Protein 7VPU (pdb70)

Sequence (1076 aa):
LNLIDLKLFHHYCTEVWPTITSAGISGERIWSDEIPQLAFDYPFLMHALLAFSATHLARKEPGLEQYVASHRLDALRLLRKAVLEISEDNTDALVASALILIMDSLANASPSAWIFHVKGAATILTAVWPLTEKSRFHNLISVDLSDLGGTVSELVCFDESIADLYPVEIDSPYLITLAYLDKLHREKNQSDFILRVFAFPALLDKTFLALLMTGDLGAMRIMRCYYQLLRGFATEVKDKVWFLEGITQVLPQDVDDYSGGGMHMMLDFLGGGLPTLNLIDLKLFHHYCTEVWPTITSAGISGERIWSDEIPQLAFDYPFLMHALLAFSATHLARKEPGLEQYVASHRLDALRLLRKAVLEISEDNTDALVASALILIMDSLANASAWIFHVKGAATILTAVWPLTEKSRFHNLISVDLSDLVCFDESIADLYPVEIDSPYLITLAYLDKLHREKNQSDFILRVFAFPALLDKTFLALLMTGDLGAMRIMRCYYQLLRGFATEVKDKVWFLEGITQVLPQDVDDYSGGGMHMMLDFLGGGLLNLIDLKLFHHYCTEVWPTITSAGISGERIWSDEIPQLAFDYPFLMHALLAFSATHLARKEPGLEQYVASHRLDALRLLRKAVLEISEDNTDALVASALILIMDSLANASSAWIFHVKGAATILTAVWPLTEKSRFHNLISVDLSDLGSELVCFDESIADLYPVEIDSPYLITLAYLDKLHREKNQSDFILRVFAFPALLDKTFLALLMTGDLGAMRIMRCYYQLLRGFATEVKDKVWFLEGITQVLPQDVDDYSGGGMHMMLDFLGGGTLNLIDLKLFHHYCTEVWPTITSAGISGERIWSDEIPQLAFDYPFLMHALLAFSATHLARKEPGLEQYVASHRLDALRLLRKAVLEISEDNTDALVASALILIMDSLANASAWIFHVKGAATILTAVWPLTEKSRFHNLISVDLSDLGVCFDESIADLYPVEIDSPYLITLAYLDKLHREKNQSDFILRVFAFPALLDKTFLALLMTGDLGAMRIMRCYYQLLRGFATEVKDKVWFLEGITQVLPQDVDDYSGGGMHMMLDFLGGG

Nearest PDB structures (foldseek):
  7vpu-assembly1_A  TM=1.004E+00  e=3.274E-37  Lachancea thermotolerans CBS 6340
  7vpu-assembly2_C  TM=9.984E-01  e=1.525E-33  Lachancea thermotolerans CBS 6340
  7vpu-assembly2_D  TM=9.863E-01  e=7.107E-30  Lachancea thermotolerans CBS 6340
  7vpu-assembly1_B  TM=9.820E-01  e=8.121E-30  Lachancea thermotolerans CBS 6340
  7vpr-assembly2_D  TM=9.651E-01  e=2.849E-23  Nakaseomyces glabratus CBS 138

Radius of gyration: 36.14 Å; Cα contacts (8 Å, |Δi|>4): 1255; chains: 4; bounding box: 65×91×104 Å

Organism: Lachancea thermotolerans (strain ATCC 56472 / CBS 6340 / NRRL Y-8284) (NCBI:txid559295)

Structure (mmCIF, N/CA/C/O backbone):
data_7VPU
#
_entry.id   7VPU
#
_cell.length_a   64.379
_cell.length_b   147.127
_cell.length_c   90.948
_cell.angle_alpha   90.000
_cell.angle_beta   108.325
_cell.angle_gamma   90.000
#
_symmetry.space_group_name_H-M   'P 1 21 1'
#
loop_
_entity.id
_entity.type
_entity.pdbx_description
1 polymer 'Sterol uptake control protein 2 (Upc2)'
2 non-polymer ERGOSTEROL
#
loop_
_atom_site.group_PDB
_atom_site.id
_atom_site.type_symbol
_atom_site.label_atom_id
_atom_site.label_alt_id
_atom_site.label_comp_id
_atom_site.label_asym_id
_atom_site.label_entity_id
_atom_site.label_seq_id
_atom_site.pdbx_PDB_ins_code
_atom_site.Cartn_x
_atom_site.Cartn_y
_atom_site.Cartn_z
_atom_site.occupancy
_atom_site.B_iso_or_equiv
_atom_site.auth_seq_id
_atom_site.auth_comp_id
_atom_site.auth_asym_id
_atom_site.auth_atom_id
_atom_site.pdbx_PDB_model_num
ATOM 1 N N . LEU A 1 32 ? -20.70400 -30.97200 -56.70700 1.000 72.23957 476 LEU A N 1
ATOM 2 C CA . LEU A 1 32 ? -19.34445 -30.55851 -56.36553 1.000 76.65231 476 LEU A CA 1
ATOM 3 C C . LEU A 1 32 ? -19.31700 -29.12300 -55.86700 1.000 83.62377 476 LEU A C 1
ATOM 4 O O . LEU A 1 32 ? -19.48127 -28.17982 -56.64651 1.000 95.98163 476 LEU A O 1
ATOM 9 N N . ASN A 1 33 ? -19.00600 -29.01800 -54.57900 1.000 78.38166 477 ASN A N 1
ATOM 10 C CA . ASN A 1 33 ? -19.10600 -27.75800 -53.84500 1.000 79.72444 477 ASN A CA 1
ATOM 11 C C . ASN A 1 33 ? -17.70300 -27.28600 -53.49100 1.000 71.68585 477 ASN A C 1
ATOM 12 O O . ASN A 1 33 ? -17.11600 -27.73000 -52.50600 1.000 68.95052 477 ASN A O 1
ATOM 17 N N . LEU A 1 34 ? -17.20200 -26.34200 -54.28200 1.000 76.32224 478 LEU A N 1
ATOM 18 C CA . LEU A 1 34 ? -15.82200 -25.92000 -54.12200 1.000 71.54729 478 LEU A CA 1
ATOM 19 C C . LEU A 1 34 ? -15.65800 -24.84500 -53.06300 1.000 76.38196 478 LEU A C 1
ATOM 20 O O . LEU A 1 34 ? -14.51900 -24.52200 -52.71000 1.000 80.71635 478 LEU A O 1
ATOM 25 N N . ILE A 1 35 ? -16.75100 -24.28700 -52.53300 1.000 62.35929 479 ILE A N 1
ATOM 26 C CA . ILE A 1 35 ? -16.60700 -23.35700 -51.42300 1.000 66.82260 479 ILE A CA 1
ATOM 27 C C . ILE A 1 35 ? -16.25000 -24.11100 -50.14900 1.000 69.51423 479 ILE A C 1
ATOM 28 O O . ILE A 1 35 ? -15.28200 -23.77000 -49.46600 1.000 68.04848 479 ILE A O 1
ATOM 33 N N . ASP A 1 36 ? -16.99800 -25.17000 -49.82600 1.000 63.54366 480 ASP A N 1
ATOM 34 C CA . ASP A 1 36 ? -16.59800 -25.97300 -48.67400 1.000 67.25463 480 ASP A CA 1
ATOM 35 C C . ASP A 1 36 ? -15.23400 -26.60800 -48.89900 1.000 64.02243 480 ASP A C 1
ATOM 36 O O . ASP A 1 36 ? -14.46000 -26.76700 -47.95000 1.000 61.79134 480 ASP A O 1
ATOM 41 N N . LEU A 1 37 ? -14.89200 -26.94300 -50.14400 1.000 55.86122 481 LEU A N 1
ATOM 42 C CA . LEU A 1 37 ? -13.55500 -27.46800 -50.39000 1.000 56.77241 481 LEU A CA 1
ATOM 43 C C . LEU A 1 37 ? -12.49900 -26.39600 -50.16400 1.000 59.72522 481 LEU A C 1
ATOM 44 O O . LEU A 1 37 ? -11.43800 -26.67000 -49.58900 1.000 63.86136 481 LEU A O 1
ATOM 49 N N . LYS A 1 38 ? -12.77000 -25.16600 -50.60100 1.000 57.71400 482 LYS A N 1
ATOM 50 C CA . LYS A 1 38 ? -11.83200 -24.08000 -50.34500 1.000 64.80999 482 LYS A CA 1
ATOM 51 C C . LYS A 1 38 ? -11.76400 -23.76700 -48.85900 1.000 63.21486 482 LYS A C 1
ATOM 52 O O . LYS A 1 38 ? -10.68200 -23.51100 -48.31700 1.000 62.79753 482 LYS A O 1
ATOM 58 N N . LEU A 1 39 ? -12.91100 -23.79700 -48.18100 1.000 58.26241 483 LEU A N 1
ATOM 59 C CA . LEU A 1 39 ? -12.92700 -23.49900 -46.75800 1.000 55.75917 483 LEU A CA 1
ATOM 60 C C . LEU A 1 39 ? -12.13700 -24.54300 -45.97800 1.000 56.89326 483 LEU A C 1
ATOM 61 O O . LEU A 1 39 ? -11.33300 -24.20000 -45.10400 1.000 60.75830 483 LEU A O 1
ATOM 66 N N . PHE A 1 40 ? -12.30200 -25.82000 -46.32500 1.000 54.04753 484 PHE A N 1
ATOM 67 C CA . PHE A 1 40 ? -11.63200 -26.88700 -45.58900 1.000 58.73120 484 PHE A CA 1
ATOM 68 C C . PHE A 1 40 ? -10.13800 -26.94800 -45.90000 1.000 60.93558 484 PHE A C 1
ATOM 69 O O . PHE A 1 40 ? -9.32500 -27.21300 -45.00500 1.000 65.66689 484 PHE A O 1
ATOM 77 N N . HIS A 1 41 ? -9.75300 -26.75300 -47.16400 1.000 62.92576 485 HIS A N 1
ATOM 78 C CA . HIS A 1 41 ? -8.33200 -26.60300 -47.46000 1.000 62.71122 485 HIS A CA 1
ATOM 79 C C . HIS A 1 41 ? -7.75800 -25.43500 -46.67400 1.000 58.60143 485 HIS A C 1
ATOM 80 O O . HIS A 1 41 ? -6.64200 -25.51200 -46.14700 1.000 70.46384 485 HIS A O 1
ATOM 87 N N . HIS A 1 42 ? -8.53700 -24.36300 -46.53500 1.000 63.26288 486 HIS A N 1
ATOM 88 C CA . HIS A 1 42 ? -8.07700 -23.22500 -45.75600 1.000 56.83765 486 HIS A CA 1
ATOM 89 C C . HIS A 1 42 ? -7.82800 -23.60100 -44.29600 1.000 63.88653 486 HIS A C 1
ATOM 90 O O . HIS A 1 42 ? -6.91000 -23.05900 -43.66600 1.000 57.08306 486 HIS A O 1
ATOM 97 N N . TYR A 1 43 ? -8.61300 -24.53300 -43.74900 1.000 57.01653 487 TYR A N 1
ATOM 98 C CA . TYR A 1 43 ? -8.36100 -25.01000 -42.39400 1.000 68.22743 487 TYR A CA 1
ATOM 99 C C . TYR A 1 43 ? -7.06200 -25.81000 -42.30600 1.000 67.88587 487 TYR A C 1
ATOM 100 O O . TYR A 1 43 ? -6.23700 -25.57500 -41.41700 1.000 59.13604 487 TYR A O 1
ATOM 109 N N . CYS A 1 44 ? -6.87900 -26.79400 -43.18600 1.000 67.12524 488 CYS A N 1
ATOM 110 C CA . CYS A 1 44 ? -5.69900 -27.63800 -43.04100 1.000 73.28506 488 CYS A CA 1
ATOM 111 C C . CYS A 1 44 ? -4.42000 -26.94600 -43.48900 1.000 58.61224 488 CYS A C 1
ATOM 112 O O . CYS A 1 44 ? -3.33200 -27.45800 -43.21400 1.000 67.65954 488 CYS A O 1
ATOM 115 N N . THR A 1 45 ? -4.49400 -25.75500 -44.06300 1.000 57.56586 489 THR A N 1
ATOM 116 C CA . THR A 1 45 ? -3.24800 -25.07500 -44.39100 1.000 61.28539 489 THR A CA 1
ATOM 117 C C . THR A 1 45 ? -3.01900 -23.78800 -43.61600 1.000 68.07846 489 THR A C 1
ATOM 118 O O . THR A 1 45 ? -1.89500 -23.54100 -43.17300 1.000 67.89267 489 THR A O 1
ATOM 122 N N . GLU A 1 46 ? -4.04300 -22.96400 -43.41300 1.000 67.50393 490 GLU A N 1
ATOM 123 C CA . GLU A 1 46 ? -3.82200 -21.66200 -42.79300 1.000 61.55593 490 GLU A CA 1
ATOM 124 C C . GLU A 1 46 ? -4.33800 -21.54900 -41.36500 1.000 69.26310 490 GLU A C 1
ATOM 125 O O . GLU A 1 46 ? -3.74100 -20.81400 -40.57500 1.000 75.55897 490 GLU A O 1
ATOM 131 N N . VAL A 1 47 ? -5.39900 -22.26000 -40.99000 1.000 51.99963 491 VAL A N 1
ATOM 132 C CA . VAL A 1 47 ? -6.03800 -21.98700 -39.70600 1.000 59.72863 491 VAL A CA 1
ATOM 133 C C . VAL A 1 47 ? -5.45900 -22.83200 -38.57400 1.000 66.07154 491 VAL A C 1
ATOM 134 O O . VAL A 1 47 ? -5.17800 -22.30900 -37.49500 1.000 57.16327 491 VAL A O 1
ATOM 138 N N . TRP A 1 48 ? -5.28300 -24.14400 -38.74900 1.000 65.95012 492 TRP A N 1
ATOM 139 C CA . TRP A 1 48 ? -4.68500 -24.91700 -37.65800 1.000 51.96186 492 TRP A CA 1
ATOM 140 C C . TRP A 1 48 ? -3.37000 -24.34200 -37.10900 1.000 66.52198 492 TRP A C 1
ATOM 141 O O . TRP A 1 48 ? -3.20600 -24.35400 -35.86900 1.000 63.58819 492 TRP A O 1
ATOM 152 N N . PRO A 1 49 ? -2.41500 -23.80400 -37.96200 1.000 74.41502 493 PRO A N 1
ATOM 153 C CA . PRO A 1 49 ? -1.10400 -23.10500 -37.55800 1.000 64.78669 493 PRO A CA 1
ATOM 154 C C . PRO A 1 49 ? -1.34600 -21.98300 -36.58200 1.000 68.98447 493 PRO A C 1
ATOM 155 O O . PRO A 1 49 ? -0.55300 -21.74600 -35.65400 1.000 61.88207 493 PRO A O 1
ATOM 159 N N . THR A 1 50 ? -2.51000 -21.40000 -36.73700 1.000 66.03950 494 THR A N 1
ATOM 160 C CA . THR A 1 50 ? -3.01600 -20.32600 -35.90300 1.000 58.74843 494 THR A CA 1
ATOM 161 C C . THR A 1 50 ? -3.55100 -20.80300 -34.56500 1.000 64.35260 494 THR A C 1
ATOM 162 O O . THR A 1 50 ? -3.69200 -19.99200 -33.65100 1.000 58.44040 494 THR A O 1
ATOM 166 N N . ILE A 1 51 ? -3.88200 -22.07500 -34.45700 1.000 59.73767 495 ILE A N 1
ATOM 167 C CA . ILE A 1 51 ? -4.32400 -22.59200 -33.16400 1.000 54.04326 495 ILE A CA 1
ATOM 168 C C . ILE A 1 51 ? -3.11500 -23.01900 -32.35500 1.000 65.06320 495 ILE A C 1
ATOM 169 O O . ILE A 1 51 ? -2.94000 -22.59700 -31.21400 1.000 57.35968 495 ILE A O 1
ATOM 174 N N . THR A 1 52 ? -2.28300 -23.81700 -33.00300 1.000 67.01834 496 THR A N 1
ATOM 175 C CA . THR A 1 52 ? -0.99800 -24.20300 -32.45500 1.000 60.86308 496 THR A CA 1
ATOM 176 C C . THR A 1 52 ? -0.21900 -23.00200 -31.89900 1.000 70.83021 496 THR A C 1
ATOM 177 O O . THR A 1 52 ? 0.31700 -23.06900 -30.78700 1.000 72.01703 496 THR A O 1
ATOM 181 N N . SER A 1 53 ? -0.17700 -21.88900 -32.65000 1.000 66.58659 497 SER A N 1
ATOM 182 C CA . SER A 1 53 ? 0.67500 -20.73900 -32.33900 1.000 58.67972 497 SER A CA 1
ATOM 183 C C . SER A 1 53 ? 0.17000 -19.88200 -31.18500 1.000 64.18006 497 SER A C 1
ATOM 184 O O . SER A 1 53 ? 0.92600 -19.03900 -30.68100 1.000 62.06242 497 SER A O 1
ATOM 187 N N . ALA A 1 54 ? -1.09300 -20.02800 -30.79600 1.000 56.01923 498 ALA A N 1
ATOM 188 C CA . ALA A 1 54 ? -1.61600 -19.28700 -29.65600 1.000 62.33681 498 ALA A CA 1
ATOM 189 C C . ALA A 1 54 ? -1.22600 -19.89600 -28.31200 1.000 55.13505 498 ALA A C 1
ATOM 190 O O . ALA A 1 54 ? -1.50600 -19.28100 -27.28000 1.000 66.57353 498 ALA A O 1
ATOM 192 N N . GLY A 1 55 ? -0.59300 -21.07300 -28.30100 1.000 48.47923 499 GLY A N 1
ATOM 193 C CA . GLY A 1 55 ? -0.17800 -21.76500 -27.08400 1.000 59.20992 499 GLY A CA 1
ATOM 194 C C . GLY A 1 55 ? -0.75200 -23.16200 -26.94200 1.000 68.57073 499 GLY A C 1
ATOM 195 O O . GLY A 1 55 ? -0.45000 -23.85700 -25.96500 1.000 67.60607 499 GLY A O 1
ATOM 196 N N . ILE A 1 56 ? -1.57800 -23.57800 -27.89700 1.000 63.32750 500 ILE A N 1
ATOM 197 C CA . ILE A 1 56 ? -2.23700 -24.87600 -27.87300 1.000 67.49265 500 ILE A CA 1
ATOM 198 C C . ILE A 1 56 ? -1.28600 -25.94500 -28.38400 1.000 65.57081 500 ILE A C 1
ATOM 199 O O . ILE A 1 56 ? -0.58000 -25.74400 -29.38400 1.000 65.55917 500 ILE A O 1
ATOM 204 N N . SER A 1 57 ? -1.30300 -27.10000 -27.70400 1.000 67.60086 501 SER A N 1
ATOM 205 C CA . SER A 1 57 ? -0.46100 -28.27000 -27.90300 1.000 72.28476 501 SER A CA 1
ATOM 206 C C . SER A 1 57 ? -1.08100 -29.23200 -28.92500 1.000 65.61585 501 SER A C 1
ATOM 207 O O . SER A 1 57 ? -2.11700 -28.95800 -29.53600 1.000 64.15968 501 SER A O 1
ATOM 210 N N . GLY A 1 58 ? -0.40600 -30.35700 -29.15600 1.000 64.11955 502 GLY A N 1
ATOM 211 C CA . GLY A 1 58 ? -1.03900 -31.45300 -29.85600 1.000 63.52780 502 GLY A CA 1
ATOM 212 C C . GLY A 1 58 ? -1.27600 -31.09400 -31.30100 1.000 75.33110 502 GLY A C 1
ATOM 213 O O . GLY A 1 58 ? -2.40200 -31.15400 -31.79700 1.000 83.51838 502 GLY A O 1
ATOM 214 N N . GLU A 1 59 ? -0.20700 -30.70600 -31.98700 1.000 64.45930 503 GLU A N 1
ATOM 215 C CA . GLU A 1 59 ? -0.40400 -30.14500 -33.31400 1.000 78.97208 503 GLU A CA 1
ATOM 216 C C . GLU A 1 59 ? -1.02100 -31.15100 -34.27100 1.000 72.61912 503 GLU A C 1
ATOM 217 O O . GLU A 1 59 ? -1.79200 -30.75900 -35.15700 1.000 77.57973 503 GLU A O 1
ATOM 223 N N . ARG A 1 60 ? -0.76900 -32.45600 -34.09400 1.000 69.45193 504 ARG A N 1
ATOM 224 C CA . ARG A 1 60 ? -1.41500 -33.43500 -34.96300 1.000 73.44993 504 ARG A CA 1
ATOM 225 C C . ARG A 1 60 ? -2.89200 -33.62800 -34.64100 1.000 77.36611 504 ARG A C 1
ATOM 226 O O . ARG A 1 60 ? -3.63100 -34.18200 -35.46600 1.000 73.17354 504 ARG A O 1
ATOM 234 N N . ILE A 1 61 ? -3.33100 -33.21600 -33.45100 1.000 70.53008 505 ILE A N 1
ATOM 235 C CA . ILE A 1 61 ? -4.75700 -33.19000 -33.15700 1.000 66.88739 505 ILE A CA 1
ATOM 236 C C . ILE A 1 61 ? -5.45700 -32.21900 -34.09800 1.000 64.30920 505 ILE A C 1
ATOM 237 O O . ILE A 1 61 ? -6.48400 -32.54400 -34.70600 1.000 60.24793 505 ILE A O 1
ATOM 242 N N . TRP A 1 62 ? -4.88100 -31.02500 -34.26600 1.000 59.49256 506 TRP A N 1
ATOM 243 C CA . TRP A 1 62 ? -5.50400 -29.98200 -35.07700 1.000 59.09995 506 TRP A CA 1
ATOM 244 C C . TRP A 1 62 ? -5.21800 -30.14900 -36.56700 1.000 65.82818 506 TRP A C 1
ATOM 245 O O . TRP A 1 62 ? -6.08700 -29.85800 -37.39800 1.000 73.27989 506 TRP A O 1
ATOM 256 N N . SER A 1 63 ? -4.01100 -30.60800 -36.92700 1.000 69.46127 507 SER A N 1
ATOM 257 C CA . SER A 1 63 ? -3.60900 -30.70000 -38.32900 1.000 73.45972 507 SER A CA 1
ATOM 258 C C . SER A 1 63 ? -4.19700 -31.92700 -39.02600 1.000 70.03461 507 SER A C 1
ATOM 259 O O . SER A 1 63 ? -4.48400 -31.87600 -40.22700 1.000 72.52219 507 SER A O 1
ATOM 262 N N . ASP A 1 64 ? -4.30900 -33.06400 -38.30800 1.000 79.21146 508 ASP A N 1
ATOM 263 C CA . ASP A 1 64 ? -4.87200 -34.26700 -38.92600 1.000 75.34751 508 ASP A CA 1
ATOM 264 C C . ASP A 1 64 ? -5.97700 -34.94900 -38.12000 1.000 73.72787 508 ASP A C 1
ATOM 265 O O . ASP A 1 64 ? -6.98700 -35.33700 -38.70700 1.000 71.33897 508 ASP A O 1
ATOM 270 N N . GLU A 1 65 ? -5.85100 -35.06700 -36.79500 1.000 75.75653 509 GLU A N 1
ATOM 271 C CA . GLU A 1 65 ? -6.81300 -35.89500 -36.06100 1.000 69.00653 509 GLU A CA 1
ATOM 272 C C . GLU A 1 65 ? -8.22100 -35.29500 -36.08100 1.000 63.45822 509 GLU A C 1
ATOM 273 O O . GLU A 1 65 ? -9.20900 -36.02800 -36.20900 1.000 59.80883 509 GLU A O 1
ATOM 279 N N . ILE A 1 66 ? -8.34300 -33.97600 -35.98300 1.000 58.86335 510 ILE A N 1
ATOM 280 C CA . ILE A 1 66 ? -9.65900 -33.33000 -36.01300 1.000 59.74748 510 ILE A CA 1
ATOM 281 C C . ILE A 1 66 ? -10.29600 -33.35600 -37.39900 1.000 56.93593 510 ILE A C 1
ATOM 282 O O . ILE A 1 66 ? -11.50900 -33.59100 -37.50400 1.000 49.36786 510 ILE A O 1
ATOM 287 N N . PRO A 1 67 ? -9.55700 -33.08600 -38.48000 1.000 64.76452 511 PRO A N 1
ATOM 288 C CA . PRO A 1 67 ? -10.15700 -33.28400 -39.80900 1.000 62.43198 511 PRO A CA 1
ATOM 289 C C . PRO A 1 67 ? -10.67100 -34.69600 -40.01900 1.000 52.83716 511 PRO A C 1
ATOM 290 O O . PRO A 1 67 ? -11.77600 -34.86800 -40.54600 1.000 55.19202 511 PRO A O 1
ATOM 294 N N . GLN A 1 68 ? -9.91200 -35.72200 -39.61500 1.000 56.95171 512 GLN A N 1
ATOM 295 C CA . GLN A 1 68 ? -10.38600 -37.08500 -39.85200 1.000 54.03046 512 GLN A CA 1
ATOM 296 C C . GLN A 1 68 ? -11.63700 -37.38400 -39.03300 1.000 61.60538 512 GLN A C 1
ATOM 297 O O . GLN A 1 68 ? -12.50300 -38.14000 -39.48700 1.000 68.47369 512 GLN A O 1
ATOM 303 N N . LEU A 1 69 ? -11.76300 -36.77800 -37.84500 1.000 68.48631 513 LEU A N 1
ATOM 304 C CA . LEU A 1 69 ? -13.00600 -36.84700 -37.07700 1.000 50.82612 513 LEU A CA 1
ATOM 305 C C . LEU A 1 69 ? -14.16300 -36.15500 -37.80000 1.000 64.14003 513 LEU A C 1
ATOM 306 O O . LEU A 1 69 ? -15.31500 -36.60300 -37.70900 1.000 51.84265 513 LEU A O 1
ATOM 311 N N . ALA A 1 70 ? -13.88400 -35.05400 -38.50900 1.000 51.68923 514 ALA A N 1
ATOM 312 C CA . ALA A 1 70 ? -14.95100 -34.31400 -39.18200 1.000 53.00287 514 ALA A CA 1
ATOM 313 C C . ALA A 1 70 ? -15.68100 -35.16700 -40.21600 1.000 63.57708 514 ALA A C 1
ATOM 314 O O . ALA A 1 70 ? -16.88100 -34.96600 -40.43900 1.000 65.69923 514 ALA A O 1
ATOM 316 N N . PHE A 1 71 ? -14.98800 -36.12400 -40.85100 1.000 56.90627 515 PHE A N 1
ATOM 317 C CA . PHE A 1 71 ? -15.61200 -36.95500 -41.88300 1.000 65.72617 515 PHE A CA 1
ATOM 318 C C . PHE A 1 71 ? -16.63900 -37.92400 -41.31000 1.000 63.41312 515 PHE A C 1
ATOM 319 O O . PHE A 1 71 ? -17.55700 -38.33100 -42.03100 1.000 77.51723 515 PHE A O 1
ATOM 327 N N . ASP A 1 72 ? -16.51500 -38.28800 -40.03000 1.000 67.87241 516 ASP A N 1
ATOM 328 C CA . ASP A 1 72 ? -17.44300 -39.19900 -39.36900 1.000 64.83643 516 ASP A CA 1
ATOM 329 C C . ASP A 1 72 ? -18.56200 -38.49000 -38.61300 1.000 69.79624 516 ASP A C 1
ATOM 330 O O . ASP A 1 72 ? -19.55900 -39.13300 -38.26100 1.000 71.95899 516 ASP A O 1
ATOM 335 N N . TYR A 1 73 ? -18.41000 -37.19900 -38.33100 1.000 65.70253 517 TYR A N 1
ATOM 336 C CA . TYR A 1 73 ? -19.37400 -36.45900 -37.51900 1.000 66.03918 517 TYR A CA 1
ATOM 337 C C . TYR A 1 73 ? -19.64200 -35.12300 -38.18100 1.000 57.87250 517 TYR A C 1
ATOM 338 O O . TYR A 1 73 ? -18.86200 -34.16900 -38.02800 1.000 57.52672 517 TYR A O 1
ATOM 347 N N . PRO A 1 74 ? -20.73000 -35.02100 -38.93200 1.000 57.18149 518 PRO A N 1
ATOM 348 C CA . PRO A 1 74 ? -21.03800 -33.76000 -39.61800 1.000 63.57932 518 PRO A CA 1
ATOM 349 C C . PRO A 1 74 ? -20.97000 -32.53400 -38.72100 1.000 65.82723 518 PRO A C 1
ATOM 350 O O . PRO A 1 74 ? -20.52400 -31.48200 -39.19300 1.000 61.09118 518 PRO A O 1
ATOM 354 N N . PHE A 1 75 ? -21.38500 -32.62700 -37.44600 1.000 61.61118 519 PHE A N 1
ATOM 355 C CA . PHE A 1 75 ? -21.41400 -31.42400 -36.61300 1.000 63.22297 519 PHE A CA 1
ATOM 356 C C . PHE A 1 75 ? -20.02500 -30.81900 -36.46200 1.000 59.66384 519 PHE A C 1
ATOM 357 O O . PHE A 1 75 ? -19.88600 -29.59100 -36.41700 1.000 55.18799 519 PHE A O 1
ATOM 365 N N . LEU A 1 76 ? -18.98200 -31.64800 -36.43700 1.000 56.70699 520 LEU A N 1
ATOM 366 C CA . LEU A 1 76 ? -17.63100 -31.10600 -36.38100 1.000 46.27966 520 LEU A CA 1
ATOM 367 C C . LEU A 1 76 ? -17.23400 -30.44700 -37.69800 1.000 56.31366 520 LEU A C 1
ATOM 368 O O . LEU A 1 76 ? -16.60700 -29.38100 -37.69500 1.000 58.70464 520 LEU A O 1
ATOM 373 N N . MET A 1 77 ? -17.56900 -31.06800 -38.83700 1.000 51.33137 521 MET A N 1
ATOM 374 C CA . MET A 1 77 ? -17.20500 -30.47000 -40.12100 1.000 56.87966 521 MET A CA 1
ATOM 375 C C . MET A 1 77 ? -17.77000 -29.06400 -40.21800 1.000 62.57304 521 MET A C 1
ATOM 376 O O . MET A 1 77 ? -17.06000 -28.11100 -40.55600 1.000 53.95121 521 MET A O 1
ATOM 381 N N . HIS A 1 78 ? -19.04800 -28.91600 -39.88600 1.000 53.59724 522 HIS A N 1
ATOM 382 C CA . HIS A 1 78 ? -19.66600 -27.60100 -39.90000 1.000 59.40773 522 HIS A CA 1
ATOM 383 C C . HIS A 1 78 ? -18.91900 -26.62700 -38.99900 1.000 58.83658 522 HIS A C 1
ATOM 384 O O . HIS A 1 78 ? -18.58900 -25.51000 -39.41600 1.000 58.21824 522 HIS A O 1
ATOM 391 N N . ALA A 1 79 ? -18.66900 -27.01600 -37.74600 1.000 53.52642 523 ALA A N 1
ATOM 392 C CA . ALA A 1 79 ? -17.91100 -26.13600 -36.86500 1.000 49.25287 523 ALA A CA 1
ATOM 393 C C . ALA A 1 79 ? -16.56400 -25.79700 -37.47700 1.000 47.51424 523 ALA A C 1
ATOM 394 O O . ALA A 1 79 ? -16.11800 -24.64500 -37.42800 1.000 52.91719 523 ALA A O 1
ATOM 396 N N . LEU A 1 80 ? -15.90800 -26.79200 -38.07700 1.000 53.47078 524 LEU A N 1
ATOM 397 C CA . LEU A 1 80 ? -14.62100 -26.54700 -38.71400 1.000 55.00890 524 LEU A CA 1
ATOM 398 C C . LEU A 1 80 ? -14.73900 -25.53600 -39.84800 1.000 54.10759 524 LEU A C 1
ATOM 399 O O . LEU A 1 80 ? -13.92600 -24.61300 -39.94700 1.000 53.73958 524 LEU A O 1
ATOM 404 N N . LEU A 1 81 ? -15.72500 -25.70200 -40.73500 1.000 55.44028 525 LEU A N 1
ATOM 405 C CA . LEU A 1 81 ? -15.78100 -24.79400 -41.88200 1.000 62.69595 525 LEU A CA 1
ATOM 406 C C . LEU A 1 81 ? -16.27300 -23.42000 -41.47000 1.000 70.09198 525 LEU A C 1
ATOM 407 O O . LEU A 1 81 ? -15.85100 -22.41100 -42.05000 1.000 58.42475 525 LEU A O 1
ATOM 412 N N . ALA A 1 82 ? -17.15300 -23.35300 -40.47200 1.000 59.30272 526 ALA A N 1
ATOM 413 C CA . ALA A 1 82 ? -17.60600 -22.06000 -39.98000 1.000 53.78634 526 ALA A CA 1
ATOM 414 C C . ALA A 1 82 ? -16.44100 -21.26800 -39.39700 1.000 48.68168 526 ALA A C 1
ATOM 415 O O . ALA A 1 82 ? -16.22900 -20.10100 -39.74600 1.000 48.48760 526 ALA A O 1
ATOM 417 N N . PHE A 1 83 ? -15.66400 -21.90000 -38.51400 1.000 51.42116 527 PHE A N 1
ATOM 418 C CA . PHE A 1 83 ? -14.43900 -21.28400 -38.02200 1.000 54.03441 527 PHE A CA 1
ATOM 419 C C . PHE A 1 83 ? -13.48500 -20.93700 -39.15300 1.000 51.70506 527 PHE A C 1
ATOM 420 O O . PHE A 1 83 ? -12.75800 -19.94400 -39.07600 1.000 54.23692 527 PHE A O 1
ATOM 428 N N . SER A 1 84 ? -13.40800 -21.76100 -40.18200 1.000 59.63410 528 SER A N 1
ATOM 429 C CA . SER A 1 84 ? -12.43000 -21.32500 -41.16600 1.000 58.02175 528 SER A CA 1
ATOM 430 C C . SER A 1 84 ? -12.99900 -20.22000 -42.04100 1.000 56.56429 528 SER A C 1
ATOM 431 O O . SER A 1 84 ? -12.27700 -19.25800 -42.34700 1.000 53.42945 528 SER A O 1
ATOM 434 N N . ALA A 1 85 ? -14.29900 -20.20000 -42.34100 1.000 53.92862 529 ALA A N 1
ATOM 435 C CA . ALA A 1 85 ? -14.83600 -19.04100 -43.04100 1.000 57.01656 529 ALA A CA 1
ATOM 436 C C . ALA A 1 85 ? -14.58700 -17.75700 -42.25300 1.000 66.89688 529 ALA A C 1
ATOM 437 O O . ALA A 1 85 ? -14.14200 -16.73700 -42.81400 1.000 54.52976 529 ALA A O 1
ATOM 439 N N . THR A 1 86 ? -14.86000 -17.80400 -40.94600 1.000 60.82383 530 THR A N 1
ATOM 440 C CA . THR A 1 86 ? -14.56900 -16.69400 -40.03400 1.000 55.89993 530 THR A CA 1
ATOM 441 C C . THR A 1 86 ? -13.16900 -16.15100 -40.26000 1.000 56.11090 530 THR A C 1
ATOM 442 O O . THR A 1 86 ? -12.96600 -14.93900 -40.19700 1.000 68.77521 530 THR A O 1
ATOM 446 N N . HIS A 1 87 ? -12.21700 -17.05600 -40.45200 1.000 50.37241 531 HIS A N 1
ATOM 447 C CA . HIS A 1 87 ? -10.82400 -16.64100 -40.57100 1.000 56.48667 531 HIS A CA 1
ATOM 448 C C . HIS A 1 87 ? -10.48200 -16.15500 -41.97100 1.000 63.57820 531 HIS A C 1
ATOM 449 O O . HIS A 1 87 ? -9.62400 -15.28200 -42.11100 1.000 60.59065 531 HIS A O 1
ATOM 456 N N . LEU A 1 88 ? -11.12400 -16.71900 -42.99300 1.000 53.72399 532 LEU A N 1
ATOM 457 C CA . LEU A 1 88 ? -10.85400 -16.27600 -44.35900 1.000 64.32724 532 LEU A CA 1
ATOM 458 C C . LEU A 1 88 ? -11.61400 -15.00300 -44.69400 1.000 71.14119 532 LEU A C 1
ATOM 459 O O . LEU A 1 88 ? -11.28100 -14.35600 -45.68800 1.000 71.49921 532 LEU A O 1
ATOM 464 N N . ALA A 1 89 ? -12.55900 -14.61500 -43.84500 1.000 64.92740 533 ALA A N 1
ATOM 465 C CA . ALA A 1 89 ? -13.34600 -13.39300 -44.00200 1.000 50.83300 533 ALA A CA 1
ATOM 466 C C . ALA A 1 89 ? -12.57800 -12.13200 -43.61700 1.000 73.52721 533 ALA A C 1
ATOM 467 O O . ALA A 1 89 ? -13.14700 -11.03800 -43.71600 1.000 77.64059 533 ALA A O 1
ATOM 469 N N . ARG A 1 90 ? -11.34700 -12.28000 -43.14400 1.000 63.72211 534 ARG A N 1
ATOM 470 C CA . ARG A 1 90 ? -10.44900 -11.16300 -42.86600 1.000 70.70056 534 ARG A CA 1
ATOM 471 C C . ARG A 1 90 ? -9.75000 -10.67500 -44.12600 1.000 73.67944 534 ARG A C 1
ATOM 472 O O . ARG A 1 90 ? -9.12000 -9.61400 -44.09200 1.000 82.01506 534 ARG A O 1
ATOM 480 N N . LYS A 1 91 ? -9.84100 -11.42500 -45.20800 1.000 80.55821 535 LYS A N 1
ATOM 481 C CA . LYS A 1 91 ? -9.18500 -10.97700 -46.43500 1.000 73.19023 535 LYS A CA 1
ATOM 482 C C . LYS A 1 91 ? -10.01500 -11.24000 -47.68900 1.000 88.00634 535 LYS A C 1
ATOM 483 O O . LYS A 1 91 ? -9.48600 -11.06500 -48.78800 1.000 99.29837 535 LYS A O 1
ATOM 489 N N . GLU A 1 92 ? -11.26600 -11.67100 -47.56000 1.000 83.37781 536 GLU A N 1
ATOM 490 C CA . GLU A 1 92 ? -12.12300 -11.82900 -48.72700 1.000 101.94079 536 GLU A CA 1
ATOM 491 C C . GLU A 1 92 ? -13.52800 -11.36800 -48.37800 1.000 102.06166 536 GLU A C 1
ATOM 492 O O . GLU A 1 92 ? -14.00800 -11.61900 -47.26300 1.000 85.85269 536 GLU A O 1
ATOM 498 N N . PRO A 1 93 ? -14.21500 -10.71300 -49.31300 1.000 110.58923 537 PRO A N 1
ATOM 499 C CA . PRO A 1 93 ? -15.60400 -10.33100 -49.06100 1.000 112.57139 537 PRO A CA 1
ATOM 500 C C . PRO A 1 93 ? -16.50500 -11.51800 -49.32700 1.000 109.84385 537 PRO A C 1
ATOM 501 O O . PRO A 1 93 ? -16.03200 -12.62600 -49.56500 1.000 101.22981 537 PRO A O 1
ATOM 505 N N . GLY A 1 94 ? -17.81000 -11.27800 -49.31800 1.000 107.71497 538 GLY A N 1
ATOM 506 C CA . GLY A 1 94 ? -18.49200 -12.52500 -49.23200 1.000 98.19724 538 GLY A CA 1
ATOM 507 C C . GLY A 1 94 ? -18.12300 -13.19800 -47.92600 1.000 114.27318 538 GLY A C 1
ATOM 508 O O . GLY A 1 94 ? -17.98000 -12.57300 -46.87500 1.000 118.26572 538 GLY A O 1
ATOM 509 N N . LEU A 1 95 ? -18.14000 -14.52000 -47.98900 1.000 97.08647 539 LEU A N 1
ATOM 510 C CA . LEU A 1 95 ? -18.00800 -15.46200 -46.88200 1.000 90.97584 539 LEU A CA 1
ATOM 511 C C . LEU A 1 95 ? -18.86900 -15.23700 -45.64400 1.000 89.46687 539 LEU A C 1
ATOM 512 O O . LEU A 1 95 ? -19.27100 -16.22100 -45.02900 1.000 86.36309 539 LEU A O 1
ATOM 517 N N . GLU A 1 96 ? -19.28900 -14.01900 -45.30600 1.000 97.27553 540 GLU A N 1
ATOM 518 C CA . GLU A 1 96 ? -19.96300 -14.07800 -44.00800 1.000 94.64848 540 GLU A CA 1
ATOM 519 C C . GLU A 1 96 ? -21.39400 -14.56600 -44.15500 1.000 97.58492 540 GLU A C 1
ATOM 520 O O . GLU A 1 96 ? -22.03500 -14.88100 -43.13400 1.000 88.69643 540 GLU A O 1
ATOM 526 N N . GLN A 1 97 ? -21.86300 -14.84800 -45.38100 1.000 103.13100 541 GLN A N 1
ATOM 527 C CA . GLN A 1 97 ? -23.03700 -15.69000 -45.56300 1.000 98.85025 541 GLN A CA 1
ATOM 528 C C . GLN A 1 97 ? -22.80000 -17.14800 -45.16800 1.000 98.93141 541 GLN A C 1
ATOM 529 O O . GLN A 1 97 ? -23.76700 -17.86200 -44.87400 1.000 97.04037 541 GLN A O 1
ATOM 535 N N . TYR A 1 98 ? -21.55300 -17.60500 -45.18300 1.000 95.77858 542 TYR A N 1
ATOM 536 C CA . TYR A 1 98 ? -21.25000 -19.00100 -44.90200 1.000 82.38606 542 TYR A CA 1
ATOM 537 C C . TYR A 1 98 ? -20.81300 -19.25200 -43.46400 1.000 91.76259 542 TYR A C 1
ATOM 538 O O . TYR A 1 98 ? -20.95800 -20.38300 -42.98400 1.000 74.35642 542 TYR A O 1
ATOM 547 N N . VAL A 1 99 ? -20.28000 -18.23800 -42.76900 1.000 79.02200 543 VAL A N 1
ATOM 548 C CA . VAL A 1 99 ? -20.12600 -18.34300 -41.32000 1.000 67.36721 543 VAL A CA 1
ATOM 549 C C . VAL A 1 99 ? -21.46800 -18.69000 -40.68200 1.000 74.48626 543 VAL A C 1
ATOM 550 O O . VAL A 1 99 ? -21.57300 -19.61600 -39.87100 1.000 71.81044 543 VAL A O 1
ATOM 554 N N . ALA A 1 100 ? -22.52200 -17.95900 -41.05800 1.000 82.01221 544 ALA A N 1
ATOM 555 C CA . ALA A 1 100 ? -23.82500 -18.16200 -40.43000 1.000 63.84517 544 ALA A CA 1
ATOM 556 C C . ALA A 1 100 ? -24.38800 -19.53900 -40.75300 1.000 69.50512 544 ALA A C 1
ATOM 557 O O . ALA A 1 100 ? -24.81600 -20.27400 -39.85300 1.000 64.52444 544 ALA A O 1
ATOM 559 N N . SER A 1 101 ? -24.40300 -19.89600 -42.04100 1.000 68.73992 545 SER A N 1
ATOM 560 C CA . SER A 1 101 ? -24.98500 -21.15900 -42.49100 1.000 63.53825 545 SER A CA 1
ATOM 561 C C . SER A 1 101 ? -24.41600 -22.34000 -41.72300 1.000 61.62397 545 SER A C 1
ATOM 562 O O . SER A 1 101 ? -25.15200 -23.17800 -41.19600 1.000 58.85094 545 SER A O 1
ATOM 565 N N . HIS A 1 102 ? -23.09300 -22.43700 -41.70100 1.000 62.45850 546 HIS A N 1
ATOM 566 C CA . HIS A 1 102 ? -22.46200 -23.59400 -41.09400 1.000 55.14630 546 HIS A CA 1
ATOM 567 C C . HIS A 1 102 ? -22.60900 -23.57000 -39.58300 1.000 61.49663 546 HIS A C 1
ATOM 568 O O . HIS A 1 102 ? -22.79700 -24.61900 -38.95900 1.000 56.86061 546 HIS A O 1
ATOM 575 N N . ARG A 1 103 ? -22.53300 -22.38500 -38.97600 1.000 65.30688 547 ARG A N 1
ATOM 576 C CA . ARG A 1 103 ? -22.69200 -22.31000 -37.53000 1.000 71.04081 547 ARG A CA 1
ATOM 577 C C . ARG A 1 103 ? -24.01700 -22.91300 -37.10800 1.000 68.93244 547 ARG A C 1
ATOM 578 O O . ARG A 1 103 ? -24.07200 -23.76400 -36.21400 1.000 66.16899 547 ARG A O 1
ATOM 586 N N . LEU A 1 104 ? -25.10800 -22.48400 -37.73700 1.000 59.02885 548 LEU A N 1
ATOM 587 C CA . LEU A 1 104 ? -26.38800 -22.95700 -37.23900 1.000 77.41531 548 LEU A CA 1
ATOM 588 C C . LEU A 1 104 ? -26.56900 -24.42600 -37.54400 1.000 69.82996 548 LEU A C 1
ATOM 589 O O . LEU A 1 104 ? -27.09800 -25.17000 -36.71400 1.000 71.69836 548 LEU A O 1
ATOM 594 N N . ASP A 1 105 ? -26.07600 -24.89700 -38.68600 1.000 63.59950 549 ASP A N 1
ATOM 595 C CA . ASP A 1 105 ? -26.14500 -26.33500 -38.86800 1.000 60.29476 549 ASP A CA 1
ATOM 596 C C . ASP A 1 105 ? -25.23000 -27.06400 -37.89100 1.000 63.95426 549 ASP A C 1
ATOM 597 O O . ASP A 1 105 ? -25.61400 -28.12600 -37.38600 1.000 76.18425 549 ASP A O 1
ATOM 602 N N . ALA A 1 106 ? -24.08700 -26.49900 -37.48700 1.000 59.99497 550 ALA A N 1
ATOM 603 C CA . ALA A 1 106 ? -23.35800 -27.12300 -36.38300 1.000 60.31100 550 ALA A CA 1
ATOM 604 C C . ALA A 1 106 ? -24.20400 -27.16300 -35.10800 1.000 59.72617 550 ALA A C 1
ATOM 605 O O . ALA A 1 106 ? -24.33800 -28.21600 -34.47000 1.000 55.09821 550 ALA A O 1
ATOM 607 N N . LEU A 1 107 ? -24.76900 -26.01900 -34.70800 1.000 67.68407 551 LEU A N 1
ATOM 608 C CA . LEU A 1 107 ? -25.51100 -25.97200 -33.45100 1.000 70.15525 551 LEU A CA 1
ATOM 609 C C . LEU A 1 107 ? -26.67900 -26.94100 -33.46500 1.000 68.45194 551 LEU A C 1
ATOM 610 O O . LEU A 1 107 ? -26.99600 -27.56700 -32.44800 1.000 73.58054 551 LEU A O 1
ATOM 615 N N . ARG A 1 108 ? -27.33600 -27.09100 -34.60600 1.000 69.67656 552 ARG A N 1
ATOM 616 C CA . ARG A 1 108 ? -28.48330 -27.97904 -34.60449 1.000 75.54770 552 ARG A CA 1
ATOM 617 C C . ARG A 1 108 ? -28.05400 -29.43000 -34.47200 1.000 74.41471 552 ARG A C 1
ATOM 618 O O . ARG A 1 108 ? -28.63348 -30.18149 -33.67766 1.000 83.45042 552 ARG A O 1
ATOM 626 N N . LEU A 1 109 ? -27.03500 -29.84600 -35.22600 1.000 68.24972 553 LEU A N 1
ATOM 627 C CA . LEU A 1 109 ? -26.55000 -31.21100 -35.08400 1.000 67.97910 553 LEU A CA 1
ATOM 628 C C . LEU A 1 109 ? -25.94600 -31.46500 -33.70600 1.000 73.37952 553 LEU A C 1
ATOM 629 O O . LEU A 1 109 ? -26.03400 -32.57900 -33.18400 1.000 62.41186 553 LEU A O 1
ATOM 634 N N . LEU A 1 110 ? -25.32300 -30.46300 -33.09600 1.000 68.10284 554 LEU A N 1
ATOM 635 C CA . LEU A 1 110 ? -24.69300 -30.74400 -31.81200 1.000 69.23054 554 LEU A CA 1
ATOM 636 C C . LEU A 1 110 ? -25.74700 -30.96400 -30.73900 1.000 74.08940 554 LEU A C 1
ATOM 637 O O . LEU A 1 110 ? -25.83200 -32.06700 -30.16900 1.000 81.97618 554 LEU A O 1
ATOM 642 N N . ARG A 1 111 ? -26.69200 -30.02600 -30.58400 1.000 78.66965 555 ARG A N 1
ATOM 643 C CA . ARG A 1 111 ? -27.92700 -30.20800 -29.83200 1.000 77.27587 555 ARG A CA 1
ATOM 644 C C . ARG A 1 111 ? -28.41000 -31.64500 -29.72900 1.000 78.22661 555 ARG A C 1
ATOM 645 O O . ARG A 1 111 ? -29.02600 -32.06200 -28.74400 1.000 80.30385 555 ARG A O 1
ATOM 653 N N . LYS A 1 112 ? -28.30500 -32.32400 -30.85600 1.000 83.36514 556 LYS A N 1
ATOM 654 C CA . LYS A 1 112 ? -28.76200 -33.69800 -30.93500 1.000 69.89109 556 LYS A CA 1
ATOM 655 C C . LYS A 1 112 ? -27.65500 -34.62700 -30.48200 1.000 74.41393 556 LYS A C 1
ATOM 656 O O . LYS A 1 112 ? -27.88300 -35.54200 -29.68500 1.000 88.54866 556 LYS A O 1
ATOM 662 N N . ALA A 1 113 ? -26.44300 -34.38100 -30.97000 1.000 67.33923 557 ALA A N 1
ATOM 663 C CA . ALA A 1 113 ? -25.34000 -35.27000 -30.65600 1.000 59.70923 557 ALA A CA 1
ATOM 664 C C . ALA A 1 113 ? -25.00200 -35.21700 -29.18000 1.000 78.75341 557 ALA A C 1
ATOM 665 O O . ALA A 1 113 ? -24.54700 -36.21200 -28.61300 1.000 71.28368 557 ALA A O 1
ATOM 667 N N . VAL A 1 114 ? -25.21800 -34.07100 -28.53300 1.000 70.76428 558 VAL A N 1
ATOM 668 C CA . VAL A 1 114 ? -24.86000 -34.02600 -27.12200 1.000 71.19985 558 VAL A CA 1
ATOM 669 C C . VAL A 1 114 ? -25.86600 -34.76300 -26.26000 1.000 82.73559 558 VAL A C 1
ATOM 670 O O . VAL A 1 114 ? -25.62400 -34.94100 -25.06200 1.000 88.33677 558 VAL A O 1
ATOM 674 N N . LEU A 1 115 ? -26.94400 -35.28200 -26.84200 1.000 90.38883 559 LEU A N 1
ATOM 675 C CA . LEU A 1 115 ? -27.80500 -36.16100 -26.06300 1.000 84.04551 559 LEU A CA 1
ATOM 676 C C . LEU A 1 115 ? -27.34900 -37.60600 -26.15600 1.000 82.57930 559 LEU A C 1
ATOM 677 O O . LEU A 1 115 ? -27.35200 -38.33200 -25.15000 1.000 97.04138 559 LEU A O 1
ATOM 682 N N . GLU A 1 116 ? -26.90600 -38.03000 -27.33700 1.000 82.51193 560 GLU A N 1
ATOM 683 C CA . GLU A 1 116 ? -26.33100 -39.36300 -27.47100 1.000 76.01169 560 GLU A CA 1
ATOM 684 C C . GLU A 1 116 ? -24.84100 -39.36300 -27.10800 1.000 65.76012 560 GLU A C 1
ATOM 685 O O . GLU A 1 116 ? -24.04200 -40.08900 -27.69900 1.000 75.51573 560 GLU A O 1
ATOM 691 N N . ILE A 1 117 ? -24.43300 -38.68300 -26.03200 1.000 68.95906 561 ILE A N 1
ATOM 692 C CA . ILE A 1 117 ? -23.00700 -38.63400 -25.73100 1.000 73.74583 561 ILE A CA 1
ATOM 693 C C . ILE A 1 117 ? -22.48500 -40.04100 -25.44200 1.000 63.92971 561 ILE A C 1
ATOM 694 O O . ILE A 1 117 ? -23.04400 -40.77900 -24.61300 1.000 79.34681 561 ILE A O 1
ATOM 699 N N . SER A 1 118 ? -21.37700 -40.39400 -26.12600 1.000 71.96310 562 SER A N 1
ATOM 700 C CA . SER A 1 118 ? -20.80500 -41.72600 -26.31100 1.000 58.00982 562 SER A CA 1
ATOM 701 C C . SER A 1 118 ? -19.28300 -41.65300 -26.22900 1.000 53.20309 562 SER A C 1
ATOM 702 O O . SER A 1 118 ? -18.70200 -40.56000 -26.19400 1.000 79.02968 562 SER A O 1
ATOM 705 N N . GLU A 1 119 ? -18.61500 -42.81700 -26.09300 1.000 58.23923 563 GLU A N 1
ATOM 706 C CA . GLU A 1 119 ? -17.16800 -42.89400 -26.28400 1.000 64.58291 563 GLU A CA 1
ATOM 707 C C . GLU A 1 119 ? -16.77800 -42.63400 -27.73400 1.000 74.71366 563 GLU A C 1
ATOM 708 O O . GLU A 1 119 ? -15.64700 -42.21300 -28.01300 1.000 76.02225 563 GLU A O 1
ATOM 714 N N . ASP A 1 120 ? -17.67700 -42.91800 -28.67700 1.000 74.48023 564 ASP A N 1
ATOM 715 C CA . ASP A 1 120 ? -17.31400 -42.73400 -30.07700 1.000 84.79157 564 ASP A CA 1
ATOM 716 C C . ASP A 1 120 ? -17.23100 -41.25700 -30.45100 1.000 64.86777 564 ASP A C 1
ATOM 717 O O . ASP A 1 120 ? -16.48600 -40.90400 -31.37100 1.000 66.60828 564 ASP A O 1
ATOM 722 N N . ASN A 1 121 ? -17.95900 -40.37700 -29.74700 1.000 67.35170 565 ASN A N 1
ATOM 723 C CA . ASN A 1 121 ? -18.12800 -39.00100 -30.20300 1.000 65.04260 565 ASN A CA 1
ATOM 724 C C . ASN A 1 121 ? -17.85000 -37.96000 -29.11800 1.000 64.90583 565 ASN A C 1
ATOM 725 O O . ASN A 1 121 ? -18.25100 -36.80000 -29.26500 1.000 59.43584 565 ASN A O 1
ATOM 730 N N . THR A 1 122 ? -17.17100 -38.33600 -28.03200 1.000 66.14529 566 THR A N 1
ATOM 731 C CA . THR A 1 122 ? -16.76200 -37.33100 -27.05600 1.000 61.62812 566 THR A CA 1
ATOM 732 C C . THR A 1 122 ? -15.72200 -36.38400 -27.65300 1.000 63.96874 566 THR A C 1
ATOM 733 O O . THR A 1 122 ? -15.87100 -35.15800 -27.56500 1.000 61.79656 566 THR A O 1
ATOM 737 N N . ASP A 1 123 ? -14.68500 -36.91700 -28.30700 1.000 49.61948 567 ASP A N 1
ATOM 738 C CA . ASP A 1 123 ? -13.62500 -36.03300 -28.79100 1.000 53.71044 567 ASP A CA 1
ATOM 739 C C . ASP A 1 123 ? -14.14100 -35.11800 -29.89400 1.000 54.78631 567 ASP A C 1
ATOM 740 O O . ASP A 1 123 ? -13.74900 -33.94700 -29.97400 1.000 57.83575 567 ASP A O 1
ATOM 745 N N . ALA A 1 124 ? -15.04400 -35.62600 -30.73300 1.000 53.37724 568 ALA A N 1
ATOM 746 C CA . ALA A 1 124 ? -15.65700 -34.78800 -31.75300 1.000 50.22930 568 ALA A CA 1
ATOM 747 C C . ALA A 1 124 ? -16.49800 -33.69300 -31.11500 1.000 61.96029 568 ALA A C 1
ATOM 748 O O . ALA A 1 124 ? -16.44500 -32.53100 -31.53400 1.000 58.56596 568 ALA A O 1
ATOM 750 N N . LEU A 1 125 ? -17.25500 -34.03700 -30.07500 1.000 55.21807 569 LEU A N 1
ATOM 751 C CA . LEU A 1 125 ? -17.95400 -33.01800 -29.30300 1.000 62.39304 569 LEU A CA 1
ATOM 752 C C . LEU A 1 125 ? -16.98700 -31.98000 -28.74300 1.000 55.45448 569 LEU A C 1
ATOM 753 O O . LEU A 1 125 ? -17.22900 -30.77200 -28.85000 1.000 51.94763 569 LEU A O 1
ATOM 758 N N . VAL A 1 126 ? -15.88300 -32.42800 -28.14100 1.000 50.63927 570 VAL A N 1
ATOM 759 C CA . VAL A 1 126 ? -14.97800 -31.49500 -27.47200 1.000 49.75941 570 VAL A CA 1
ATOM 760 C C . VAL A 1 126 ? -14.33000 -30.54600 -28.47600 1.000 59.92375 570 VAL A C 1
ATOM 761 O O . VAL A 1 126 ? -14.23700 -29.33600 -28.23500 1.000 48.82004 570 VAL A O 1
ATOM 765 N N . ALA A 1 127 ? -13.87800 -31.07200 -29.61900 1.000 57.99622 571 ALA A N 1
ATOM 766 C CA . ALA A 1 127 ? -13.21900 -30.22800 -30.61100 1.000 52.62575 571 ALA A CA 1
ATOM 767 C C . ALA A 1 127 ? -14.19300 -29.22900 -31.22200 1.000 50.69203 571 ALA A C 1
ATOM 768 O O . ALA A 1 127 ? -13.82400 -28.07700 -31.48500 1.000 44.74011 571 ALA A O 1
ATOM 770 N N . SER A 1 128 ? -15.44300 -29.64400 -31.44800 1.000 43.44163 572 SER A N 1
ATOM 771 C CA . SER A 1 128 ? -16.40709 -28.69720 -31.99887 1.000 38.12840 572 SER A CA 1
ATOM 772 C C . SER A 1 128 ? -16.69400 -27.56800 -31.01200 1.000 47.45631 572 SER A C 1
ATOM 773 O O . SER A 1 128 ? -16.79241 -26.40805 -31.42031 1.000 50.13038 572 SER A O 1
ATOM 776 N N . ALA A 1 129 ? -16.81500 -27.87400 -29.71000 1.000 52.45934 573 ALA A N 1
ATOM 777 C CA . ALA A 1 129 ? -16.98500 -26.81900 -28.70700 1.000 42.81401 573 ALA A CA 1
ATOM 778 C C . ALA A 1 129 ? -15.83100 -25.84000 -28.74300 1.000 51.48138 573 ALA A C 1
ATOM 779 O O . ALA A 1 129 ? -16.03000 -24.62000 -28.78200 1.000 41.52278 573 ALA A O 1
ATOM 781 N N . LEU A 1 130 ? -14.60800 -26.35500 -28.65800 1.000 41.71545 574 LEU A N 1
ATOM 782 C CA . LEU A 1 130 ? -13.45300 -25.47300 -28.67000 1.000 39.25977 574 LEU A CA 1
ATOM 783 C C . LEU A 1 130 ? -13.40000 -24.66800 -29.96000 1.000 49.63005 574 LEU A C 1
ATOM 784 O O . LEU A 1 130 ? -13.04200 -23.48600 -29.94100 1.000 46.97165 574 LEU A O 1
ATOM 789 N N . ILE A 1 131 ? -13.76600 -25.28400 -31.09200 1.000 36.38550 575 ILE A N 1
ATOM 790 C CA . ILE A 1 131 ? -13.80700 -24.54000 -32.34800 1.000 41.73751 575 ILE A CA 1
ATOM 791 C C . ILE A 1 131 ? -14.86500 -23.45500 -32.27000 1.000 46.17248 575 ILE A C 1
ATOM 792 O O . ILE A 1 131 ? -14.63800 -22.30000 -32.65100 1.000 45.54426 575 ILE A O 1
ATOM 797 N N . LEU A 1 132 ? -16.04500 -23.81800 -31.78000 1.000 43.58179 576 LEU A N 1
ATOM 798 C CA . LEU A 1 132 ? -17.13500 -22.86100 -31.69100 1.000 47.08944 576 LEU A CA 1
ATOM 799 C C . LEU A 1 132 ? -16.81800 -21.73500 -30.70800 1.000 54.91765 576 LEU A C 1
ATOM 800 O O . LEU A 1 132 ? -17.29200 -20.60900 -30.89500 1.000 58.02610 576 LEU A O 1
ATOM 805 N N . ILE A 1 133 ? -16.00800 -22.00500 -29.67800 1.000 47.17687 577 ILE A N 1
ATOM 806 C CA . ILE A 1 133 ? -15.64700 -20.96500 -28.71400 1.000 50.83991 577 ILE A CA 1
ATOM 807 C C . ILE A 1 133 ? -14.67100 -19.96600 -29.33300 1.000 51.19002 577 ILE A C 1
ATOM 808 O O . ILE A 1 133 ? -14.83800 -18.75000 -29.18800 1.000 49.50792 577 ILE A O 1
ATOM 813 N N . MET A 1 134 ? -13.62800 -20.45400 -30.02000 1.000 46.85531 578 MET A N 1
ATOM 814 C CA . MET A 1 134 ? -12.73100 -19.52200 -30.70700 1.000 55.85492 578 MET A CA 1
ATOM 815 C C . MET A 1 134 ? -13.47200 -18.74000 -31.77900 1.000 58.06312 578 MET A C 1
ATOM 816 O O . MET A 1 134 ? -13.16000 -17.56800 -32.02300 1.000 60.33424 578 MET A O 1
ATOM 821 N N . ASP A 1 135 ? -14.44700 -19.37500 -32.43600 1.000 52.14651 579 ASP A N 1
ATOM 822 C CA . ASP A 1 135 ? -15.20400 -18.69800 -33.48300 1.000 53.27411 579 ASP A CA 1
ATOM 823 C C . ASP A 1 135 ? -16.11900 -17.63200 -32.89900 1.000 53.22241 579 ASP A C 1
ATOM 824 O O . ASP A 1 135 ? -16.28300 -16.55800 -33.48700 1.000 55.35384 579 ASP A O 1
ATOM 829 N N . SER A 1 136 ? -16.73400 -17.91200 -31.75000 1.000 49.53197 580 SER A N 1
ATOM 830 C CA . SER A 1 136 ? -17.60800 -16.92400 -31.13200 1.000 57.94544 580 SER A CA 1
ATOM 831 C C . SER A 1 136 ? -16.81800 -15.74000 -30.60300 1.000 60.09415 580 SER A C 1
ATOM 832 O O . SER A 1 136 ? -17.31300 -14.60500 -30.60500 1.000 58.55798 580 SER A O 1
ATOM 835 N N . LEU A 1 137 ? -15.60800 -16.01400 -30.12200 1.000 56.25072 581 LEU A N 1
ATOM 836 C CA . LEU A 1 137 ? -14.71500 -14.99900 -29.57300 1.000 61.11985 581 LEU A CA 1
ATOM 837 C C . LEU A 1 137 ? -14.12800 -14.12500 -30.66400 1.000 61.33197 581 LEU A C 1
ATOM 838 O O . LEU A 1 137 ? -13.70800 -13.00200 -30.37900 1.000 68.77261 581 LEU A O 1
ATOM 843 N N . ALA A 1 138 ? -14.07200 -14.64200 -31.87200 1.000 60.83543 582 ALA A N 1
ATOM 844 C CA . ALA A 1 138 ? -13.55600 -13.89200 -33.00200 1.000 57.88356 582 ALA A CA 1
ATOM 845 C C . ALA A 1 138 ? -14.64500 -13.07200 -33.66200 1.000 58.15588 582 ALA A C 1
ATOM 846 O O . ALA A 1 138 ? -14.34500 -12.23700 -34.51500 1.000 62.62082 582 ALA A O 1
ATOM 848 N N . ASN A 1 139 ? -15.88300 -13.34600 -33.32500 1.000 63.76646 583 ASN A N 1
ATOM 849 C CA . ASN A 1 139 ? -16.96700 -12.55900 -33.88700 1.000 70.42779 583 ASN A CA 1
ATOM 850 C C . ASN A 1 139 ? -17.56900 -11.67500 -32.81000 1.000 62.54164 583 ASN A C 1
ATOM 851 O O . ASN A 1 139 ? -18.58100 -11.01900 -33.05500 1.000 69.56485 583 ASN A O 1
ATOM 856 N N . ALA A 1 140 ? -16.92000 -11.62100 -31.65300 1.000 72.28284 584 ALA A N 1
ATOM 857 C CA . ALA A 1 140 ? -17.36600 -10.71800 -30.59700 1.000 55.06923 584 ALA A CA 1
ATOM 858 C C . ALA A 1 140 ? -17.02000 -9.28400 -30.96300 1.000 81.89707 584 ALA A C 1
ATOM 859 O O . ALA A 1 140 ? -17.78900 -8.37200 -30.64600 1.000 71.90657 584 ALA A O 1
ATOM 861 N N . SER A 1 141 ? -15.90700 -9.10200 -31.66100 1.000 85.65987 585 SER A N 1
ATOM 862 C CA . SER A 1 141 ? -15.45300 -7.78500 -32.07900 1.000 80.31379 585 SER A CA 1
ATOM 863 C C . SER A 1 141 ? -16.55300 -7.05100 -32.81400 1.000 84.16502 585 SER A C 1
ATOM 864 O O . SER A 1 141 ? -16.97300 -6.00000 -32.35000 1.000 102.62425 585 SER A O 1
ATOM 867 N N . PRO A 1 146 ? -28.57200 -9.45600 -24.63700 1.000 109.37261 602 PRO A N 1
ATOM 868 C CA . PRO A 1 146 ? -27.38500 -10.31400 -24.81800 1.000 116.82189 602 PRO A CA 1
ATOM 869 C C . PRO A 1 146 ? -26.86600 -10.22100 -26.18500 1.000 110.90648 602 PRO A C 1
ATOM 870 O O . PRO A 1 146 ? -27.62600 -10.31000 -27.18000 1.000 105.15923 602 PRO A O 1
ATOM 874 N N . SER A 1 147 ? -25.60800 -10.02500 -26.42900 1.000 95.30515 603 SER A N 1
ATOM 875 C CA . SER A 1 147 ? -25.50800 -9.67300 -27.83300 1.000 112.59567 603 SER A CA 1
ATOM 876 C C . SER A 1 147 ? -24.97000 -10.74100 -28.76400 1.000 114.07897 603 SER A C 1
ATOM 877 O O . SER A 1 147 ? -24.71100 -10.45400 -29.92300 1.000 116.77210 603 SER A O 1
ATOM 880 N N . ALA A 1 148 ? -25.30600 -11.96800 -28.41000 1.000 91.59184 604 ALA A N 1
ATOM 881 C CA . ALA A 1 148 ? -25.34500 -13.20300 -29.17900 1.000 81.77375 604 ALA A CA 1
ATOM 882 C C . ALA A 1 148 ? -24.04600 -13.97900 -29.20300 1.000 74.47245 604 ALA A C 1
ATOM 883 O O . ALA A 1 148 ? -24.11400 -15.18700 -29.01900 1.000 72.25779 604 ALA A O 1
ATOM 885 N N . TRP A 1 149 ? -22.87600 -13.33300 -29.14200 1.000 64.89163 605 TRP A N 1
ATOM 886 C CA . TRP A 1 149 ? -21.68500 -14.14700 -28.92500 1.000 71.80075 605 TRP A CA 1
ATOM 887 C C . TRP A 1 149 ? -21.76500 -14.79800 -27.54100 1.000 74.85833 605 TRP A C 1
ATOM 888 O O . TRP A 1 149 ? -21.49800 -15.99600 -27.40000 1.000 78.65606 605 TRP A O 1
ATOM 899 N N . ILE A 1 150 ? -22.21300 -14.04000 -26.52100 1.000 72.64893 606 ILE A N 1
ATOM 900 C CA . ILE A 1 150 ? -22.35500 -14.58100 -25.16100 1.000 67.53029 606 ILE A CA 1
ATOM 901 C C . ILE A 1 150 ? -23.17700 -15.85500 -25.19400 1.000 60.59322 606 ILE A C 1
ATOM 902 O O . ILE A 1 150 ? -22.75900 -16.91700 -24.71400 1.000 65.08133 606 ILE A O 1
ATOM 907 N N . PHE A 1 151 ? -24.38500 -15.74000 -25.73700 1.000 72.37055 607 PHE A N 1
ATOM 908 C CA . PHE A 1 151 ? -25.25500 -16.88800 -25.92500 1.000 74.57948 607 PHE A CA 1
ATOM 909 C C . PHE A 1 151 ? -24.53200 -18.03600 -26.62700 1.000 75.96965 607 PHE A C 1
ATOM 910 O O . PHE A 1 151 ? -24.69600 -19.20200 -26.25200 1.000 62.38490 607 PHE A O 1
ATOM 918 N N . HIS A 1 152 ? -23.71200 -17.73500 -27.63500 1.000 69.87899 608 HIS A N 1
ATOM 919 C CA . HIS A 1 152 ? -23.04600 -18.82000 -28.34700 1.000 71.78588 608 HIS A CA 1
ATOM 920 C C . HIS A 1 152 ? -21.93900 -19.44700 -27.50000 1.000 72.04272 608 HIS A C 1
ATOM 921 O O . HIS A 1 152 ? -21.87100 -20.67800 -27.38300 1.000 65.08533 608 HIS A O 1
ATOM 928 N N . VAL A 1 153 ? -21.07100 -18.62600 -26.89000 1.000 52.64261 609 VAL A N 1
ATOM 929 C CA . VAL A 1 153 ? -20.04900 -19.14600 -25.97800 1.000 58.39604 609 VAL A CA 1
ATOM 930 C C . VAL A 1 153 ? -20.69800 -20.00600 -24.91000 1.000 61.61333 609 VAL A C 1
ATOM 931 O O . VAL A 1 153 ? -20.21500 -21.08700 -24.56200 1.000 54.94616 609 VAL A O 1
ATOM 935 N N . LYS A 1 154 ? -21.76200 -19.46900 -24.32200 1.000 57.25737 610 LYS A N 1
ATOM 936 C CA . LYS A 1 154 ? -22.51100 -20.19300 -23.31000 1.000 56.82649 610 LYS A CA 1
ATOM 937 C C . LYS A 1 154 ? -22.91000 -21.55700 -23.82800 1.000 66.18369 610 LYS A C 1
ATOM 938 O O . LYS A 1 154 ? -22.69400 -22.58000 -23.16700 1.000 58.75628 610 LYS A O 1
ATOM 944 N N . GLY A 1 155 ? -23.48800 -21.58400 -25.02900 1.000 52.04551 611 GLY A N 1
ATOM 945 C CA . GLY A 1 155 ? -24.01000 -22.82800 -25.55700 1.000 45.58640 611 GLY A CA 1
ATOM 946 C C . GLY A 1 155 ? -22.89100 -23.79700 -25.86200 1.000 61.37536 611 GLY A C 1
ATOM 947 O O . GLY A 1 155 ? -22.87600 -24.92700 -25.36900 1.000 56.40714 611 GLY A O 1
ATOM 948 N N . ALA A 1 156 ? -21.91100 -23.33800 -26.63800 1.000 64.47441 612 ALA A N 1
ATOM 949 C CA . ALA A 1 156 ? -20.69600 -24.11000 -26.85300 1.000 51.31056 612 ALA A CA 1
ATOM 950 C C . ALA A 1 156 ? -20.13600 -24.65900 -25.54000 1.000 62.61989 612 ALA A C 1
ATOM 951 O O . ALA A 1 156 ? -19.85400 -25.85700 -25.43300 1.000 56.51497 612 ALA A O 1
ATOM 953 N N . ALA A 1 157 ? -19.97200 -23.80600 -24.52100 1.000 49.20255 613 ALA A N 1
ATOM 954 C CA . ALA A 1 157 ? -19.36500 -24.26700 -23.27000 1.000 53.94934 613 ALA A CA 1
ATOM 955 C C . ALA A 1 157 ? -20.21600 -25.30000 -22.53800 1.000 61.63183 613 ALA A C 1
ATOM 956 O O . ALA A 1 157 ? -19.69300 -26.04300 -21.70200 1.000 46.82261 613 ALA A O 1
ATOM 958 N N . THR A 1 158 ? -21.51400 -25.33100 -22.80300 1.000 61.39422 614 THR A N 1
ATOM 959 C CA . THR A 1 158 ? -22.36100 -26.39800 -22.30100 1.000 44.81953 614 THR A CA 1
ATOM 960 C C . THR A 1 158 ? -21.88700 -27.77700 -22.75500 1.000 56.14063 614 THR A C 1
ATOM 961 O O . THR A 1 158 ? -22.05700 -28.76300 -22.02700 1.000 63.13524 614 THR A O 1
ATOM 965 N N . ILE A 1 159 ? -21.28200 -27.87800 -23.93800 1.000 55.09125 615 ILE A N 1
ATOM 966 C CA . ILE A 1 159 ? -20.85900 -29.19500 -24.40000 1.000 59.24634 615 ILE A CA 1
ATOM 967 C C . ILE A 1 159 ? -19.70400 -29.71700 -23.55900 1.000 46.80457 615 ILE A C 1
ATOM 968 O O . ILE A 1 159 ? -19.65000 -30.90400 -23.22300 1.000 51.22606 615 ILE A O 1
ATOM 973 N N . LEU A 1 160 ? -18.75000 -28.85000 -23.23000 1.000 50.67238 616 LEU A N 1
ATOM 974 C CA . LEU A 1 160 ? -17.68400 -29.24200 -22.32100 1.000 49.21189 616 LEU A CA 1
ATOM 975 C C . LEU A 1 160 ? -18.25200 -29.75600 -21.00400 1.000 55.76956 616 LEU A C 1
ATOM 976 O O . LEU A 1 160 ? -17.85700 -30.81900 -20.51100 1.000 55.31290 616 LEU A O 1
ATOM 981 N N . THR A 1 161 ? -19.19200 -29.02200 -20.42400 1.000 52.03027 617 THR A N 1
ATOM 982 C CA . THR A 1 161 ? -19.77500 -29.46500 -19.16600 1.000 56.27274 617 THR A CA 1
ATOM 983 C C . THR A 1 161 ? -20.41900 -30.83700 -19.31900 1.000 60.53496 617 THR A C 1
ATOM 984 O O . THR A 1 161 ? -20.17200 -31.74900 -18.51900 1.000 54.14977 617 THR A O 1
ATOM 988 N N . ALA A 1 162 ? -21.23200 -31.00500 -20.36700 1.000 53.45544 618 ALA A N 1
ATOM 989 C CA . ALA A 1 162 ? -21.95600 -32.25400 -20.57800 1.000 44.51919 618 ALA A CA 1
ATOM 990 C C . ALA A 1 162 ? -21.02800 -33.42900 -20.79600 1.000 48.10972 618 ALA A C 1
ATOM 991 O O . ALA A 1 162 ? -21.44400 -34.57700 -20.61400 1.000 54.75489 618 ALA A O 1
ATOM 993 N N . VAL A 1 163 ? -19.78300 -33.17700 -21.18300 1.000 50.29245 619 VAL A N 1
ATOM 994 C CA . VAL A 1 163 ? -18.85400 -34.25900 -21.46200 1.000 51.82819 619 VAL A CA 1
ATOM 995 C C . VAL A 1 163 ? -17.88100 -34.51700 -20.31200 1.000 56.50325 619 VAL A C 1
ATOM 996 O O . VAL A 1 163 ? -17.20500 -35.55700 -20.31100 1.000 65.49142 619 VAL A O 1
ATOM 1000 N N . TRP A 1 164 ? -17.82200 -33.63200 -19.31900 1.000 64.11392 620 TRP A N 1
ATOM 1001 C CA . TRP A 1 164 ? -16.80400 -33.66800 -18.27300 1.000 63.66245 620 TRP A CA 1
ATOM 1002 C C . TRP A 1 164 ? -17.21700 -34.61900 -17.13600 1.000 68.96839 620 TRP A C 1
ATOM 1003 O O . TRP A 1 164 ? -18.37100 -34.61100 -16.70100 1.000 67.98451 620 TRP A O 1
ATOM 1014 N N . PRO A 1 165 ? -16.28100 -35.43500 -16.61100 1.000 71.54200 621 PRO A N 1
ATOM 1015 C CA . PRO A 1 165 ? -14.86000 -35.43600 -16.96800 1.000 74.12595 621 PRO A CA 1
ATOM 1016 C C . PRO A 1 165 ? -14.53100 -36.37600 -18.10900 1.000 72.56908 621 PRO A C 1
ATOM 1017 O O . PRO A 1 165 ? -15.34900 -37.23000 -18.43900 1.000 78.24585 621 PRO A O 1
ATOM 1021 N N . LEU A 1 166 ? -13.33800 -36.20800 -18.67800 1.000 73.57820 622 LEU A N 1
ATOM 1022 C CA . LEU A 1 166 ? -12.84700 -37.02800 -19.77600 1.000 79.22868 622 LEU A CA 1
ATOM 1023 C C . LEU A 1 166 ? -12.00200 -38.18400 -19.25300 1.000 72.50147 622 LEU A C 1
ATOM 1024 O O . LEU A 1 166 ? -11.10300 -37.98200 -18.42900 1.000 79.38159 622 LEU A O 1
ATOM 1029 N N . THR A 1 167 ? -12.28200 -39.39200 -19.73900 1.000 83.06715 623 THR A N 1
ATOM 1030 C CA . THR A 1 167 ? -11.30400 -40.45900 -19.60300 1.000 79.69821 623 THR A CA 1
ATOM 1031 C C . THR A 1 167 ? -9.95900 -39.93500 -20.10200 1.000 74.33347 623 THR A C 1
ATOM 1032 O O . THR A 1 167 ? -9.89900 -38.98700 -20.88800 1.000 81.43196 623 THR A O 1
ATOM 1036 N N . GLU A 1 168 ? -8.86700 -40.50700 -19.60400 1.000 79.68076 624 GLU A N 1
ATOM 1037 C CA . GLU A 1 168 ? -7.57400 -40.11100 -20.15400 1.000 89.21547 624 GLU A CA 1
ATOM 1038 C C . GLU A 1 168 ? -7.30700 -40.73400 -21.51800 1.000 81.55120 624 GLU A C 1
ATOM 1039 O O . GLU A 1 168 ? -6.23400 -40.50600 -22.09100 1.000 81.06491 624 GLU A O 1
ATOM 1045 N N . LYS A 1 169 ? -8.27600 -41.48600 -22.05000 1.000 86.32175 625 LYS A N 1
ATOM 1046 C CA . LYS A 1 169 ? -8.30400 -41.89700 -23.44700 1.000 78.03300 625 LYS A CA 1
ATOM 1047 C C . LYS A 1 169 ? -8.53400 -40.72100 -24.39200 1.000 83.66106 625 LYS A C 1
ATOM 1048 O O . LYS A 1 169 ? -8.25500 -40.83900 -25.59100 1.000 85.78968 625 LYS A O 1
ATOM 1054 N N . SER A 1 170 ? -9.05800 -39.61200 -23.88200 1.000 79.47341 626 SER A N 1
ATOM 1055 C CA . SER A 1 170 ? -9.35700 -38.45600 -24.72100 1.000 69.64483 626 SER A CA 1
ATOM 1056 C C . SER A 1 170 ? -8.06700 -37.77700 -25.14700 1.000 74.59795 626 SER A C 1
ATOM 1057 O O . SER A 1 170 ? -7.16200 -37.58000 -24.32600 1.000 63.98923 626 SER A O 1
ATOM 1060 N N . ARG A 1 171 ? -7.99600 -37.45600 -26.44000 1.000 63.12141 627 ARG A N 1
ATOM 1061 C CA . ARG A 1 171 ? -6.94000 -36.63600 -27.02700 1.000 70.58307 627 ARG A CA 1
ATOM 1062 C C . ARG A 1 171 ? -6.83000 -35.30700 -26.31600 1.000 76.92773 627 ARG A C 1
ATOM 1063 O O . ARG A 1 171 ? -5.81900 -34.61200 -26.45800 1.000 80.25136 627 ARG A O 1
ATOM 1071 N N . PHE A 1 172 ? -7.90700 -34.94700 -25.64300 1.000 68.18085 628 PHE A N 1
ATOM 1072 C CA . PHE A 1 172 ? -8.16200 -33.60200 -25.17000 1.000 70.01596 628 PHE A CA 1
ATOM 1073 C C . PHE A 1 172 ? -7.97700 -33.45200 -23.66900 1.000 67.09027 628 PHE A C 1
ATOM 1074 O O . PHE A 1 172 ? -8.47500 -32.47600 -23.10500 1.000 69.96150 628 PHE A O 1
ATOM 1082 N N . HIS A 1 173 ? -7.20900 -34.33100 -23.01600 1.000 79.02032 629 HIS A N 1
ATOM 1083 C CA . HIS A 1 173 ? -7.03400 -34.14900 -21.57700 1.000 76.73896 629 HIS A CA 1
ATOM 1084 C C . HIS A 1 173 ? -6.05000 -33.00800 -21.32500 1.000 85.34185 629 HIS A C 1
ATOM 1085 O O . HIS A 1 173 ? -5.17100 -33.08600 -20.45500 1.000 74.55005 629 HIS A O 1
ATOM 1092 N N . ASN A 1 174 ? -6.28300 -31.89600 -22.03500 1.000 94.54740 630 ASN A N 1
ATOM 1093 C CA . ASN A 1 174 ? -5.44900 -30.70200 -22.00000 1.000 76.43768 630 ASN A CA 1
ATOM 1094 C C . ASN A 1 174 ? -6.27700 -29.42900 -21.85000 1.000 77.68111 630 ASN A C 1
ATOM 1095 O O . ASN A 1 174 ? -5.75700 -28.33500 -22.11200 1.000 74.63812 630 ASN A O 1
ATOM 1100 N N . LEU A 1 175 ? -7.56000 -29.54400 -21.48600 1.000 63.05923 631 LEU A N 1
ATOM 1101 C CA . LEU A 1 175 ? -8.42100 -28.44700 -21.05300 1.000 74.68127 631 LEU A CA 1
ATOM 1102 C C . LEU A 1 175 ? -8.50600 -28.34400 -19.54500 1.000 55.95923 631 LEU A C 1
ATOM 1103 O O . LEU A 1 175 ? -9.32500 -27.57600 -19.02500 1.000 63.26817 631 LEU A O 1
ATOM 1108 N N . ILE A 1 176 ? -7.75200 -29.16300 -18.82800 1.000 61.55923 632 ILE A N 1
ATOM 1109 C CA . ILE A 1 176 ? -7.81600 -29.23100 -17.38300 1.000 74.12803 632 ILE A CA 1
ATOM 1110 C C . ILE A 1 176 ? -6.38100 -29.20800 -16.89100 1.000 66.93183 632 ILE A C 1
ATOM 1111 O O . ILE A 1 176 ? -5.44000 -29.46900 -17.64500 1.000 70.49309 632 ILE A O 1
ATOM 1116 N N . SER A 1 177 ? -6.21700 -28.82500 -15.62800 1.000 75.52834 633 SER A N 1
ATOM 1117 C CA . SER A 1 177 ? -4.99591 -29.00164 -14.86456 1.000 69.06660 633 SER A CA 1
ATOM 1118 C C . SER A 1 177 ? -5.01600 -30.40700 -14.28000 1.000 66.35107 633 SER A C 1
ATOM 1119 O O . SER A 1 177 ? -6.00886 -31.12380 -14.39358 1.000 63.33595 633 SER A O 1
ATOM 1122 N N . VAL A 1 178 ? -3.88400 -30.88000 -13.76900 1.000 83.90376 634 VAL A N 1
ATOM 1123 C CA . VAL A 1 178 ? -3.91700 -32.07900 -12.93600 1.000 89.42756 634 VAL A CA 1
ATOM 1124 C C . VAL A 1 178 ? -3.95600 -31.58200 -11.50100 1.000 82.97406 634 VAL A C 1
ATOM 1125 O O . VAL A 1 178 ? -3.11000 -30.78400 -11.09600 1.000 86.36922 634 VAL A O 1
ATOM 1129 N N . ASP A 1 179 ? -4.99000 -31.99700 -10.78000 1.000 83.10736 635 ASP A N 1
ATOM 1130 C CA . ASP A 1 179 ? -5.14000 -31.75100 -9.34500 1.000 93.94695 635 ASP A CA 1
ATOM 1131 C C . ASP A 1 179 ? -4.71100 -32.98400 -8.59400 1.000 108.14886 635 ASP A C 1
ATOM 1132 O O . ASP A 1 179 ? -5.41400 -33.38600 -7.66300 1.000 101.91350 635 ASP A O 1
ATOM 1137 N N . LEU A 1 180 ? -3.73500 -33.69900 -9.20000 1.000 111.32723 636 LEU A N 1
ATOM 1138 C CA . LEU A 1 180 ? -3.36100 -35.06200 -8.76200 1.000 118.96083 636 LEU A CA 1
ATOM 1139 C C . LEU A 1 180 ? -2.35100 -35.07100 -7.64700 1.000 124.55997 636 LEU A C 1
ATOM 1140 O O . LEU A 1 180 ? -2.52100 -35.89200 -6.72600 1.000 110.06957 636 LEU A O 1
ATOM 1145 N N . SER A 1 181 ? -1.51200 -34.07100 -7.56600 1.000 128.82151 637 SER A N 1
ATOM 1146 C CA . SER A 1 181 ? -0.52400 -33.84400 -6.52600 1.000 123.71974 637 SER A CA 1
ATOM 1147 C C . SER A 1 181 ? -1.16000 -33.50600 -5.17400 1.000 123.98721 637 SER A C 1
ATOM 1148 O O . SER A 1 181 ? -2.08500 -34.17700 -4.73500 1.000 123.43912 637 SER A O 1
ATOM 1151 N N . ASP A 1 182 ? -0.48000 -32.65200 -4.41800 1.000 127.71882 638 ASP A N 1
ATOM 1152 C CA . ASP A 1 182 ? -1.12600 -31.88700 -3.34500 1.000 134.57846 638 ASP A CA 1
ATOM 1153 C C . ASP A 1 182 ? -0.19500 -30.75700 -2.91500 1.000 130.52483 638 ASP A C 1
ATOM 1154 O O . ASP A 1 182 ? 0.40800 -30.09300 -3.77700 1.000 125.31548 638 ASP A O 1
ATOM 1159 N N . LEU A 1 183 ? -0.15700 -30.41800 -1.63000 1.000 126.23123 639 LEU A N 1
ATOM 1160 C CA . LEU A 1 183 ? 0.55444 -29.21385 -1.18654 1.000 127.92437 639 LEU A CA 1
ATOM 1161 C C . LEU A 1 183 ? 1.17500 -29.45000 0.18500 1.000 133.99113 639 LEU A C 1
ATOM 1162 O O . LEU A 1 183 ? 0.44525 -29.43834 1.17200 1.000 130.86412 639 LEU A O 1
ATOM 1167 N N . GLY A 1 184 ? 2.50200 -29.54700 0.21000 1.000 132.56571 640 GLY A N 1
ATOM 1168 C CA . GLY A 1 184 ? 3.28900 -29.83700 1.40300 1.000 131.13520 640 GLY A CA 1
ATOM 1169 C C . GLY A 1 184 ? 4.63200 -30.42300 1.01400 1.000 123.75060 640 GLY A C 1
ATOM 1170 O O . GLY A 1 184 ? 5.14300 -30.10400 -0.05700 1.000 120.25606 640 GLY A O 1
ATOM 1171 N N . GLY A 1 192 ? 4.18800 -27.18800 8.15800 1.000 109.59720 648 GLY A N 1
ATOM 1172 C CA . GLY A 1 192 ? 4.70200 -27.47800 6.83800 1.000 128.05334 648 GLY A CA 1
ATOM 1173 C C . GLY A 1 192 ? 3.63400 -27.37600 5.77100 1.000 141.40459 648 GLY A C 1
ATOM 1174 O O . GLY A 1 192 ? 3.57500 -28.19100 4.85600 1.000 133.22525 648 GLY A O 1
ATOM 1175 N N . THR A 1 193 ? 2.77400 -26.38300 5.89000 1.000 151.56023 649 THR A N 1
ATOM 1176 C CA . THR A 1 193 ? 1.69500 -26.30000 4.90700 1.000 149.60515 649 THR A CA 1
ATOM 1177 C C . THR A 1 193 ? 2.11900 -25.44200 3.72100 1.000 144.69694 649 THR A C 1
ATOM 1178 O O . THR A 1 193 ? 2.80400 -24.44000 3.88700 1.000 145.44188 649 THR A O 1
ATOM 1182 N N . VAL A 1 194 ? 1.60800 -25.80800 2.55700 1.000 131.98570 650 VAL A N 1
ATOM 1183 C CA . VAL A 1 194 ? 2.04000 -25.16600 1.30500 1.000 139.88947 650 VAL A CA 1
ATOM 1184 C C . VAL A 1 194 ? 0.82400 -24.74300 0.46500 1.000 143.57715 650 VAL A C 1
ATOM 1185 O O . VAL A 1 194 ? -0.23400 -25.40400 0.48400 1.000 139.14585 650 VAL A O 1
ATOM 1189 N N . SER A 1 195 ? 1.01100 -23.57500 -0.19900 1.000 138.50838 651 SER A N 1
ATOM 1190 C CA . SER A 1 195 ? 0.10800 -22.82900 -1.12500 1.000 125.08931 651 SER A CA 1
ATOM 1191 C C . SER A 1 195 ? -1.24700 -22.30300 -0.61500 1.000 108.31883 651 SER A C 1
ATOM 1192 O O . SER A 1 195 ? -1.68200 -22.65500 0.50500 1.000 119.15438 651 SER A O 1
ATOM 1195 N N . GLU A 1 196 ? -1.49500 -21.10600 -1.13800 1.000 98.96128 652 GLU A N 1
ATOM 1196 C CA . GLU A 1 196 ? -2.52700 -20.10900 -0.89000 1.000 99.90902 652 GLU A CA 1
ATOM 1197 C C . GLU A 1 196 ? -2.58300 -19.21000 -2.12500 1.000 99.10088 652 GLU A C 1
ATOM 1198 O O . GLU A 1 196 ? -1.60600 -18.50900 -2.39100 1.000 103.02923 652 GLU A O 1
ATOM 1204 N N . LEU A 1 197 ? -3.67500 -19.19100 -2.88000 1.000 95.07002 653 LEU A N 1
ATOM 1205 C CA . LEU A 1 197 ? -3.73300 -18.30300 -4.03900 1.000 86.15955 653 LEU A CA 1
ATOM 1206 C C . LEU A 1 197 ? -3.87800 -16.86500 -3.54300 1.000 81.22556 653 LEU A C 1
ATOM 1207 O O . LEU A 1 197 ? -4.53900 -16.62500 -2.53900 1.000 81.26961 653 LEU A O 1
ATOM 1212 N N . VAL A 1 198 ? -3.25000 -15.91600 -4.23000 1.000 89.33547 654 VAL A N 1
ATOM 1213 C CA . VAL A 1 198 ? -3.33000 -14.49800 -3.84100 1.000 80.81943 654 VAL A CA 1
ATOM 1214 C C . VAL A 1 198 ? -3.82100 -13.70900 -5.04900 1.000 83.18357 654 VAL A C 1
ATOM 1215 O O . VAL A 1 198 ? -3.15500 -13.71100 -6.08900 1.000 71.77247 654 VAL A O 1
ATOM 1219 N N . CYS A 1 199 ? -4.96900 -13.04700 -4.91000 1.000 92.85964 655 CYS A N 1
ATOM 1220 C CA . CYS A 1 199 ? -5.52100 -12.15400 -5.93300 1.000 89.67607 655 CYS A CA 1
ATOM 1221 C C . CYS A 1 199 ? -5.06600 -10.73700 -5.59100 1.000 82.00510 655 CYS A C 1
ATOM 1222 O O . CYS A 1 199 ? -4.98400 -10.39500 -4.40400 1.000 77.84588 655 CYS A O 1
ATOM 1225 N N . PHE A 1 200 ? -4.72200 -9.92700 -6.60100 1.000 92.40579 656 PHE A N 1
ATOM 1226 C CA . PHE A 1 200 ? -4.25600 -8.56900 -6.25500 1.000 83.67966 656 PHE A CA 1
ATOM 1227 C C . PHE A 1 200 ? -5.39900 -7.55600 -6.26000 1.000 81.53931 656 PHE A C 1
ATOM 1228 O O . PHE A 1 200 ? -5.85900 -7.16400 -5.18500 1.000 96.52475 656 PHE A O 1
ATOM 1236 N N . ASP A 1 201 ? -5.98300 -7.22200 -7.40500 1.000 87.17863 657 ASP A N 1
ATOM 1237 C CA . ASP A 1 201 ? -7.10400 -6.24900 -7.24300 1.000 84.72462 657 ASP A CA 1
ATOM 1238 C C . ASP A 1 201 ? -8.32400 -7.00400 -6.70200 1.000 86.17863 657 ASP A C 1
ATOM 1239 O O . ASP A 1 201 ? -8.93100 -7.75800 -7.46100 1.000 99.60879 657 ASP A O 1
ATOM 1244 N N . GLU A 1 202 ? -8.35300 -7.17700 -5.36300 1.000 85.49281 658 GLU A N 1
ATOM 1245 C CA . GLU A 1 202 ? -9.42800 -7.55700 -4.40000 1.000 73.68415 658 GLU A CA 1
ATOM 1246 C C . GLU A 1 202 ? -8.68200 -8.73200 -3.71900 1.000 84.72648 658 GLU A C 1
ATOM 1247 O O . GLU A 1 202 ? -7.82100 -9.33800 -4.37500 1.000 92.62151 658 GLU A O 1
ATOM 1253 N N . SER A 1 203 ? -9.06600 -9.19400 -2.51600 1.000 86.66390 659 SER A N 1
ATOM 1254 C CA . SER A 1 203 ? -8.33200 -10.24900 -1.79900 1.000 78.20869 659 SER A CA 1
ATOM 1255 C C . SER A 1 203 ? -9.27200 -11.37300 -1.35500 1.000 79.47758 659 SER A C 1
ATOM 1256 O O . SER A 1 203 ? -10.44900 -11.12700 -1.08100 1.000 75.13225 659 SER A O 1
ATOM 1259 N N . ILE A 1 204 ? -8.75500 -12.60800 -1.35700 1.000 83.40431 660 ILE A N 1
ATOM 1260 C CA . ILE A 1 204 ? -9.44700 -13.86200 -0.98200 1.000 89.22221 660 ILE A CA 1
ATOM 1261 C C . ILE A 1 204 ? -8.58600 -14.54300 0.07300 1.000 86.46669 660 ILE A C 1
ATOM 1262 O O . ILE A 1 204 ? -8.37100 -15.76200 0.05900 1.000 99.98924 660 ILE A O 1
ATOM 1267 N N . ALA A 1 205 ? -8.01600 -13.66200 0.87700 1.000 79.81781 661 ALA A N 1
ATOM 1268 C CA . ALA A 1 205 ? -7.03800 -13.71500 1.95300 1.000 81.84161 661 ALA A CA 1
ATOM 1269 C C . ALA A 1 205 ? -7.74600 -14.04500 3.24500 1.000 90.03425 661 ALA A C 1
ATOM 1270 O O . ALA A 1 205 ? -7.25500 -14.85200 4.03500 1.000 71.74074 661 ALA A O 1
ATOM 1272 N N . ASP A 1 206 ? -8.92100 -13.45600 3.38100 1.000 86.06799 662 ASP A N 1
ATOM 1273 C CA . ASP A 1 206 ? -9.88700 -13.65900 4.45400 1.000 93.38188 662 ASP A CA 1
ATOM 1274 C C . ASP A 1 206 ? -10.66900 -14.95500 4.31100 1.000 100.17433 662 ASP A C 1
ATOM 1275 O O . ASP A 1 206 ? -11.51000 -15.23800 5.17100 1.000 106.14534 662 ASP A O 1
ATOM 1280 N N . LEU A 1 207 ? -10.48400 -15.67300 3.20500 1.000 92.47417 663 LEU A N 1
ATOM 1281 C CA . LEU A 1 207 ? -11.02900 -17.01700 2.99800 1.000 84.90945 663 LEU A CA 1
ATOM 1282 C C . LEU A 1 207 ? -10.01600 -18.05800 3.40700 1.000 91.12627 663 LEU A C 1
ATOM 1283 O O . LEU A 1 207 ? -10.02500 -19.17100 2.85600 1.000 92.76509 663 LEU A O 1
ATOM 1288 N N . TYR A 1 208 ? -9.10200 -17.68200 4.28900 1.000 96.62903 664 TYR A N 1
ATOM 1289 C CA . TYR A 1 208 ? -8.01900 -18.59600 4.64300 1.000 98.07975 664 TYR A CA 1
ATOM 1290 C C . TYR A 1 208 ? -7.81100 -18.73200 6.14900 1.000 102.75015 664 TYR A C 1
ATOM 1291 O O . TYR A 1 208 ? -8.15800 -17.87600 6.96100 1.000 92.72622 664 TYR A O 1
ATOM 1300 N N . PRO A 1 209 ? -7.26700 -19.94400 6.53600 1.000 101.80563 665 PRO A N 1
ATOM 1301 C CA . PRO A 1 209 ? -6.97100 -21.09400 5.67400 1.000 101.38365 665 PRO A CA 1
ATOM 1302 C C . PRO A 1 209 ? -8.23200 -21.89800 5.40500 1.000 98.78446 665 PRO A C 1
ATOM 1303 O O . PRO A 1 209 ? -9.03300 -22.05600 6.32000 1.000 94.28146 665 PRO A O 1
ATOM 1307 N N . VAL A 1 210 ? -8.40700 -22.32500 4.15700 1.000 105.44834 666 VAL A N 1
ATOM 1308 C CA . VAL A 1 210 ? -9.61200 -23.04900 3.73900 1.000 101.07830 666 VAL A CA 1
ATOM 1309 C C . VAL A 1 210 ? -9.61100 -24.43400 4.37300 1.000 80.99072 666 VAL A C 1
ATOM 1310 O O . VAL A 1 210 ? -8.57900 -25.11200 4.37700 1.000 76.57923 666 VAL A O 1
ATOM 1314 N N . GLU A 1 211 ? -10.77600 -24.86100 4.86400 1.000 80.51441 667 GLU A N 1
ATOM 1315 C CA . GLU A 1 211 ? -11.06267 -26.15456 5.50253 1.000 75.43798 667 GLU A CA 1
ATOM 1316 C C . GLU A 1 211 ? -11.13200 -27.25600 4.44000 1.000 66.85853 667 GLU A C 1
ATOM 1317 O O . GLU A 1 211 ? -11.13094 -26.95997 3.24609 1.000 66.02641 667 GLU A O 1
ATOM 1323 N N . ILE A 1 212 ? -11.16400 -28.52800 4.84700 1.000 67.51624 668 ILE A N 1
ATOM 1324 C CA . ILE A 1 212 ? -11.33170 -29.59968 3.84478 1.000 70.46933 668 ILE A CA 1
ATOM 1325 C C . ILE A 1 212 ? -12.77600 -29.64000 3.33700 1.000 54.98923 668 ILE A C 1
ATOM 1326 O O . ILE A 1 212 ? -13.01002 -30.03678 2.19444 1.000 71.48605 668 ILE A O 1
ATOM 1331 N N . ASP A 1 213 ? -13.72600 -29.34600 4.22000 1.000 63.50353 669 ASP A N 1
ATOM 1332 C CA . ASP A 1 213 ? -15.15400 -29.45300 3.90100 1.000 53.74700 669 ASP A CA 1
ATOM 1333 C C . ASP A 1 213 ? -15.68000 -28.17900 3.25500 1.000 52.48923 669 ASP A C 1
ATOM 1334 O O . ASP A 1 213 ? -16.87000 -28.11600 2.92000 1.000 53.78923 669 ASP A O 1
ATOM 1339 N N . SER A 1 214 ? -14.81000 -27.18200 3.11100 1.000 37.49486 670 SER A N 1
ATOM 1340 C CA . SER A 1 214 ? -15.10900 -25.93600 2.42100 1.000 51.63276 670 SER A CA 1
ATOM 1341 C C . SER A 1 214 ? -15.57900 -26.20000 0.99100 1.000 55.44419 670 SER A C 1
ATOM 1342 O O . SER A 1 214 ? -14.93600 -26.97800 0.27100 1.000 52.31600 670 SER A O 1
ATOM 1345 N N . PRO A 1 215 ? -16.66200 -25.56900 0.53300 1.000 59.19401 671 PRO A N 1
ATOM 1346 C CA . PRO A 1 215 ? -17.04800 -25.66100 -0.88300 1.000 57.36706 671 PRO A CA 1
ATOM 1347 C C . PRO A 1 215 ? -16.22700 -24.79500 -1.82900 1.000 63.79278 671 PRO A C 1
ATOM 1348 O O . PRO A 1 215 ? -16.58200 -24.69600 -3.01000 1.000 63.79707 671 PRO A O 1
ATOM 1352 N N . TYR A 1 216 ? -15.13400 -24.18200 -1.37200 1.000 52.52067 672 TYR A N 1
ATOM 1353 C CA . TYR A 1 216 ? -14.20400 -23.42100 -2.20300 1.000 44.16056 672 TYR A CA 1
ATOM 1354 C C . TYR A 1 216 ? -12.94100 -24.18800 -2.53800 1.000 47.69088 672 TYR A C 1
ATOM 1355 O O . TYR A 1 216 ? -12.17200 -23.75700 -3.40700 1.000 47.43593 672 TYR A O 1
ATOM 1364 N N . LEU A 1 217 ? -12.69400 -25.28000 -1.82500 1.000 53.04085 673 LEU A N 1
ATOM 1365 C CA . LEU A 1 217 ? -11.42900 -25.98600 -1.93400 1.000 51.45969 673 LEU A CA 1
ATOM 1366 C C . LEU A 1 217 ? -11.14500 -26.37500 -3.37900 1.000 51.43596 673 LEU A C 1
ATOM 1367 O O . LEU A 1 217 ? -10.11700 -25.99100 -3.94900 1.000 55.44092 673 LEU A O 1
ATOM 1372 N N . ILE A 1 218 ? -12.06700 -27.10200 -4.00800 1.000 46.50940 674 ILE A N 1
ATOM 1373 C CA . ILE A 1 218 ? -11.80800 -27.58400 -5.35900 1.000 40.59762 674 ILE A CA 1
ATOM 1374 C C . ILE A 1 218 ? -11.54400 -26.41800 -6.30900 1.000 51.91063 674 ILE A C 1
ATOM 1375 O O . ILE A 1 218 ? -10.58600 -26.44300 -7.09100 1.000 49.93393 674 ILE A O 1
ATOM 1380 N N . THR A 1 219 ? -12.38400 -25.37600 -6.25800 1.000 44.69426 675 THR A N 1
ATOM 1381 C CA . THR A 1 219 ? -12.17900 -24.24100 -7.15700 1.000 35.03982 675 THR A CA 1
ATOM 1382 C C . THR A 1 219 ? -10.88900 -23.48700 -6.83900 1.000 52.00993 675 THR A C 1
ATOM 1383 O O . THR A 1 219 ? -10.18700 -23.05200 -7.75800 1.000 55.82864 675 THR A O 1
ATOM 1387 N N . LEU A 1 220 ? -10.56200 -23.29600 -5.55400 1.000 51.70931 676 LEU A N 1
ATOM 1388 C CA . LEU A 1 220 ? -9.35300 -22.53500 -5.21800 1.000 50.68435 676 LEU A CA 1
ATOM 1389 C C . LEU A 1 220 ? -8.09200 -23.28000 -5.65000 1.000 52.23947 676 LEU A C 1
ATOM 1390 O O . LEU A 1 220 ? -7.19900 -22.69300 -6.27300 1.000 52.95716 676 LEU A O 1
ATOM 1395 N N . ALA A 1 221 ? -8.00000 -24.57300 -5.33100 1.000 43.71686 677 ALA A N 1
ATOM 1396 C CA . ALA A 1 221 ? -6.89900 -25.37700 -5.85300 1.000 54.87495 677 ALA A CA 1
ATOM 1397 C C . ALA A 1 221 ? -6.85300 -25.32400 -7.38000 1.000 59.50788 677 ALA A C 1
ATOM 1398 O O . ALA A 1 221 ? -5.78600 -25.11700 -7.97100 1.000 68.13161 677 ALA A O 1
ATOM 1400 N N . TYR A 1 222 ? -8.00600 -25.49400 -8.03900 1.000 52.53263 678 TYR A N 1
ATOM 1401 C CA . TYR A 1 222 ? -8.04800 -25.41800 -9.50100 1.000 61.08020 678 TYR A CA 1
ATOM 1402 C C . TYR A 1 222 ? -7.58900 -24.04500 -9.99100 1.000 59.30719 678 TYR A C 1
ATOM 1403 O O . TYR A 1 222 ? -6.82000 -23.94800 -10.95600 1.000 41.55735 678 TYR A O 1
ATOM 1412 N N . LEU A 1 223 ? -8.02100 -22.97100 -9.31600 1.000 47.13595 679 LEU A N 1
ATOM 1413 C CA . LEU A 1 223 ? -7.60500 -21.63400 -9.72800 1.000 56.86018 679 LEU A CA 1
ATOM 1414 C C . LEU A 1 223 ? -6.13600 -21.36800 -9.40300 1.000 65.95031 679 LEU A C 1
ATOM 1415 O O . LEU A 1 223 ? -5.45600 -20.68100 -10.16800 1.000 63.55950 679 LEU A O 1
ATOM 1420 N N . ASP A 1 224 ? -5.60200 -21.92400 -8.31400 1.000 61.33607 680 ASP A N 1
ATOM 1421 C CA . ASP A 1 224 ? -4.17800 -21.71600 -8.06900 1.000 63.37218 680 ASP A CA 1
ATOM 1422 C C . ASP A 1 224 ? -3.32800 -22.47500 -9.08400 1.000 65.05104 680 ASP A C 1
ATOM 1423 O O . ASP A 1 224 ? -2.42800 -21.89300 -9.70700 1.000 55.33551 680 ASP A O 1
ATOM 1428 N N . LYS A 1 225 ? -3.61900 -23.75600 -9.33500 1.000 55.75588 681 LYS A N 1
ATOM 1429 C CA . LYS A 1 225 ? -2.86100 -24.46700 -10.36500 1.000 58.87554 681 LYS A CA 1
ATOM 1430 C C . LYS A 1 225 ? -2.97900 -23.79400 -11.73600 1.000 59.25474 681 LYS A C 1
ATOM 1431 O O . LYS A 1 225 ? -2.01500 -23.79200 -12.51700 1.000 55.15752 681 LYS A O 1
ATOM 1437 N N . LEU A 1 226 ? -4.14000 -23.21500 -12.04500 1.000 56.42414 682 LEU A N 1
ATOM 1438 C CA . LEU A 1 226 ? -4.32300 -22.55400 -13.33400 1.000 56.22791 682 LEU A CA 1
ATOM 1439 C C . LEU A 1 226 ? -3.36800 -21.37300 -13.50000 1.000 58.84755 682 LEU A C 1
ATOM 1440 O O . LEU A 1 226 ? -2.80900 -21.17100 -14.58600 1.000 47.12565 682 LEU A O 1
ATOM 1445 N N . HIS A 1 227 ? -3.18100 -20.56900 -12.43500 1.000 62.15203 683 HIS A N 1
ATOM 1446 C CA . HIS A 1 227 ? -2.17500 -19.50100 -12.43600 1.000 58.56091 683 HIS A CA 1
ATOM 1447 C C . HIS A 1 227 ? -0.76300 -20.05700 -12.59300 1.000 63.56440 683 HIS A C 1
ATOM 1448 O O . HIS A 1 227 ? 0.10200 -19.40000 -13.18500 1.000 78.85617 683 HIS A O 1
ATOM 1455 N N . ARG A 1 228 ? -0.49700 -21.23500 -12.02400 1.000 69.06191 684 ARG A N 1
ATOM 1456 C CA . ARG A 1 228 ? 0.83100 -21.82400 -12.11700 1.000 74.94007 684 ARG A CA 1
ATOM 1457 C C . ARG A 1 228 ? 1.14200 -22.37100 -13.50100 1.000 70.50750 684 ARG A C 1
ATOM 1458 O O . ARG A 1 228 ? 2.29900 -22.65500 -13.79600 1.000 74.36890 684 ARG A O 1
ATOM 1466 N N . GLU A 1 229 ? 0.16600 -22.53500 -14.35700 1.000 62.25964 685 GLU A N 1
ATOM 1467 C CA . GLU A 1 229 ? 0.61500 -22.93700 -15.68800 1.000 70.25982 685 GLU A CA 1
ATOM 1468 C C . GLU A 1 229 ? 0.20500 -21.89000 -16.71200 1.000 58.46324 685 GLU A C 1
ATOM 1469 O O . GLU A 1 229 ? 0.09900 -22.19100 -17.89700 1.000 66.08324 685 GLU A O 1
ATOM 1475 N N . LYS A 1 230 ? 0.16400 -20.65900 -16.22100 1.000 51.56268 686 LYS A N 1
ATOM 1476 C CA . LYS A 1 230 ? -0.06600 -19.47200 -17.04200 1.000 67.73648 686 LYS A CA 1
ATOM 1477 C C . LYS A 1 230 ? 0.81500 -19.45500 -18.29000 1.000 63.35691 686 LYS A C 1
ATOM 1478 O O . LYS A 1 230 ? 0.44600 -18.82800 -19.28400 1.000 71.63412 686 LYS A O 1
ATOM 1484 N N . ASN A 1 231 ? 1.96700 -20.13900 -18.24400 1.000 70.40827 687 ASN A N 1
ATOM 1485 C CA . ASN A 1 231 ? 2.91800 -20.17200 -19.34800 1.000 68.26184 687 ASN A CA 1
ATOM 1486 C C . ASN A 1 231 ? 3.14900 -21.55700 -19.93900 1.000 75.88311 687 ASN A C 1
ATOM 1487 O O . ASN A 1 231 ? 3.87400 -21.67300 -20.93300 1.000 80.79367 687 ASN A O 1
ATOM 1492 N N . GLN A 1 232 ? 2.60600 -22.60800 -19.34200 1.000 71.51736 688 GLN A N 1
ATOM 1493 C CA . GLN A 1 232 ? 2.68700 -23.87000 -20.04000 1.000 71.34436 688 GLN A CA 1
ATOM 1494 C C . GLN A 1 232 ? 1.68000 -23.87600 -21.18400 1.000 67.89745 688 GLN A C 1
ATOM 1495 O O . GLN A 1 232 ? 0.72800 -23.07800 -21.21900 1.000 73.09271 688 GLN A O 1
ATOM 1501 N N . SER A 1 233 ? 1.91300 -24.78000 -22.13200 1.000 52.61923 689 SER A N 1
ATOM 1502 C CA . SER A 1 233 ? 1.12100 -25.06000 -23.31400 1.000 74.73621 689 SER A CA 1
ATOM 1503 C C . SER A 1 233 ? -0.36600 -25.17300 -23.01200 1.000 63.90842 689 SER A C 1
ATOM 1504 O O . SER A 1 233 ? -0.75300 -25.38200 -21.85100 1.000 69.93885 689 SER A O 1
ATOM 1507 N N . ASP A 1 234 ? -1.22800 -24.97700 -24.00900 1.000 67.12489 690 ASP A N 1
ATOM 1508 C CA . ASP A 1 234 ? -2.67000 -25.15800 -23.87400 1.000 71.77475 690 ASP A CA 1
ATOM 1509 C C . ASP A 1 234 ? -3.27500 -24.33200 -22.74500 1.000 64.38018 690 ASP A C 1
ATOM 1510 O O . ASP A 1 234 ? -4.34800 -24.67500 -22.23300 1.000 59.68306 690 ASP A O 1
ATOM 1515 N N . PHE A 1 235 ? -2.62500 -23.25200 -22.32700 1.000 52.03101 691 PHE A N 1
ATOM 1516 C CA . PHE A 1 235 ? -3.20900 -22.45800 -21.26000 1.000 46.25628 691 PHE A CA 1
ATOM 1517 C C . PHE A 1 235 ? -4.45500 -21.73600 -21.72700 1.000 52.70176 691 PHE A C 1
ATOM 1518 O O . PHE A 1 235 ? -5.37100 -21.50200 -20.93400 1.000 53.96433 691 PHE A O 1
ATOM 1526 N N . ILE A 1 236 ? -4.52500 -21.36900 -22.99900 1.000 47.20408 692 ILE A N 1
ATOM 1527 C CA . ILE A 1 236 ? -5.74200 -20.68900 -23.39200 1.000 59.04025 692 ILE A CA 1
ATOM 1528 C C . ILE A 1 236 ? -6.91500 -21.65800 -23.34600 1.000 54.50146 692 ILE A C 1
ATOM 1529 O O . ILE A 1 236 ? -7.97300 -21.32700 -22.78900 1.000 58.09382 692 ILE A O 1
ATOM 1534 N N . LEU A 1 237 ? -6.74000 -22.92900 -23.73200 1.000 62.31534 693 LEU A N 1
ATOM 1535 C CA . LEU A 1 237 ? -7.88900 -23.82500 -23.62400 1.000 53.02760 693 LEU A CA 1
ATOM 1536 C C . LEU A 1 237 ? -8.27300 -24.07100 -22.16400 1.000 57.23358 693 LEU A C 1
ATOM 1537 O O . LEU A 1 237 ? -9.46400 -24.10400 -21.80900 1.000 51.72895 693 LEU A O 1
ATOM 1542 N N . ARG A 1 238 ? -7.27300 -24.21900 -21.30100 1.000 45.74580 694 ARG A N 1
ATOM 1543 C CA . ARG A 1 238 ? -7.55100 -24.44000 -19.89200 1.000 50.51981 694 ARG A CA 1
ATOM 1544 C C . ARG A 1 238 ? -8.27100 -23.25300 -19.28900 1.000 44.04859 694 ARG A C 1
ATOM 1545 O O . ARG A 1 238 ? -9.25500 -23.41800 -18.56100 1.000 43.74433 694 ARG A O 1
ATOM 1553 N N . VAL A 1 239 ? -7.82400 -22.04500 -19.61000 1.000 41.88767 695 VAL A N 1
ATOM 1554 C CA . VAL A 1 239 ? -8.41500 -20.88000 -18.97200 1.000 63.57996 695 VAL A CA 1
ATOM 1555 C C . VAL A 1 239 ? -9.83600 -20.64500 -19.47800 1.000 60.40923 695 VAL A C 1
ATOM 1556 O O . VAL A 1 239 ? -10.71600 -20.23900 -18.71000 1.000 53.18721 695 VAL A O 1
ATOM 1560 N N . PHE A 1 240 ? -10.09000 -20.92400 -20.76200 1.000 52.07337 696 PHE A N 1
ATOM 1561 C CA . PHE A 1 240 ? -11.44000 -20.81800 -21.31000 1.000 46.95982 696 PHE A CA 1
ATOM 1562 C C . PHE A 1 240 ? -12.36400 -21.89400 -20.74400 1.000 47.04327 696 PHE A C 1
ATOM 1563 O O . PHE A 1 240 ? -13.54500 -21.64300 -20.48700 1.000 52.87429 696 PHE A O 1
ATOM 1571 N N . ALA A 1 241 ? -11.85200 -23.10500 -20.54400 1.000 47.25474 697 ALA A N 1
ATOM 1572 C CA . ALA A 1 241 ? -12.70900 -24.18800 -20.07500 1.000 41.75119 697 ALA A CA 1
ATOM 1573 C C . ALA A 1 241 ? -13.10500 -24.02200 -18.62200 1.000 55.05560 697 ALA A C 1
ATOM 1574 O O . ALA A 1 241 ? -14.13300 -24.56500 -18.20400 1.000 47.38723 697 ALA A O 1
ATOM 1576 N N . PHE A 1 242 ? -12.33000 -23.29100 -17.85800 1.000 44.80920 698 PHE A N 1
ATOM 1577 C CA . PHE A 1 242 ? -12.47200 -23.27300 -16.41200 1.000 52.95415 698 PHE A CA 1
ATOM 1578 C C . PHE A 1 242 ? -13.92500 -23.07800 -15.95700 1.000 49.07729 698 PHE A C 1
ATOM 1579 O O . PHE A 1 242 ? -14.44100 -23.95400 -15.25000 1.000 40.59340 698 PHE A O 1
ATOM 1587 N N . PRO A 1 243 ? -14.65000 -22.01500 -16.33900 1.000 44.39702 699 PRO A N 1
ATOM 1588 C CA . PRO A 1 243 ? -16.02600 -21.86400 -15.81200 1.000 48.73468 699 PRO A CA 1
ATOM 1589 C C . PRO A 1 243 ? -16.97400 -22.98600 -16.22800 1.000 45.95625 699 PRO A C 1
ATOM 1590 O O . PRO A 1 243 ? -17.99200 -23.20500 -15.55600 1.000 60.12539 699 PRO A O 1
ATOM 1594 N N . ALA A 1 244 ? -16.66100 -23.71800 -17.29600 1.000 43.57500 700 ALA A N 1
ATOM 1595 C CA . ALA A 1 244 ? -17.42200 -24.90300 -17.67000 1.000 39.14899 700 ALA A CA 1
ATOM 1596 C C . ALA A 1 244 ? -17.11800 -26.13400 -16.81800 1.000 45.05789 700 ALA A C 1
ATOM 1597 O O . ALA A 1 244 ? -17.91500 -27.07700 -16.83100 1.000 54.55910 700 ALA A O 1
ATOM 1599 N N . LEU A 1 245 ? -15.98500 -26.17900 -16.11300 1.000 44.69840 701 LEU A N 1
ATOM 1600 C CA . LEU A 1 245 ? -15.57200 -27.38300 -15.39600 1.000 45.39344 701 LEU A CA 1
ATOM 1601 C C . LEU A 1 245 ? -15.69900 -27.24000 -13.88100 1.000 52.68571 701 LEU A C 1
ATOM 1602 O O . LEU A 1 245 ? -15.16300 -28.06900 -13.13800 1.000 45.29923 701 LEU A O 1
ATOM 1607 N N . LEU A 1 246 ? -16.39600 -26.20500 -13.41700 1.000 44.05833 702 LEU A N 1
ATOM 1608 C CA . LEU A 1 246 ? -16.58400 -25.98800 -11.99400 1.000 47.87342 702 LEU A CA 1
ATOM 1609 C C . LEU A 1 246 ? -17.43700 -27.09200 -11.39500 1.000 50.79331 702 LEU A C 1
ATOM 1610 O O . LEU A 1 246 ? -18.33100 -27.64000 -12.04600 1.000 48.70105 702 LEU A O 1
ATOM 1615 N N . ASP A 1 247 ? -17.16300 -27.41000 -10.13600 1.000 34.18233 703 ASP A N 1
ATOM 1616 C CA . ASP A 1 247 ? -17.86800 -28.52100 -9.53700 1.000 44.09139 703 ASP A CA 1
ATOM 1617 C C . ASP A 1 247 ? -19.29200 -28.08500 -9.25400 1.000 40.29179 703 ASP A C 1
ATOM 1618 O O . ASP A 1 247 ? -19.58100 -26.89800 -9.09400 1.000 44.20067 703 ASP A O 1
ATOM 1623 N N . LYS A 1 248 ? -20.21300 -29.03400 -9.29900 1.000 46.31718 704 LYS A N 1
ATOM 1624 C CA . LYS A 1 248 ? -21.58700 -28.56900 -9.28900 1.000 50.64392 704 LYS A CA 1
ATOM 1625 C C . LYS A 1 248 ? -21.88900 -27.82500 -7.99500 1.000 51.15975 704 LYS A C 1
ATOM 1626 O O . LYS A 1 248 ? -22.57500 -26.79400 -8.02700 1.000 49.50519 704 LYS A O 1
ATOM 1632 N N . THR A 1 249 ? -21.30200 -28.22500 -6.85800 1.000 56.35743 705 THR A N 1
ATOM 1633 C CA . THR A 1 249 ? -21.58400 -27.51000 -5.61200 1.000 26.27178 705 THR A CA 1
ATOM 1634 C C . THR A 1 249 ? -21.19700 -26.04200 -5.72300 1.000 46.48081 705 THR A C 1
ATOM 1635 O O . THR A 1 249 ? -22.02300 -25.14500 -5.51200 1.000 53.17756 705 THR A O 1
ATOM 1639 N N . PHE A 1 250 ? -19.93900 -25.77600 -6.05600 1.000 49.69462 706 PHE A N 1
ATOM 1640 C CA . PHE A 1 250 ? -19.52100 -24.39600 -6.22300 1.000 42.51892 706 PHE A CA 1
ATOM 1641 C C . PHE A 1 250 ? -20.40200 -23.65000 -7.22600 1.000 53.78059 706 PHE A C 1
ATOM 1642 O O . PHE A 1 250 ? -20.69800 -22.46900 -7.03900 1.000 44.76309 706 PHE A O 1
ATOM 1650 N N . LEU A 1 251 ? -20.84200 -24.31100 -8.29000 1.000 48.23935 707 LEU A N 1
ATOM 1651 C CA . LEU A 1 251 ? -21.63949 -23.51485 -9.21957 1.000 54.38750 707 LEU A CA 1
ATOM 1652 C C . LEU A 1 251 ? -23.05800 -23.27200 -8.70000 1.000 55.34037 707 LEU A C 1
ATOM 1653 O O . LEU A 1 251 ? -23.61228 -22.19172 -8.94331 1.000 58.57979 707 LEU A O 1
ATOM 1658 N N . ALA A 1 252 ? -23.65800 -24.14400 -7.88600 1.000 51.73356 708 ALA A N 1
ATOM 1659 C CA . ALA A 1 252 ? -24.93800 -23.74500 -7.31200 1.000 53.58140 708 ALA A CA 1
ATOM 1660 C C . ALA A 1 252 ? -24.76700 -22.57700 -6.35000 1.000 53.23726 708 ALA A C 1
ATOM 1661 O O . ALA A 1 252 ? -25.62500 -21.68300 -6.26600 1.000 51.79293 708 ALA A O 1
ATOM 1663 N N . LEU A 1 253 ? -23.67800 -22.58700 -5.59400 1.000 55.97596 709 LEU A N 1
ATOM 1664 C CA . LEU A 1 253 ? -23.34000 -21.44000 -4.77300 1.000 48.90322 709 LEU A CA 1
ATOM 1665 C C . LEU A 1 253 ? -23.27900 -20.18200 -5.62600 1.000 57.89649 709 LEU A C 1
ATOM 1666 O O . LEU A 1 253 ? -23.80700 -19.13100 -5.24300 1.000 56.55397 709 LEU A O 1
ATOM 1671 N N . LEU A 1 254 ? -22.68000 -20.28300 -6.81100 1.000 59.05909 710 LEU A N 1
ATOM 1672 C CA . LEU A 1 254 ? -22.62300 -19.13100 -7.70200 1.000 50.16429 710 LEU A CA 1
ATOM 1673 C C . LEU A 1 254 ? -24.01800 -18.65800 -8.08800 1.000 58.93905 710 LEU A C 1
ATOM 1674 O O . LEU A 1 254 ? -24.33700 -17.47000 -7.97000 1.000 52.25564 710 LEU A O 1
ATOM 1679 N N . MET A 1 255 ? -24.86100 -19.56600 -8.57100 1.000 58.95609 711 MET A N 1
ATOM 1680 C CA . MET A 1 255 ? -26.15300 -19.11300 -9.06300 1.000 55.00335 711 MET A CA 1
ATOM 1681 C C . MET A 1 255 ? -27.06500 -18.58900 -7.96300 1.000 63.84507 711 MET A C 1
ATOM 1682 O O . MET A 1 255 ? -28.09900 -17.99600 -8.28400 1.000 66.05341 711 MET A O 1
ATOM 1687 N N . THR A 1 256 ? -26.71000 -18.77300 -6.69000 1.000 52.64104 712 THR A N 1
ATOM 1688 C CA . THR A 1 256 ? -27.45300 -18.19300 -5.57600 1.000 59.42995 712 THR A CA 1
ATOM 1689 C C . THR A 1 256 ? -26.82900 -16.91600 -5.01600 1.000 57.53287 712 THR A C 1
ATOM 1690 O O . THR A 1 256 ? -27.37700 -16.35200 -4.06300 1.000 54.21604 712 THR A O 1
ATOM 1694 N N . GLY A 1 257 ? -25.69000 -16.46800 -5.53900 1.000 56.94952 713 GLY A N 1
ATOM 1695 C CA . GLY A 1 257 ? -25.10900 -15.22100 -5.07300 1.000 50.50989 713 GLY A CA 1
ATOM 1696 C C . GLY A 1 257 ? -24.23600 -15.29400 -3.83900 1.000 55.64094 713 GLY A C 1
ATOM 1697 O O . GLY A 1 257 ? -24.08500 -14.27900 -3.14800 1.000 50.96649 713 GLY A O 1
ATOM 1698 N N . ASP A 1 258 ? -23.65200 -16.45400 -3.53300 1.000 50.30795 714 ASP A N 1
ATOM 1699 C CA . ASP A 1 258 ? -22.67900 -16.53600 -2.44900 1.000 56.47761 714 ASP A CA 1
ATOM 1700 C C . ASP A 1 258 ? -21.54800 -15.55900 -2.72900 1.000 56.31346 714 ASP A C 1
ATOM 1701 O O . ASP A 1 258 ? -20.95300 -15.57700 -3.81000 1.000 51.80776 714 ASP A O 1
ATOM 1706 N N . LEU A 1 259 ? -21.28900 -14.65900 -1.78800 1.000 58.48127 715 LEU A N 1
ATOM 1707 C CA . LEU A 1 259 ? -20.33200 -13.62000 -2.12600 1.000 64.22082 715 LEU A CA 1
ATOM 1708 C C . LEU A 1 259 ? -18.92300 -14.16700 -2.09600 1.000 54.25350 715 LEU A C 1
ATOM 1709 O O . LEU A 1 259 ? -18.06200 -13.69200 -2.84600 1.000 53.94320 715 LEU A O 1
ATOM 1714 N N . GLY A 1 260 ? -18.69600 -15.24000 -1.33800 1.000 50.78055 716 GLY A N 1
ATOM 1715 C CA . GLY A 1 260 ? -17.39700 -15.87800 -1.36600 1.000 50.63091 716 GLY A CA 1
ATOM 1716 C C . GLY A 1 260 ? -17.09200 -16.48500 -2.72000 1.000 57.70328 716 GLY A C 1
ATOM 1717 O O . GLY A 1 260 ? -16.01900 -16.25900 -3.29100 1.000 60.34009 716 GLY A O 1
ATOM 1718 N N . ALA A 1 261 ? -18.02800 -17.26300 -3.25600 1.000 56.54345 717 ALA A N 1
ATOM 1719 C CA . ALA A 1 261 ? -17.83200 -17.81100 -4.58900 1.000 52.83409 717 ALA A CA 1
ATOM 1720 C C . ALA A 1 261 ? -17.60800 -16.70300 -5.61000 1.000 53.43376 717 ALA A C 1
ATOM 1721 O O . ALA A 1 261 ? -16.79000 -16.85500 -6.52400 1.000 52.55274 717 ALA A O 1
ATOM 1723 N N . MET A 1 262 ? -18.31700 -15.57700 -5.47200 1.000 49.06791 718 MET A N 1
ATOM 1724 C CA . MET A 1 262 ? -18.18600 -14.52400 -6.47900 1.000 51.66005 718 MET A CA 1
ATOM 1725 C C . MET A 1 262 ? -16.84300 -13.83500 -6.41400 1.000 54.41348 718 MET A C 1
ATOM 1726 O O . MET A 1 262 ? -16.32700 -13.40000 -7.44700 1.000 55.65843 718 MET A O 1
ATOM 1731 N N . ARG A 1 263 ? -16.25200 -13.71200 -5.22800 1.000 54.40292 719 ARG A N 1
ATOM 1732 C CA . ARG A 1 263 ? -14.96600 -13.03500 -5.18000 1.000 56.65155 719 ARG A CA 1
ATOM 1733 C C . ARG A 1 263 ? -13.88800 -13.89400 -5.80900 1.000 52.91803 719 ARG A C 1
ATOM 1734 O O . ARG A 1 263 ? -13.01400 -13.39000 -6.52400 1.000 51.73699 719 ARG A O 1
ATOM 1742 N N . ILE A 1 264 ? -13.94100 -15.20000 -5.56400 1.000 41.14544 720 ILE A N 1
ATOM 1743 C CA . ILE A 1 264 ? -13.06900 -16.11900 -6.27700 1.000 51.61580 720 ILE A CA 1
ATOM 1744 C C . ILE A 1 264 ? -13.23100 -15.94600 -7.78100 1.000 59.91449 720 ILE A C 1
ATOM 1745 O O . ILE A 1 264 ? -12.24500 -15.83100 -8.51800 1.000 48.61712 720 ILE A O 1
ATOM 1750 N N . MET A 1 265 ? -14.46600 -15.92500 -8.27900 1.000 54.86490 721 MET A N 1
ATOM 1751 C CA . MET A 1 265 ? -14.54500 -15.85500 -9.73600 1.000 56.88314 721 MET A CA 1
ATOM 1752 C C . MET A 1 265 ? -14.09200 -14.49300 -10.23100 1.000 59.86576 721 MET A C 1
ATOM 1753 O O . MET A 1 265 ? -13.47500 -14.40000 -11.30000 1.000 49.14025 721 MET A O 1
ATOM 1758 N N . ARG A 1 266 ? -14.28200 -13.43600 -9.43800 1.000 63.41340 722 ARG A N 1
ATOM 1759 C CA . ARG A 1 266 ? -13.70200 -12.15000 -9.80900 1.000 57.38235 722 ARG A CA 1
ATOM 1760 C C . ARG A 1 266 ? -12.18700 -12.25600 -9.95700 1.000 58.92236 722 ARG A C 1
ATOM 1761 O O . ARG A 1 266 ? -11.59600 -11.63100 -10.84600 1.000 60.40337 722 ARG A O 1
ATOM 1769 N N . CYS A 1 267 ? -11.53700 -13.07000 -9.12800 1.000 52.25628 723 CYS A N 1
ATOM 1770 C CA . CYS A 1 267 ? -10.11000 -13.30100 -9.33300 1.000 61.14943 723 CYS A CA 1
ATOM 1771 C C . CYS A 1 267 ? -9.84200 -14.01200 -10.65200 1.000 59.34392 723 CYS A C 1
ATOM 1772 O O . CYS A 1 267 ? -8.95000 -13.61200 -11.40700 1.000 48.91180 723 CYS A O 1
ATOM 1775 N N . TYR A 1 268 ? -10.59800 -15.07700 -10.95700 1.000 52.54052 724 TYR A N 1
ATOM 1776 C CA . TYR A 1 268 ? -10.42000 -15.73700 -12.24900 1.000 46.50516 724 TYR A CA 1
ATOM 1777 C C . TYR A 1 268 ? -10.57200 -14.74600 -13.40500 1.000 44.87669 724 TYR A C 1
ATOM 1778 O O . TYR A 1 268 ? -9.78800 -14.77100 -14.36300 1.000 46.77463 724 TYR A O 1
ATOM 1787 N N . TYR A 1 269 ? -11.55800 -13.84800 -13.32200 1.000 52.52553 725 TYR A N 1
ATOM 1788 C CA . TYR A 1 269 ? -11.76000 -12.85700 -14.37800 1.000 50.70259 725 TYR A CA 1
ATOM 1789 C C . TYR A 1 269 ? -10.51000 -12.01100 -14.59400 1.000 46.54303 725 TYR A C 1
ATOM 1790 O O . TYR A 1 269 ? -10.13200 -11.72500 -15.73900 1.000 58.99987 725 TYR A O 1
ATOM 1799 N N . GLN A 1 270 ? -9.84800 -11.59800 -13.51100 1.000 49.41773 726 GLN A N 1
ATOM 1800 C CA . GLN A 1 270 ? -8.61800 -10.83400 -13.67000 1.000 50.53150 726 GLN A CA 1
ATOM 1801 C C . GLN A 1 270 ? -7.56900 -11.67600 -14.37600 1.000 50.74034 726 GLN A C 1
ATOM 1802 O O . GLN A 1 270 ? -6.87900 -11.19800 -15.28400 1.000 62.33127 726 GLN A O 1
ATOM 1808 N N . LEU A 1 271 ? -7.48300 -12.95200 -14.01600 1.000 46.72859 727 LEU A N 1
ATOM 1809 C CA . LEU A 1 271 ? -6.61600 -13.86700 -14.74500 1.000 52.19407 727 LEU A CA 1
ATOM 1810 C C . LEU A 1 271 ? -6.95400 -13.88300 -16.24300 1.000 59.82966 727 LEU A C 1
ATOM 1811 O O . LEU A 1 271 ? -6.07100 -13.68500 -17.08300 1.000 52.21174 727 LEU A O 1
ATOM 1816 N N . LEU A 1 272 ? -8.23400 -14.06500 -16.59700 1.000 46.59055 728 LEU A N 1
ATOM 1817 C CA . LEU A 1 272 ? -8.59700 -14.25600 -18.00700 1.000 48.79499 728 LEU A CA 1
ATOM 1818 C C . LEU A 1 272 ? -8.53100 -12.95700 -18.80700 1.000 54.70466 728 LEU A C 1
ATOM 1819 O O . LEU A 1 272 ? -8.07900 -12.95400 -19.95900 1.000 49.28558 728 LEU A O 1
ATOM 1824 N N . ARG A 1 273 ? -9.03200 -11.85700 -18.24300 1.000 50.82411 729 ARG A N 1
ATOM 1825 C CA . ARG A 1 273 ? -8.95800 -10.58500 -18.94800 1.000 42.92406 729 ARG A CA 1
ATOM 1826 C C . ARG A 1 273 ? -7.51900 -10.11700 -19.07500 1.000 46.52416 729 ARG A C 1
ATOM 1827 O O . ARG A 1 273 ? -7.15900 -9.46100 -20.05900 1.000 48.83489 729 ARG A O 1
ATOM 1835 N N . GLY A 1 274 ? -6.68400 -10.45500 -18.09600 1.000 53.02906 730 GLY A N 1
ATOM 1836 C CA . GLY A 1 274 ? -5.28800 -10.06900 -18.17200 1.000 48.82675 730 GLY A CA 1
ATOM 1837 C C . GLY A 1 274 ? -4.53700 -10.83800 -19.23800 1.000 53.01162 730 GLY A C 1
ATOM 1838 O O . GLY A 1 274 ? -3.73700 -10.26900 -19.98300 1.000 51.61360 730 GLY A O 1
ATOM 1839 N N . PHE A 1 275 ? -4.77400 -12.14600 -19.32100 1.000 49.94375 731 PHE A N 1
ATOM 1840 C CA . PHE A 1 275 ? -4.12700 -12.91700 -20.36800 1.000 53.21659 731 PHE A CA 1
ATOM 1841 C C . PHE A 1 275 ? -4.67000 -12.53500 -21.73800 1.000 61.43383 731 PHE A C 1
ATOM 1842 O O . PHE A 1 275 ? -3.92000 -12.48600 -22.72200 1.000 60.75364 731 PHE A O 1
ATOM 1850 N N . ALA A 1 276 ? -5.96700 -12.23900 -21.81500 1.000 56.96866 732 ALA A N 1
ATOM 1851 C CA . ALA A 1 276 ? -6.57900 -11.87900 -23.08900 1.000 46.94596 732 ALA A CA 1
ATOM 1852 C C . ALA A 1 276 ? -6.06000 -10.54000 -23.59600 1.000 61.16588 732 ALA A C 1
ATOM 1853 O O . ALA A 1 276 ? -5.67700 -10.41600 -24.76400 1.000 51.89467 732 ALA A O 1
ATOM 1855 N N . THR A 1 277 ? -6.05800 -9.51700 -22.73800 1.000 54.02558 733 THR A N 1
ATOM 1856 C CA . THR A 1 277 ? -5.56200 -8.23500 -23.22200 1.000 58.72735 733 THR A CA 1
ATOM 1857 C C . THR A 1 277 ? -4.08600 -8.30700 -23.58300 1.000 62.06477 733 THR A C 1
ATOM 1858 O O . THR A 1 277 ? -3.62200 -7.50600 -24.40600 1.000 64.78973 733 THR A O 1
ATOM 1862 N N . GLU A 1 278 ? -3.35100 -9.32200 -23.14300 1.000 60.22664 734 GLU A N 1
ATOM 1863 C CA . GLU A 1 278 ? -1.94400 -9.32500 -23.49300 1.000 59.12657 734 GLU A CA 1
ATOM 1864 C C . GLU A 1 278 ? -1.57600 -10.26700 -24.64700 1.000 55.25497 734 GLU A C 1
ATOM 1865 O O . GLU A 1 278 ? -0.45900 -10.15800 -25.16200 1.000 57.16669 734 GLU A O 1
ATOM 1871 N N . VAL A 1 279 ? -2.47700 -11.13400 -25.12200 1.000 48.17989 735 VAL A N 1
ATOM 1872 C CA . VAL A 1 279 ? -2.22800 -11.88600 -26.35800 1.000 50.75267 735 VAL A CA 1
ATOM 1873 C C . VAL A 1 279 ? -3.13000 -11.45900 -27.50700 1.000 47.34460 735 VAL A C 1
ATOM 1874 O O . VAL A 1 279 ? -2.96700 -11.96900 -28.62800 1.000 46.12296 735 VAL A O 1
ATOM 1878 N N . LYS A 1 280 ? -4.02100 -10.48500 -27.29000 1.000 47.23506 736 LYS A N 1
ATOM 1879 C CA . LYS A 1 280 ? -5.08300 -10.18000 -28.24700 1.000 53.90176 736 LYS A CA 1
ATOM 1880 C C . LYS A 1 280 ? -4.57300 -9.67700 -29.59200 1.000 54.72546 736 LYS A C 1
ATOM 1881 O O . LYS A 1 280 ? -5.30900 -9.74800 -30.58200 1.000 56.45457 736 LYS A O 1
ATOM 1887 N N . ASP A 1 281 ? -3.34800 -9.16100 -29.65100 1.000 58.73603 737 ASP A N 1
ATOM 1888 C CA . ASP A 1 281 ? -2.77500 -8.64400 -30.88500 1.000 32.79923 737 ASP A CA 1
ATOM 1889 C C . ASP A 1 281 ? -1.82200 -9.62200 -31.55900 1.000 41.97326 737 ASP A C 1
ATOM 1890 O O . ASP A 1 281 ? -1.31900 -9.32400 -32.64800 1.000 54.87007 737 ASP A O 1
ATOM 1895 N N . LYS A 1 282 ? -1.55600 -10.77000 -30.93100 1.000 43.57321 738 LYS A N 1
ATOM 1896 C CA . LYS A 1 282 ? -0.86900 -11.89900 -31.54800 1.000 46.45124 738 LYS A CA 1
ATOM 1897 C C . LYS A 1 282 ? -1.83100 -13.01200 -31.94000 1.000 58.34118 738 LYS A C 1
ATOM 1898 O O . LYS A 1 282 ? -1.60300 -13.69500 -32.94300 1.000 52.52433 738 LYS A O 1
ATOM 1904 N N . VAL A 1 283 ? -2.91500 -13.18900 -31.18800 1.000 49.93110 739 VAL A N 1
ATOM 1905 C CA . VAL A 1 283 ? -3.89800 -14.23500 -31.44600 1.000 46.10347 739 VAL A CA 1
ATOM 1906 C C . VAL A 1 283 ? -5.09100 -13.59800 -32.13600 1.000 45.05393 739 VAL A C 1
ATOM 1907 O O . VAL A 1 283 ? -5.76500 -12.74200 -31.55200 1.000 47.83707 739 VAL A O 1
ATOM 1911 N N . TRP A 1 284 ? -5.38100 -14.03800 -33.36200 1.000 40.58765 740 TRP A N 1
ATOM 1912 C CA . TRP A 1 284 ? -6.33000 -13.30500 -34.19600 1.000 47.18507 740 TRP A CA 1
ATOM 1913 C C . TRP A 1 284 ? -7.75700 -13.40900 -33.66200 1.000 52.16799 740 TRP A C 1
ATOM 1914 O O . TRP A 1 284 ? -8.48100 -12.40500 -33.61800 1.000 53.14433 740 TRP A O 1
ATOM 1925 N N . PHE A 1 285 ? -8.19800 -14.62400 -33.27100 1.000 50.97194 741 PHE A N 1
ATOM 1926 C CA . PHE A 1 285 ? -9.56700 -14.81400 -32.77000 1.000 51.18357 741 PHE A CA 1
ATOM 1927 C C . PHE A 1 285 ? -9.76900 -14.20500 -31.40100 1.000 60.38525 741 PHE A C 1
ATOM 1928 O O . PHE A 1 285 ? -10.82000 -14.39900 -30.80200 1.000 53.90543 741 PHE A O 1
ATOM 1936 N N . LEU A 1 286 ? -8.82000 -13.47900 -30.81700 1.000 49.85646 742 LEU A N 1
ATOM 1937 C CA . LEU A 1 286 ? -9.06300 -12.77200 -29.57100 1.000 49.71650 742 LEU A CA 1
ATOM 1938 C C . LEU A 1 286 ? -8.98500 -11.27100 -29.75500 1.000 61.32710 742 LEU A C 1
ATOM 1939 O O . LEU A 1 286 ? -9.13700 -10.52500 -28.78200 1.000 49.39207 742 LEU A O 1
ATOM 1944 N N . GLU A 1 287 ? -8.75800 -10.81500 -30.98100 1.000 42.48804 743 GLU A N 1
ATOM 1945 C CA . GLU A 1 287 ? -8.68800 -9.39100 -31.25200 1.000 43.13882 743 GLU A CA 1
ATOM 1946 C C . GLU A 1 287 ? -9.92500 -8.68900 -30.71100 1.000 59.64580 743 GLU A C 1
ATOM 1947 O O . GLU A 1 287 ? -11.04900 -9.19000 -30.81000 1.000 57.64646 743 GLU A O 1
ATOM 1953 N N . GLY A 1 288 ? -9.69700 -7.54900 -30.06600 1.000 57.86194 744 GLY A N 1
ATOM 1954 C CA . GLY A 1 288 ? -10.77600 -6.72500 -29.57300 1.000 69.94217 744 GLY A CA 1
ATOM 1955 C C . GLY A 1 288 ? -11.58400 -7.29600 -28.42500 1.000 80.96773 744 GLY A C 1
ATOM 1956 O O . GLY A 1 288 ? -12.53400 -6.64100 -27.98600 1.000 84.08872 744 GLY A O 1
ATOM 1957 N N . ILE A 1 289 ? -11.22900 -8.47500 -27.92400 1.000 70.26772 745 ILE A N 1
ATOM 1958 C CA . ILE A 1 289 ? -11.96500 -9.13600 -26.83800 1.000 67.17814 745 ILE A CA 1
ATOM 1959 C C . ILE A 1 289 ? -12.13800 -8.21100 -25.62900 1.000 74.13672 745 ILE A C 1
ATOM 1960 O O . ILE A 1 289 ? -13.07400 -8.39600 -24.85000 1.000 72.08932 745 ILE A O 1
ATOM 1965 N N . THR A 1 290 ? -11.27000 -7.21100 -25.46000 1.000 69.94539 746 THR A N 1
ATOM 1966 C CA . THR A 1 290 ? -11.41100 -6.39100 -24.25000 1.000 70.94326 746 THR A CA 1
ATOM 1967 C C . THR A 1 290 ? -12.51900 -5.35600 -24.34900 1.000 71.42493 746 THR A C 1
ATOM 1968 O O . THR A 1 290 ? -12.82900 -4.72700 -23.32900 1.000 74.18860 746 THR A O 1
ATOM 1972 N N . GLN A 1 291 ? -13.03100 -5.10200 -25.54600 1.000 73.93680 747 GLN A N 1
ATOM 1973 C CA . GLN A 1 291 ? -14.18063 -4.23275 -25.82085 1.000 74.84776 747 GLN A CA 1
ATOM 1974 C C . GLN A 1 291 ? -15.45000 -5.08000 -25.77300 1.000 74.39809 747 GLN A C 1
ATOM 1975 O O . GLN A 1 291 ? -16.07537 -5.21380 -26.80374 1.000 97.38007 747 GLN A O 1
ATOM 1981 N N . VAL A 1 292 ? -15.61300 -5.95500 -24.79000 1.000 71.31456 748 VAL A N 1
ATOM 1982 C CA . VAL A 1 292 ? -16.75100 -6.88700 -24.77400 1.000 75.25396 748 VAL A CA 1
ATOM 1983 C C . VAL A 1 292 ? -16.78900 -7.55100 -23.40000 1.000 84.09690 748 VAL A C 1
ATOM 1984 O O . VAL A 1 292 ? -17.82400 -8.02200 -22.92800 1.000 98.37328 748 VAL A O 1
ATOM 1988 N N . LEU A 1 293 ? -15.61800 -7.63100 -22.79900 1.000 67.28177 749 LEU A N 1
ATOM 1989 C CA . LEU A 1 293 ? -15.37800 -8.05400 -21.42900 1.000 79.38404 749 LEU A CA 1
ATOM 1990 C C . LEU A 1 293 ? -14.83700 -6.81900 -20.74800 1.000 74.24839 749 LEU A C 1
ATOM 1991 O O . LEU A 1 293 ? -13.65100 -6.53600 -20.88200 1.000 66.51890 749 LEU A O 1
ATOM 1996 N N . PRO A 1 294 ? -15.66900 -6.01300 -19.98100 1.000 55.61855 750 PRO A N 1
ATOM 1997 C CA . PRO A 1 294 ? -15.26000 -4.72700 -19.36400 1.000 64.93877 750 PRO A CA 1
ATOM 1998 C C . PRO A 1 294 ? -14.13000 -4.86800 -18.35500 1.000 75.59307 750 PRO A C 1
ATOM 1999 O O . PRO A 1 294 ? -13.88200 -5.94500 -17.83200 1.000 72.78646 750 PRO A O 1
ATOM 2003 N N . GLN A 1 295 ? -13.43400 -3.75800 -18.05400 1.000 74.23509 751 GLN A N 1
ATOM 2004 C CA . GLN A 1 295 ? -12.37500 -3.86300 -17.05200 1.000 62.66548 751 GLN A CA 1
ATOM 2005 C C . GLN A 1 295 ? -12.97000 -3.99300 -15.65700 1.000 66.52444 751 GLN A C 1
ATOM 2006 O O . GLN A 1 295 ? -12.70000 -4.96900 -14.94500 1.000 76.52715 751 GLN A O 1
ATOM 2012 N N . ASP A 1 296 ? -13.81200 -3.04400 -15.24600 1.000 68.26989 752 ASP A N 1
ATOM 2013 C CA . ASP A 1 296 ? -14.56400 -3.17800 -14.00200 1.000 66.60496 752 ASP A CA 1
ATOM 2014 C C . ASP A 1 296 ? -15.82600 -3.96200 -14.31800 1.000 68.81476 752 ASP A C 1
ATOM 2015 O O . ASP A 1 296 ? -16.69600 -3.48500 -15.05200 1.000 63.89146 752 ASP A O 1
ATOM 2020 N N . VAL A 1 297 ? -15.92200 -5.17800 -13.78200 1.000 76.29891 753 VAL A N 1
ATOM 2021 C CA . VAL A 1 297 ? -17.04100 -6.01300 -14.18500 1.000 63.70661 753 VAL A CA 1
ATOM 2022 C C . VAL A 1 297 ? -18.34800 -5.45400 -13.66600 1.000 69.09421 753 VAL A C 1
ATOM 2023 O O . VAL A 1 297 ? -19.41800 -5.82000 -14.16500 1.000 72.32836 753 VAL A O 1
ATOM 2027 N N . ASP A 1 298 ? -18.28500 -4.51000 -12.73400 1.000 78.85351 754 ASP A N 1
ATOM 2028 C CA . ASP A 1 298 ? -19.47200 -3.76500 -12.37000 1.000 67.41650 754 ASP A CA 1
ATOM 2029 C C . ASP A 1 298 ? -19.91000 -2.77900 -13.44700 1.000 79.58112 754 ASP A C 1
ATOM 2030 O O . ASP A 1 298 ? -20.91900 -2.10000 -13.26700 1.000 80.95278 754 ASP A O 1
ATOM 2035 N N . ASP A 1 299 ? -19.22600 -2.67600 -14.57800 1.000 84.39183 755 ASP A N 1
ATOM 2036 C CA . ASP A 1 299 ? -19.82100 -1.81400 -15.58600 1.000 70.19734 755 ASP A CA 1
ATOM 2037 C C . ASP A 1 299 ? -20.55000 -2.57500 -16.67600 1.000 72.22964 755 ASP A C 1
ATOM 2038 O O . ASP A 1 299 ? -21.12700 -1.93800 -17.55800 1.000 71.04282 755 ASP A O 1
ATOM 2043 N N . TYR A 1 300 ? -20.65000 -3.90200 -16.57300 1.000 72.13535 756 TYR A N 1
ATOM 2044 C CA . TYR A 1 300 ? -21.54700 -4.67500 -17.42000 1.000 70.57754 756 TYR A CA 1
ATOM 2045 C C . TYR A 1 300 ? -22.98100 -4.16200 -17.27600 1.000 72.02396 756 TYR A C 1
ATOM 2046 O O . TYR A 1 300 ? -23.28400 -3.30700 -16.44300 1.000 66.00668 756 TYR A O 1
ATOM 2055 N N . SER A 1 301 ? -23.87900 -4.70300 -18.10500 1.000 85.27861 757 SER A N 1
ATOM 2056 C CA . SER A 1 301 ? -25.23795 -4.17282 -18.11302 1.000 82.93133 757 SER A CA 1
ATOM 2057 C C . SER A 1 301 ? -25.89000 -4.24200 -16.73700 1.000 80.93580 757 SER A C 1
ATOM 2058 O O . SER A 1 301 ? -26.00806 -3.19799 -16.07963 1.000 90.59188 757 SER A O 1
ATOM 2061 N N . GLY A 1 302 ? -26.22300 -5.40100 -16.17400 1.000 71.37255 758 GLY A N 1
ATOM 2062 C CA . GLY A 1 302 ? -26.86000 -5.32700 -14.86900 1.000 75.50133 758 GLY A CA 1
ATOM 2063 C C . GLY A 1 302 ? -25.91600 -5.45800 -13.68600 1.000 52.40925 758 GLY A C 1
ATOM 2064 O O . GLY A 1 302 ? -26.27500 -6.02800 -12.64900 1.000 71.78042 758 GLY A O 1
ATOM 2065 N N . GLY A 1 303 ? -24.69900 -4.94100 -13.83300 1.000 52.77492 759 GLY A N 1
ATOM 2066 C CA . GLY A 1 303 ? -23.67300 -5.13000 -12.82700 1.000 61.69252 759 GLY A CA 1
ATOM 2067 C C . GLY A 1 303 ? -23.01600 -6.49800 -12.91600 1.000 74.13421 759 GLY A C 1
ATOM 2068 O O . GLY A 1 303 ? -23.38700 -7.36100 -13.71200 1.000 63.36129 759 GLY A O 1
ATOM 2069 N N . GLY A 1 304 ? -22.00500 -6.69200 -12.06400 1.000 66.02012 760 GLY A N 1
ATOM 2070 C CA . GLY A 1 304 ? -21.24400 -7.93000 -12.10800 1.000 67.95855 760 GLY A CA 1
ATOM 2071 C C . GLY A 1 304 ? -22.09500 -9.15200 -11.84800 1.000 68.08722 760 GLY A C 1
ATOM 2072 O O . GLY A 1 304 ? -21.84500 -10.22500 -12.40400 1.000 59.30307 760 GLY A O 1
ATOM 2073 N N . MET A 1 305 ? -23.11600 -9.01000 -11.00700 1.000 73.68082 761 MET A N 1
ATOM 2074 C CA . MET A 1 305 ? -24.01600 -10.12400 -10.75700 1.000 63.16059 761 MET A CA 1
ATOM 2075 C C . MET A 1 305 ? -24.67100 -10.60100 -12.04100 1.000 47.51649 761 MET A C 1
ATOM 2076 O O . MET A 1 305 ? -24.81600 -11.81000 -12.26400 1.000 54.42108 761 MET A O 1
ATOM 2081 N N . HIS A 1 306 ? -25.10900 -9.66700 -12.88700 1.000 56.94505 762 HIS A N 1
ATOM 2082 C CA . HIS A 1 306 ? -25.74900 -10.08100 -14.12700 1.000 56.65584 762 HIS A CA 1
ATOM 2083 C C . HIS A 1 306 ? -24.72500 -10.63500 -15.10100 1.000 55.70844 762 HIS A C 1
ATOM 2084 O O . HIS A 1 306 ? -25.02100 -11.57500 -15.84700 1.000 65.11219 762 HIS A O 1
ATOM 2091 N N . MET A 1 307 ? -23.51300 -10.07800 -15.10900 1.000 65.08246 763 MET A N 1
ATOM 2092 C CA . MET A 1 307 ? -22.52500 -10.56000 -16.06400 1.000 63.44720 763 MET A CA 1
ATOM 2093 C C . MET A 1 307 ? -22.16200 -12.00100 -15.78000 1.000 71.46776 763 MET A C 1
ATOM 2094 O O . MET A 1 307 ? -21.91900 -12.78700 -16.70400 1.000 52.36563 763 MET A O 1
ATOM 2099 N N . MET A 1 308 ? -22.06600 -12.34500 -14.50100 1.000 47.69715 764 MET A N 1
ATOM 2100 C CA . MET A 1 308 ? -21.86500 -13.73100 -14.13000 1.000 58.14086 764 MET A CA 1
ATOM 2101 C C . MET A 1 308 ? -22.99000 -14.59400 -14.67300 1.000 57.82960 764 MET A C 1
ATOM 2102 O O . MET A 1 308 ? -22.75200 -15.57000 -15.38700 1.000 58.95686 764 MET A O 1
ATOM 2107 N N . LEU A 1 309 ? -24.23100 -14.21600 -14.40100 1.000 54.33481 765 LEU A N 1
ATOM 2108 C CA . LEU A 1 309 ? -25.27600 -15.19200 -14.68900 1.000 62.29713 765 LEU A CA 1
ATOM 2109 C C . LEU A 1 309 ? -25.63200 -15.24800 -16.17600 1.000 59.60876 765 LEU A C 1
ATOM 2110 O O . LEU A 1 309 ? -25.91100 -16.34600 -16.67900 1.000 63.66684 765 LEU A O 1
ATOM 2115 N N . ASP A 1 310 ? -25.53500 -14.15900 -16.95500 1.000 51.96668 766 ASP A N 1
ATOM 2116 C CA . ASP A 1 310 ? -25.71300 -14.33400 -18.39900 1.000 69.09597 766 ASP A CA 1
ATOM 2117 C C . ASP A 1 310 ? -24.65700 -15.26400 -19.03500 1.000 60.59758 766 ASP A C 1
ATOM 2118 O O . ASP A 1 310 ? -24.80000 -15.62000 -20.21500 1.000 66.35609 766 ASP A O 1
ATOM 2123 N N . PHE A 1 311 ? -23.60800 -15.65600 -18.30500 1.000 69.17636 767 PHE A N 1
ATOM 2124 C CA . PHE A 1 311 ? -22.54300 -16.49000 -18.85000 1.000 66.01543 767 PHE A CA 1
ATOM 2125 C C . PHE A 1 311 ? -22.56300 -17.97900 -18.37900 1.000 59.05031 767 PHE A C 1
ATOM 2126 O O . PHE A 1 311 ? -21.69300 -18.72200 -18.81000 1.000 62.79503 767 PHE A O 1
ATOM 2134 N N . LEU A 1 312 ? -23.52400 -18.41200 -17.54800 1.000 67.19704 768 LEU A N 1
ATOM 2135 C CA . LEU A 1 312 ? -23.60000 -19.79900 -17.02600 1.000 69.13506 768 LEU A CA 1
ATOM 2136 C C . LEU A 1 312 ? -24.88300 -20.46900 -17.54900 1.000 73.95446 768 LEU A C 1
ATOM 2137 O O . LEU A 1 312 ? -25.54000 -19.91800 -18.41700 1.000 90.60564 768 LEU A O 1
ATOM 2142 N N . GLY A 1 313 ? -25.22900 -21.66900 -17.07200 1.000 91.59652 769 GLY A N 1
ATOM 2143 C CA . GLY A 1 313 ? -26.37300 -22.38000 -17.65400 1.000 74.56575 769 GLY A CA 1
ATOM 2144 C C . GLY A 1 313 ? -27.30700 -23.37100 -16.94600 1.000 77.61225 769 GLY A C 1
ATOM 2145 O O . GLY A 1 313 ? -27.19900 -24.51500 -17.37800 1.000 79.45651 769 GLY A O 1
ATOM 2146 N N . GLY A 1 314 ? -27.95800 -23.12500 -15.79000 1.000 63.32762 770 GLY A N 1
ATOM 2147 C CA . GLY A 1 314 ? -28.87300 -24.12000 -15.20400 1.000 72.71103 770 GLY A CA 1
ATOM 2148 C C . GLY A 1 314 ? -28.62300 -24.56900 -13.76100 1.000 82.66168 770 GLY A C 1
ATOM 2149 O O . GLY A 1 314 ? -27.64800 -25.28200 -13.51000 1.000 73.98484 770 GLY A O 1
ATOM 2150 N N . GLY A 1 315 ? -29.53100 -24.21800 -12.83100 1.000 63.02923 771 GLY A N 1
ATOM 2151 C CA . GLY A 1 315 ? -29.42500 -24.50700 -11.39700 1.000 64.24152 771 GLY A CA 1
ATOM 2152 C C . GLY A 1 315 ? -29.27800 -25.97600 -11.01500 1.000 76.77415 771 GLY A C 1
ATOM 2153 O O . GLY A 1 315 ? -30.23500 -26.74000 -11.14300 1.000 71.03456 771 GLY A O 1
ATOM 2154 N N . LEU A 1 316 ? -28.10000 -26.34800 -10.49200 1.000 67.38537 772 LEU A N 1
ATOM 2155 C CA . LEU A 1 316 ? -27.71100 -27.74300 -10.22400 1.000 79.12090 772 LEU A CA 1
ATOM 2156 C C . LEU A 1 316 ? -28.54700 -28.39400 -9.12400 1.000 80.24028 772 LEU A C 1
ATOM 2157 O O . LEU A 1 316 ? -28.75200 -27.79900 -8.06500 1.000 80.79406 772 LEU A O 1
ATOM 2162 N N . PRO A 1 317 ? -28.92900 -29.67000 -9.29000 1.000 95.77887 773 PRO A N 1
ATOM 2163 C CA . PRO A 1 317 ? -29.65900 -30.42800 -8.26700 1.000 100.74577 773 PRO A CA 1
ATOM 2164 C C . PRO A 1 317 ? -28.71700 -31.02900 -7.24100 1.000 92.88676 773 PRO A C 1
ATOM 2165 O O . PRO A 1 317 ? -27.88400 -31.83500 -7.66100 1.000 76.17023 773 PRO A O 1
ATOM 2169 N N . THR B 1 31 ? -25.31100 -29.37000 -49.67400 1.000 73.67077 475 THR B N 1
ATOM 2170 C CA . THR B 1 31 ? -25.80143 -30.47776 -48.86722 1.000 96.70844 475 THR B CA 1
ATOM 2171 C C . THR B 1 31 ? -24.82300 -30.89500 -47.79400 1.000 100.43484 475 THR B C 1
ATOM 2172 O O . THR B 1 31 ? -25.07465 -31.88957 -47.10933 1.000 107.66155 475 THR B O 1
ATOM 2176 N N . LEU B 1 32 ? -23.63800 -30.26600 -47.79300 1.000 90.06720 476 LEU B N 1
ATOM 2177 C CA . LEU B 1 32 ? -22.44700 -30.76600 -47.07100 1.000 90.35657 476 LEU B CA 1
ATOM 2178 C C . LEU B 1 32 ? -21.88500 -32.11900 -47.53100 1.000 87.43148 476 LEU B C 1
ATOM 2179 O O . LEU B 1 32 ? -22.64000 -33.08800 -47.61500 1.000 84.72649 476 LEU B O 1
ATOM 2184 N N . ASN B 1 33 ? -20.70700 -32.13400 -48.13300 1.000 84.45707 477 ASN B N 1
ATOM 2185 C CA . ASN B 1 33 ? -20.21200 -33.39700 -48.68300 1.000 79.03051 477 ASN B CA 1
ATOM 2186 C C . ASN B 1 33 ? -18.92500 -33.89800 -48.01600 1.000 80.09882 477 ASN B C 1
ATOM 2187 O O . ASN B 1 33 ? -17.82700 -33.53300 -48.44000 1.000 70.44923 477 ASN B O 1
ATOM 2192 N N . LEU B 1 34 ? -19.05200 -34.80800 -47.03200 1.000 81.72693 478 LEU B N 1
ATOM 2193 C CA . LEU B 1 34 ? -17.85300 -35.27300 -46.32400 1.000 77.87457 478 LEU B CA 1
ATOM 2194 C C . LEU B 1 34 ? -16.98800 -36.18000 -47.19700 1.000 66.09506 478 LEU B C 1
ATOM 2195 O O . LEU B 1 34 ? -15.77600 -36.25200 -46.97200 1.000 75.78895 478 LEU B O 1
ATOM 2200 N N . ILE B 1 35 ? -17.56600 -36.82300 -48.21800 1.000 71.92366 479 ILE B N 1
ATOM 2201 C CA . ILE B 1 35 ? -16.80000 -37.73400 -49.07000 1.000 81.19311 479 ILE B CA 1
ATOM 2202 C C . ILE B 1 35 ? -15.71900 -36.98500 -49.84700 1.000 74.02644 479 ILE B C 1
ATOM 2203 O O . ILE B 1 35 ? -14.53500 -37.33800 -49.78300 1.000 66.24643 479 ILE B O 1
ATOM 2208 N N . ASP B 1 36 ? -16.09600 -35.97200 -50.63800 1.000 73.91134 480 ASP B N 1
ATOM 2209 C CA . ASP B 1 36 ? -15.05000 -35.21800 -51.32900 1.000 66.84225 480 ASP B CA 1
ATOM 2210 C C . ASP B 1 36 ? -14.10600 -34.56500 -50.33200 1.000 64.25911 480 ASP B C 1
ATOM 2211 O O . ASP B 1 36 ? -12.90300 -34.43400 -50.59800 1.000 61.65554 480 ASP B O 1
ATOM 2216 N N . LEU B 1 37 ? -14.63300 -34.14600 -49.18200 1.000 55.62718 481 LEU B N 1
ATOM 2217 C CA . LEU B 1 37 ? -13.79700 -33.52600 -48.16200 1.000 57.00435 481 LEU B CA 1
ATOM 2218 C C . LEU B 1 37 ? -12.74800 -34.51200 -47.67900 1.000 59.02935 481 LEU B C 1
ATOM 2219 O O . LEU B 1 37 ? -11.55100 -34.20700 -47.65300 1.000 56.51996 481 LEU B O 1
ATOM 2224 N N . LYS B 1 38 ? -13.17500 -35.73400 -47.38300 1.000 56.77707 482 LYS B N 1
ATOM 2225 C CA . LYS B 1 38 ? -12.23000 -36.79600 -47.07400 1.000 60.65172 482 LYS B CA 1
ATOM 2226 C C . LYS B 1 38 ? -11.25200 -37.04200 -48.23000 1.000 66.08454 482 LYS B C 1
ATOM 2227 O O . LYS B 1 38 ? -10.03600 -37.09900 -48.02100 1.000 60.55513 482 LYS B O 1
ATOM 2233 N N . LEU B 1 39 ? -11.76200 -37.17600 -49.46100 1.000 53.44915 483 LEU B N 1
ATOM 2234 C CA . LEU B 1 39 ? -10.88700 -37.44800 -50.60300 1.000 59.08863 483 LEU B CA 1
ATOM 2235 C C . LEU B 1 39 ? -9.86500 -36.33400 -50.82300 1.000 60.42836 483 LEU B C 1
ATOM 2236 O O . LEU B 1 39 ? -8.69700 -36.60200 -51.12400 1.000 63.17396 483 LEU B O 1
ATOM 2241 N N . PHE B 1 40 ? -10.28000 -35.07700 -50.67600 1.000 62.32374 484 PHE B N 1
ATOM 2242 C CA . PHE B 1 40 ? -9.33900 -33.98200 -50.87800 1.000 52.96813 484 PHE B CA 1
ATOM 2243 C C . PHE B 1 40 ? -8.31700 -33.89500 -49.74200 1.000 63.07855 484 PHE B C 1
ATOM 2244 O O . PHE B 1 40 ? -7.13000 -33.64200 -49.99000 1.000 53.26566 484 PHE B O 1
ATOM 2252 N N . HIS B 1 41 ? -8.75800 -34.08100 -48.48700 1.000 58.91369 485 HIS B N 1
ATOM 2253 C CA . HIS B 1 41 ? -7.81100 -34.15100 -47.37400 1.000 57.30381 485 HIS B CA 1
ATOM 2254 C C . HIS B 1 41 ? -6.81300 -35.27900 -47.59000 1.000 52.66091 485 HIS B C 1
ATOM 2255 O O . HIS B 1 41 ? -5.60800 -35.11000 -47.36700 1.000 55.43359 485 HIS B O 1
ATOM 2262 N N . HIS B 1 42 ? -7.29400 -36.43100 -48.05600 1.000 57.30216 486 HIS B N 1
ATOM 2263 C CA . HIS B 1 42 ? -6.39000 -37.52600 -48.38200 1.000 59.84949 486 HIS B CA 1
ATOM 2264 C C . HIS B 1 42 ? -5.35200 -37.10600 -49.41900 1.000 53.82900 486 HIS B C 1
ATOM 2265 O O . HIS B 1 42 ? -4.18900 -37.51600 -49.33600 1.000 54.53996 486 HIS B O 1
ATOM 2272 N N . TYR B 1 43 ? -5.74600 -36.28900 -50.40400 1.000 53.15753 487 TYR B N 1
ATOM 2273 C CA . TYR B 1 43 ? -4.77400 -35.86200 -51.40600 1.000 55.39230 487 TYR B CA 1
ATOM 2274 C C . TYR B 1 43 ? -3.67100 -35.01500 -50.78000 1.000 56.30695 487 TYR B C 1
ATOM 2275 O O . TYR B 1 43 ? -2.48100 -35.29900 -50.95500 1.000 54.45186 487 TYR B O 1
ATOM 2284 N N . CYS B 1 44 ? -4.03700 -33.96200 -50.05500 1.000 60.08383 488 CYS B N 1
ATOM 2285 C CA . CYS B 1 44 ? -2.96300 -33.12900 -49.52700 1.000 59.79209 488 CYS B CA 1
ATOM 2286 C C . CYS B 1 44 ? -2.25300 -33.75900 -48.34100 1.000 53.92533 488 CYS B C 1
ATOM 2287 O O . CYS B 1 44 ? -1.24000 -33.21400 -47.89800 1.000 69.85751 488 CYS B O 1
ATOM 2290 N N . THR B 1 45 ? -2.67500 -34.92800 -47.86600 1.000 54.70289 489 THR B N 1
ATOM 2291 C CA . THR B 1 45 ? -1.93800 -35.58400 -46.79700 1.000 64.86618 489 THR B CA 1
ATOM 2292 C C . THR B 1 45 ? -1.17600 -36.81700 -47.26600 1.000 67.24718 489 THR B C 1
ATOM 2293 O O . THR B 1 45 ? 0.04400 -36.89500 -47.07800 1.000 69.87394 489 THR B O 1
ATOM 2297 N N . GLU B 1 46 ? -1.84000 -37.76900 -47.92500 1.000 58.84779 490 GLU B N 1
ATOM 2298 C CA . GLU B 1 46 ? -1.23100 -39.05200 -48.25100 1.000 64.62573 490 GLU B CA 1
ATOM 2299 C C . GLU B 1 46 ? -0.84000 -39.23600 -49.71700 1.000 69.85643 490 GLU B C 1
ATOM 2300 O O . GLU B 1 46 ? 0.09200 -39.99600 -49.99100 1.000 71.32893 490 GLU B O 1
ATOM 2306 N N . VAL B 1 47 ? -1.51400 -38.58200 -50.66300 1.000 66.03638 491 VAL B N 1
ATOM 2307 C CA . VAL B 1 47 ? -1.29100 -38.87100 -52.08500 1.000 69.00593 491 VAL B CA 1
ATOM 2308 C C . VAL B 1 47 ? -0.15800 -38.03100 -52.66000 1.000 56.74903 491 VAL B C 1
ATOM 2309 O O . VAL B 1 47 ? 0.72600 -38.54200 -53.33100 1.000 58.98095 491 VAL B O 1
ATOM 2313 N N . TRP B 1 48 ? -0.12600 -36.72300 -52.45800 1.000 47.44593 492 TRP B N 1
ATOM 2314 C CA . TRP B 1 48 ? 0.95900 -35.96300 -53.07700 1.000 58.14451 492 TRP B CA 1
ATOM 2315 C C . TRP B 1 48 ? 2.34500 -36.49700 -52.71000 1.000 58.87457 492 TRP B C 1
ATOM 2316 O O . TRP B 1 48 ? 3.19700 -36.56500 -53.61000 1.000 66.74878 492 TRP B O 1
ATOM 2327 N N . PRO B 1 49 ? 2.64000 -36.93100 -51.47800 1.000 67.61955 493 PRO B N 1
ATOM 2328 C CA . PRO B 1 49 ? 3.97700 -37.51100 -51.24700 1.000 68.13139 493 PRO B CA 1
ATOM 2329 C C . PRO B 1 49 ? 4.21200 -38.76500 -52.06600 1.000 66.55324 493 PRO B C 1
ATOM 2330 O O . PRO B 1 49 ? 5.36500 -39.10100 -52.38000 1.000 64.33492 493 PRO B O 1
ATOM 2334 N N . THR B 1 50 ? 3.12600 -39.47200 -52.39500 1.000 72.28182 494 THR B N 1
ATOM 2335 C CA . THR B 1 50 ? 3.13400 -40.60600 -53.30900 1.000 64.91251 494 THR B CA 1
ATOM 2336 C C . THR B 1 50 ? 3.70500 -40.22300 -54.66400 1.000 63.52433 494 THR B C 1
ATOM 2337 O O . THR B 1 50 ? 4.32000 -41.04800 -55.35000 1.000 64.02549 494 THR B O 1
ATOM 2341 N N . ILE B 1 51 ? 3.45500 -38.99100 -55.06700 1.000 60.57115 495 ILE B N 1
ATOM 2342 C CA . ILE B 1 51 ? 3.88800 -38.51800 -56.36500 1.000 70.38849 495 ILE B CA 1
ATOM 2343 C C . ILE B 1 51 ? 5.35800 -38.13300 -56.31500 1.000 68.25674 495 ILE B C 1
ATOM 2344 O O . ILE B 1 51 ? 6.14100 -38.48400 -57.20400 1.000 68.68299 495 ILE B O 1
ATOM 2349 N N . THR B 1 52 ? 5.76800 -37.46200 -55.24100 1.000 68.57887 496 THR B N 1
ATOM 2350 C CA . THR B 1 52 ? 7.12200 -36.93800 -55.14800 1.000 68.91991 496 THR B CA 1
ATOM 2351 C C . THR B 1 52 ? 8.17100 -38.02700 -54.94500 1.000 77.29703 496 THR B C 1
ATOM 2352 O O . THR B 1 52 ? 9.32200 -37.85300 -55.35400 1.000 70.47165 496 THR B O 1
ATOM 2356 N N . SER B 1 53 ? 7.81900 -39.13100 -54.29300 1.000 68.69214 497 SER B N 1
ATOM 2357 C CA . SER B 1 53 ? 8.78780 -40.18354 -54.01500 1.000 63.43417 497 SER B CA 1
ATOM 2358 C C . SER B 1 53 ? 8.88100 -41.21100 -55.13000 1.000 81.17393 497 SER B C 1
ATOM 2359 O O . SER B 1 53 ? 9.69339 -42.13904 -55.02984 1.000 78.81578 497 SER B O 1
ATOM 2362 N N . ALA B 1 54 ? 8.03100 -41.11500 -56.14800 1.000 73.14855 498 ALA B N 1
ATOM 2363 C CA . ALA B 1 54 ? 8.25400 -41.86700 -57.37200 1.000 60.35211 498 ALA B CA 1
ATOM 2364 C C . ALA B 1 54 ? 9.36200 -41.26100 -58.22500 1.000 65.69508 498 ALA B C 1
ATOM 2365 O O . ALA B 1 54 ? 9.85100 -41.93000 -59.14000 1.000 80.86538 498 ALA B O 1
ATOM 2367 N N . GLY B 1 55 ? 9.77200 -40.02500 -57.94400 1.000 68.63516 499 GLY B N 1
ATOM 2368 C CA . GLY B 1 55 ? 10.91700 -39.43300 -58.61200 1.000 75.16406 499 GLY B CA 1
ATOM 2369 C C . GLY B 1 55 ? 10.61600 -38.05500 -59.15500 1.000 70.41954 499 GLY B C 1
ATOM 2370 O O . GLY B 1 55 ? 11.48500 -37.36200 -59.69200 1.000 71.43051 499 GLY B O 1
ATOM 2371 N N . ILE B 1 56 ? 9.35900 -37.65800 -59.02100 1.000 63.72983 500 ILE B N 1
ATOM 2372 C CA . ILE B 1 56 ? 8.93800 -36.37200 -59.53000 1.000 68.11450 500 ILE B CA 1
ATOM 2373 C C . ILE B 1 56 ? 9.46500 -35.28000 -58.60700 1.000 69.98161 500 ILE B C 1
ATOM 2374 O O . ILE B 1 56 ? 9.65700 -35.49100 -57.40400 1.000 83.78888 500 ILE B O 1
ATOM 2379 N N . SER B 1 57 ? 9.74300 -34.11400 -59.16500 1.000 75.71233 501 SER B N 1
ATOM 2380 C CA . SER B 1 57 ? 10.20000 -33.03300 -58.31500 1.000 66.51529 501 SER B CA 1
ATOM 2381 C C . SER B 1 57 ? 9.15100 -31.93200 -58.32700 1.000 73.50614 501 SER B C 1
ATOM 2382 O O . SER B 1 57 ? 7.99700 -32.15800 -58.72000 1.000 79.21518 501 SER B O 1
ATOM 2385 N N . GLY B 1 58 ? 9.53500 -30.75000 -57.85400 1.000 74.80172 502 GLY B N 1
ATOM 2386 C CA . GLY B 1 58 ? 8.59300 -29.66700 -57.67600 1.000 80.26556 502 GLY B CA 1
ATOM 2387 C C . GLY B 1 58 ? 7.58500 -30.00200 -56.59800 1.000 78.43110 502 GLY B C 1
ATOM 2388 O O . GLY B 1 58 ? 6.38000 -30.06400 -56.85600 1.000 81.75594 502 GLY B O 1
ATOM 2389 N N . GLU B 1 59 ? 8.07700 -30.22200 -55.37700 1.000 77.25454 503 GLU B N 1
ATOM 2390 C CA . GLU B 1 59 ? 7.21400 -30.67700 -54.29200 1.000 84.89944 503 GLU B CA 1
ATOM 2391 C C . GLU B 1 59 ? 6.05400 -29.71900 -54.04100 1.000 75.68506 503 GLU B C 1
ATOM 2392 O O . GLU B 1 59 ? 4.92600 -30.15500 -53.79200 1.000 74.36585 503 GLU B O 1
ATOM 2398 N N . ARG B 1 60 ? 6.30000 -28.41100 -54.08900 1.000 70.74645 504 ARG B N 1
ATOM 2399 C CA . ARG B 1 60 ? 5.19800 -27.50600 -53.78400 1.000 70.73032 504 ARG B CA 1
ATOM 2400 C C . ARG B 1 60 ? 4.20400 -27.37400 -54.92500 1.000 74.11674 504 ARG B C 1
ATOM 2401 O O . ARG B 1 60 ? 3.10200 -26.84600 -54.70400 1.000 76.12045 504 ARG B O 1
ATOM 2409 N N . ILE B 1 61 ? 4.56700 -27.85200 -56.12100 1.000 78.12257 505 ILE B N 1
ATOM 2410 C CA . ILE B 1 61 ? 3.63762 -28.10313 -57.22476 1.000 64.84653 505 ILE B CA 1
ATOM 2411 C C . ILE B 1 61 ? 2.47700 -28.97000 -56.75100 1.000 69.48089 505 ILE B C 1
ATOM 2412 O O . ILE B 1 61 ? 1.30062 -28.62781 -56.89734 1.000 58.36675 505 ILE B O 1
ATOM 2417 N N . TRP B 1 62 ? 2.83900 -30.15000 -56.25400 1.000 65.75707 506 TRP B N 1
ATOM 2418 C CA . TRP B 1 62 ? 1.89100 -31.19900 -55.88900 1.000 69.31135 506 TRP B CA 1
ATOM 2419 C C . TRP B 1 62 ? 1.25900 -30.92400 -54.53400 1.000 76.13937 506 TRP B C 1
ATOM 2420 O O . TRP B 1 62 ? 0.06500 -31.19900 -54.34100 1.000 67.55084 506 TRP B O 1
ATOM 2431 N N . SER B 1 63 ? 2.05100 -30.34500 -53.62000 1.000 65.06923 507 SER B N 1
ATOM 2432 C CA . SER B 1 63 ? 1.72980 -30.03336 -52.22762 1.000 77.31342 507 SER B CA 1
ATOM 2433 C C . SER B 1 63 ? 0.66900 -28.93300 -52.10300 1.000 65.01202 507 SER B C 1
ATOM 2434 O O . SER B 1 63 ? -0.33919 -29.10022 -51.42109 1.000 65.58065 507 SER B O 1
ATOM 2437 N N . ASP B 1 64 ? 1.01100 -27.76100 -52.63900 1.000 72.57920 508 ASP B N 1
ATOM 2438 C CA . ASP B 1 64 ? -0.01900 -26.71700 -52.55500 1.000 82.09804 508 ASP B CA 1
ATOM 2439 C C . ASP B 1 64 ? -0.33300 -26.09800 -53.88200 1.000 71.79973 508 ASP B C 1
ATOM 2440 O O . ASP B 1 64 ? -1.53100 -25.86300 -54.16000 1.000 75.45685 508 ASP B O 1
ATOM 2445 N N . GLU B 1 65 ? 0.55300 -25.91200 -54.87800 1.000 63.03923 509 GLU B N 1
ATOM 2446 C CA . GLU B 1 65 ? 0.10200 -25.17900 -56.04800 1.000 75.15148 509 GLU B CA 1
ATOM 2447 C C . GLU B 1 65 ? -1.05700 -25.88400 -56.79500 1.000 67.20120 509 GLU B C 1
ATOM 2448 O O . GLU B 1 65 ? -2.05200 -25.22900 -57.15700 1.000 61.49316 509 GLU B O 1
ATOM 2454 N N . ILE B 1 66 ? -0.98800 -27.20600 -56.99300 1.000 54.88094 510 ILE B N 1
ATOM 2455 C CA . ILE B 1 66 ? -2.09600 -27.92100 -57.64700 1.000 64.41105 510 ILE B CA 1
ATOM 2456 C C . ILE B 1 66 ? -3.39900 -27.85900 -56.85400 1.000 61.16750 510 ILE B C 1
ATOM 2457 O O . ILE B 1 66 ? -4.46000 -27.67700 -57.47100 1.000 53.85561 510 ILE B O 1
ATOM 2462 N N . PRO B 1 67 ? -3.42200 -28.05600 -55.52200 1.000 69.33898 511 PRO B N 1
ATOM 2463 C CA . PRO B 1 67 ? -4.68800 -27.87900 -54.78400 1.000 61.14558 511 PRO B CA 1
ATOM 2464 C C . PRO B 1 67 ? -5.34000 -26.51700 -54.95000 1.000 63.35959 511 PRO B C 1
ATOM 2465 O O . PRO B 1 67 ? -6.57100 -26.44000 -55.02600 1.000 58.70349 511 PRO B O 1
ATOM 2469 N N . GLN B 1 68 ? -4.57300 -25.42600 -54.95000 1.000 56.18859 512 GLN B N 1
ATOM 2470 C CA . GLN B 1 68 ? -5.27400 -24.15900 -55.12300 1.000 64.31180 512 GLN B CA 1
ATOM 2471 C C . GLN B 1 68 ? -5.68800 -23.96600 -56.56700 1.000 62.23174 512 GLN B C 1
ATOM 2472 O O . GLN B 1 68 ? -6.78700 -23.45800 -56.82600 1.000 60.56190 512 GLN B O 1
ATOM 2478 N N . LEU B 1 69 ? -4.90000 -24.45800 -57.52800 1.000 66.63987 513 LEU B N 1
ATOM 2479 C CA . LEU B 1 69 ? -5.35900 -24.47000 -58.91500 1.000 65.92199 513 LEU B CA 1
ATOM 2480 C C . LEU B 1 69 ? -6.70100 -25.18500 -59.05400 1.000 64.08202 513 LEU B C 1
ATOM 2481 O O . LEU B 1 69 ? -7.55000 -24.77300 -59.85400 1.000 61.58914 513 LEU B O 1
ATOM 2486 N N . ALA B 1 70 ? -6.92700 -26.24500 -58.27600 1.000 54.38553 514 ALA B N 1
ATOM 2487 C CA . ALA B 1 70 ? -8.18700 -26.97400 -58.38800 1.000 69.27757 514 ALA B CA 1
ATOM 2488 C C . ALA B 1 70 ? -9.40500 -26.16300 -57.93000 1.000 72.08239 514 ALA B C 1
ATOM 2489 O O . ALA B 1 70 ? -10.52500 -26.48200 -58.34600 1.000 68.54668 514 ALA B O 1
ATOM 2491 N N . PHE B 1 71 ? -9.23100 -25.13500 -57.08200 1.000 68.10818 515 PHE B N 1
ATOM 2492 C CA . PHE B 1 71 ? -10.38200 -24.32500 -56.67000 1.000 68.96752 515 PHE B CA 1
ATOM 2493 C C . PHE B 1 71 ? -10.86300 -23.41500 -57.78800 1.000 73.23636 515 PHE B C 1
ATOM 2494 O O . PHE B 1 71 ? -12.03600 -23.02500 -57.80400 1.000 84.47747 515 PHE B O 1
ATOM 2502 N N . ASP B 1 72 ? -9.97300 -23.05100 -58.71000 1.000 64.08018 516 ASP B N 1
ATOM 2503 C CA . ASP B 1 72 ? -10.34900 -22.24700 -59.86300 1.000 72.07524 516 ASP B CA 1
ATOM 2504 C C . ASP B 1 72 ? -10.78500 -23.07000 -61.07000 1.000 83.69875 516 ASP B C 1
ATOM 2505 O O . ASP B 1 72 ? -11.51800 -22.54900 -61.91500 1.000 94.85154 516 ASP B O 1
ATOM 2510 N N . TYR B 1 73 ? -10.38300 -24.33600 -61.17700 1.000 83.05606 517 TYR B N 1
ATOM 2511 C CA . TYR B 1 73 ? -10.72300 -25.14700 -62.34700 1.000 77.93474 517 TYR B CA 1
ATOM 2512 C C . TYR B 1 73 ? -11.35500 -26.47300 -61.94300 1.000 69.20156 517 TYR B C 1
ATOM 2513 O O . TYR B 1 73 ? -10.63900 -27.41200 -61.55400 1.000 63.72127 517 TYR B O 1
ATOM 2522 N N . PRO B 1 74 ? -12.68400 -26.59300 -62.03800 1.000 68.92727 518 PRO B N 1
ATOM 2523 C CA . PRO B 1 74 ? -13.34500 -27.83800 -61.60800 1.000 79.20991 518 PRO B CA 1
ATOM 2524 C C . PRO B 1 74 ? -12.73600 -29.10900 -62.18000 1.000 80.83093 518 PRO B C 1
ATOM 2525 O O . PRO B 1 74 ? -12.58700 -30.09200 -61.44400 1.000 71.08978 518 PRO B O 1
ATOM 2529 N N . PHE B 1 75 ? -12.36300 -29.11200 -63.46500 1.000 71.75621 519 PHE B N 1
ATOM 2530 C CA . PHE B 1 75 ? -11.86900 -30.33900 -64.08400 1.000 68.39497 519 PHE B CA 1
ATOM 2531 C C . PHE B 1 75 ? -10.64300 -30.88300 -63.34800 1.000 66.47885 519 PHE B C 1
ATOM 2532 O O . PHE B 1 75 ? -10.49300 -32.10300 -63.20500 1.000 64.67554 519 PHE B O 1
ATOM 2540 N N . LEU B 1 76 ? -9.78000 -29.99400 -62.83600 1.000 54.97354 520 LEU B N 1
ATOM 2541 C CA . LEU B 1 76 ? -8.64300 -30.43000 -62.02600 1.000 53.17222 520 LEU B CA 1
ATOM 2542 C C . LEU B 1 76 ? -9.09700 -30.98700 -60.68100 1.000 66.22654 520 LEU B C 1
ATOM 2543 O O . LEU B 1 76 ? -8.53300 -31.97000 -60.18700 1.000 63.75831 520 LEU B O 1
ATOM 2548 N N . MET B 1 77 ? -10.10600 -30.36800 -60.06600 1.000 66.35141 521 MET B N 1
ATOM 2549 C CA . MET B 1 77 ? -10.58300 -30.84900 -58.77400 1.000 67.81582 521 MET B CA 1
ATOM 2550 C C . MET B 1 77 ? -11.09500 -32.27500 -58.89600 1.000 65.44820 521 MET B C 1
ATOM 2551 O O . MET B 1 77 ? -10.75300 -33.14900 -58.08800 1.000 65.03329 521 MET B O 1
ATOM 2556 N N . HIS B 1 78 ? -11.91600 -32.52600 -59.91500 1.000 60.71551 522 HIS B N 1
ATOM 2557 C CA . HIS B 1 78 ? -12.40600 -33.87400 -60.16700 1.000 66.61923 522 HIS B CA 1
ATOM 2558 C C . HIS B 1 78 ? -11.26200 -34.84000 -60.44000 1.000 60.34792 522 HIS B C 1
ATOM 2559 O O . HIS B 1 78 ? -11.31900 -36.00400 -60.03100 1.000 55.23782 522 HIS B O 1
ATOM 2566 N N . ALA B 1 79 ? -10.21800 -34.38700 -61.14200 1.000 57.02691 523 ALA B N 1
ATOM 2567 C CA . ALA B 1 79 ? -9.11100 -35.29100 -61.44300 1.000 58.73009 523 ALA B CA 1
ATOM 2568 C C . ALA B 1 79 ? -8.30300 -35.60300 -60.18900 1.000 53.92416 523 ALA B C 1
ATOM 2569 O O . ALA B 1 79 ? -7.92200 -36.75800 -59.96700 1.000 45.88620 523 ALA B O 1
ATOM 2571 N N . LEU B 1 80 ? -8.02800 -34.58500 -59.36500 1.000 51.69911 524 LEU B N 1
ATOM 2572 C CA . LEU B 1 80 ? -7.48000 -34.80800 -58.02800 1.000 53.61987 524 LEU B CA 1
ATOM 2573 C C . LEU B 1 80 ? -8.33700 -35.78400 -57.23100 1.000 54.53067 524 LEU B C 1
ATOM 2574 O O . LEU B 1 80 ? -7.83200 -36.76800 -56.68100 1.000 51.22215 524 LEU B O 1
ATOM 2579 N N . LEU B 1 81 ? -9.64400 -35.52100 -57.16000 1.000 52.26123 525 LEU B N 1
ATOM 2580 C CA . LEU B 1 81 ? -10.52100 -36.33400 -56.32600 1.000 61.76230 525 LEU B CA 1
ATOM 2581 C C . LEU B 1 81 ? -10.51900 -37.79700 -56.76700 1.000 58.41240 525 LEU B C 1
ATOM 2582 O O . LEU B 1 81 ? -10.49300 -38.70600 -55.93000 1.000 62.59371 525 LEU B O 1
ATOM 2587 N N . ALA B 1 82 ? -10.54600 -38.03900 -58.07800 1.000 59.60377 526 ALA B N 1
ATOM 2588 C CA . ALA B 1 82 ? -10.60600 -39.41200 -58.57500 1.000 61.02609 526 ALA B CA 1
ATOM 2589 C C . ALA B 1 82 ? -9.33400 -40.17600 -58.23400 1.000 58.62925 526 ALA B C 1
ATOM 2590 O O . ALA B 1 82 ? -9.38700 -41.28700 -57.69600 1.000 60.98681 526 ALA B O 1
ATOM 2592 N N . PHE B 1 83 ? -8.17800 -39.59900 -58.56200 1.000 53.62784 527 PHE B N 1
ATOM 2593 C CA . PHE B 1 83 ? -6.89900 -40.17900 -58.17000 1.000 45.67541 527 PHE B CA 1
ATOM 2594 C C . PHE B 1 83 ? -6.84500 -40.43400 -56.67000 1.000 60.15574 527 PHE B C 1
ATOM 2595 O O . PHE B 1 83 ? -6.28500 -41.44100 -56.21700 1.000 53.57150 527 PHE B O 1
ATOM 2603 N N . SER B 1 84 ? -7.40300 -39.51500 -55.88100 1.000 55.57501 528 SER B N 1
ATOM 2604 C CA . SER B 1 84 ? -7.40800 -39.69400 -54.43400 1.000 59.40878 528 SER B CA 1
ATOM 2605 C C . SER B 1 84 ? -8.23400 -40.91200 -54.05000 1.000 59.54840 528 SER B C 1
ATOM 2606 O O . SER B 1 84 ? -7.76600 -41.78400 -53.30900 1.000 51.50508 528 SER B O 1
ATOM 2609 N N . ALA B 1 85 ? -9.45900 -41.00500 -54.57200 1.000 55.72464 529 ALA B N 1
ATOM 2610 C CA . ALA B 1 85 ? -10.29100 -42.16700 -54.27300 1.000 66.81464 529 ALA B CA 1
ATOM 2611 C C . ALA B 1 85 ? -9.62200 -43.45100 -54.73800 1.000 65.56775 529 ALA B C 1
ATOM 2612 O O . ALA B 1 85 ? -9.69300 -44.47900 -54.05500 1.000 63.47651 529 ALA B O 1
ATOM 2614 N N . THR B 1 86 ? -8.96600 -43.41100 -55.90300 1.000 66.44556 530 THR B N 1
ATOM 2615 C CA . THR B 1 86 ? -8.28300 -44.59500 -56.41200 1.000 67.17844 530 THR B CA 1
ATOM 2616 C C . THR B 1 86 ? -7.21000 -45.06500 -55.44100 1.000 68.22703 530 THR B C 1
ATOM 2617 O O . THR B 1 86 ? -7.09800 -46.26400 -55.15700 1.000 64.70777 530 THR B O 1
ATOM 2621 N N . HIS B 1 87 ? -6.42600 -44.13000 -54.91400 1.000 56.65235 531 HIS B N 1
ATOM 2622 C CA . HIS B 1 87 ? -5.38100 -44.48900 -53.96400 1.000 61.23939 531 HIS B CA 1
ATOM 2623 C C . HIS B 1 87 ? -5.96300 -44.95200 -52.63200 1.000 70.49085 531 HIS B C 1
ATOM 2624 O O . HIS B 1 87 ? -5.43600 -45.88600 -52.01700 1.000 72.97036 531 HIS B O 1
ATOM 2631 N N . LEU B 1 88 ? -7.03400 -44.31000 -52.15700 1.000 73.53841 532 LEU B N 1
ATOM 2632 C CA . LEU B 1 88 ? -7.59100 -44.71500 -50.86700 1.000 81.16987 532 LEU B CA 1
ATOM 2633 C C . LEU B 1 88 ? -8.31300 -46.04800 -50.96200 1.000 80.75167 532 LEU B C 1
ATOM 2634 O O . LEU B 1 88 ? -8.24700 -46.85700 -50.02800 1.000 72.95147 532 LEU B O 1
ATOM 2639 N N . ALA B 1 89 ? -8.96200 -46.33100 -52.09700 1.000 81.49478 533 ALA B N 1
ATOM 2640 C CA . ALA B 1 89 ? -9.75400 -47.54600 -52.25900 1.000 88.05552 533 ALA B CA 1
ATOM 2641 C C . ALA B 1 89 ? -8.88600 -48.79000 -52.10900 1.000 80.32766 533 ALA B C 1
ATOM 2642 O O . ALA B 1 89 ? -9.37100 -49.91700 -52.24900 1.000 92.05979 533 ALA B O 1
ATOM 2644 N N . ARG B 1 90 ? -7.59900 -48.59700 -51.82500 1.000 63.79296 534 ARG B N 1
ATOM 2645 C CA . ARG B 1 90 ? -6.72400 -49.71300 -51.51200 1.000 72.45222 534 ARG B CA 1
ATOM 2646 C C . ARG B 1 90 ? -6.90800 -50.24900 -50.09300 1.000 89.68108 534 ARG B C 1
ATOM 2647 O O . ARG B 1 90 ? -6.57000 -51.41200 -49.84800 1.000 91.58912 534 ARG B O 1
ATOM 2655 N N . LYS B 1 91 ? -7.43500 -49.44600 -49.15600 1.000 74.67777 535 LYS B N 1
ATOM 2656 C CA . LYS B 1 91 ? -7.61800 -49.89400 -47.77700 1.000 73.25194 535 LYS B CA 1
ATOM 2657 C C . LYS B 1 91 ? -9.02500 -49.67400 -47.23700 1.000 85.04143 535 LYS B C 1
ATOM 2658 O O . LYS B 1 91 ? -9.27500 -49.99200 -46.06600 1.000 104.29544 535 LYS B O 1
ATOM 2664 N N . GLU B 1 92 ? -9.93300 -49.12400 -48.04100 1.000 82.17224 536 GLU B N 1
ATOM 2665 C CA . GLU B 1 92 ? -11.35000 -49.04100 -47.72500 1.000 79.52291 536 GLU B CA 1
ATOM 2666 C C . GLU B 1 92 ? -12.13000 -49.51400 -48.94500 1.000 93.49082 536 GLU B C 1
ATOM 2667 O O . GLU B 1 92 ? -11.75800 -49.18800 -50.08500 1.000 95.45194 536 GLU B O 1
ATOM 2673 N N . PRO B 1 93 ? -13.10900 -50.40200 -48.74800 1.000 102.73900 537 PRO B N 1
ATOM 2674 C CA . PRO B 1 93 ? -14.20900 -50.58800 -49.70900 1.000 102.72080 537 PRO B CA 1
ATOM 2675 C C . PRO B 1 93 ? -15.23200 -49.44300 -49.76200 1.000 96.70451 537 PRO B C 1
ATOM 2676 O O . PRO B 1 93 ? -15.09300 -48.44500 -49.05500 1.000 85.08056 537 PRO B O 1
ATOM 2680 N N . GLY B 1 94 ? -16.28900 -49.61400 -50.57100 1.000 106.54560 538 GLY B N 1
ATOM 2681 C CA . GLY B 1 94 ? -16.98000 -48.44500 -51.08000 1.000 86.01433 538 GLY B CA 1
ATOM 2682 C C . GLY B 1 94 ? -15.91100 -47.70100 -51.86500 1.000 97.47306 538 GLY B C 1
ATOM 2683 O O . GLY B 1 94 ? -14.85200 -48.22100 -52.17200 1.000 104.43650 538 GLY B O 1
ATOM 2684 N N . LEU B 1 95 ? -16.21900 -46.45900 -52.19500 1.000 99.35606 539 LEU B N 1
ATOM 2685 C CA . LEU B 1 95 ? -15.27500 -45.60900 -52.91300 1.000 95.12886 539 LEU B CA 1
ATOM 2686 C C . LEU B 1 95 ? -15.03600 -45.92800 -54.38700 1.000 103.68335 539 LEU B C 1
ATOM 2687 O O . LEU B 1 95 ? -14.84300 -44.98800 -55.16000 1.000 99.32300 539 LEU B O 1
ATOM 2692 N N . GLU B 1 96 ? -15.17700 -47.19000 -54.84200 1.000 106.61445 540 GLU B N 1
ATOM 2693 C CA . GLU B 1 96 ? -14.93590 -47.43282 -56.26806 1.000 105.97201 540 GLU B CA 1
ATOM 2694 C C . GLU B 1 96 ? -16.06000 -46.88100 -57.11100 1.000 98.08130 540 GLU B C 1
ATOM 2695 O O . GLU B 1 96 ? -15.88169 -46.70239 -58.31854 1.000 97.59821 540 GLU B O 1
ATOM 2701 N N . GLN B 1 97 ? -17.23000 -46.60600 -56.52700 1.000 90.97019 541 GLN B N 1
ATOM 2702 C CA . GLN B 1 97 ? -18.15900 -45.83900 -57.34000 1.000 90.78371 541 GLN B CA 1
ATOM 2703 C C . GLN B 1 97 ? -17.83000 -44.35300 -57.32200 1.000 98.88360 541 GLN B C 1
ATOM 2704 O O . GLN B 1 97 ? -18.33300 -43.62000 -58.17900 1.000 89.34345 541 GLN B O 1
ATOM 2710 N N . TYR B 1 98 ? -16.95200 -43.89900 -56.41900 1.000 102.90143 542 TYR B N 1
ATOM 2711 C CA . TYR B 1 98 ? -16.51200 -42.50800 -56.45000 1.000 91.39306 542 TYR B CA 1
ATOM 2712 C C . TYR B 1 98 ? -15.33800 -42.28800 -57.39300 1.000 87.77243 542 TYR B C 1
ATOM 2713 O O . TYR B 1 98 ? -15.10700 -41.15100 -57.81300 1.000 76.87606 542 TYR B O 1
ATOM 2722 N N . VAL B 1 99 ? -14.60100 -43.34000 -57.75000 1.000 96.26258 543 VAL B N 1
ATOM 2723 C CA . VAL B 1 99 ? -13.59100 -43.17800 -58.78800 1.000 83.35005 543 VAL B CA 1
ATOM 2724 C C . VAL B 1 99 ? -14.26300 -42.94000 -60.13100 1.000 82.06773 543 VAL B C 1
ATOM 2725 O O . VAL B 1 99 ? -13.79900 -42.13100 -60.94300 1.000 91.64173 543 VAL B O 1
ATOM 2729 N N . ALA B 1 100 ? -15.38700 -43.61300 -60.37300 1.000 86.87858 544 ALA B N 1
ATOM 2730 C CA . ALA B 1 100 ? -16.02200 -43.53700 -61.68000 1.000 82.85724 544 ALA B CA 1
ATOM 2731 C C . ALA B 1 100 ? -16.68900 -42.18500 -61.90700 1.000 85.83605 544 ALA B C 1
ATOM 2732 O O . ALA B 1 100 ? -16.56700 -41.60200 -62.99200 1.000 84.95773 544 ALA B O 1
ATOM 2734 N N . SER B 1 101 ? -17.41000 -41.68000 -60.90000 1.000 91.65182 545 SER B N 1
ATOM 2735 C CA . SER B 1 101 ? -18.14400 -40.41900 -61.01300 1.000 76.27288 545 SER B CA 1
ATOM 2736 C C . SER B 1 101 ? -17.20700 -39.26400 -61.33900 1.000 84.39101 545 SER B C 1
ATOM 2737 O O . SER B 1 101 ? -17.46500 -38.46600 -62.24600 1.000 72.12117 545 SER B O 1
ATOM 2740 N N . HIS B 1 102 ? -16.13500 -39.15000 -60.55600 1.000 83.99322 546 HIS B N 1
ATOM 2741 C CA . HIS B 1 102 ? -15.26800 -37.98400 -60.62900 1.000 80.13549 546 HIS B CA 1
ATOM 2742 C C . HIS B 1 102 ? -14.45600 -37.97500 -61.90500 1.000 73.18618 546 HIS B C 1
ATOM 2743 O O . HIS B 1 102 ? -14.13800 -36.90400 -62.42200 1.000 73.35143 546 HIS B O 1
ATOM 2750 N N . ARG B 1 103 ? -14.10800 -39.14400 -62.43700 1.000 66.99702 547 ARG B N 1
ATOM 2751 C CA . ARG B 1 103 ? -13.34400 -39.09200 -63.67300 1.000 76.10372 547 ARG B CA 1
ATOM 2752 C C . ARG B 1 103 ? -14.23000 -38.76700 -64.86200 1.000 79.42584 547 ARG B C 1
ATOM 2753 O O . ARG B 1 103 ? -13.85900 -37.94200 -65.70500 1.000 73.89681 547 ARG B O 1
ATOM 2761 N N . LEU B 1 104 ? -15.41000 -39.38600 -64.96200 1.000 78.63491 548 LEU B N 1
ATOM 2762 C CA . LEU B 1 104 ? -16.30900 -38.99900 -66.04000 1.000 86.48836 548 LEU B CA 1
ATOM 2763 C C . LEU B 1 104 ? -16.53800 -37.50200 -66.01200 1.000 82.52805 548 LEU B C 1
ATOM 2764 O O . LEU B 1 104 ? -16.43800 -36.82600 -67.04600 1.000 87.17903 548 LEU B O 1
ATOM 2769 N N . ASP B 1 105 ? -16.79600 -36.95000 -64.82800 1.000 84.26538 549 ASP B N 1
ATOM 2770 C CA . ASP B 1 105 ? -16.94100 -35.50800 -64.73200 1.000 77.48488 549 ASP B CA 1
ATOM 2771 C C . ASP B 1 105 ? -15.64700 -34.80100 -65.11200 1.000 69.00247 549 ASP B C 1
ATOM 2772 O O . ASP B 1 105 ? -15.68800 -33.70900 -65.68600 1.000 78.94472 549 ASP B O 1
ATOM 2777 N N . ALA B 1 106 ? -14.49500 -35.41400 -64.84200 1.000 65.68462 550 ALA B N 1
ATOM 2778 C CA . ALA B 1 106 ? -13.24200 -34.74700 -65.17400 1.000 63.73422 550 ALA B CA 1
ATOM 2779 C C . ALA B 1 106 ? -13.01100 -34.70700 -66.67800 1.000 85.61165 550 ALA B C 1
ATOM 2780 O O . ALA B 1 106 ? -12.57600 -33.68300 -67.21500 1.000 81.63991 550 ALA B O 1
ATOM 2782 N N . LEU B 1 107 ? -13.26900 -35.82200 -67.37200 1.000 85.28239 551 LEU B N 1
ATOM 2783 C CA . LEU B 1 107 ? -13.06400 -35.84100 -68.81600 1.000 80.26973 551 LEU B CA 1
ATOM 2784 C C . LEU B 1 107 ? -14.06500 -34.94500 -69.52800 1.000 78.68735 551 LEU B C 1
ATOM 2785 O O . LEU B 1 107 ? -13.69300 -34.21400 -70.45500 1.000 85.23156 551 LEU B O 1
ATOM 2790 N N . ARG B 1 108 ? -15.33900 -34.96900 -69.10300 1.000 75.54249 552 ARG B N 1
ATOM 2791 C CA . ARG B 1 108 ? -16.37900 -34.11900 -69.68600 1.000 77.05958 552 ARG B CA 1
ATOM 2792 C C . ARG B 1 108 ? -15.94100 -32.66200 -69.68300 1.000 78.39464 552 ARG B C 1
ATOM 2793 O O . ARG B 1 108 ? -15.97100 -31.98100 -70.70900 1.000 86.25524 552 ARG B O 1
ATOM 2801 N N . LEU B 1 109 ? -15.58700 -32.15400 -68.50000 1.000 85.19974 553 LEU B N 1
ATOM 2802 C CA . LEU B 1 109 ? -15.12400 -30.77300 -68.41400 1.000 86.23641 553 LEU B CA 1
ATOM 2803 C C . LEU B 1 109 ? -13.74900 -30.62400 -69.00600 1.000 85.23789 553 LEU B C 1
ATOM 2804 O O . LEU B 1 109 ? -13.38100 -29.51900 -69.40400 1.000 75.95952 553 LEU B O 1
ATOM 2809 N N . LEU B 1 110 ? -12.96800 -31.69900 -69.09100 1.000 78.46835 554 LEU B N 1
ATOM 2810 C CA . LEU B 1 110 ? -11.68100 -31.49400 -69.72200 1.000 79.81513 554 LEU B CA 1
ATOM 2811 C C . LEU B 1 110 ? -11.88800 -31.13700 -71.18000 1.000 95.65701 554 LEU B C 1
ATOM 2812 O O . LEU B 1 110 ? -11.69500 -29.97400 -71.56200 1.000 99.65637 554 LEU B O 1
ATOM 2817 N N . ARG B 1 111 ? -12.42200 -32.04900 -71.99400 1.000 87.18357 555 ARG B N 1
ATOM 2818 C CA . ARG B 1 111 ? -12.38400 -31.78200 -73.42500 1.000 87.34269 555 ARG B CA 1
ATOM 2819 C C . ARG B 1 111 ? -13.18200 -30.56400 -73.85900 1.000 90.14827 555 ARG B C 1
ATOM 2820 O O . ARG B 1 111 ? -13.06700 -30.15200 -75.01900 1.000 93.82069 555 ARG B O 1
ATOM 2828 N N . LYS B 1 112 ? -13.97000 -29.95500 -72.98900 1.000 86.88078 556 LYS B N 1
ATOM 2829 C CA . LYS B 1 112 ? -14.28300 -28.61000 -73.43300 1.000 85.37250 556 LYS B CA 1
ATOM 2830 C C . LYS B 1 112 ? -13.25700 -27.63300 -72.90500 1.000 79.35289 556 LYS B C 1
ATOM 2831 O O . LYS B 1 112 ? -12.71900 -26.83900 -73.69200 1.000 79.65335 556 LYS B O 1
ATOM 2837 N N . ALA B 1 113 ? -12.79400 -27.71200 -71.65200 1.000 87.84497 557 ALA B N 1
ATOM 2838 C CA . ALA B 1 113 ? -11.70300 -26.81700 -71.28900 1.000 79.19082 557 ALA B CA 1
ATOM 2839 C C . ALA B 1 113 ? -10.55200 -26.91100 -72.29000 1.000 81.98266 557 ALA B C 1
ATOM 2840 O O . ALA B 1 113 ? -9.83700 -25.91600 -72.52200 1.000 76.69829 557 ALA B O 1
ATOM 2842 N N . VAL B 1 114 ? -10.39800 -28.09200 -72.90700 1.000 87.76549 558 VAL B N 1
ATOM 2843 C CA . VAL B 1 114 ? -9.40900 -28.44400 -73.91800 1.000 91.00922 558 VAL B CA 1
ATOM 2844 C C . VAL B 1 114 ? -9.61000 -27.68700 -75.21400 1.000 88.70824 558 VAL B C 1
ATOM 2845 O O . VAL B 1 114 ? -8.79300 -27.77800 -76.13300 1.000 81.20417 558 VAL B O 1
ATOM 2849 N N . LEU B 1 115 ? -10.74800 -27.03700 -75.35200 1.000 90.23876 559 LEU B N 1
ATOM 2850 C CA . LEU B 1 115 ? -10.92100 -26.25700 -76.55800 1.000 89.12402 559 LEU B CA 1
ATOM 2851 C C . LEU B 1 115 ? -10.61700 -24.79200 -76.30800 1.000 96.45583 559 LEU B C 1
ATOM 2852 O O . LEU B 1 115 ? -9.95000 -24.16400 -77.12300 1.000 98.23170 559 LEU B O 1
ATOM 2857 N N . GLU B 1 116 ? -11.01300 -24.24400 -75.16300 1.000 86.24544 560 GLU B N 1
ATOM 2858 C CA . GLU B 1 116 ? -10.56200 -22.87000 -74.93100 1.000 90.20280 560 GLU B CA 1
ATOM 2859 C C . GLU B 1 116 ? -9.25400 -22.82100 -74.18800 1.000 90.76545 560 GLU B C 1
ATOM 2860 O O . GLU B 1 116 ? -9.15200 -22.08100 -73.21100 1.000 97.44892 560 GLU B O 1
ATOM 2866 N N . ILE B 1 117 ? -8.23800 -23.53300 -74.67300 1.000 82.23473 561 ILE B N 1
ATOM 2867 C CA . ILE B 1 117 ? -6.99100 -23.52900 -73.93800 1.000 89.75590 561 ILE B CA 1
ATOM 2868 C C . ILE B 1 117 ? -6.36100 -22.14700 -74.05400 1.000 81.78042 561 ILE B C 1
ATOM 2869 O O . ILE B 1 117 ? -6.28000 -21.55100 -75.14500 1.000 93.32347 561 ILE B O 1
ATOM 2874 N N . SER B 1 118 ? -5.92000 -21.66100 -72.89800 1.000 79.24528 562 SER B N 1
ATOM 2875 C CA . SER B 1 118 ? -5.65600 -20.30200 -72.47800 1.000 70.21475 562 SER B CA 1
ATOM 2876 C C . SER B 1 118 ? -4.28800 -20.33000 -71.83200 1.000 83.33556 562 SER B C 1
ATOM 2877 O O . SER B 1 118 ? -3.77500 -21.40800 -71.53000 1.000 93.40969 562 SER B O 1
ATOM 2880 N N . GLU B 1 119 ? -3.64200 -19.18800 -71.62100 1.000 73.38510 563 GLU B N 1
ATOM 2881 C CA . GLU B 1 119 ? -2.55325 -19.38219 -70.67821 1.000 78.98136 563 GLU B CA 1
ATOM 2882 C C . GLU B 1 119 ? -3.02400 -19.32200 -69.22900 1.000 90.62771 563 GLU B C 1
ATOM 2883 O O . GLU B 1 119 ? -2.26449 -19.70392 -68.33808 1.000 89.30601 563 GLU B O 1
ATOM 2889 N N . ASP B 1 120 ? -4.26800 -18.99300 -68.92000 1.000 84.36322 564 ASP B N 1
ATOM 2890 C CA . ASP B 1 120 ? -4.52100 -19.11600 -67.49200 1.000 85.87429 564 ASP B CA 1
ATOM 2891 C C . ASP B 1 120 ? -4.81100 -20.54600 -67.07500 1.000 81.38789 564 ASP B C 1
ATOM 2892 O O . ASP B 1 120 ? -4.58700 -20.89300 -65.90800 1.000 86.34081 564 ASP B O 1
ATOM 2897 N N . ASN B 1 121 ? -5.18800 -21.42100 -68.00500 1.000 78.32923 565 ASN B N 1
ATOM 2898 C CA . ASN B 1 121 ? -5.59400 -22.76000 -67.62200 1.000 81.64981 565 ASN B CA 1
ATOM 2899 C C . ASN B 1 121 ? -4.72500 -23.87800 -68.21200 1.000 72.37667 565 ASN B C 1
ATOM 2900 O O . ASN B 1 121 ? -5.15900 -25.03300 -68.18900 1.000 61.63261 565 ASN B O 1
ATOM 2905 N N . THR B 1 122 ? -3.50100 -23.59800 -68.71200 1.000 69.42832 566 THR B N 1
ATOM 2906 C CA . THR B 1 122 ? -2.71600 -24.71400 -69.26700 1.000 91.48774 566 THR B CA 1
ATOM 2907 C C . THR B 1 122 ? -2.09300 -25.55800 -68.16600 1.000 75.22458 566 THR B C 1
ATOM 2908 O O . THR B 1 122 ? -2.10800 -26.79400 -68.24400 1.000 67.43443 566 THR B O 1
ATOM 2912 N N . ASP B 1 123 ? -1.52500 -24.91000 -67.14900 1.000 67.71093 567 ASP B N 1
ATOM 2913 C CA . ASP B 1 123 ? -0.94900 -25.64300 -66.02900 1.000 71.21983 567 ASP B CA 1
ATOM 2914 C C . ASP B 1 123 ? -2.00200 -26.49900 -65.34800 1.000 56.44033 567 ASP B C 1
ATOM 2915 O O . ASP B 1 123 ? -1.75000 -27.66400 -65.01600 1.000 63.91230 567 ASP B O 1
ATOM 2920 N N . ALA B 1 124 ? -3.20200 -25.95000 -65.15600 1.000 54.70761 568 ALA B N 1
ATOM 2921 C CA . ALA B 1 124 ? -4.29900 -26.77000 -64.66400 1.000 58.04407 568 ALA B CA 1
ATOM 2922 C C . ALA B 1 124 ? -4.61200 -27.91100 -65.62900 1.000 59.96078 568 ALA B C 1
ATOM 2923 O O . ALA B 1 124 ? -4.98700 -29.00300 -65.19100 1.000 68.88297 568 ALA B O 1
ATOM 2925 N N . LEU B 1 125 ? -4.43000 -27.69300 -66.93700 1.000 56.17846 569 LEU B N 1
ATOM 2926 C CA . LEU B 1 125 ? -4.72394 -28.77400 -67.87710 1.000 66.17232 569 LEU B CA 1
ATOM 2927 C C . LEU B 1 125 ? -3.63000 -29.84300 -67.87600 1.000 58.59243 569 LEU B C 1
ATOM 2928 O O . LEU B 1 125 ? -3.92729 -31.04202 -67.93331 1.000 55.22923 569 LEU B O 1
ATOM 2933 N N . VAL B 1 126 ? -2.35800 -29.46000 -67.73500 1.000 45.00688 570 VAL B N 1
ATOM 2934 C CA . VAL B 1 126 ? -1.27700 -30.43700 -67.65700 1.000 39.31923 570 VAL B CA 1
ATOM 2935 C C . VAL B 1 126 ? -1.39400 -31.26500 -66.37500 1.000 74.39426 570 VAL B C 1
ATOM 2936 O O . VAL B 1 126 ? -1.28700 -32.49900 -66.40200 1.000 58.34104 570 VAL B O 1
ATOM 2940 N N . ALA B 1 127 ? -1.63500 -30.60400 -65.23500 1.000 60.71769 571 ALA B N 1
ATOM 2941 C CA . ALA B 1 127 ? -1.70800 -31.32900 -63.96700 1.000 65.68126 571 ALA B CA 1
ATOM 2942 C C . ALA B 1 127 ? -2.83300 -32.36500 -63.98700 1.000 61.66104 571 ALA B C 1
ATOM 2943 O O . ALA B 1 127 ? -2.63900 -33.50500 -63.54500 1.000 49.97923 571 ALA B O 1
ATOM 2945 N N . SER B 1 128 ? -4.00200 -31.99300 -64.53400 1.000 40.53606 572 SER B N 1
ATOM 2946 C CA . SER B 1 128 ? -5.12600 -32.91800 -64.70900 1.000 50.80540 572 SER B CA 1
ATOM 2947 C C . SER B 1 128 ? -4.75300 -34.10000 -65.59300 1.000 62.82119 572 SER B C 1
ATOM 2948 O O . SER B 1 128 ? -5.18100 -35.23400 -65.35000 1.000 68.78037 572 SER B O 1
ATOM 2951 N N . ALA B 1 129 ? -4.02900 -33.83200 -66.67400 1.000 53.02627 573 ALA B N 1
ATOM 2952 C CA . ALA B 1 129 ? -3.61600 -34.92300 -67.54200 1.000 65.19125 573 ALA B CA 1
ATOM 2953 C C . ALA B 1 129 ? -2.63300 -35.83600 -66.82100 1.000 51.68662 573 ALA B C 1
ATOM 2954 O O . ALA B 1 129 ? -2.75900 -37.06200 -66.88300 1.000 53.97704 573 ALA B O 1
ATOM 2956 N N . LEU B 1 130 ? -1.68200 -35.26400 -66.08500 1.000 45.29439 574 LEU B N 1
ATOM 2957 C CA . LEU B 1 130 ? -0.74100 -36.09900 -65.34600 1.000 54.91109 574 LEU B CA 1
ATOM 2958 C C . LEU B 1 130 ? -1.44300 -36.92300 -64.26900 1.000 56.83059 574 LEU B C 1
ATOM 2959 O O . LEU B 1 130 ? -1.13300 -38.10600 -64.08600 1.000 58.80417 574 LEU B O 1
ATOM 2964 N N . ILE B 1 131 ? -2.38100 -36.31000 -63.53900 1.000 47.99850 575 ILE B N 1
ATOM 2965 C CA . ILE B 1 131 ? -3.15000 -37.03800 -62.53000 1.000 61.29143 575 ILE B CA 1
ATOM 2966 C C . ILE B 1 131 ? -3.96100 -38.14600 -63.18900 1.000 57.70698 575 ILE B C 1
ATOM 2967 O O . ILE B 1 131 ? -3.98700 -39.29200 -62.72000 1.000 65.14057 575 ILE B O 1
ATOM 2972 N N . LEU B 1 132 ? -4.61600 -37.82500 -64.30300 1.000 51.90600 576 LEU B N 1
ATOM 2973 C CA . LEU B 1 132 ? -5.44600 -38.80600 -64.99300 1.000 58.18703 576 LEU B CA 1
ATOM 2974 C C . LEU B 1 132 ? -4.60800 -39.95900 -65.52700 1.000 59.82008 576 LEU B C 1
ATOM 2975 O O . LEU B 1 132 ? -5.04600 -41.11500 -65.51500 1.000 54.75810 576 LEU B O 1
ATOM 2980 N N . ILE B 1 133 ? -3.39400 -39.65900 -65.98800 1.000 52.35340 577 ILE B N 1
ATOM 2981 C CA . ILE B 1 133 ? -2.47000 -40.69200 -66.45100 1.000 49.05151 577 ILE B CA 1
ATOM 2982 C C . ILE B 1 133 ? -2.09200 -41.63400 -65.30000 1.000 64.59267 577 ILE B C 1
ATOM 2983 O O . ILE B 1 133 ? -2.22700 -42.85900 -65.41300 1.000 66.78054 577 ILE B O 1
ATOM 2988 N N . MET B 1 134 ? -1.66900 -41.07700 -64.15400 1.000 53.38643 578 MET B N 1
ATOM 2989 C CA . MET B 1 134 ? -1.34300 -41.91400 -62.99500 1.000 61.50165 578 MET B CA 1
ATOM 2990 C C . MET B 1 134 ? -2.56000 -42.70100 -62.51500 1.000 51.62427 578 MET B C 1
ATOM 2991 O O . MET B 1 134 ? -2.45600 -43.88600 -62.17700 1.000 64.35887 578 MET B O 1
ATOM 2996 N N . ASP B 1 135 ? -3.72600 -42.06200 -62.49500 1.000 49.30633 579 ASP B N 1
ATOM 2997 C CA . ASP B 1 135 ? -4.94400 -42.77800 -62.14700 1.000 57.69972 579 ASP B CA 1
ATOM 2998 C C . ASP B 1 135 ? -5.24100 -43.91500 -63.13300 1.000 63.68821 579 ASP B C 1
ATOM 2999 O O . ASP B 1 135 ? -5.63800 -45.00700 -62.71800 1.000 65.50343 579 ASP B O 1
ATOM 3004 N N . SER B 1 136 ? -5.06700 -43.69000 -64.43900 1.000 62.86681 580 SER B N 1
ATOM 3005 C CA . SER B 1 136 ? -5.46300 -44.74600 -65.37200 1.000 65.70414 580 SER B CA 1
ATOM 3006 C C . SER B 1 136 ? -4.49200 -45.90900 -65.29100 1.000 65.41444 580 SER B C 1
ATOM 3007 O O . SER B 1 136 ? -4.89000 -47.07800 -65.35300 1.000 65.15638 580 SER B O 1
ATOM 3010 N N . LEU B 1 137 ? -3.21800 -45.55700 -65.10800 1.000 52.49536 581 LEU B N 1
ATOM 3011 C CA . LEU B 1 137 ? -2.09600 -46.47500 -64.92400 1.000 61.49595 581 LEU B CA 1
ATOM 3012 C C . LEU B 1 137 ? -2.27200 -47.34200 -63.70800 1.000 62.32085 581 LEU B C 1
ATOM 3013 O O . LEU B 1 137 ? -1.64200 -48.39600 -63.61700 1.000 64.32295 581 LEU B O 1
ATOM 3018 N N . ALA B 1 138 ? -3.05900 -46.88100 -62.76900 1.000 61.34916 582 ALA B N 1
ATOM 3019 C CA . ALA B 1 138 ? -3.22700 -47.64100 -61.55000 1.000 58.08676 582 ALA B CA 1
ATOM 3020 C C . ALA B 1 138 ? -4.38600 -48.61200 -61.64900 1.000 69.17508 582 ALA B C 1
ATOM 3021 O O . ALA B 1 138 ? -4.66900 -49.29300 -60.66900 1.000 76.10333 582 ALA B O 1
ATOM 3023 N N . ASN B 1 139 ? -5.06000 -48.67500 -62.77600 1.000 71.96819 583 ASN B N 1
ATOM 3024 C CA . ASN B 1 139 ? -6.07800 -49.70500 -62.92900 1.000 77.42017 583 ASN B CA 1
ATOM 3025 C C . ASN B 1 139 ? -5.72600 -50.56300 -64.15100 1.000 79.98936 583 ASN B C 1
ATOM 3026 O O . ASN B 1 139 ? -5.11400 -50.07900 -65.11200 1.000 69.47502 583 ASN B O 1
ATOM 3031 N N . ALA B 1 140 ? -6.01700 -51.85100 -64.04300 1.000 103.53472 584 ALA B N 1
ATOM 3032 C CA . ALA B 1 140 ? -5.57500 -52.85300 -65.01300 1.000 93.57117 584 ALA B CA 1
ATOM 3033 C C . ALA B 1 140 ? -6.43600 -54.10200 -64.93000 1.000 108.99833 584 ALA B C 1
ATOM 3034 O O . ALA B 1 140 ? -6.16600 -54.97200 -64.10300 1.000 94.12573 584 ALA B O 1
ATOM 3036 N N . SER B 1 147 ? -10.56400 -52.96400 -71.91600 1.000 99.47654 603 SER B N 1
ATOM 3037 C CA . SER B 1 147 ? -9.70300 -52.09800 -72.70300 1.000 93.90760 603 SER B CA 1
ATOM 3038 C C . SER B 1 147 ? -9.73400 -50.68200 -72.18000 1.000 97.22642 603 SER B C 1
ATOM 3039 O O . SER B 1 147 ? -9.49200 -49.78100 -72.92500 1.000 98.54628 603 SER B O 1
ATOM 3042 N N . ALA B 1 148 ? -10.28000 -50.40700 -71.01900 1.000 87.67904 604 ALA B N 1
ATOM 3043 C CA . ALA B 1 148 ? -10.64000 -49.00800 -70.83600 1.000 93.91642 604 ALA B CA 1
ATOM 3044 C C . ALA B 1 148 ? -9.44900 -48.15000 -70.39300 1.000 93.44887 604 ALA B C 1
ATOM 3045 O O . ALA B 1 148 ? -9.42400 -46.94200 -70.68200 1.000 93.34983 604 ALA B O 1
ATOM 3047 N N . TRP B 1 149 ? -8.48100 -48.75000 -69.70400 1.000 81.08408 605 TRP B N 1
ATOM 3048 C CA . TRP B 1 149 ? -7.36100 -47.96000 -69.18300 1.000 83.14633 605 TRP B CA 1
ATOM 3049 C C . TRP B 1 149 ? -6.65000 -47.24200 -70.33600 1.000 83.31760 605 TRP B C 1
ATOM 3050 O O . TRP B 1 149 ? -6.40100 -46.03800 -70.24700 1.000 70.43396 605 TRP B O 1
ATOM 3061 N N . ILE B 1 150 ? -6.44400 -47.95400 -71.45700 1.000 80.14509 606 ILE B N 1
ATOM 3062 C CA . ILE B 1 150 ? -5.81000 -47.42200 -72.66600 1.000 75.15858 606 ILE B CA 1
ATOM 3063 C C . ILE B 1 150 ? -6.57600 -46.21400 -73.18600 1.000 66.51294 606 ILE B C 1
ATOM 3064 O O . ILE B 1 150 ? -5.98100 -45.22000 -73.63100 1.000 65.28588 606 ILE B O 1
ATOM 3069 N N . PHE B 1 151 ? -7.90400 -46.30700 -73.14300 1.000 69.25541 607 PHE B N 1
ATOM 3070 C CA . PHE B 1 151 ? -8.78800 -45.26800 -73.67200 1.000 73.78923 607 PHE B CA 1
ATOM 3071 C C . PHE B 1 151 ? -8.68900 -43.99100 -72.83800 1.000 80.50361 607 PHE B C 1
ATOM 3072 O O . PHE B 1 151 ? -8.72100 -42.89500 -73.39500 1.000 88.13468 607 PHE B O 1
ATOM 3080 N N . HIS B 1 152 ? -8.56000 -44.12100 -71.51800 1.000 82.01043 608 HIS B N 1
ATOM 3081 C CA . HIS B 1 152 ? -8.40100 -42.90200 -70.71700 1.000 69.89248 608 HIS B CA 1
ATOM 3082 C C . HIS B 1 152 ? -6.98700 -42.37400 -70.82200 1.000 70.68005 608 HIS B C 1
ATOM 3083 O O . HIS B 1 152 ? -6.78600 -41.15800 -70.89200 1.000 73.90983 608 HIS B O 1
ATOM 3090 N N . VAL B 1 153 ? -6.02100 -43.28500 -70.85500 1.000 65.45250 609 VAL B N 1
ATOM 3091 C CA . VAL B 1 153 ? -4.62300 -42.88500 -71.04200 1.000 52.23799 609 VAL B CA 1
ATOM 3092 C C . VAL B 1 153 ? -4.50100 -42.03400 -72.29200 1.000 65.29564 609 VAL B C 1
ATOM 3093 O O . VAL B 1 153 ? -3.93800 -40.93500 -72.26500 1.000 70.35986 609 VAL B O 1
ATOM 3097 N N . LYS B 1 154 ? -4.97900 -42.58100 -73.40500 1.000 59.81223 610 LYS B N 1
ATOM 3098 C CA . LYS B 1 154 ? -4.89600 -41.90400 -74.68500 1.000 65.50773 610 LYS B CA 1
ATOM 3099 C C . LYS B 1 154 ? -5.58500 -40.54900 -74.61400 1.000 65.74139 610 LYS B C 1
ATOM 3100 O O . LYS B 1 154 ? -5.00900 -39.52200 -74.99000 1.000 57.11136 610 LYS B O 1
ATOM 3106 N N . GLY B 1 155 ? -6.80600 -40.52800 -74.07100 1.000 54.74923 611 GLY B N 1
ATOM 3107 C CA . GLY B 1 155 ? -7.52600 -39.27300 -73.92400 1.000 61.80117 611 GLY B CA 1
ATOM 3108 C C . GLY B 1 155 ? -6.78400 -38.27600 -73.05600 1.000 70.09292 611 GLY B C 1
ATOM 3109 O O . GLY B 1 155 ? -6.55800 -37.13200 -73.45700 1.000 71.94646 611 GLY B O 1
ATOM 3110 N N . ALA B 1 156 ? -6.39000 -38.70300 -71.85300 1.000 59.45374 612 ALA B N 1
ATOM 3111 C CA . ALA B 1 156 ? -5.54900 -37.87800 -70.99000 1.000 58.74863 612 ALA B CA 1
ATOM 3112 C C . ALA B 1 156 ? -4.30600 -37.37000 -71.71600 1.000 62.65604 612 ALA B C 1
ATOM 3113 O O . ALA B 1 156 ? -3.93800 -36.19700 -71.58700 1.000 64.76842 612 ALA B O 1
ATOM 3115 N N . ALA B 1 157 ? -3.62200 -38.24000 -72.46100 1.000 63.65625 613 ALA B N 1
ATOM 3116 C CA . ALA B 1 157 ? -2.38500 -37.80800 -73.10400 1.000 72.08786 613 ALA B CA 1
ATOM 3117 C C . ALA B 1 157 ? -2.63500 -36.91500 -74.31100 1.000 70.44936 613 ALA B C 1
ATOM 3118 O O . ALA B 1 157 ? -1.71200 -36.23100 -74.76700 1.000 56.38409 613 ALA B O 1
ATOM 3120 N N . THR B 1 158 ? -3.85600 -36.89400 -74.83100 1.000 67.70585 614 THR B N 1
ATOM 3121 C CA . THR B 1 158 ? -4.16400 -35.92200 -75.87000 1.000 67.06093 614 THR B CA 1
ATOM 3122 C C . THR B 1 158 ? -4.11200 -34.49900 -75.32500 1.000 74.72246 614 THR B C 1
ATOM 3123 O O . THR B 1 158 ? -3.79600 -33.56200 -76.06300 1.000 58.41773 614 THR B O 1
ATOM 3127 N N . ILE B 1 159 ? -4.35200 -34.31500 -74.02600 1.000 68.69444 615 ILE B N 1
ATOM 3128 C CA . ILE B 1 159 ? -4.28500 -32.96800 -73.47500 1.000 57.83200 615 ILE B CA 1
ATOM 3129 C C . ILE B 1 159 ? -2.84900 -32.46300 -73.45700 1.000 59.01979 615 ILE B C 1
ATOM 3130 O O . ILE B 1 159 ? -2.58900 -31.28300 -73.73200 1.000 62.82686 615 ILE B O 1
ATOM 3135 N N . LEU B 1 160 ? -1.88600 -33.34000 -73.16900 1.000 53.99708 616 LEU B N 1
ATOM 3136 C CA . LEU B 1 160 ? -0.48500 -32.93500 -73.24000 1.000 57.88357 616 LEU B CA 1
ATOM 3137 C C . LEU B 1 160 ? -0.10200 -32.50500 -74.64700 1.000 65.67932 616 LEU B C 1
ATOM 3138 O O . LEU B 1 160 ? 0.60500 -31.50800 -74.83500 1.000 65.36310 616 LEU B O 1
ATOM 3143 N N . THR B 1 161 ? -0.51800 -33.27400 -75.65100 1.000 60.98275 617 THR B N 1
ATOM 3144 C CA . THR B 1 161 ? -0.16200 -32.91000 -77.01400 1.000 59.25192 617 THR B CA 1
ATOM 3145 C C . THR B 1 161 ? -0.77400 -31.56100 -77.39600 1.000 55.42234 617 THR B C 1
ATOM 3146 O O . THR B 1 161 ? -0.07600 -30.70300 -77.95100 1.000 54.18708 617 THR B O 1
ATOM 3150 N N . ALA B 1 162 ? -2.05000 -31.31800 -77.05300 1.000 55.37151 618 ALA B N 1
ATOM 3151 C CA . ALA B 1 162 ? -2.73300 -30.08800 -77.47300 1.000 62.31016 618 ALA B CA 1
ATOM 3152 C C . ALA B 1 162 ? -2.20900 -28.84000 -76.77700 1.000 68.01327 618 ALA B C 1
ATOM 3153 O O . ALA B 1 162 ? -2.51700 -27.71900 -77.21000 1.000 88.55775 618 ALA B O 1
ATOM 3155 N N . VAL B 1 163 ? -1.43900 -29.01000 -75.71000 1.000 61.35975 619 VAL B N 1
ATOM 3156 C CA . VAL B 1 163 ? -0.86500 -27.91400 -74.95300 1.000 70.47372 619 VAL B CA 1
ATOM 3157 C C . VAL B 1 163 ? 0.61300 -27.73500 -75.29100 1.000 76.09643 619 VAL B C 1
ATOM 3158 O O . VAL B 1 163 ? 1.18200 -26.66700 -75.00700 1.000 78.02469 619 VAL B O 1
ATOM 3162 N N . TRP B 1 164 ? 1.22400 -28.73300 -75.93500 1.000 63.09821 620 TRP B N 1
ATOM 3163 C CA . TRP B 1 164 ? 2.63400 -28.72600 -76.29900 1.000 73.71360 620 TRP B CA 1
ATOM 3164 C C . TRP B 1 164 ? 2.86600 -27.76400 -77.47200 1.000 80.38840 620 TRP B C 1
ATOM 3165 O O . TRP B 1 164 ? 2.10900 -27.82000 -78.44800 1.000 83.21070 620 TRP B O 1
ATOM 3176 N N . PRO B 1 165 ? 3.87700 -26.85600 -77.40400 1.000 86.33699 621 PRO B N 1
ATOM 3177 C CA . PRO B 1 165 ? 4.84500 -26.66600 -76.31900 1.000 81.77152 621 PRO B CA 1
ATOM 3178 C C . PRO B 1 165 ? 4.37800 -25.72700 -75.21800 1.000 85.55522 621 PRO B C 1
ATOM 3179 O O . PRO B 1 165 ? 3.42600 -24.96700 -75.38600 1.000 79.42367 621 PRO B O 1
ATOM 3183 N N . LEU B 1 166 ? 5.07200 -25.77700 -74.09200 1.000 74.96759 622 LEU B N 1
ATOM 3184 C CA . LEU B 1 166 ? 4.75900 -24.93000 -72.95800 1.000 92.67599 622 LEU B CA 1
ATOM 3185 C C . LEU B 1 166 ? 5.73400 -23.76200 -72.91000 1.000 92.53318 622 LEU B C 1
ATOM 3186 O O . LEU B 1 166 ? 6.92700 -23.91900 -73.18200 1.000 80.67395 622 LEU B O 1
ATOM 3191 N N . THR B 1 167 ? 5.21600 -22.58200 -72.59200 1.000 87.86435 623 THR B N 1
ATOM 3192 C CA . THR B 1 167 ? 6.11500 -21.49500 -72.26800 1.000 94.09074 623 THR B CA 1
ATOM 3193 C C . THR B 1 167 ? 6.97800 -21.91900 -71.08500 1.000 93.13171 623 THR B C 1
ATOM 3194 O O . THR B 1 167 ? 6.65200 -22.85300 -70.35500 1.000 97.13264 623 THR B O 1
ATOM 3198 N N . GLU B 1 168 ? 8.10800 -21.26300 -70.89300 1.000 96.71814 624 GLU B N 1
ATOM 3199 C CA . GLU B 1 168 ? 8.83400 -21.75700 -69.73700 1.000 100.17307 624 GLU B CA 1
ATOM 3200 C C . GLU B 1 168 ? 8.41200 -21.08300 -68.44400 1.000 94.07955 624 GLU B C 1
ATOM 3201 O O . GLU B 1 168 ? 8.94800 -21.41900 -67.39200 1.000 89.24635 624 GLU B O 1
ATOM 3207 N N . LYS B 1 169 ? 7.38400 -20.25000 -68.45800 1.000 100.67691 625 LYS B N 1
ATOM 3208 C CA . LYS B 1 169 ? 6.61313 -19.80931 -67.30727 1.000 108.72003 625 LYS B CA 1
ATOM 3209 C C . LYS B 1 169 ? 5.84300 -20.95700 -66.66000 1.000 108.53579 625 LYS B C 1
ATOM 3210 O O . LYS B 1 169 ? 5.17167 -20.74136 -65.64346 1.000 111.71639 625 LYS B O 1
ATOM 3216 N N . SER B 1 170 ? 5.62900 -22.03900 -67.40900 1.000 97.15579 626 SER B N 1
ATOM 3217 C CA . SER B 1 170 ? 4.86600 -23.16400 -66.88500 1.000 92.71667 626 SER B CA 1
ATOM 3218 C C . SER B 1 170 ? 5.64300 -23.83800 -65.76100 1.000 93.13134 626 SER B C 1
ATOM 3219 O O . SER B 1 1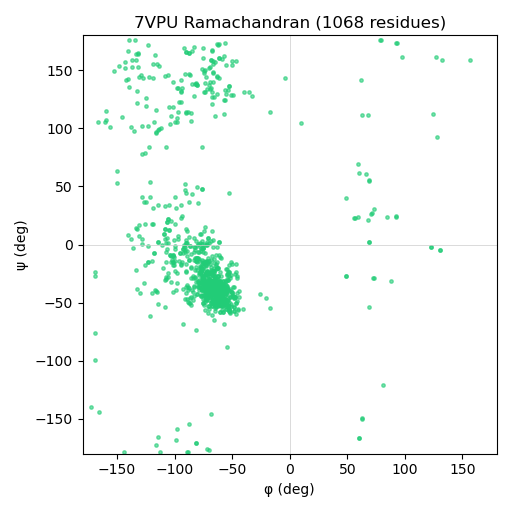70 ? 6.81300 -24.20100 -65.93400 1.000 86.10245 626 SER B O 1
ATOM 3222 N N . ARG B 1 171 ? 4.99600 -24.00300 -64.60100 1.000 85.56942 627 ARG B N 1
ATOM 3223 C CA . ARG B 1 171 ? 5.57300 -24.81400 -63.53100 1.000 92.63041 627 ARG B CA 1
ATOM 3224 C C . ARG B 1 171 ? 5.97700 -26.19500 -64.00600 1.000 90.86186 627 ARG B C 1
ATOM 3225 O O . ARG B 1 171 ? 6.72800 -26.88400 -63.31100 1.000 86.42066 627 ARG B O 1
ATOM 3233 N N . PHE B 1 172 ? 5.45900 -26.63300 -65.14500 1.000 87.60720 628 PHE B N 1
ATOM 3234 C CA . PHE B 1 172 ? 5.51700 -28.02600 -65.54700 1.000 74.70852 628 PHE B CA 1
ATOM 3235 C C . PHE B 1 172 ? 6.51200 -28.29200 -66.65800 1.000 76.57320 628 PHE B C 1
ATOM 3236 O O . PHE B 1 172 ? 6.53000 -29.41000 -67.19000 1.000 68.85388 628 PHE B O 1
ATOM 3244 N N . HIS B 1 173 ? 7.29400 -27.28200 -67.05100 1.000 84.84732 629 HIS B N 1
ATOM 3245 C CA . HIS B 1 173 ? 8.07200 -27.38600 -68.28800 1.000 88.56503 629 HIS B CA 1
ATOM 3246 C C . HIS B 1 173 ? 9.24700 -28.35400 -68.17800 1.000 95.28917 629 HIS B C 1
ATOM 3247 O O . HIS B 1 173 ? 9.51800 -29.08600 -69.12300 1.000 94.40394 629 HIS B O 1
ATOM 3254 N N . ASN B 1 174 ? 10.02600 -28.28900 -67.10300 1.000 89.05460 630 ASN B N 1
ATOM 3255 C CA . ASN B 1 174 ? 11.14829 -29.23817 -67.14079 1.000 88.15042 630 ASN B CA 1
ATOM 3256 C C . ASN B 1 174 ? 10.78900 -30.55100 -66.47000 1.000 84.52699 630 ASN B C 1
ATOM 3257 O O . ASN B 1 174 ? 11.55427 -31.50892 -66.56708 1.000 78.84209 630 ASN B O 1
ATOM 3262 N N . LEU B 1 175 ? 9.57800 -30.67400 -65.96200 1.000 70.54745 631 LEU B N 1
ATOM 3263 C CA . LEU B 1 175 ? 9.23699 -31.99740 -65.45589 1.000 72.61529 631 LEU B CA 1
ATOM 3264 C C . LEU B 1 175 ? 8.74500 -32.93700 -66.55500 1.000 82.68376 631 LEU B C 1
ATOM 3265 O O . LEU B 1 175 ? 9.03561 -34.13557 -66.46660 1.000 72.57023 631 LEU B O 1
ATOM 3270 N N . ILE B 1 176 ? 8.11900 -32.46500 -67.63700 1.000 61.92923 632 ILE B N 1
ATOM 3271 C CA . ILE B 1 176 ? 7.65000 -33.45000 -68.62900 1.000 63.69379 632 ILE B CA 1
ATOM 3272 C C . ILE B 1 176 ? 8.53900 -33.59000 -69.87300 1.000 65.38780 632 ILE B C 1
ATOM 3273 O O . ILE B 1 176 ? 8.31100 -34.51800 -70.65500 1.000 77.33210 632 ILE B O 1
ATOM 3278 N N . SER B 1 177 ? 9.52200 -32.72700 -70.08500 1.000 72.74084 633 SER B N 1
ATOM 3279 C CA . SER B 1 177 ? 10.29000 -32.88400 -71.32500 1.000 64.45900 633 SER B CA 1
ATOM 3280 C C . SER B 1 177 ? 11.78600 -32.78300 -71.02400 1.000 58.98468 633 SER B C 1
ATOM 3281 O O . SER B 1 177 ? 12.17400 -32.49600 -69.89700 1.000 80.59110 633 SER B O 1
ATOM 3284 N N . VAL B 1 178 ? 12.62900 -32.99400 -72.03900 1.000 64.50429 634 VAL B N 1
ATOM 3285 C CA . VAL B 1 178 ? 14.08000 -33.00000 -71.82300 1.000 69.81202 634 VAL B CA 1
ATOM 3286 C C . VAL B 1 178 ? 14.72800 -31.82600 -72.57700 1.000 74.96006 634 VAL B C 1
ATOM 3287 O O . VAL B 1 178 ? 14.17200 -31.31800 -73.55500 1.000 75.74181 634 VAL B O 1
ATOM 3291 N N . ASP B 1 179 ? 15.90100 -31.40000 -72.07900 1.000 82.55007 635 ASP B N 1
ATOM 3292 C CA . ASP B 1 179 ? 16.71400 -30.28400 -72.60100 1.000 89.04549 635 ASP B CA 1
ATOM 3293 C C . ASP B 1 179 ? 17.21700 -30.63900 -73.99200 1.000 94.17628 635 ASP B C 1
ATOM 3294 O O . ASP B 1 179 ? 18.04500 -31.53900 -74.12000 1.000 94.67059 635 ASP B O 1
ATOM 3299 N N . LEU B 1 180 ? 16.72300 -29.97700 -75.01400 1.000 92.23221 636 LEU B N 1
ATOM 3300 C CA . LEU B 1 180 ? 17.20400 -30.26400 -76.33700 1.000 93.98140 636 LEU B CA 1
ATOM 3301 C C . LEU B 1 180 ? 17.73500 -28.97700 -76.89100 1.000 108.08342 636 LEU B C 1
ATOM 3302 O O . LEU B 1 180 ? 17.00700 -28.22800 -77.51300 1.000 114.22923 636 LEU B O 1
ATOM 3307 N N . SER B 1 181 ? 18.97400 -28.66200 -76.55900 1.000 110.85688 637 SER B N 1
ATOM 3308 C CA . SER B 1 181 ? 19.64046 -27.41974 -76.85052 1.000 112.63923 637 SER B CA 1
ATOM 3309 C C . SER B 1 181 ? 21.10300 -27.73700 -76.99500 1.000 123.77807 637 SER B C 1
ATOM 3310 O O . SER B 1 181 ? 21.87200 -27.42693 -76.10728 1.000 136.89325 637 SER B O 1
ATOM 3313 N N . ASP B 1 182 ? 21.62900 -28.52100 -77.92500 1.000 125.78396 638 ASP B N 1
ATOM 3314 C CA . ASP B 1 182 ? 23.02300 -28.95700 -77.92300 1.000 132.91955 638 ASP B CA 1
ATOM 3315 C C . ASP B 1 182 ? 23.24000 -29.67400 -79.23500 1.000 127.05322 638 ASP B C 1
ATOM 3316 O O . ASP B 1 182 ? 22.82200 -29.16900 -80.26000 1.000 120.86008 638 ASP B O 1
ATOM 3321 N N . LEU B 1 183 ? 23.99300 -30.77400 -79.18600 1.000 126.23576 639 LEU B N 1
ATOM 3322 C CA . LEU B 1 183 ? 24.24100 -31.69500 -80.30100 1.000 126.46245 639 LEU B CA 1
ATOM 3323 C C . LEU B 1 183 ? 24.86200 -33.00200 -79.78800 1.000 118.00873 639 LEU B C 1
ATOM 3324 O O . LEU B 1 183 ? 25.03300 -33.96800 -80.53000 1.000 105.82164 639 LEU B O 1
ATOM 3329 N N . VAL B 1 198 ? 21.59900 -46.86200 -77.20700 1.000 115.09694 654 VAL B N 1
ATOM 3330 C CA . VAL B 1 198 ? 21.38835 -47.92726 -78.20067 1.000 123.86284 654 VAL B CA 1
ATOM 3331 C C . VAL B 1 198 ? 20.34500 -48.90500 -77.62500 1.000 120.17993 654 VAL B C 1
ATOM 3332 O O . VAL B 1 198 ? 20.15331 -48.91863 -76.41549 1.000 115.05229 654 VAL B O 1
ATOM 3336 N N . CYS B 1 199 ? 19.57300 -49.64300 -78.45300 1.000 121.09620 655 CYS B N 1
ATOM 3337 C CA . CYS B 1 199 ? 18.66200 -50.67500 -77.92900 1.000 121.37147 655 CYS B CA 1
ATOM 3338 C C . CYS B 1 199 ? 19.22500 -52.08500 -78.15500 1.000 120.21569 655 CYS B C 1
ATOM 3339 O O . CYS B 1 199 ? 19.16500 -52.63600 -79.26800 1.000 115.56250 655 CYS B O 1
ATOM 3342 N N . PHE B 1 200 ? 19.74100 -52.67800 -77.08000 1.000 117.36438 656 PHE B N 1
ATOM 3343 C CA . PHE B 1 200 ? 20.32800 -54.01300 -77.17100 1.000 107.60460 656 PHE B CA 1
ATOM 3344 C C . PHE B 1 200 ? 19.35700 -54.99000 -77.83100 1.000 114.98208 656 PHE B C 1
ATOM 3345 O O . PHE B 1 200 ? 19.65900 -55.46900 -78.94200 1.000 110.73133 656 PHE B O 1
ATOM 3353 N N . ASP B 1 201 ? 18.13200 -55.23900 -77.33800 1.000 119.09680 657 ASP B N 1
ATOM 3354 C CA . ASP B 1 201 ? 17.31985 -56.21685 -78.08873 1.000 118.98566 657 ASP B CA 1
ATOM 3355 C C . ASP B 1 201 ? 17.19700 -55.86800 -79.58700 1.000 122.47142 657 ASP B C 1
ATOM 3356 O O . ASP B 1 201 ? 17.47945 -56.71217 -80.44668 1.000 127.34565 657 ASP B O 1
ATOM 3361 N N . GLU B 1 202 ? 16.77800 -54.65700 -79.94200 1.000 119.40745 658 GLU B N 1
ATOM 3362 C CA . GLU B 1 202 ? 16.58900 -54.36200 -81.37300 1.000 116.02062 658 GLU B CA 1
ATOM 3363 C C . GLU B 1 202 ? 17.38100 -53.11300 -81.73700 1.000 111.90588 658 GLU B C 1
ATOM 3364 O O . GLU B 1 202 ? 16.76100 -52.06500 -81.92500 1.000 104.99345 658 GLU B O 1
ATOM 3370 N N . SER B 1 203 ? 18.69600 -53.24700 -81.93100 1.000 108.81074 659 SER B N 1
ATOM 3371 C CA . SER B 1 203 ? 19.60300 -52.13700 -82.29400 1.000 105.80412 659 SER B CA 1
ATOM 3372 C C . SER B 1 203 ? 18.96700 -51.18600 -83.30700 1.000 115.06051 659 SER B C 1
ATOM 3373 O O . SER B 1 203 ? 18.45300 -51.61900 -84.33400 1.000 118.25039 659 SER B O 1
ATOM 3376 N N . ILE B 1 204 ? 19.04500 -49.87600 -83.03100 1.000 106.30628 660 ILE B N 1
ATOM 3377 C CA . ILE B 1 204 ? 18.63200 -48.87300 -84.03700 1.000 106.39650 660 ILE B CA 1
ATOM 3378 C C . ILE B 1 204 ? 19.90000 -48.20100 -84.55200 1.000 110.43118 660 ILE B C 1
ATOM 3379 O O . ILE B 1 204 ? 19.89900 -47.00200 -84.84700 1.000 94.88007 660 ILE B O 1
ATOM 3384 N N . ALA B 1 205 ? 20.98700 -48.96200 -84.61500 1.000 120.03259 661 ALA B N 1
ATOM 3385 C CA . ALA B 1 205 ? 22.26200 -48.40000 -85.06600 1.000 112.97026 661 ALA B CA 1
ATOM 3386 C C . ALA B 1 205 ? 22.30300 -48.21300 -86.57600 1.000 108.05183 661 ALA B C 1
ATOM 3387 O O . ALA B 1 205 ? 23.01700 -47.32900 -87.05900 1.000 111.21648 661 ALA B O 1
ATOM 3389 N N . ASP B 1 206 ? 21.56200 -49.01300 -87.32200 1.000 102.96335 662 ASP B N 1
ATOM 3390 C CA . ASP B 1 206 ? 21.61700 -48.83600 -88.77100 1.000 97.07373 662 ASP B CA 1
ATOM 3391 C C . ASP B 1 206 ? 20.85600 -47.56000 -89.12500 1.000 114.39416 662 ASP B C 1
ATOM 3392 O O . ASP B 1 206 ? 20.52800 -47.33600 -90.29400 1.000 116.74399 662 ASP B O 1
ATOM 3397 N N . LEU B 1 207 ? 20.57800 -46.72600 -88.12000 1.000 115.66096 663 LEU B N 1
ATOM 3398 C CA . LEU B 1 207 ? 19.89600 -45.44100 -88.30600 1.000 106.80436 663 LEU B CA 1
ATOM 3399 C C . LEU B 1 207 ? 20.84100 -44.24700 -88.17500 1.000 106.15961 663 LEU B C 1
ATOM 3400 O O . LEU B 1 207 ? 20.52400 -43.18900 -88.73500 1.000 98.27449 663 LEU B O 1
ATOM 3405 N N . TYR B 1 208 ? 21.96300 -44.38800 -87.46500 1.000 107.74418 664 TYR B N 1
ATOM 3406 C CA . TYR B 1 208 ? 22.95300 -43.31900 -87.38300 1.000 108.27402 664 TYR B CA 1
ATOM 3407 C C . TYR B 1 208 ? 24.04500 -43.58300 -88.40900 1.000 108.84210 664 TYR B C 1
ATOM 3408 O O . TYR B 1 208 ? 24.53300 -44.71200 -88.48500 1.000 112.16208 664 TYR B O 1
ATOM 3417 N N . PRO B 1 209 ? 24.50300 -42.58800 -89.19300 1.000 120.06427 665 PRO B N 1
ATOM 3418 C CA . PRO B 1 209 ? 24.14300 -41.18700 -89.03800 1.000 115.36594 665 PRO B CA 1
ATOM 3419 C C . PRO B 1 209 ? 22.92400 -40.74700 -89.82800 1.000 114.08806 665 PRO B C 1
ATOM 3420 O O . PRO B 1 209 ? 22.92100 -40.82400 -91.07200 1.000 105.19338 665 PRO B O 1
ATOM 3424 N N . VAL B 1 210 ? 21.95800 -40.43400 -88.95200 1.000 110.60236 666 VAL B N 1
ATOM 3425 C CA . VAL B 1 210 ? 21.14900 -39.23400 -88.82800 1.000 96.75409 666 VAL B CA 1
ATOM 3426 C C . VAL B 1 210 ? 21.76600 -38.07000 -89.59000 1.000 92.31147 666 VAL B C 1
ATOM 3427 O O . VAL B 1 210 ? 22.72700 -37.43200 -89.13800 1.000 103.01585 666 VAL B O 1
ATOM 3431 N N . GLU B 1 211 ? 21.08200 -37.67100 -90.58200 1.000 89.04269 667 GLU B N 1
ATOM 3432 C CA . GLU B 1 211 ? 21.52285 -36.40693 -91.13290 1.000 87.06548 667 GLU B CA 1
ATOM 3433 C C . GLU B 1 211 ? 20.40300 -35.41800 -90.95800 1.000 81.67452 667 GLU B C 1
ATOM 3434 O O . GLU B 1 211 ? 19.23992 -35.78492 -90.96794 1.000 73.36824 667 GLU B O 1
ATOM 3440 N N . ILE B 1 212 ? 20.82300 -34.17300 -91.09000 1.000 76.60450 668 ILE B N 1
ATOM 3441 C CA . ILE B 1 212 ? 20.05300 -33.06500 -90.52100 1.000 68.60958 668 ILE B CA 1
ATOM 3442 C C . ILE B 1 212 ? 18.62100 -33.08100 -91.00900 1.000 61.80917 668 ILE B C 1
ATOM 3443 O O . ILE B 1 212 ? 17.73200 -32.60400 -90.30700 1.000 58.14360 668 ILE B O 1
ATOM 3448 N N . ASP B 1 213 ? 18.37800 -33.58400 -92.20500 1.000 60.24566 669 ASP B N 1
ATOM 3449 C CA . ASP B 1 213 ? 17.00000 -33.51800 -92.67900 1.000 63.33463 669 ASP B CA 1
ATOM 3450 C C . ASP B 1 213 ? 16.28000 -34.84200 -92.48100 1.000 69.41902 669 ASP B C 1
ATOM 3451 O O . ASP B 1 213 ? 15.24800 -35.06800 -93.11600 1.000 77.41870 669 ASP B O 1
ATOM 3456 N N . SER B 1 214 ? 16.81400 -35.69900 -91.62500 1.000 62.22340 670 SER B N 1
ATOM 3457 C CA . SER B 1 214 ? 16.16800 -36.95900 -91.35000 1.000 68.07733 670 SER B CA 1
ATOM 3458 C C . SER B 1 214 ? 14.89400 -36.68700 -90.57300 1.000 75.07398 670 SER B C 1
ATOM 3459 O O . SER B 1 214 ? 14.85500 -35.77900 -89.73900 1.000 61.98427 670 SER B O 1
ATOM 3462 N N . PRO B 1 215 ? 13.81700 -37.40100 -90.87100 1.000 64.70631 671 PRO B N 1
ATOM 3463 C CA . PRO B 1 215 ? 12.63400 -37.27400 -90.04300 1.000 57.56916 671 PRO B CA 1
ATOM 3464 C C . PRO B 1 215 ? 12.78700 -38.02500 -88.71900 1.000 55.20560 671 PRO B C 1
ATOM 3465 O O . PRO B 1 215 ? 11.88600 -37.96700 -87.89600 1.000 55.93059 671 PRO B O 1
ATOM 3469 N N . TYR B 1 216 ? 13.94100 -38.67000 -88.49300 1.000 49.30806 672 TYR B N 1
ATOM 3470 C CA . TYR B 1 216 ? 14.22400 -39.32300 -87.21500 1.000 49.04086 672 TYR B CA 1
ATOM 3471 C C . TYR B 1 216 ? 15.03000 -38.45600 -86.25400 1.000 47.66491 672 TYR B C 1
ATOM 3472 O O . TYR B 1 216 ? 15.22300 -38.85200 -85.09800 1.000 62.49575 672 TYR B O 1
ATOM 3481 N N . LEU B 1 217 ? 15.51200 -37.29500 -86.69800 1.000 58.04382 673 LEU B N 1
ATOM 3482 C CA . LEU B 1 217 ? 16.52100 -36.57300 -85.93400 1.000 63.62547 673 LEU B CA 1
ATOM 3483 C C . LEU B 1 217 ? 15.99000 -36.19700 -84.55700 1.000 52.46321 673 LEU B C 1
ATOM 3484 O O . LEU B 1 217 ? 16.53300 -36.61400 -83.52500 1.000 56.47307 673 LEU B O 1
ATOM 3489 N N . ILE B 1 218 ? 14.89100 -35.44600 -84.52900 1.000 55.70250 674 ILE B N 1
ATOM 3490 C CA . ILE B 1 218 ? 14.33600 -34.98100 -83.26500 1.000 42.27923 674 ILE B CA 1
ATOM 3491 C C . ILE B 1 218 ? 14.04500 -36.15400 -82.33800 1.000 58.56999 674 ILE B C 1
ATOM 3492 O O . ILE B 1 218 ? 14.41000 -36.12900 -81.15600 1.000 57.89764 674 ILE B O 1
ATOM 3497 N N . THR B 1 219 ? 13.37400 -37.19800 -82.84700 1.000 56.17556 675 THR B N 1
ATOM 3498 C CA . THR B 1 219 ? 12.95300 -38.29600 -81.97000 1.000 48.18686 675 THR B CA 1
ATOM 3499 C C . THR B 1 219 ? 14.14800 -39.09400 -81.46200 1.000 56.23863 675 THR B C 1
ATOM 3500 O O . THR B 1 219 ? 14.19800 -39.45300 -80.28200 1.000 53.95242 675 THR B O 1
ATOM 3504 N N . LEU B 1 220 ? 15.12500 -39.37400 -82.32800 1.000 55.04892 676 LEU B N 1
ATOM 3505 C CA . LEU B 1 220 ? 16.34000 -40.04500 -81.86500 1.000 54.66621 676 LEU B CA 1
ATOM 3506 C C . LEU B 1 220 ? 17.09500 -39.20600 -80.82500 1.000 58.41218 676 LEU B C 1
ATOM 3507 O O . LEU B 1 220 ? 17.55000 -39.74300 -79.81000 1.000 55.47895 676 LEU B O 1
ATOM 3512 N N . ALA B 1 221 ? 17.24100 -37.89400 -81.05100 1.000 52.73871 677 ALA B N 1
ATOM 3513 C CA . ALA B 1 221 ? 17.85200 -37.02600 -80.03900 1.000 61.77807 677 ALA B CA 1
ATOM 3514 C C . ALA B 1 221 ? 17.08700 -37.09000 -78.71800 1.000 58.83671 677 ALA B C 1
ATOM 3515 O O . ALA B 1 221 ? 17.65600 -37.39400 -77.66300 1.000 60.77004 677 ALA B O 1
ATOM 3517 N N . TYR B 1 222 ? 15.79500 -36.75800 -78.76500 1.000 62.09071 678 TYR B N 1
ATOM 3518 C CA . TYR B 1 222 ? 14.89700 -36.86300 -77.61900 1.000 61.40651 678 TYR B CA 1
ATOM 3519 C C . TYR B 1 222 ? 15.07600 -38.18900 -76.89500 1.000 78.25012 678 TYR B C 1
ATOM 3520 O O . TYR B 1 222 ? 15.32300 -38.23500 -75.68200 1.000 60.92589 678 TYR B O 1
ATOM 3529 N N . LEU B 1 223 ? 14.92300 -39.28800 -77.63100 1.000 59.27858 679 LEU B N 1
ATOM 3530 C CA . LEU B 1 223 ? 15.06100 -40.59800 -77.01500 1.000 64.17767 679 LEU B CA 1
ATOM 3531 C C . LEU B 1 223 ? 16.46100 -40.78900 -76.44400 1.000 70.36764 679 LEU B C 1
ATOM 3532 O O . LEU B 1 223 ? 16.62000 -41.41100 -75.38800 1.000 62.41237 679 LEU B O 1
ATOM 3537 N N . ASP B 1 224 ? 17.48800 -40.24300 -77.10700 1.000 69.28657 680 ASP B N 1
ATOM 3538 C CA . ASP B 1 224 ? 18.84400 -40.36800 -76.57100 1.000 55.88289 680 ASP B CA 1
ATOM 3539 C C . ASP B 1 224 ? 18.99200 -39.58900 -75.27400 1.000 76.63392 680 ASP B C 1
ATOM 3540 O O . ASP B 1 224 ? 19.55600 -40.09300 -74.29600 1.000 80.28639 680 ASP B O 1
ATOM 3545 N N . LYS B 1 225 ? 18.51500 -38.34500 -75.24800 1.000 77.96200 681 LYS B N 1
ATOM 3546 C CA . LYS B 1 225 ? 18.56900 -37.59000 -74.00500 1.000 72.06015 681 LYS B CA 1
ATOM 3547 C C . LYS B 1 225 ? 17.70000 -38.22800 -72.93500 1.000 71.75672 681 LYS B C 1
ATOM 3548 O O . LYS B 1 225 ? 18.00000 -38.12300 -71.74100 1.000 88.94672 681 LYS B O 1
ATOM 3554 N N . LEU B 1 226 ? 16.62000 -38.88800 -73.33300 1.000 72.22982 682 LEU B N 1
ATOM 3555 C CA . LEU B 1 226 ? 15.75900 -39.47600 -72.32300 1.000 65.01965 682 LEU B CA 1
ATOM 3556 C C . LEU B 1 226 ? 16.44400 -40.64300 -71.62800 1.000 69.73208 682 LEU B C 1
ATOM 3557 O O . LEU B 1 226 ? 16.23900 -40.86000 -70.43300 1.000 75.95503 682 LEU B O 1
ATOM 3562 N N . HIS B 1 227 ? 17.28200 -41.39300 -72.33700 1.000 75.58560 683 HIS B N 1
ATOM 3563 C CA . HIS B 1 227 ? 17.94600 -42.44700 -71.59800 1.000 79.49932 683 HIS B CA 1
ATOM 3564 C C . HIS B 1 227 ? 19.02300 -41.90900 -70.66100 1.000 90.03780 683 HIS B C 1
ATOM 3565 O O . HIS B 1 227 ? 19.29800 -42.54100 -69.64700 1.000 92.38140 683 HIS B O 1
ATOM 3572 N N . ARG B 1 228 ? 19.61400 -40.75500 -70.92200 1.000 89.30198 684 ARG B N 1
ATOM 3573 C CA . ARG B 1 228 ? 20.64200 -40.50000 -69.92300 1.000 88.37794 684 ARG B CA 1
ATOM 3574 C C . ARG B 1 228 ? 20.15600 -39.68100 -68.74000 1.000 71.42292 684 ARG B C 1
ATOM 3575 O O . ARG B 1 228 ? 20.84400 -39.66600 -67.71100 1.000 96.19939 684 ARG B O 1
ATOM 3583 N N . GLU B 1 229 ? 18.93500 -39.14200 -68.73600 1.000 78.46434 685 GLU B N 1
ATOM 3584 C CA . GLU B 1 229 ? 18.34500 -38.75200 -67.46800 1.000 81.02154 685 GLU B CA 1
ATOM 3585 C C . GLU B 1 229 ? 17.44900 -39.84600 -66.89100 1.000 71.38712 685 GLU B C 1
ATOM 3586 O O . GLU B 1 229 ? 16.61000 -39.57400 -66.02200 1.000 86.49707 685 GLU B O 1
ATOM 3592 N N . LYS B 1 230 ? 17.66900 -41.09300 -67.30900 1.000 56.84438 686 LYS B N 1
ATOM 3593 C CA . LYS B 1 230 ? 17.02700 -42.24800 -66.70000 1.000 77.87346 686 LYS B CA 1
ATOM 3594 C C . LYS B 1 230 ? 17.08700 -42.19300 -65.17900 1.000 87.52673 686 LYS B C 1
ATOM 3595 O O . LYS B 1 230 ? 16.34300 -42.91500 -64.50500 1.000 94.70386 686 LYS B O 1
ATOM 3601 N N . ASN B 1 231 ? 17.96600 -41.35700 -64.62300 1.000 76.30118 687 ASN B N 1
ATOM 3602 C CA . ASN B 1 231 ? 18.13200 -41.24700 -63.18700 1.000 83.45295 687 ASN B CA 1
ATOM 3603 C C . ASN B 1 231 ? 17.92800 -39.84700 -62.62400 1.000 84.14804 687 ASN B C 1
ATOM 3604 O O . ASN B 1 231 ? 17.77200 -39.71900 -61.40700 1.000 100.03682 687 ASN B O 1
ATOM 3609 N N . GLN B 1 232 ? 17.92000 -38.80400 -63.44900 1.000 63.65923 688 GLN B N 1
ATOM 3610 C CA . GLN B 1 232 ? 17.56700 -37.50000 -62.91200 1.000 80.76678 688 GLN B CA 1
ATOM 3611 C C . GLN B 1 232 ? 16.10000 -37.48700 -62.49300 1.000 71.35599 688 GLN B C 1
ATOM 3612 O O . GLN B 1 232 ? 15.31900 -38.39600 -62.81500 1.000 77.59140 688 GLN B O 1
ATOM 3618 N N . SER B 1 233 ? 15.72500 -36.45000 -61.74300 1.000 77.77925 689 SER B N 1
ATOM 3619 C CA . SER B 1 233 ? 14.37805 -36.17078 -61.27637 1.000 82.18373 689 SER B CA 1
ATOM 3620 C C . SER B 1 233 ? 13.36800 -36.22400 -62.42400 1.000 79.41110 689 SER B C 1
ATOM 3621 O O . SER B 1 233 ? 13.76453 -36.15138 -63.59901 1.000 81.04326 689 SER B O 1
ATOM 3624 N N . ASP B 1 234 ? 12.08100 -36.42900 -62.13700 1.000 76.72695 690 ASP B N 1
ATOM 3625 C CA . ASP B 1 234 ? 10.98200 -36.27300 -63.09300 1.000 76.46676 690 ASP B CA 1
ATOM 3626 C C . ASP B 1 234 ? 11.11600 -37.18500 -64.31500 1.000 70.20895 690 ASP B C 1
ATOM 3627 O O . ASP B 1 234 ? 10.53400 -36.91200 -65.37500 1.000 66.46766 690 ASP B O 1
ATOM 3632 N N . PHE B 1 235 ? 11.84100 -38.28900 -64.17700 1.000 62.32755 691 PHE B N 1
ATOM 3633 C CA . PHE B 1 235 ? 11.95900 -39.22400 -65.28500 1.000 66.17397 691 PHE B CA 1
ATOM 3634 C C . PHE B 1 235 ? 10.64700 -39.95200 -65.58100 1.000 64.03625 691 PHE B C 1
ATOM 3635 O O . PHE B 1 235 ? 10.39200 -40.29100 -66.74400 1.000 67.19009 691 PHE B O 1
ATOM 3643 N N . ILE B 1 236 ? 9.81900 -40.22500 -64.56000 1.000 66.44469 692 ILE B N 1
ATOM 3644 C CA . ILE B 1 236 ? 8.50800 -40.85600 -64.76800 1.000 71.67125 692 ILE B CA 1
ATOM 3645 C C . ILE B 1 236 ? 7.68300 -40.05900 -65.75800 1.000 59.62339 692 ILE B C 1
ATOM 3646 O O . ILE B 1 236 ? 7.02500 -40.60900 -66.64700 1.000 67.88938 692 ILE B O 1
ATOM 3651 N N . LEU B 1 237 ? 7.59100 -38.75900 -65.50200 1.000 52.19645 693 LEU B N 1
ATOM 3652 C CA . LEU B 1 237 ? 6.73600 -37.91800 -66.31500 1.000 54.29536 693 LEU B CA 1
ATOM 3653 C C . LEU B 1 237 ? 7.32000 -37.77700 -67.70600 1.000 60.68251 693 LEU B C 1
ATOM 3654 O O . LEU B 1 237 ? 6.57800 -37.76200 -68.69100 1.000 55.74842 693 LEU B O 1
ATOM 3659 N N . ARG B 1 238 ? 8.64800 -37.74600 -67.81100 1.000 58.58562 694 ARG B N 1
ATOM 3660 C CA . ARG B 1 238 ? 9.24900 -37.53800 -69.11800 1.000 64.58339 694 ARG B CA 1
ATOM 3661 C C . ARG B 1 238 ? 9.12900 -38.77700 -69.98100 1.000 65.53890 694 ARG B C 1
ATOM 3662 O O . ARG B 1 238 ? 8.89500 -38.67100 -71.18700 1.000 74.37153 694 ARG B O 1
ATOM 3670 N N . VAL B 1 239 ? 9.23400 -39.96100 -69.39200 1.000 53.98015 695 VAL B N 1
ATOM 3671 C CA . VAL B 1 239 ? 9.06332 -41.07467 -70.30099 1.000 64.88102 695 VAL B CA 1
ATOM 3672 C C . VAL B 1 239 ? 7.58300 -41.36000 -70.53000 1.000 67.60794 695 VAL B C 1
ATOM 3673 O O . VAL B 1 239 ? 7.18022 -41.69401 -71.65223 1.000 64.28771 695 VAL B O 1
ATOM 3677 N N . PHE B 1 240 ? 6.69100 -41.07600 -69.58700 1.000 51.96356 696 PHE B N 1
ATOM 3678 C CA . PHE B 1 240 ? 5.28300 -41.15100 -69.94900 1.000 63.05263 696 PHE B CA 1
ATOM 3679 C C . PHE B 1 240 ? 4.88300 -40.12200 -71.01300 1.000 57.36570 696 PHE B C 1
ATOM 3680 O O . PHE B 1 240 ? 4.01300 -40.40700 -71.84400 1.000 63.17719 696 PHE B O 1
ATOM 3688 N N . ALA B 1 241 ? 5.47100 -38.92000 -70.99500 1.000 57.20803 697 ALA B N 1
ATOM 3689 C CA . ALA B 1 241 ? 4.98400 -37.83800 -71.85100 1.000 52.51916 697 ALA B CA 1
ATOM 3690 C C . ALA B 1 241 ? 5.49400 -37.92200 -73.28300 1.000 53.85940 697 ALA B C 1
ATOM 3691 O O . ALA B 1 241 ? 4.95000 -37.23600 -74.15700 1.000 51.53784 697 ALA B O 1
ATOM 3693 N N . PHE B 1 242 ? 6.51100 -38.74400 -73.52400 1.000 56.31438 698 PHE B N 1
ATOM 3694 C CA . PHE B 1 242 ? 7.25700 -38.91400 -74.76400 1.000 52.84395 698 PHE B CA 1
ATOM 3695 C C . PHE B 1 242 ? 6.37300 -39.18200 -75.97600 1.000 53.23094 698 PHE B C 1
ATOM 3696 O O . PHE B 1 242 ? 6.46600 -38.43800 -76.95900 1.000 48.36957 698 PHE B O 1
ATOM 3704 N N . PRO B 1 243 ? 5.53300 -40.22400 -75.98500 1.000 53.25956 699 PRO B N 1
ATOM 3705 C CA . PRO B 1 243 ? 4.72600 -40.44700 -77.19600 1.000 58.73561 699 PRO B CA 1
ATOM 3706 C C . PRO B 1 243 ? 3.74700 -39.31500 -77.44900 1.000 55.43417 699 PRO B C 1
ATOM 3707 O O . PRO B 1 243 ? 3.40900 -39.05000 -78.61100 1.000 65.95387 699 PRO B O 1
ATOM 3711 N N . ALA B 1 244 ? 3.31800 -38.60800 -76.39800 1.000 53.34929 700 ALA B N 1
ATOM 3712 C CA . ALA B 1 244 ? 2.44300 -37.45100 -76.56100 1.000 51.87354 700 ALA B CA 1
ATOM 3713 C C . ALA B 1 244 ? 3.16200 -36.21000 -77.08300 1.000 42.96039 700 ALA B C 1
ATOM 3714 O O . ALA B 1 244 ? 2.49800 -35.32100 -77.62200 1.000 58.40075 700 ALA B O 1
ATOM 3716 N N . LEU B 1 245 ? 4.49000 -36.11200 -76.95700 1.000 41.39474 701 LEU B N 1
ATOM 3717 C CA . LEU B 1 245 ? 5.19600 -34.94000 -77.47200 1.000 63.50300 701 LEU B CA 1
ATOM 3718 C C . LEU B 1 245 ? 5.99600 -35.21000 -78.74400 1.000 54.08837 701 LEU B C 1
ATOM 3719 O O . LEU B 1 245 ? 6.88500 -34.42400 -79.07700 1.000 52.79547 701 LEU B O 1
ATOM 3724 N N . LEU B 1 246 ? 5.70000 -36.28300 -79.47200 1.000 53.08132 702 LEU B N 1
ATOM 3725 C CA . LEU B 1 246 ? 6.39500 -36.50600 -80.73300 1.000 53.97547 702 LEU B CA 1
ATOM 3726 C C . LEU B 1 246 ? 6.08000 -35.36800 -81.70100 1.000 57.36088 702 LEU B C 1
ATOM 3727 O O . LEU B 1 246 ? 4.98300 -34.80400 -81.68400 1.000 53.56260 702 LEU B O 1
ATOM 3732 N N . ASP B 1 247 ? 7.06300 -34.98900 -82.51300 1.000 49.28369 703 ASP B N 1
ATOM 3733 C CA . ASP B 1 247 ? 6.77800 -34.00600 -83.54500 1.000 50.46747 703 ASP B CA 1
ATOM 3734 C C . ASP B 1 247 ? 5.87400 -34.60900 -84.62000 1.000 53.03331 703 ASP B C 1
ATOM 3735 O O . ASP B 1 247 ? 5.86600 -35.82600 -84.86000 1.000 59.01735 703 ASP B O 1
ATOM 3740 N N . LYS B 1 248 ? 5.11800 -33.70600 -85.25800 1.000 56.87456 704 LYS B N 1
ATOM 3741 C CA . LYS B 1 248 ? 4.02927 -33.97511 -86.20127 1.000 62.36047 704 LYS B CA 1
ATOM 3742 C C . LYS B 1 248 ? 4.47000 -34.82500 -87.37900 1.000 59.57722 704 LYS B C 1
ATOM 3743 O O . LYS B 1 248 ? 3.66566 -35.55476 -87.96094 1.000 60.30347 704 LYS B O 1
ATOM 3749 N N . THR B 1 249 ? 5.67800 -34.57700 -87.86100 1.000 44.26923 705 THR B N 1
ATOM 3750 C CA . THR B 1 249 ? 6.07889 -35.34486 -89.01942 1.000 68.94046 705 THR B CA 1
ATOM 3751 C C . THR B 1 249 ? 6.40400 -36.76800 -88.59700 1.000 66.41967 705 THR B C 1
ATOM 3752 O O . THR B 1 249 ? 5.75931 -37.71192 -89.07702 1.000 68.71994 705 THR B O 1
ATOM 3756 N N . PHE B 1 250 ? 7.26300 -36.99200 -87.58700 1.000 56.04283 706 PHE B N 1
ATOM 3757 C CA . PHE B 1 250 ? 7.47200 -38.36500 -87.12200 1.000 59.15489 706 PHE B CA 1
ATOM 3758 C C . PHE B 1 250 ? 6.14700 -39.08700 -86.86000 1.000 55.04627 706 PHE B C 1
ATOM 3759 O O . PHE B 1 250 ? 5.96300 -40.24900 -87.25200 1.000 55.93436 706 PHE B O 1
ATOM 3767 N N . LEU B 1 251 ? 5.20900 -38.40600 -86.20800 1.000 48.81532 707 LEU B N 1
ATOM 3768 C CA . LEU B 1 251 ? 3.92600 -39.01600 -85.88900 1.000 51.15977 707 LEU B CA 1
ATOM 3769 C C . LEU B 1 251 ? 3.17500 -39.43200 -87.15100 1.000 51.61581 707 LEU B C 1
ATOM 3770 O O . LEU B 1 251 ? 2.56500 -40.50700 -87.19300 1.000 65.21279 707 LEU B O 1
ATOM 3775 N N . ALA B 1 252 ? 3.21000 -38.59400 -88.19000 1.000 53.80615 708 ALA B N 1
ATOM 3776 C CA . ALA B 1 252 ? 2.57500 -38.95500 -89.45500 1.000 64.34695 708 ALA B CA 1
ATOM 3777 C C . ALA B 1 252 ? 3.22900 -40.19400 -90.05600 1.000 54.14691 708 ALA B C 1
ATOM 3778 O O . ALA B 1 252 ? 2.54900 -41.15400 -90.43400 1.000 59.10110 708 ALA B O 1
ATOM 3780 N N . LEU B 1 253 ? 4.55800 -40.18000 -90.15100 1.000 53.25985 709 LEU B N 1
ATOM 3781 C CA . LEU B 1 253 ? 5.32800 -41.36700 -90.51700 1.000 51.22675 709 LEU B CA 1
ATOM 3782 C C . LEU B 1 253 ? 4.90100 -42.60900 -89.72400 1.000 60.70189 709 LEU B C 1
ATOM 3783 O O . LEU B 1 253 ? 4.74200 -43.69200 -90.29600 1.000 67.26982 709 LEU B O 1
ATOM 3788 N N . LEU B 1 254 ? 4.72500 -42.47600 -88.40300 1.000 53.62358 710 LEU B N 1
ATOM 3789 C CA . LEU B 1 254 ? 4.39800 -43.63400 -87.56600 1.000 57.79742 710 LEU B CA 1
ATOM 3790 C C . LEU B 1 254 ? 3.07300 -44.27100 -87.96200 1.000 52.34449 710 LEU B C 1
ATOM 3791 O O . LEU B 1 254 ? 2.98500 -45.49200 -88.13500 1.000 64.14434 710 LEU B O 1
ATOM 3796 N N . MET B 1 255 ? 2.01400 -43.46600 -88.04100 1.000 55.86533 711 MET B N 1
ATOM 3797 C CA . MET B 1 255 ? 0.67900 -43.98100 -88.31900 1.000 65.83211 711 MET B CA 1
ATOM 3798 C C . MET B 1 255 ? 0.49800 -44.43900 -89.76700 1.000 71.19264 711 MET B C 1
ATOM 3799 O O . MET B 1 255 ? -0.58800 -44.91200 -90.11400 1.000 81.74026 711 MET B O 1
ATOM 3804 N N . THR B 1 256 ? 1.52500 -44.32100 -90.61200 1.000 60.40675 712 THR B N 1
ATOM 3805 C CA . THR B 1 256 ? 1.55000 -44.97400 -91.91300 1.000 65.61107 712 THR B CA 1
ATOM 3806 C C . THR B 1 256 ? 2.30100 -46.29700 -91.86200 1.000 71.70740 712 THR B C 1
ATOM 3807 O O . THR B 1 256 ? 2.19300 -47.10300 -92.79300 1.000 75.29377 712 THR B O 1
ATOM 3811 N N . GLY B 1 257 ? 3.04900 -46.52800 -90.78900 1.000 52.28574 713 GLY B N 1
ATOM 3812 C CA . GLY B 1 257 ? 3.77800 -47.76000 -90.61500 1.000 50.53399 713 GLY B CA 1
ATOM 3813 C C . GLY B 1 257 ? 5.19300 -47.73600 -91.13000 1.000 49.44749 713 GLY B C 1
ATOM 3814 O O . GLY B 1 257 ? 5.73000 -48.80100 -91.45400 1.000 54.48978 713 GLY B O 1
ATOM 3815 N N . ASP B 1 258 ? 5.81000 -46.55500 -91.22900 1.000 38.28033 714 ASP B N 1
ATOM 3816 C CA . ASP B 1 258 ? 7.20700 -46.46100 -91.62600 1.000 39.26612 714 ASP B CA 1
ATOM 3817 C C . ASP B 1 258 ? 8.04800 -47.38800 -90.77400 1.000 55.84203 714 ASP B C 1
ATOM 3818 O O . ASP B 1 258 ? 7.96300 -47.37900 -89.54100 1.000 64.50776 714 ASP B O 1
ATOM 3823 N N . LEU B 1 259 ? 8.85600 -48.20400 -91.44100 1.000 63.96247 715 LEU B N 1
ATOM 3824 C CA . LEU B 1 259 ? 9.61600 -49.20900 -90.71900 1.000 60.05862 715 LEU B CA 1
ATOM 3825 C C . LEU B 1 259 ? 10.55200 -48.54300 -89.71800 1.000 64.30692 715 LEU B C 1
ATOM 3826 O O . LEU B 1 259 ? 10.56600 -48.89700 -88.53400 1.000 54.42112 715 LEU B O 1
ATOM 3831 N N . GLY B 1 260 ? 11.27400 -47.51200 -90.16700 1.000 50.60013 716 GLY B N 1
ATOM 3832 C CA . GLY B 1 260 ? 12.24700 -46.86100 -89.30700 1.000 47.57177 716 GLY B CA 1
ATOM 3833 C C . GLY B 1 260 ? 11.62000 -46.25700 -88.06800 1.000 64.81389 716 GLY B C 1
ATOM 3834 O O . GLY B 1 260 ? 12.16400 -46.37100 -86.96600 1.000 55.92299 716 GLY B O 1
ATOM 3835 N N . ALA B 1 261 ? 10.45400 -45.62700 -88.22600 1.000 56.27240 717 ALA B N 1
ATOM 3836 C CA . ALA B 1 261 ? 9.77900 -45.02800 -87.08300 1.000 53.53054 717 ALA B CA 1
ATOM 3837 C C . ALA B 1 261 ? 9.30600 -46.08400 -86.09800 1.000 55.06905 717 ALA B C 1
ATOM 3838 O O . ALA B 1 261 ? 9.26500 -45.83200 -84.88900 1.000 63.48517 717 ALA B O 1
ATOM 3840 N N . MET B 1 262 ? 8.96300 -47.27000 -86.57400 1.000 53.23284 718 MET B N 1
ATOM 3841 C CA . MET B 1 262 ? 8.47400 -48.25800 -85.62700 1.000 60.69497 718 MET B CA 1
ATOM 3842 C C . MET B 1 262 ? 9.60300 -48.87300 -84.81100 1.000 52.05785 718 MET B C 1
ATOM 3843 O O . MET B 1 262 ? 9.44200 -49.09900 -83.60600 1.000 53.82247 718 MET B O 1
ATOM 3848 N N . ARG B 1 263 ? 10.74500 -49.13200 -85.45300 1.000 51.71770 719 ARG B N 1
ATOM 3849 C CA . ARG B 1 263 ? 11.97205 -49.57211 -84.79477 1.000 50.95627 719 ARG B CA 1
ATOM 3850 C C . ARG B 1 263 ? 12.40300 -48.62500 -83.68100 1.000 51.22432 719 ARG B C 1
ATOM 3851 O O . ARG B 1 263 ? 13.02030 -49.05020 -82.69712 1.000 60.04777 719 ARG B O 1
ATOM 3859 N N . ILE B 1 264 ? 12.21700 -47.32600 -83.91300 1.000 51.33844 720 ILE B N 1
ATOM 3860 C CA . ILE B 1 264 ? 12.58200 -46.34200 -82.90500 1.000 55.52223 720 ILE B CA 1
ATOM 3861 C C . ILE B 1 264 ? 11.61500 -46.41600 -81.73700 1.000 61.69509 720 ILE B C 1
ATOM 3862 O O . ILE B 1 264 ? 12.02100 -46.39700 -80.57000 1.000 55.48440 720 ILE B O 1
ATOM 3867 N N . MET B 1 265 ? 10.32000 -46.51200 -82.03600 1.000 46.23467 721 MET B N 1
ATOM 3868 C CA . MET B 1 265 ? 9.32900 -46.62400 -80.97900 1.000 52.11601 721 MET B CA 1
ATOM 3869 C C . MET B 1 265 ? 9.47600 -47.92300 -80.19500 1.000 54.33184 721 MET B C 1
ATOM 3870 O O . MET B 1 265 ? 9.26500 -47.93000 -78.97600 1.000 62.01745 721 MET B O 1
ATOM 3875 N N . ARG B 1 266 ? 9.86300 -49.02400 -80.84000 1.000 52.49496 722 ARG B N 1
ATOM 3876 C CA . ARG B 1 266 ? 10.06100 -50.24600 -80.06300 1.000 62.28268 722 ARG B CA 1
ATOM 3877 C C . ARG B 1 266 ? 11.24500 -50.13800 -79.12300 1.000 52.79591 722 ARG B C 1
ATOM 3878 O O . ARG B 1 266 ? 11.25700 -50.78000 -78.06800 1.000 58.81393 722 ARG B O 1
ATOM 3886 N N . CYS B 1 267 ? 12.27100 -49.38500 -79.50300 1.000 50.90492 723 CYS B N 1
ATOM 3887 C CA . CYS B 1 267 ? 13.33834 -49.09875 -78.56241 1.000 60.01994 723 CYS B CA 1
ATOM 3888 C C . CYS B 1 267 ? 12.81500 -48.26100 -77.39800 1.000 68.26241 723 CYS B C 1
ATOM 3889 O O . CYS B 1 267 ? 13.05827 -48.59299 -76.22916 1.000 58.31341 723 CYS B O 1
ATOM 3892 N N . TYR B 1 268 ? 12.04500 -47.20600 -77.68100 1.000 64.75111 724 TYR B N 1
ATOM 3893 C CA . TYR B 1 268 ? 11.37200 -46.49300 -76.59400 1.000 50.48387 724 TYR B CA 1
ATOM 3894 C C . TYR B 1 268 ? 10.64300 -47.45400 -75.65700 1.000 60.54760 724 TYR B C 1
ATOM 3895 O O . TYR B 1 268 ? 10.73000 -47.33100 -74.42900 1.000 59.85171 724 TYR B O 1
ATOM 3904 N N . TYR B 1 269 ? 9.90500 -48.41100 -76.22800 1.000 61.60598 725 TYR B N 1
ATOM 3905 C CA . TYR B 1 269 ? 9.10000 -49.34000 -75.43600 1.000 58.34955 725 TYR B CA 1
ATOM 3906 C C . TYR B 1 269 ? 9.95700 -50.19200 -74.49900 1.000 60.26371 725 TYR B C 1
ATOM 3907 O O . TYR B 1 269 ? 9.55500 -50.46100 -73.36000 1.000 62.73901 725 TYR B O 1
ATOM 3916 N N . GLN B 1 270 ? 11.12200 -50.65300 -74.95700 1.000 57.59956 726 GLN B N 1
ATOM 3917 C CA . GLN B 1 270 ? 12.02300 -51.34700 -74.03900 1.000 62.23367 726 GLN B CA 1
ATOM 3918 C C . GLN B 1 270 ? 12.38800 -50.45800 -72.85300 1.000 63.21766 726 GLN B C 1
ATOM 3919 O O . GLN B 1 270 ? 12.38500 -50.91800 -71.70300 1.000 65.01692 726 GLN B O 1
ATOM 3925 N N . LEU B 1 271 ? 12.67900 -49.17600 -73.10200 1.000 52.38786 727 LEU B N 1
ATOM 3926 C CA . LEU B 1 271 ? 12.99400 -48.26400 -72.00200 1.000 65.71426 727 LEU B CA 1
ATOM 3927 C C . LEU B 1 271 ? 11.81000 -48.12700 -71.05300 1.000 63.69168 727 LEU B C 1
ATOM 3928 O O . LEU B 1 271 ? 11.94200 -48.35000 -69.84400 1.000 67.56766 727 LEU B O 1
ATOM 3933 N N . LEU B 1 272 ? 10.62800 -47.79800 -71.58900 1.000 53.52083 728 LEU B N 1
ATOM 3934 C CA . LEU B 1 272 ? 9.44700 -47.62200 -70.74400 1.000 52.45092 728 LEU B CA 1
ATOM 3935 C C . LEU B 1 272 ? 9.12000 -48.89600 -69.96600 1.000 57.02531 728 LEU B C 1
ATOM 3936 O O . LEU B 1 272 ? 8.89400 -48.84400 -68.75200 1.000 54.65968 728 LEU B O 1
ATOM 3941 N N . ARG B 1 273 ? 9.10000 -50.05800 -70.62800 1.000 52.55220 729 ARG B N 1
ATOM 3942 C CA . ARG B 1 273 ? 8.76200 -51.26900 -69.88200 1.000 49.26061 729 ARG B CA 1
ATOM 3943 C C . ARG B 1 273 ? 9.86900 -51.64500 -68.90600 1.000 62.89095 729 ARG B C 1
ATOM 3944 O O . ARG B 1 273 ? 9.59100 -52.04000 -67.76600 1.000 53.67016 729 ARG B O 1
ATOM 3952 N N . GLY B 1 274 ? 11.12600 -51.54700 -69.34300 1.000 57.51288 730 GLY B N 1
ATOM 3953 C CA . GLY B 1 274 ? 12.24100 -51.69100 -68.42100 1.000 52.67591 730 GLY B CA 1
ATOM 3954 C C . GLY B 1 274 ? 12.07600 -50.85800 -67.16500 1.000 58.45455 730 GLY B C 1
ATOM 3955 O O . GLY B 1 274 ? 12.14400 -51.37600 -66.04800 1.000 65.52305 730 GLY B O 1
ATOM 3956 N N . PHE B 1 275 ? 11.84900 -49.55300 -67.32700 1.000 57.23536 731 PHE B N 1
ATOM 3957 C CA . PHE B 1 275 ? 11.70100 -48.68900 -66.15900 1.000 59.00124 731 PHE B CA 1
ATOM 3958 C C . PHE B 1 275 ? 10.53700 -49.13600 -65.28300 1.000 60.43729 731 PHE B C 1
ATOM 3959 O O . PHE B 1 275 ? 10.66100 -49.21300 -64.05500 1.000 65.26166 731 PHE B O 1
ATOM 3967 N N . ALA B 1 276 ? 9.39000 -49.43200 -65.89500 1.000 52.90174 732 ALA B N 1
ATOM 3968 C CA . ALA B 1 276 ? 8.23200 -49.86400 -65.11800 1.000 57.09979 732 ALA B CA 1
ATOM 3969 C C . ALA B 1 276 ? 8.50200 -51.18100 -64.39200 1.000 67.28197 732 ALA B C 1
ATOM 3970 O O . ALA B 1 276 ? 8.03700 -51.38500 -63.26300 1.000 57.96162 732 ALA B O 1
ATOM 3972 N N . THR B 1 277 ? 9.24000 -52.09300 -65.02900 1.000 68.71855 733 THR B N 1
ATOM 3973 C CA . THR B 1 277 ? 9.55900 -53.39700 -64.45500 1.000 59.03292 733 THR B CA 1
ATOM 3974 C C . THR B 1 277 ? 10.32500 -53.27000 -63.14200 1.000 65.68151 733 THR B C 1
ATOM 3975 O O . THR B 1 277 ? 10.20300 -54.11900 -62.24400 1.000 75.83045 733 THR B O 1
ATOM 3979 N N . GLU B 1 278 ? 11.05200 -52.17100 -62.99800 1.000 60.46061 734 GLU B N 1
ATOM 3980 C CA . GLU B 1 278 ? 12.10600 -51.91900 -62.03700 1.000 72.41112 734 GLU B CA 1
ATOM 3981 C C . GLU B 1 278 ? 11.67800 -51.04900 -60.85800 1.000 75.78855 734 GLU B C 1
ATOM 3982 O O . GLU B 1 278 ? 12.45400 -50.87100 -59.91100 1.000 75.25693 734 GLU B O 1
ATOM 3988 N N . VAL B 1 279 ? 10.51600 -50.40100 -60.96700 1.000 63.05546 735 VAL B N 1
ATOM 3989 C CA . VAL B 1 279 ? 9.96900 -49.55600 -59.91200 1.000 60.95481 735 VAL B CA 1
ATOM 3990 C C . VAL B 1 279 ? 8.53600 -49.94300 -59.59400 1.000 69.95523 735 VAL B C 1
ATOM 3991 O O . VAL B 1 279 ? 7.88700 -49.29000 -58.78000 1.000 70.65632 735 VAL B O 1
ATOM 3995 N N . LYS B 1 280 ? 8.02800 -51.01000 -60.21900 1.000 55.35161 736 LYS B N 1
ATOM 3996 C CA . LYS B 1 280 ? 6.66000 -51.45200 -60.00100 1.000 67.04272 736 LYS B CA 1
ATOM 3997 C C . LYS B 1 280 ? 6.39800 -51.72200 -58.53000 1.000 77.73255 736 LYS B C 1
ATOM 3998 O O . LYS B 1 280 ? 5.25200 -51.54400 -58.05700 1.000 86.95877 736 LYS B O 1
ATOM 4004 N N . ASP B 1 281 ? 7.45400 -52.15800 -57.81200 1.000 71.25031 737 ASP B N 1
ATOM 4005 C CA . ASP B 1 281 ? 7.64400 -52.57700 -56.42100 1.000 92.19340 737 ASP B CA 1
ATOM 4006 C C . ASP B 1 281 ? 7.44200 -51.47000 -55.40200 1.000 88.15830 737 ASP B C 1
ATOM 4007 O O . ASP B 1 281 ? 7.38800 -51.72000 -54.18000 1.000 91.13668 737 ASP B O 1
ATOM 4012 N N . LYS B 1 282 ? 7.62300 -50.25000 -55.87500 1.000 81.86575 738 LYS B N 1
ATOM 4013 C CA . LYS B 1 282 ? 7.90100 -49.02300 -55.16100 1.000 72.51449 738 LYS B CA 1
ATOM 4014 C C . LYS B 1 282 ? 6.82100 -47.98900 -55.38200 1.000 78.48547 738 LYS B C 1
ATOM 4015 O O . LYS B 1 282 ? 6.46500 -47.24900 -54.46800 1.000 89.46442 738 LYS B O 1
ATOM 4021 N N . VAL B 1 283 ? 6.37900 -47.89400 -56.62800 1.000 78.52915 739 VAL B N 1
ATOM 4022 C CA . VAL B 1 283 ? 5.45600 -46.86300 -57.07900 1.000 60.00293 739 VAL B CA 1
ATOM 4023 C C . VAL B 1 283 ? 4.08600 -47.51100 -57.18800 1.000 58.84735 739 VAL B C 1
ATOM 4024 O O . VAL B 1 283 ? 3.84000 -48.34500 -58.06600 1.000 67.50942 739 VAL B O 1
ATOM 4028 N N . TRP B 1 284 ? 3.18600 -47.12100 -56.29700 1.000 53.48734 740 TRP B N 1
ATOM 4029 C CA . TRP B 1 284 ? 1.94900 -47.87000 -56.15700 1.000 60.01869 740 TRP B CA 1
ATOM 4030 C C . TRP B 1 284 ? 1.10600 -47.82200 -57.42600 1.000 53.91393 740 TRP B C 1
ATOM 4031 O O . TRP B 1 284 ? 0.46100 -48.81600 -57.77900 1.000 57.68754 740 TRP B O 1
ATOM 4042 N N . PHE B 1 285 ? 1.07000 -46.67400 -58.11500 1.000 50.98249 741 PHE B N 1
ATOM 4043 C CA . PHE B 1 285 ? 0.22400 -46.56700 -59.30100 1.000 66.23597 741 PHE B CA 1
ATOM 4044 C C . PHE B 1 285 ? 0.84300 -47.20700 -60.53500 1.000 57.56273 741 PHE B C 1
ATOM 4045 O O . PHE B 1 285 ? 0.22000 -47.16900 -61.59900 1.000 69.31413 741 PHE B O 1
ATOM 4053 N N . LEU B 1 286 ? 2.03900 -47.78100 -60.42800 1.000 57.36943 742 LEU B N 1
ATOM 4054 C CA . LEU B 1 286 ? 2.58300 -48.61400 -61.49100 1.000 69.58629 742 LEU B CA 1
ATOM 4055 C C . LEU B 1 286 ? 2.52700 -50.10100 -61.15900 1.000 70.86982 742 LEU B C 1
ATOM 4056 O O . LEU B 1 286 ? 3.16000 -50.89900 -61.84100 1.000 70.53614 742 LEU B O 1
ATOM 4061 N N . GLU B 1 287 ? 1.80300 -50.50100 -60.12800 1.000 60.00858 743 GLU B N 1
ATOM 4062 C CA . GLU B 1 287 ? 1.97700 -51.91400 -59.81400 1.000 69.99904 743 GLU B CA 1
ATOM 4063 C C . GLU B 1 287 ? 1.08300 -52.77000 -60.69200 1.000 65.64485 743 GLU B C 1
ATOM 4064 O O . GLU B 1 287 ? -0.13200 -52.61100 -60.74200 1.000 76.07220 743 GLU B O 1
ATOM 4070 N N . GLY B 1 288 ? 1.75500 -53.72400 -61.29000 1.000 67.97196 744 GLY B N 1
ATOM 4071 C CA . GLY B 1 288 ? 1.14900 -54.58300 -62.27800 1.000 77.16355 744 GLY B CA 1
ATOM 4072 C C . GLY B 1 288 ? 0.89600 -53.89900 -63.59400 1.000 70.54979 744 GLY B C 1
ATOM 4073 O O . GLY B 1 288 ? -0.05400 -54.27200 -64.27100 1.000 76.37278 744 GLY B O 1
ATOM 4074 N N . ILE B 1 289 ? 1.71300 -52.91700 -63.97900 1.000 56.84454 745 ILE B N 1
ATOM 4075 C CA . ILE B 1 289 ? 1.49700 -52.36100 -65.31700 1.000 58.90153 745 ILE B CA 1
ATOM 4076 C C . ILE B 1 289 ? 2.13300 -53.27900 -66.35400 1.000 60.06573 745 ILE B C 1
ATOM 4077 O O . ILE B 1 289 ? 1.66900 -53.31500 -67.49500 1.000 62.52780 745 ILE B O 1
ATOM 4082 N N . THR B 1 290 ? 3.10100 -54.09400 -65.94800 1.000 66.30163 746 THR B N 1
ATOM 4083 C CA . THR B 1 290 ? 3.73300 -54.97600 -66.93100 1.000 68.26376 746 THR B CA 1
ATOM 4084 C C . THR B 1 290 ? 2.93500 -56.25500 -67.17200 1.000 66.06571 746 THR B C 1
ATOM 4085 O O . THR B 1 290 ? 3.31800 -57.03700 -68.05100 1.000 75.41537 746 THR B O 1
ATOM 4089 N N . GLN B 1 291 ? 1.81800 -56.46400 -66.48000 1.000 63.35857 747 GLN B N 1
ATOM 4090 C CA . GLN B 1 291 ? 0.87800 -57.47400 -66.96700 1.000 65.00157 747 GLN B CA 1
ATOM 4091 C C . GLN B 1 291 ? 0.15100 -56.92700 -68.18300 1.000 67.05841 747 GLN B C 1
ATOM 4092 O O . GLN B 1 291 ? -0.03500 -57.64400 -69.17500 1.000 82.21582 747 GLN B O 1
ATOM 4098 N N . VAL B 1 292 ? -0.16500 -55.63800 -68.09400 1.000 63.46900 748 VAL B N 1
ATOM 4099 C CA . VAL B 1 292 ? -0.88800 -54.87400 -69.11800 1.000 68.26058 748 VAL B CA 1
ATOM 4100 C C . VAL B 1 292 ? 0.00100 -54.62700 -70.33000 1.000 62.95250 748 VAL B C 1
ATOM 4101 O O . VAL B 1 292 ? -0.47700 -54.62200 -71.46500 1.000 71.06264 748 VAL B O 1
ATOM 4105 N N . LEU B 1 293 ? 1.27100 -54.36300 -70.08500 1.000 58.36802 749 LEU B N 1
ATOM 4106 C CA . LEU B 1 293 ? 2.24800 -54.13500 -71.14300 1.000 57.97408 749 LEU B CA 1
ATOM 4107 C C . LEU B 1 293 ? 3.00400 -55.42900 -71.39300 1.000 60.14036 749 LEU B C 1
ATOM 4108 O O . LEU B 1 293 ? 3.88000 -55.76900 -70.59900 1.000 55.74871 749 LEU B O 1
ATOM 4113 N N . PRO B 1 294 ? 2.74000 -56.15300 -72.48000 1.000 59.46063 750 PRO B N 1
ATOM 4114 C CA . PRO B 1 294 ? 3.43800 -57.41700 -72.71100 1.000 50.99999 750 PRO B CA 1
ATOM 4115 C C . PRO B 1 294 ? 4.92400 -57.20900 -73.00800 1.000 57.27929 750 PRO B C 1
ATOM 4116 O O . PRO B 1 294 ? 5.35600 -56.14600 -73.44200 1.000 65.72435 750 PRO B O 1
ATOM 4120 N N . GLN B 1 295 ? 5.70200 -58.26900 -72.78800 1.000 58.20936 751 GLN B N 1
ATOM 4121 C CA . GLN B 1 295 ? 7.13400 -58.14600 -73.02400 1.000 53.25001 751 GLN B CA 1
ATOM 4122 C C . GLN B 1 295 ? 7.46200 -58.16700 -74.51300 1.000 59.34568 751 GLN B C 1
ATOM 4123 O O . GLN B 1 295 ? 8.19500 -57.30500 -75.01000 1.000 67.42082 751 GLN B O 1
ATOM 4129 N N . ASP B 1 296 ? 6.94000 -59.14600 -75.24300 1.000 49.91507 752 ASP B N 1
ATOM 4130 C CA . ASP B 1 296 ? 7.01200 -59.11000 -76.69800 1.000 65.01286 752 ASP B CA 1
ATOM 4131 C C . ASP B 1 296 ? 5.81700 -58.28600 -77.15600 1.000 60.73758 752 ASP B C 1
ATOM 4132 O O . ASP B 1 296 ? 4.67600 -58.74100 -77.08500 1.000 71.38367 752 ASP B O 1
ATOM 4137 N N . VAL B 1 297 ? 6.07600 -57.06200 -77.60400 1.000 63.00503 753 VAL B N 1
ATOM 4138 C CA . VAL B 1 297 ? 4.91200 -56.28700 -77.97600 1.000 67.77377 753 VAL B CA 1
ATOM 4139 C C . VAL B 1 297 ? 4.18100 -56.93500 -79.15900 1.000 60.53050 753 VAL B C 1
ATOM 4140 O O . VAL B 1 297 ? 2.96900 -56.74600 -79.28000 1.000 58.94145 753 VAL B O 1
ATOM 4144 N N . ASP B 1 298 ? 4.82400 -57.82900 -79.92200 1.000 66.02428 754 ASP B N 1
ATOM 4145 C CA . ASP B 1 298 ? 4.07100 -58.68000 -80.84900 1.000 62.34687 754 ASP B CA 1
ATOM 4146 C C . ASP B 1 298 ? 3.07400 -59.64000 -80.17400 1.000 68.49269 754 ASP B C 1
ATOM 4147 O O . ASP B 1 298 ? 2.37100 -60.37100 -80.88900 1.000 63.11486 754 ASP B O 1
ATOM 4152 N N . ASP B 1 299 ? 3.00400 -59.66600 -78.84000 1.000 65.14046 755 ASP B N 1
ATOM 4153 C CA . ASP B 1 299 ? 2.05700 -60.47900 -78.08100 1.000 59.80412 755 ASP B CA 1
ATOM 4154 C C . ASP B 1 299 ? 0.77400 -59.74200 -77.73200 1.000 71.40301 755 ASP B C 1
ATOM 4155 O O . ASP B 1 299 ? -0.10800 -60.32700 -77.09200 1.000 56.01710 755 ASP B O 1
ATOM 4160 N N . TYR B 1 300 ? 0.67900 -58.46400 -78.07000 1.000 64.11534 756 TYR B N 1
ATOM 4161 C CA . TYR B 1 300 ? -0.57200 -57.73900 -77.97000 1.000 68.46275 756 TYR B CA 1
ATOM 4162 C C . TYR B 1 300 ? -1.57600 -58.40000 -78.91900 1.000 70.33054 756 TYR B C 1
ATOM 4163 O O . TYR B 1 300 ? -1.23200 -59.28100 -79.68800 1.000 76.98428 756 TYR B O 1
ATOM 4172 N N . SER B 1 301 ? -2.83000 -58.00800 -78.87800 1.000 72.16835 757 SER B N 1
ATOM 4173 C CA . SER B 1 301 ? -3.46054 -58.99530 -79.75897 1.000 76.39899 757 SER B CA 1
ATOM 4174 C C . SER B 1 301 ? -3.48700 -58.58100 -81.20300 1.000 71.97005 757 SER B C 1
ATOM 4175 O O . SER B 1 301 ? -3.05583 -59.40824 -82.04253 1.000 86.92985 757 SER B O 1
ATOM 4178 N N . GLY B 1 302 ? -3.64000 -57.36400 -81.69700 1.000 78.36372 758 GLY B N 1
ATOM 4179 C CA . GLY B 1 302 ? -3.33900 -57.44200 -83.15200 1.000 73.26216 758 GLY B CA 1
ATOM 4180 C C . GLY B 1 302 ? -1.86400 -57.67200 -83.57300 1.000 69.97214 758 GLY B C 1
ATOM 4181 O O . GLY B 1 302 ? -1.56900 -57.74900 -84.77900 1.000 91.40881 758 GLY B O 1
ATOM 4182 N N . GLY B 1 303 ? -0.96100 -57.81700 -82.62000 1.000 68.71969 759 GLY B N 1
ATOM 4183 C CA . GLY B 1 303 ? 0.45100 -57.68100 -82.88200 1.000 70.19988 759 GLY B CA 1
ATOM 4184 C C . GLY B 1 303 ? 0.90200 -56.25800 -82.62600 1.000 72.80764 759 GLY B C 1
ATOM 4185 O O . GLY B 1 303 ? 0.10900 -55.34900 -82.36700 1.000 59.26605 759 GLY B O 1
ATOM 4186 N N . GLY B 1 304 ? 2.21800 -56.07200 -82.70900 1.000 72.56617 760 GLY B N 1
ATOM 4187 C CA . GLY B 1 304 ? 2.79600 -54.79000 -82.36700 1.000 71.52320 760 GLY B CA 1
ATOM 4188 C C . GLY B 1 304 ? 2.19200 -53.63300 -83.12800 1.000 68.58684 760 GLY B C 1
ATOM 4189 O O . GLY B 1 304 ? 2.19100 -52.49900 -82.64700 1.000 67.28197 760 GLY B O 1
ATOM 4190 N N . MET B 1 305 ? 1.64700 -53.88700 -84.31300 1.000 67.07424 761 MET B N 1
ATOM 4191 C CA . MET B 1 305 ? 1.14500 -52.73300 -85.04300 1.000 79.24805 761 MET B CA 1
ATOM 4192 C C . MET B 1 305 ? -0.19000 -52.23800 -84.54400 1.000 67.73849 761 MET B C 1
ATOM 4193 O O . MET B 1 305 ? -0.49400 -51.04400 -84.66800 1.000 73.93441 761 MET B O 1
ATOM 4198 N N . HIS B 1 306 ? -1.06100 -53.14000 -84.10900 1.000 55.54744 762 HIS B N 1
ATOM 4199 C CA . HIS B 1 306 ? -2.31700 -52.69500 -83.53700 1.000 65.61889 762 HIS B CA 1
ATOM 4200 C C . HIS B 1 306 ? -2.12000 -52.14200 -82.14000 1.000 86.14058 762 HIS B C 1
ATOM 4201 O O . HIS B 1 306 ? -2.90700 -51.30400 -81.69100 1.000 75.45755 762 HIS B O 1
ATOM 4208 N N . MET B 1 307 ? -1.11300 -52.63000 -81.41700 1.000 71.99378 763 MET B N 1
ATOM 4209 C CA . MET B 1 307 ? -0.78900 -51.97400 -80.16300 1.000 68.24165 763 MET B CA 1
ATOM 4210 C C . MET B 1 307 ? -0.41500 -50.52300 -80.42100 1.000 74.66882 763 MET B C 1
ATOM 4211 O O . MET B 1 307 ? -0.84600 -49.62400 -79.69200 1.000 64.93720 763 MET B O 1
ATOM 4216 N N . MET B 1 308 ? 0.35000 -50.26800 -81.48500 1.000 58.52203 764 MET B N 1
ATOM 4217 C CA . MET B 1 308 ? 0.74600 -48.89700 -81.77800 1.000 57.84603 764 MET B CA 1
ATOM 4218 C C . MET B 1 308 ? -0.47000 -48.05300 -82.10700 1.000 69.36701 764 MET B C 1
ATOM 4219 O O . MET B 1 308 ? -0.57400 -46.89200 -81.69000 1.000 73.44125 764 MET B O 1
ATOM 4224 N N . LEU B 1 309 ? -1.41800 -48.64400 -82.83300 1.000 72.31344 765 LEU B N 1
ATOM 4225 C CA . LEU B 1 309 ? -2.58000 -47.91900 -83.31800 1.000 63.28551 765 LEU B CA 1
ATOM 4226 C C . LEU B 1 309 ? -3.56700 -47.62000 -82.19900 1.000 66.06719 765 LEU B C 1
ATOM 4227 O O . LEU B 1 309 ? -4.19800 -46.55700 -82.19300 1.000 88.57783 765 LEU B O 1
ATOM 4232 N N . ASP B 1 310 ? -3.72400 -48.54400 -81.25100 1.000 75.29861 766 ASP B N 1
ATOM 4233 C CA . ASP B 1 310 ? -4.68100 -48.32500 -80.17600 1.000 64.25279 766 ASP B CA 1
ATOM 4234 C C . ASP B 1 310 ? -4.22000 -47.28700 -79.17800 1.000 67.83112 766 ASP B C 1
ATOM 4235 O O . ASP B 1 310 ? -5.02900 -46.79700 -78.39200 1.000 74.77395 766 ASP B O 1
ATOM 4240 N N . PHE B 1 311 ? -2.96800 -46.93400 -79.18800 1.000 72.30581 767 PHE B N 1
ATOM 4241 C CA . PHE B 1 311 ? -2.59900 -45.89600 -78.25100 1.000 62.55826 767 PHE B CA 1
ATOM 4242 C C . PHE B 1 311 ? -2.40700 -44.56200 -78.95800 1.000 62.69495 767 PHE B C 1
ATOM 4243 O O . PHE B 1 311 ? -2.32300 -43.53900 -78.28200 1.000 80.67934 767 PHE B O 1
ATOM 4251 N N . LEU B 1 312 ? -2.42000 -44.56400 -80.28200 1.000 66.90734 768 LEU B N 1
ATOM 4252 C CA . LEU B 1 312 ? -2.11600 -43.37400 -81.07500 1.000 62.68041 768 LEU B CA 1
ATOM 4253 C C . LEU B 1 312 ? -3.20800 -43.01300 -82.07400 1.000 67.62626 768 LEU B C 1
ATOM 4254 O O . LEU B 1 312 ? -3.21200 -41.87100 -82.54400 1.000 77.52127 768 LEU B O 1
ATOM 4259 N N . GLY B 1 313 ? -4.11100 -43.93500 -82.38700 1.000 71.77617 769 GLY B N 1
ATOM 4260 C CA . GLY B 1 313 ? -5.09500 -43.75400 -83.43800 1.000 85.07188 769 GLY B CA 1
ATOM 4261 C C . GLY B 1 313 ? -6.37000 -43.07100 -82.95900 1.000 96.70096 769 GLY B C 1
ATOM 4262 O O . GLY B 1 313 ? -6.36500 -42.30500 -81.99200 1.000 94.42868 769 GLY B O 1
ATOM 4263 N N . GLY B 1 314 ? -7.46400 -43.34300 -83.67600 1.000 107.70336 770 GLY B N 1
ATOM 4264 C CA . GLY B 1 314 ? -8.77500 -42.78100 -83.35600 1.000 119.33639 770 GLY B CA 1
ATOM 4265 C C . GLY B 1 314 ? -8.97300 -41.35800 -83.85400 1.000 125.00382 770 GLY B C 1
ATOM 4266 O O . GLY B 1 314 ? -8.87100 -41.11300 -85.05800 1.000 114.15008 770 GLY B O 1
ATOM 4267 N N . GLY B 1 315 ? -9.24900 -40.43000 -82.94600 1.000 127.14489 771 GLY B N 1
ATOM 4268 C CA . GLY B 1 315 ? -9.44600 -39.01700 -83.25600 1.000 130.99487 771 GLY B CA 1
ATOM 4269 C C . GLY B 1 315 ? -10.91900 -38.64800 -83.37300 1.000 135.60503 771 GLY B C 1
ATOM 4270 O O . GLY B 1 315 ? -11.79200 -39.50900 -83.54800 1.000 136.75199 771 GLY B O 1
ATOM 4271 N N . LEU B 1 316 ? -11.18700 -37.34900 -83.26800 1.000 128.56935 772 LEU B N 1
ATOM 4272 C CA . LEU B 1 316 ? -12.52400 -36.73000 -83.34800 1.000 123.70309 772 LEU B CA 1
ATOM 4273 C C . LEU B 1 316 ? -12.73300 -36.15500 -84.74200 1.000 121.90663 772 LEU B C 1
ATOM 4274 O O . LEU B 1 316 ? -11.80500 -35.57100 -85.30100 1.000 112.22687 772 LEU B O 1
ATOM 4279 N N . LEU C 1 32 ? 16.06800 7.17600 -50.57700 1.000 101.08132 476 LEU C N 1
ATOM 4280 C CA . LEU C 1 32 ? 14.92100 6.31000 -50.31200 1.000 100.04101 476 LEU C CA 1
ATOM 4281 C C . LEU C 1 32 ? 15.38600 4.93500 -49.86300 1.000 99.57563 476 LEU C C 1
ATOM 4282 O O . LEU C 1 32 ? 15.86900 4.14600 -50.66700 1.000 72.56471 476 LEU C O 1
ATOM 4287 N N . ASN C 1 33 ? 15.28200 4.61600 -48.58100 1.000 98.55324 477 ASN C N 1
ATOM 4288 C CA . ASN C 1 33 ? 15.80400 3.32200 -48.16100 1.000 81.37953 477 ASN C CA 1
ATOM 4289 C C . ASN C 1 33 ? 14.68300 2.46000 -47.61000 1.000 88.64801 477 ASN C C 1
ATOM 4290 O O . ASN C 1 33 ? 14.30100 2.58400 -46.44300 1.000 79.57234 477 ASN C O 1
ATOM 4295 N N . LEU C 1 34 ? 14.34800 1.49600 -48.48300 1.000 82.77893 478 LEU C N 1
ATOM 4296 C CA . LEU C 1 34 ? 13.26800 0.51500 -48.43600 1.000 79.79876 478 LEU C CA 1
ATOM 4297 C C . LEU C 1 34 ? 13.45700 -0.51600 -47.35200 1.000 64.55947 478 LEU C C 1
ATOM 4298 O O . LEU C 1 34 ? 12.51500 -1.24100 -47.03300 1.000 70.01622 478 LEU C O 1
ATOM 4303 N N . ILE C 1 35 ? 14.70000 -0.74600 -46.94100 1.000 63.81478 479 ILE C N 1
ATOM 4304 C CA . ILE C 1 35 ? 14.87900 -1.81100 -45.97600 1.000 60.81517 479 ILE C CA 1
ATOM 4305 C C . ILE C 1 35 ? 14.59500 -1.29600 -44.57900 1.000 60.43367 479 ILE C C 1
ATOM 4306 O O . ILE C 1 35 ? 13.82900 -1.91000 -43.83800 1.000 61.89628 479 ILE C O 1
ATOM 4311 N N . ASP C 1 36 ? 15.09800 -0.11200 -44.21200 1.000 56.77500 480 ASP C N 1
ATOM 4312 C CA . ASP C 1 36 ? 14.66500 0.42200 -42.9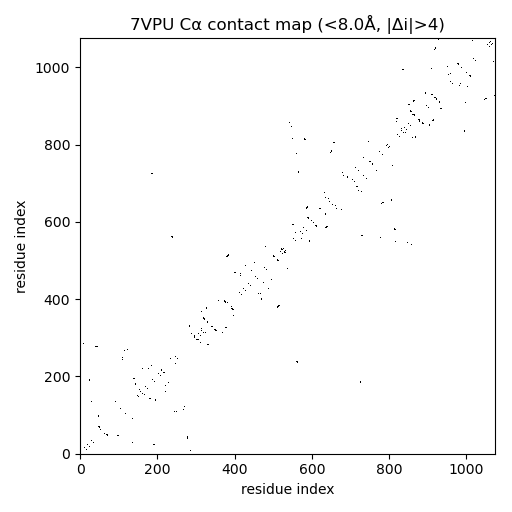2400 1.000 55.89714 480 ASP C CA 1
ATOM 4313 C C . ASP C 1 36 ? 13.15900 0.66000 -42.90200 1.000 59.35951 480 ASP C C 1
ATOM 4314 O O . ASP C 1 36 ? 12.52000 0.49200 -41.86000 1.000 63.59478 480 ASP C O 1
ATOM 4319 N N . LEU C 1 37 ? 12.55100 1.01000 -44.02700 1.000 56.43501 481 LEU C N 1
ATOM 4320 C CA . LEU C 1 37 ? 11.10800 1.14500 -43.90400 1.000 53.24386 481 LEU C CA 1
ATOM 4321 C C . LEU C 1 37 ? 10.43600 -0.21500 -43.84600 1.000 40.60923 481 LEU C C 1
ATOM 4322 O O . LEU C 1 37 ? 9.47100 -0.38500 -43.08700 1.000 61.36871 481 LEU C O 1
ATOM 4327 N N . LYS C 1 38 ? 10.95800 -1.23800 -44.52200 1.000 48.15872 482 LYS C N 1
ATOM 4328 C CA . LYS C 1 38 ? 10.39500 -2.56700 -44.31400 1.000 53.17588 482 LYS C CA 1
ATOM 4329 C C . LYS C 1 38 ? 10.62200 -3.03700 -42.88100 1.000 59.29919 482 LYS C C 1
ATOM 4330 O O . LYS C 1 38 ? 9.73600 -3.64700 -42.26400 1.000 57.26347 482 LYS C O 1
ATOM 4336 N N . LEU C 1 39 ? 11.80100 -2.75400 -42.33100 1.000 55.41409 483 LEU C N 1
ATOM 4337 C CA . LEU C 1 39 ? 12.10000 -3.17900 -40.97200 1.000 56.82604 483 LEU C CA 1
ATOM 4338 C C . LEU C 1 39 ? 11.17700 -2.48800 -39.97400 1.000 58.84079 483 LEU C C 1
ATOM 4339 O O . LEU C 1 39 ? 10.62900 -3.13400 -39.07400 1.000 58.79220 483 LEU C O 1
ATOM 4344 N N . PHE C 1 40 ? 10.93900 -1.18900 -40.15900 1.000 48.31087 484 PHE C N 1
ATOM 4345 C CA . PHE C 1 40 ? 10.11900 -0.43900 -39.21400 1.000 53.63720 484 PHE C CA 1
ATOM 4346 C C . PHE C 1 40 ? 8.63500 -0.77500 -39.35100 1.000 63.00643 484 PHE C C 1
ATOM 4347 O O . PHE C 1 40 ? 7.91800 -0.84700 -38.34500 1.000 57.36517 484 PHE C O 1
ATOM 4355 N N . HIS C 1 41 ? 8.14100 -0.94200 -40.58000 1.000 50.83442 485 HIS C N 1
ATOM 4356 C CA . HIS C 1 41 ? 6.78600 -1.46000 -40.73700 1.000 56.69521 485 HIS C CA 1
ATOM 4357 C C . HIS C 1 41 ? 6.66700 -2.81700 -40.06200 1.000 56.39266 485 HIS C C 1
ATOM 4358 O O . HIS C 1 41 ? 5.65700 -3.11700 -39.41300 1.000 52.47601 485 HIS C O 1
ATOM 4365 N N . HIS C 1 42 ? 7.71800 -3.63000 -40.15700 1.000 48.77431 486 HIS C N 1
ATOM 4366 C CA . HIS C 1 42 ? 7.69800 -4.92700 -39.49800 1.000 39.76590 486 HIS C CA 1
ATOM 4367 C C . HIS C 1 42 ? 7.56800 -4.78900 -37.98200 1.000 59.59233 486 HIS C C 1
ATOM 4368 O O . HIS C 1 42 ? 6.92900 -5.63100 -37.33700 1.000 51.69455 486 HIS C O 1
ATOM 4375 N N . TYR C 1 43 ? 8.14200 -3.73300 -37.40000 1.000 49.08845 487 TYR C N 1
ATOM 4376 C CA . TYR C 1 43 ? 7.96600 -3.48800 -35.97300 1.000 54.19195 487 TYR C CA 1
ATOM 4377 C C . TYR C 1 43 ? 6.52600 -3.10400 -35.63600 1.000 57.44140 487 TYR C C 1
ATOM 4378 O O . TYR C 1 43 ? 5.93000 -3.65400 -34.70300 1.000 54.60601 487 TYR C O 1
ATOM 4387 N N . CYS C 1 44 ? 5.96300 -2.12800 -36.35100 1.000 54.34017 488 CYS C N 1
ATOM 4388 C CA . CYS C 1 44 ? 4.63000 -1.66400 -35.98300 1.000 59.26041 488 CYS C CA 1
ATOM 4389 C C . CYS C 1 44 ? 3.53300 -2.65300 -36.36200 1.000 52.35824 488 CYS C C 1
ATOM 4390 O O . CYS C 1 44 ? 2.39900 -2.49100 -35.90800 1.000 60.42126 488 CYS C O 1
ATOM 4393 N N . THR C 1 45 ? 3.84600 -3.71100 -37.09100 1.000 44.66209 489 THR C N 1
ATOM 4394 C CA . THR C 1 45 ? 2.78800 -4.67800 -37.36300 1.000 46.28256 489 THR C CA 1
ATOM 4395 C C . THR C 1 45 ? 3.03500 -6.05200 -36.76000 1.000 49.49515 489 THR C C 1
ATOM 4396 O O . THR C 1 45 ? 2.09900 -6.65400 -36.23200 1.000 62.73326 489 THR C O 1
ATOM 4400 N N . GLU C 1 46 ? 4.26200 -6.56700 -36.78900 1.000 47.68185 490 GLU C N 1
ATOM 4401 C CA . GLU C 1 46 ? 4.49300 -7.93300 -36.33300 1.000 44.17816 490 GLU C CA 1
ATOM 4402 C C . GLU C 1 46 ? 5.22300 -8.03500 -35.00100 1.000 49.00238 490 GLU C C 1
ATOM 4403 O O . GLU C 1 46 ? 4.96500 -8.99000 -34.25400 1.000 56.99449 490 GLU C O 1
ATOM 4409 N N . VAL C 1 47 ? 6.08500 -7.08500 -34.65600 1.000 47.35763 491 VAL C N 1
ATOM 4410 C CA . VAL C 1 47 ? 6.99173 -7.20869 -33.51623 1.000 44.73858 491 VAL C CA 1
ATOM 4411 C C . VAL C 1 47 ? 6.35600 -6.77100 -32.20600 1.000 35.13555 491 VAL C C 1
ATOM 4412 O O . VAL C 1 47 ? 6.46212 -7.46722 -31.19453 1.000 61.02514 491 VAL C O 1
ATOM 4416 N N . TRP C 1 48 ? 5.78300 -5.56800 -32.16600 1.000 46.51023 492 TRP C N 1
ATOM 4417 C CA . TRP C 1 48 ? 5.16500 -5.11100 -30.92000 1.000 36.83506 492 TRP C CA 1
ATOM 4418 C C . TRP C 1 48 ? 4.14800 -6.08900 -30.31900 1.000 42.50288 492 TRP C C 1
ATOM 4419 O O . TRP C 1 48 ? 4.16600 -6.25100 -29.08000 1.000 46.54673 492 TRP C O 1
ATOM 4430 N N . PRO C 1 49 ? 3.26200 -6.78700 -31.13000 1.000 44.06572 493 PRO C N 1
ATOM 4431 C CA . PRO C 1 49 ? 2.25900 -7.86800 -30.68800 1.000 48.85127 493 PRO C CA 1
ATOM 4432 C C . PRO C 1 49 ? 2.93300 -8.96800 -29.90800 1.000 54.10053 493 PRO C C 1
ATOM 4433 O O . PRO C 1 49 ? 2.37500 -9.51600 -28.94000 1.000 50.36742 493 PRO C O 1
ATOM 4437 N N . THR C 1 50 ? 4.17600 -9.17300 -30.27100 1.000 45.19763 494 THR C N 1
ATOM 4438 C CA . THR C 1 50 ? 5.08500 -10.12700 -29.66500 1.000 53.44393 494 THR C CA 1
ATOM 4439 C C . THR C 1 50 ? 5.64300 -9.66700 -28.33000 1.000 53.04531 494 THR C C 1
ATOM 4440 O O . THR C 1 50 ? 6.13500 -10.49600 -27.56500 1.000 54.67467 494 THR C O 1
ATOM 4444 N N . ILE C 1 51 ? 5.62400 -8.37300 -28.08000 1.000 55.53561 495 ILE C N 1
ATOM 4445 C CA . ILE C 1 51 ? 6.09700 -7.88600 -26.79000 1.000 39.17306 495 ILE C CA 1
ATOM 4446 C C . ILE C 1 51 ? 4.95600 -7.90600 -25.80300 1.000 49.68608 495 ILE C C 1
ATOM 4447 O O . ILE C 1 51 ? 5.06100 -8.47300 -24.72100 1.000 50.65194 495 ILE C O 1
ATOM 4452 N N . THR C 1 52 ? 3.84300 -7.33600 -26.20500 1.000 44.00525 496 THR C N 1
ATOM 4453 C CA . THR C 1 52 ? 2.73100 -7.38100 -25.28100 1.000 37.88536 496 THR C CA 1
ATOM 4454 C C . THR C 1 52 ? 2.30600 -8.83100 -24.99600 1.000 55.64763 496 THR C C 1
ATOM 4455 O O . THR C 1 52 ? 2.02900 -9.15300 -23.83300 1.000 47.42971 496 THR C O 1
ATOM 4459 N N . SER C 1 53 ? 2.40200 -9.77300 -25.96000 1.000 54.51952 497 SER C N 1
ATOM 4460 C CA . SER C 1 53 ? 1.94400 -11.14900 -25.69300 1.000 44.53696 497 SER C CA 1
ATOM 4461 C C . SER C 1 53 ? 2.82500 -11.94400 -24.72000 1.000 50.50529 497 SER C C 1
ATOM 4462 O O . SER C 1 53 ? 2.40400 -13.01700 -24.25200 1.000 56.93677 497 SER C O 1
ATOM 4465 N N . ALA C 1 54 ? 4.04600 -11.49300 -24.45700 1.000 48.81602 498 ALA C N 1
ATOM 4466 C CA . ALA C 1 54 ? 4.90600 -12.16700 -23.49300 1.000 57.92163 498 ALA C CA 1
ATOM 4467 C C . ALA C 1 54 ? 4.56200 -11.83500 -22.04300 1.000 44.25616 498 ALA C C 1
ATOM 4468 O O . ALA C 1 54 ? 5.14100 -12.44700 -21.14200 1.000 59.86933 498 ALA C O 1
ATOM 4470 N N . GLY C 1 55 ? 3.64300 -10.89600 -21.79900 1.000 46.09047 499 GLY C N 1
ATOM 4471 C CA . GLY C 1 55 ? 3.23500 -10.48000 -20.46100 1.000 48.04453 499 GLY C CA 1
ATOM 4472 C C . GLY C 1 55 ? 3.42600 -8.99800 -20.19100 1.000 54.09602 499 GLY C C 1
ATOM 4473 O O . GLY C 1 55 ? 3.08900 -8.52200 -19.10100 1.000 72.49325 499 GLY C O 1
ATOM 4474 N N . ILE C 1 56 ? 3.96300 -8.26900 -21.16300 1.000 59.60609 500 ILE C N 1
ATOM 4475 C CA . ILE C 1 56 ? 4.24300 -6.84600 -21.03100 1.000 49.10853 500 ILE C CA 1
ATOM 4476 C C . ILE C 1 56 ? 2.97700 -6.04700 -21.28400 1.000 51.47517 500 ILE C C 1
ATOM 4477 O O . ILE C 1 56 ? 2.21600 -6.33800 -22.22100 1.000 69.66590 500 ILE C O 1
ATOM 4482 N N . SER C 1 57 ? 2.77800 -5.01100 -20.45800 1.000 59.00741 501 SER C N 1
ATOM 4483 C CA . SER C 1 57 ? 1.63200 -4.11600 -20.40100 1.000 46.45963 501 SER C CA 1
ATOM 4484 C C . SER C 1 57 ? 1.81600 -2.91800 -21.34000 1.000 46.29221 501 SER C C 1
ATOM 4485 O O . SER C 1 57 ? 2.79000 -2.82100 -22.09200 1.000 62.39998 501 SER C O 1
ATOM 4488 N N . GLY C 1 58 ? 0.83900 -2.01400 -21.34000 1.000 45.45683 502 GLY C N 1
ATOM 4489 C CA . GLY C 1 58 ? 1.05200 -0.72100 -21.95700 1.000 45.90043 502 GLY C CA 1
ATOM 4490 C C . GLY C 1 58 ? 1.15700 -0.84700 -23.45500 1.000 47.47239 502 GLY C C 1
ATOM 4491 O O . GLY C 1 58 ? 2.14600 -0.41900 -24.06600 1.000 57.76161 502 GLY C O 1
ATOM 4492 N N . GLU C 1 59 ? 0.12100 -1.45900 -24.03100 1.000 48.79151 503 GLU C N 1
ATOM 4493 C CA . GLU C 1 59 ? -0.00700 -1.74100 -25.45800 1.000 47.78900 503 GLU C CA 1
ATOM 4494 C C . GLU C 1 59 ? 0.40400 -0.58000 -26.34500 1.000 48.12485 503 GLU C C 1
ATOM 4495 O O . GLU C 1 59 ? 1.00500 -0.76700 -27.40600 1.000 57.22641 503 GLU C O 1
ATOM 4501 N N . ARG C 1 60 ? -0.06000 0.60800 -25.96800 1.000 44.45959 504 ARG C N 1
ATOM 4502 C CA . ARG C 1 60 ? 0.14827 1.81596 -26.74503 1.000 57.63767 504 ARG C CA 1
ATOM 4503 C C . ARG C 1 60 ? 1.54300 2.37900 -26.56100 1.000 56.03489 504 ARG C C 1
ATOM 4504 O O . ARG C 1 60 ? 1.97230 3.20536 -27.37111 1.000 63.54302 504 ARG C O 1
ATOM 4512 N N . ILE C 1 61 ? 2.23800 1.98400 -25.49200 1.000 57.45259 505 ILE C N 1
ATOM 4513 C CA . ILE C 1 61 ? 3.64600 2.33600 -25.36000 1.000 51.26375 505 ILE C CA 1
ATOM 4514 C C . ILE C 1 61 ? 4.44000 1.70600 -26.49500 1.000 48.47578 505 ILE C C 1
ATOM 4515 O O . ILE C 1 61 ? 5.24400 2.37100 -27.16100 1.000 49.29923 505 ILE C O 1
ATOM 4520 N N . TRP C 1 62 ? 4.19000 0.42100 -26.76400 1.000 50.53396 506 TRP C N 1
ATOM 4521 C CA . TRP C 1 62 ? 4.94800 -0.31200 -27.77500 1.000 47.63495 506 TRP C CA 1
ATOM 4522 C C . TRP C 1 62 ? 4.41700 -0.08200 -29.18700 1.000 43.37637 506 TRP C C 1
ATOM 4523 O O . TRP C 1 62 ? 5.20500 -0.02700 -30.14000 1.000 51.25586 506 TRP C O 1
ATOM 4534 N N . SER C 1 63 ? 3.09200 0.04600 -29.34300 1.000 49.48145 507 SER C N 1
ATOM 4535 C CA . SER C 1 63 ? 2.46300 0.16900 -30.65700 1.000 53.81947 507 SER C CA 1
ATOM 4536 C C . SER C 1 63 ? 2.61100 1.57100 -31.24900 1.000 52.42337 507 SER C C 1
ATOM 4537 O O . SER C 1 63 ? 2.71200 1.71800 -32.47000 1.000 70.57433 507 SER C O 1
ATOM 4540 N N . ASP C 1 64 ? 2.52300 2.61900 -30.40700 1.000 62.52836 508 ASP C N 1
ATOM 4541 C CA . ASP C 1 64 ? 2.70900 3.96600 -30.94800 1.000 61.42065 508 ASP C CA 1
ATOM 4542 C C . ASP C 1 64 ? 3.65100 4.85600 -30.13800 1.000 57.60955 508 ASP C C 1
ATOM 4543 O O . ASP C 1 64 ? 4.46100 5.55800 -30.74400 1.000 60.74948 508 ASP C O 1
ATOM 4548 N N . GLU C 1 65 ? 3.64900 4.81000 -28.80200 1.000 55.30386 509 GLU C N 1
ATOM 4549 C CA . GLU C 1 65 ? 4.45200 5.79300 -28.06800 1.000 50.63322 509 GLU C CA 1
ATOM 4550 C C . GLU C 1 65 ? 5.95600 5.62700 -28.32500 1.000 54.98482 509 GLU C C 1
ATOM 4551 O O . GLU C 1 65 ? 6.68100 6.62300 -28.45600 1.000 60.90392 509 GLU C O 1
ATOM 4557 N N . ILE C 1 66 ? 6.44500 4.39700 -28.42400 1.000 57.76824 510 ILE C N 1
ATOM 4558 C CA . ILE C 1 66 ? 7.86800 4.16000 -28.68400 1.000 58.12962 510 ILE C CA 1
ATOM 4559 C C . ILE C 1 66 ? 8.27000 4.50800 -30.11400 1.000 55.82589 510 ILE C C 1
ATOM 4560 O O . ILE C 1 66 ? 9.34700 5.08800 -30.31800 1.000 51.44470 510 ILE C O 1
ATOM 4565 N N . PRO C 1 67 ? 7.48500 4.15000 -31.13500 1.000 61.38878 511 PRO C N 1
ATOM 4566 C CA . PRO C 1 67 ? 7.81300 4.64200 -32.48100 1.000 57.83770 511 PRO C CA 1
ATOM 4567 C C . PRO C 1 67 ? 7.89300 6.15400 -32.55000 1.000 54.07477 511 PRO C C 1
ATOM 4568 O O . PRO C 1 67 ? 8.82300 6.68400 -33.16400 1.000 54.46069 511 PRO C O 1
ATOM 4572 N N . GLN C 1 68 ? 6.95900 6.88500 -31.94000 1.000 64.02404 512 GLN C N 1
ATOM 4573 C CA . GLN C 1 68 ? 7.06700 8.33300 -32.10800 1.000 62.31037 512 GLN C CA 1
ATOM 4574 C C . GLN C 1 68 ? 8.25100 8.88700 -31.32700 1.000 65.83747 512 GLN C C 1
ATOM 4575 O O . GLN C 1 68 ? 8.85600 9.87600 -31.75900 1.000 67.74900 512 GLN C O 1
ATOM 4581 N N . LEU C 1 69 ? 8.67200 8.23000 -30.23600 1.000 52.10567 513 LEU C N 1
ATOM 4582 C CA . LEU C 1 69 ? 9.94800 8.57100 -29.60600 1.000 60.96344 513 LEU C CA 1
ATOM 4583 C C . LEU C 1 69 ? 11.13600 8.31900 -30.54100 1.000 59.48421 513 LEU C C 1
ATOM 4584 O O . LEU C 1 69 ? 12.12700 9.06600 -30.51300 1.000 60.55623 513 LEU C O 1
ATOM 4589 N N . ALA C 1 70 ? 11.07000 7.26300 -31.36200 1.000 49.95141 514 ALA C N 1
ATOM 4590 C CA . ALA C 1 70 ? 12.19000 6.93100 -32.24200 1.000 57.67151 514 ALA C CA 1
ATOM 4591 C C . ALA C 1 70 ? 12.50800 8.05800 -33.22200 1.000 61.20604 514 ALA C C 1
ATOM 4592 O O . ALA C 1 70 ? 13.67300 8.23100 -33.60000 1.000 67.97970 514 ALA C O 1
ATOM 4594 N N . PHE C 1 71 ? 11.49900 8.83700 -33.63900 1.000 53.57788 515 PHE C N 1
ATOM 4595 C CA . PHE C 1 71 ? 11.72200 9.91200 -34.60800 1.000 61.80523 515 PHE C CA 1
ATOM 4596 C C . PHE C 1 71 ? 12.52000 11.07000 -34.02200 1.000 54.06677 515 PHE C C 1
ATOM 4597 O O . PHE C 1 71 ? 13.18100 11.79300 -34.77500 1.000 66.69361 515 PHE C O 1
ATOM 4605 N N . ASP C 1 72 ? 12.48500 11.25100 -32.69800 1.000 64.15998 516 ASP C N 1
ATOM 4606 C CA . ASP C 1 72 ? 13.21300 12.31900 -32.02400 1.000 56.99251 516 ASP C CA 1
ATOM 4607 C C . ASP C 1 72 ? 14.57700 11.89200 -31.50500 1.000 55.31825 516 ASP C C 1
ATOM 4608 O O . ASP C 1 72 ? 15.40300 12.74900 -31.17300 1.000 61.65704 516 ASP C O 1
ATOM 4613 N N . TYR C 1 73 ? 14.83000 10.59200 -31.38300 1.000 61.09845 517 TYR C N 1
ATOM 4614 C CA . TYR C 1 73 ? 16.10700 10.13700 -30.83800 1.000 55.35027 517 TYR C CA 1
ATOM 4615 C C . TYR C 1 73 ? 16.60400 8.96000 -31.64400 1.000 58.21644 517 TYR C C 1
ATOM 4616 O O . TYR C 1 73 ? 16.16800 7.81000 -31.43800 1.000 55.53454 517 TYR C O 1
ATOM 4625 N N . PRO C 1 74 ? 17.53800 9.21600 -32.53300 1.000 65.35449 518 PRO C N 1
ATOM 4626 C CA . PRO C 1 74 ? 18.07300 8.17400 -33.41000 1.000 62.07190 518 PRO C CA 1
ATOM 4627 C C . PRO C 1 74 ? 18.46700 6.90100 -32.68600 1.000 62.76259 518 PRO C C 1
ATOM 4628 O O . PRO C 1 74 ? 18.25900 5.82100 -33.24800 1.000 53.73144 518 PRO C O 1
ATOM 4632 N N . PHE C 1 75 ? 19.01900 6.98200 -31.46300 1.000 60.21952 519 PHE C N 1
ATOM 4633 C CA . PHE C 1 75 ? 19.49100 5.75900 -30.81100 1.000 49.03104 519 PHE C CA 1
ATOM 4634 C C . PHE C 1 75 ? 18.35300 4.77000 -30.59500 1.000 53.86084 519 PHE C C 1
ATOM 4635 O O . PHE C 1 75 ? 18.55900 3.55500 -30.70700 1.000 41.92547 519 PHE C O 1
ATOM 4643 N N . LEU C 1 76 ? 17.14000 5.26100 -30.34400 1.000 50.99620 520 LEU C N 1
ATOM 4644 C CA . LEU C 1 76 ? 16.00700 4.35200 -30.21700 1.000 47.31182 520 LEU C CA 1
ATOM 4645 C C . LEU C 1 76 ? 15.61900 3.74700 -31.56200 1.000 60.61932 520 LEU C C 1
ATOM 4646 O O . LEU C 1 76 ? 15.31000 2.55100 -31.63800 1.000 55.61890 520 LEU C O 1
ATOM 4651 N N . MET C 1 77 ? 15.60800 4.55000 -32.63400 1.000 62.56221 521 MET C N 1
ATOM 4652 C CA . MET C 1 77 ? 15.24000 4.00600 -33.94100 1.000 48.50026 521 MET C CA 1
ATOM 4653 C C . MET C 1 77 ? 16.14300 2.83900 -34.29200 1.000 45.51648 521 MET C C 1
ATOM 4654 O O . MET C 1 77 ? 15.67500 1.76200 -34.67900 1.000 48.05295 521 MET C O 1
ATOM 4659 N N . HIS C 1 78 ? 17.44700 3.02700 -34.12300 1.000 51.57004 522 HIS C N 1
ATOM 4660 C CA . HIS C 1 78 ? 18.38900 1.95200 -34.38600 1.000 47.80180 522 HIS C CA 1
ATOM 4661 C C . HIS C 1 78 ? 18.07000 0.71800 -33.55300 1.000 47.99850 522 HIS C C 1
ATOM 4662 O O . HIS C 1 78 ? 17.99600 -0.39700 -34.08100 1.000 47.52958 522 HIS C O 1
ATOM 4669 N N . ALA C 1 79 ? 17.90500 0.89100 -32.23800 1.000 59.65417 523 ALA C N 1
ATOM 4670 C CA . ALA C 1 79 ? 17.54800 -0.25400 -31.40900 1.000 40.38995 523 ALA C CA 1
ATOM 4671 C C . ALA C 1 79 ? 16.27000 -0.90000 -31.91200 1.000 52.03424 523 ALA C C 1
ATOM 4672 O O . ALA C 1 79 ? 16.16500 -2.13000 -31.97300 1.000 48.92294 523 ALA C O 1
ATOM 4674 N N . LEU C 1 80 ? 15.28900 -0.08500 -32.29700 1.000 48.86004 524 LEU C N 1
ATOM 4675 C CA . LEU C 1 80 ? 14.04600 -0.65700 -32.79300 1.000 58.84424 524 LEU C CA 1
ATOM 4676 C C . LEU C 1 80 ? 14.26800 -1.43700 -34.08500 1.000 50.51770 524 LEU C C 1
ATOM 4677 O O . LEU C 1 80 ? 13.76100 -2.55400 -34.22900 1.000 48.74983 524 LEU C O 1
ATOM 4682 N N . LEU C 1 81 ? 15.02700 -0.89000 -35.04200 1.000 51.50322 525 LEU C N 1
ATOM 4683 C CA . LEU C 1 81 ? 15.16500 -1.62400 -36.30200 1.000 57.74156 525 LEU C CA 1
ATOM 4684 C C . LEU C 1 81 ? 16.06200 -2.83800 -36.13900 1.000 60.20746 525 LEU C C 1
ATOM 4685 O O . LEU C 1 81 ? 15.85000 -3.86200 -36.80400 1.000 66.64682 525 LEU C O 1
ATOM 4690 N N . ALA C 1 82 ? 17.06100 -2.75500 -35.26200 1.000 57.38739 526 ALA C N 1
ATOM 4691 C CA . ALA C 1 82 ? 17.91100 -3.90800 -35.00600 1.000 52.95247 526 ALA C CA 1
ATOM 4692 C C . ALA C 1 82 ? 17.09900 -5.05400 -34.41500 1.000 54.39142 526 ALA C C 1
ATOM 4693 O O . ALA C 1 82 ? 17.16300 -6.19200 -34.89600 1.000 52.97730 526 ALA C O 1
ATOM 4695 N N . PHE C 1 83 ? 16.31500 -4.76400 -33.37400 1.000 54.71185 527 PHE C N 1
ATOM 4696 C CA . PHE C 1 83 ? 15.38400 -5.75100 -32.84200 1.000 48.03234 527 PHE C CA 1
ATOM 4697 C C . PHE C 1 83 ? 14.40800 -6.23800 -33.90000 1.000 56.96380 527 PHE C C 1
ATOM 4698 O O . PHE C 1 83 ? 13.99500 -7.40000 -33.88200 1.000 44.17802 527 PHE C O 1
ATOM 4706 N N . SER C 1 84 ? 13.96600 -5.37000 -34.79100 1.000 52.38097 528 SER C N 1
ATOM 4707 C CA . SER C 1 84 ? 13.01041 -5.97596 -35.70558 1.000 53.92981 528 SER C CA 1
ATOM 4708 C C . SER C 1 84 ? 13.72600 -6.76500 -36.78900 1.000 56.93071 528 SER C C 1
ATOM 4709 O O . SER C 1 84 ? 13.26598 -7.86199 -37.14226 1.000 44.38895 528 SER C O 1
ATOM 4712 N N . ALA C 1 85 ? 14.92700 -6.38100 -37.22700 1.000 56.49865 529 ALA C N 1
ATOM 4713 C CA . ALA C 1 85 ? 15.65200 -7.25900 -38.13500 1.000 54.09923 529 ALA C CA 1
ATOM 4714 C C . ALA C 1 85 ? 15.87400 -8.63600 -37.51500 1.000 53.56382 529 ALA C C 1
ATOM 4715 O O . ALA C 1 85 ? 15.64300 -9.67300 -38.16100 1.000 52.33336 529 ALA C O 1
ATOM 4717 N N . THR C 1 86 ? 16.30400 -8.66000 -36.25400 1.000 60.22176 530 THR C N 1
ATOM 4718 C CA . THR C 1 86 ? 16.48700 -9.92800 -35.54700 1.000 61.83104 530 THR C CA 1
ATOM 4719 C C . THR C 1 86 ? 15.23800 -10.78500 -35.63900 1.000 59.22942 530 THR C C 1
ATOM 4720 O O . THR C 1 86 ? 15.34400 -12.00700 -35.76700 1.000 63.90479 530 THR C O 1
ATOM 4724 N N . HIS C 1 87 ? 14.06600 -10.15600 -35.56900 1.000 48.69170 531 HIS C N 1
ATOM 4725 C CA . HIS C 1 87 ? 12.83300 -10.94000 -35.59800 1.000 47.82352 531 HIS C CA 1
ATOM 4726 C C . HIS C 1 87 ? 12.43900 -11.36200 -37.00800 1.000 61.06625 531 HIS C C 1
ATOM 4727 O O . HIS C 1 87 ? 11.83700 -12.42700 -37.17300 1.000 56.86259 531 HIS C O 1
ATOM 4734 N N . LEU C 1 88 ? 12.74900 -10.53900 -38.00700 1.000 57.34714 532 LEU C N 1
ATOM 4735 C CA . LEU C 1 88 ? 12.41700 -10.89900 -39.38300 1.000 58.92344 532 LEU C CA 1
ATOM 4736 C C . LEU C 1 88 ? 13.43700 -11.86000 -39.97100 1.000 65.63319 532 LEU C C 1
ATOM 4737 O O . LEU C 1 88 ? 13.15300 -12.47100 -41.00300 1.000 73.49388 532 LEU C O 1
ATOM 4742 N N . ALA C 1 89 ? 14.56300 -12.04800 -39.29200 1.000 60.78798 533 ALA C N 1
ATOM 4743 C CA . ALA C 1 89 ? 15.62000 -12.97200 -39.70000 1.000 58.42480 533 ALA C CA 1
ATOM 4744 C C . ALA C 1 89 ? 15.28400 -14.43200 -39.41100 1.000 69.26419 533 ALA C C 1
ATOM 4745 O O . ALA C 1 89 ? 16.10600 -15.30200 -39.72200 1.000 67.20725 533 ALA C O 1
ATOM 4747 N N . ARG C 1 90 ? 14.13900 -14.69200 -38.79200 1.000 64.21901 534 ARG C N 1
ATOM 4748 C CA . ARG C 1 90 ? 13.62300 -16.04100 -38.57600 1.000 69.23576 534 ARG C CA 1
ATOM 4749 C C . ARG C 1 90 ? 12.90600 -16.57500 -39.80900 1.000 65.19311 534 ARG C C 1
ATOM 4750 O O . ARG C 1 90 ? 12.60000 -17.77000 -39.85300 1.000 84.75496 534 ARG C O 1
ATOM 4758 N N . LYS C 1 91 ? 12.63900 -15.72300 -40.77900 1.000 77.82686 535 LYS C N 1
ATOM 4759 C CA . LYS C 1 91 ? 11.92600 -16.15600 -41.97500 1.000 69.55492 535 LYS C CA 1
ATOM 4760 C C . LYS C 1 91 ? 12.49300 -15.57900 -43.26200 1.000 85.80342 535 LYS C C 1
ATOM 4761 O O . LYS C 1 91 ? 11.86700 -15.76500 -44.30800 1.000 86.71471 535 LYS C O 1
ATOM 4767 N N . GLU C 1 92 ? 13.59900 -14.84600 -43.21400 1.000 81.84284 536 GLU C N 1
ATOM 4768 C CA . GLU C 1 92 ? 14.20300 -14.32900 -44.43400 1.000 76.81566 536 GLU C CA 1
ATOM 4769 C C . GLU C 1 92 ? 15.71500 -14.40300 -44.30800 1.000 89.30805 536 GLU C C 1
ATOM 4770 O O . GLU C 1 92 ? 16.26400 -14.14100 -43.22700 1.000 90.67832 536 GLU C O 1
ATOM 4776 N N . PRO C 1 93 ? 16.41300 -14.73600 -45.39200 1.000 93.77708 537 PRO C N 1
ATOM 4777 C CA . PRO C 1 93 ? 17.87300 -14.72900 -45.34700 1.000 98.42453 537 PRO C CA 1
ATOM 4778 C C . PRO C 1 93 ? 18.37400 -13.31400 -45.54300 1.000 91.13922 537 PRO C C 1
ATOM 4779 O O . PRO C 1 93 ? 17.59000 -12.36900 -45.57400 1.000 84.96155 537 PRO C O 1
ATOM 4783 N N . GLY C 1 94 ? 19.68200 -13.17100 -45.70900 1.000 83.89731 538 GLY C N 1
ATOM 4784 C CA . GLY C 1 94 ? 20.00700 -11.79600 -45.52700 1.000 76.58194 538 GLY C CA 1
ATOM 4785 C C . GLY C 1 94 ? 19.66100 -11.39200 -44.10800 1.000 100.77740 538 GLY C C 1
ATOM 4786 O O . GLY C 1 94 ? 19.84300 -12.13700 -43.14500 1.000 108.71040 538 GLY C O 1
ATOM 4787 N N . LEU C 1 95 ? 19.31200 -10.12100 -43.98800 1.000 86.99623 539 LEU C N 1
ATOM 4788 C CA . LEU C 1 95 ? 19.09100 -9.37500 -42.75000 1.000 84.48837 539 LEU C CA 1
ATOM 4789 C C . LEU C 1 95 ? 20.15100 -9.47300 -41.65600 1.000 85.74771 539 LEU C C 1
ATOM 4790 O O . LEU C 1 95 ? 20.35900 -8.48000 -40.95500 1.000 79.06066 539 LEU C O 1
ATOM 4795 N N . GLU C 1 96 ? 20.92300 -10.56200 -41.56400 1.000 80.65124 540 GLU C N 1
ATOM 4796 C CA . GLU C 1 96 ? 21.83000 -10.61700 -40.41800 1.000 71.91338 540 GLU C CA 1
ATOM 4797 C C . GLU C 1 96 ? 22.97200 -9.61200 -40.55500 1.000 87.76106 540 GLU C C 1
ATOM 4798 O O . GLU C 1 96 ? 23.64100 -9.31900 -39.56900 1.000 98.88230 540 GLU C O 1
ATOM 4804 N N . GLN C 1 97 ? 23.17700 -8.99500 -41.71600 1.000 89.49853 541 GLN C N 1
ATOM 4805 C CA . GLN C 1 97 ? 24.11600 -7.90000 -41.52800 1.000 87.40219 541 GLN C CA 1
ATOM 4806 C C . GLN C 1 97 ? 23.43100 -6.58700 -41.23500 1.000 82.67613 541 GLN C C 1
ATOM 4807 O O . GLN C 1 97 ? 24.10700 -5.65100 -40.78900 1.000 72.04056 541 GLN C O 1
ATOM 4813 N N . TYR C 1 98 ? 22.10100 -6.50400 -41.20400 1.000 77.97177 542 TYR C N 1
ATOM 4814 C CA . TYR C 1 98 ? 21.50700 -5.28600 -40.68100 1.000 66.32398 542 TYR C CA 1
ATOM 4815 C C . TYR C 1 98 ? 21.23500 -5.32000 -39.17400 1.000 71.42808 542 TYR C C 1
ATOM 4816 O O . TYR C 1 98 ? 21.13600 -4.24600 -38.55200 1.000 71.22754 542 TYR C O 1
ATOM 4825 N N . VAL C 1 99 ? 21.09100 -6.51100 -38.57600 1.000 71.92270 543 VAL C N 1
ATOM 4826 C CA . VAL C 1 99 ? 21.14500 -6.64300 -37.12000 1.000 59.98296 543 VAL C CA 1
ATOM 4827 C C . VAL C 1 99 ? 22.39600 -5.96100 -36.58100 1.000 71.10592 543 VAL C C 1
ATOM 4828 O O . VAL C 1 99 ? 22.34100 -5.15400 -35.64600 1.000 60.47848 543 VAL C O 1
ATOM 4832 N N . ALA C 1 100 ? 23.54700 -6.29800 -37.16600 1.000 78.14872 544 ALA C N 1
ATOM 4833 C CA . ALA C 1 100 ? 24.82200 -5.80200 -36.65900 1.000 61.63023 544 ALA C CA 1
ATOM 4834 C C . ALA C 1 100 ? 24.94100 -4.29900 -36.84300 1.000 59.72582 544 ALA C C 1
ATOM 4835 O O . ALA C 1 100 ? 25.27800 -3.57500 -35.90300 1.000 69.90849 544 ALA C O 1
ATOM 4837 N N . SER C 1 101 ? 24.68300 -3.80300 -38.05200 1.000 64.95769 545 SER C N 1
ATOM 4838 C CA . SER C 1 101 ? 24.94200 -2.38800 -38.28100 1.000 57.42140 545 SER C CA 1
ATOM 4839 C C . SER C 1 101 ? 24.08000 -1.52400 -37.37800 1.000 52.34601 545 SER C C 1
ATOM 4840 O O . SER C 1 101 ? 24.58500 -0.60400 -36.71900 1.000 63.48000 545 SER C O 1
ATOM 4843 N N . HIS C 1 102 ? 22.78700 -1.81700 -37.26600 1.000 48.89885 546 HIS C N 1
ATOM 4844 C CA . HIS C 1 102 ? 21.96100 -0.96100 -36.43200 1.000 61.75614 546 HIS C CA 1
ATOM 4845 C C . HIS C 1 102 ? 22.32700 -1.08500 -34.95700 1.000 63.76230 546 HIS C C 1
ATOM 4846 O O . HIS C 1 102 ? 22.30700 -0.09100 -34.21900 1.000 59.70720 546 HIS C O 1
ATOM 4853 N N . ARG C 1 103 ? 22.66100 -2.29000 -34.50100 1.000 49.58815 547 ARG C N 1
ATOM 4854 C CA . ARG C 1 103 ? 23.01700 -2.43400 -33.09800 1.000 64.36784 547 ARG C CA 1
ATOM 4855 C C . ARG C 1 103 ? 24.20000 -1.54900 -32.75700 1.000 67.22970 547 ARG C C 1
ATOM 4856 O O . ARG C 1 103 ? 24.16000 -0.78900 -31.78100 1.000 66.89302 547 ARG C O 1
ATOM 4864 N N . LEU C 1 104 ? 25.25700 -1.60000 -33.56900 1.000 60.20354 548 LEU C N 1
ATOM 4865 C CA . LEU C 1 104 ? 26.45572 -0.84361 -33.24117 1.000 72.83788 548 LEU C CA 1
ATOM 4866 C C . LEU C 1 104 ? 26.17100 0.64600 -33.26700 1.000 66.16249 548 LEU C C 1
ATOM 4867 O O . LEU C 1 104 ? 26.65398 1.39649 -32.41572 1.000 70.07359 548 LEU C O 1
ATOM 4872 N N . ASP C 1 105 ? 25.39400 1.08600 -34.25100 1.000 66.03132 549 ASP C N 1
ATOM 4873 C CA . ASP C 1 105 ? 25.04700 2.49600 -34.24200 1.000 78.47948 549 ASP C CA 1
ATOM 4874 C C . ASP C 1 105 ? 24.11800 2.82600 -33.08400 1.000 71.93094 549 ASP C C 1
ATOM 4875 O O . ASP C 1 105 ? 24.26900 3.89400 -32.48200 1.000 64.89101 549 ASP C O 1
ATOM 4880 N N . ALA C 1 106 ? 23.24100 1.91800 -32.64200 1.000 69.45701 550 ALA C N 1
ATOM 4881 C CA . ALA C 1 106 ? 22.53600 2.19100 -31.39000 1.000 57.19437 550 ALA C CA 1
ATOM 4882 C C . ALA C 1 106 ? 23.51200 2.34000 -30.22100 1.000 66.27075 550 ALA C C 1
ATOM 4883 O O . ALA C 1 106 ? 23.44600 3.31700 -29.46100 1.000 68.17987 550 ALA C O 1
ATOM 4885 N N . LEU C 1 107 ? 24.41600 1.37000 -30.04700 1.000 66.05661 551 LEU C N 1
ATOM 4886 C CA . LEU C 1 107 ? 25.31500 1.40900 -28.89600 1.000 74.29625 551 LEU C CA 1
ATOM 4887 C C . LEU C 1 107 ? 26.16400 2.66800 -28.90300 1.000 79.05161 551 LEU C C 1
ATOM 4888 O O . LEU C 1 107 ? 26.44000 3.25000 -27.84900 1.000 76.18626 551 LEU C O 1
ATOM 4893 N N . ARG C 1 108 ? 26.59100 3.11500 -30.07200 1.000 72.85485 552 ARG C N 1
ATOM 4894 C CA . ARG C 1 108 ? 27.44758 4.28141 -29.97656 1.000 79.04817 552 ARG C CA 1
ATOM 4895 C C . ARG C 1 108 ? 26.64800 5.53700 -29.68800 1.000 75.19565 552 ARG C C 1
ATOM 4896 O O . ARG C 1 108 ? 27.04507 6.33446 -28.82957 1.000 87.34723 552 ARG C O 1
ATOM 4904 N N . LEU C 1 109 ? 25.46700 5.71600 -30.27900 1.000 63.94866 553 LEU C N 1
ATOM 4905 C CA . LEU C 1 109 ? 24.65700 6.86300 -29.89600 1.000 71.65812 553 LEU C CA 1
ATOM 4906 C C . LEU C 1 109 ? 24.21000 6.79200 -28.43600 1.000 68.84186 553 LEU C C 1
ATOM 4907 O O . LEU C 1 109 ? 24.06900 7.82700 -27.77600 1.000 64.73762 553 LEU C O 1
ATOM 4912 N N . LEU C 1 110 ? 23.97400 5.59600 -27.90600 1.000 63.06368 554 LEU C N 1
ATOM 4913 C CA . LEU C 1 110 ? 23.48500 5.53000 -26.53300 1.000 62.87515 554 LEU C CA 1
ATOM 4914 C C . LEU C 1 110 ? 24.57500 5.94700 -25.56000 1.000 71.06674 554 LEU C C 1
ATOM 4915 O O . LEU C 1 110 ? 24.42700 6.96100 -24.85100 1.000 71.49692 554 LEU C O 1
ATOM 4920 N N . ARG C 1 111 ? 25.75500 5.32800 -25.66300 1.000 69.04064 555 ARG C N 1
ATOM 4921 C CA . ARG C 1 111 ? 27.02500 5.77300 -25.11000 1.000 79.65430 555 ARG C CA 1
ATOM 4922 C C . ARG C 1 111 ? 27.10600 7.24600 -24.78500 1.000 82.31963 555 ARG C C 1
ATOM 4923 O O . ARG C 1 111 ? 27.75500 7.69000 -23.84600 1.000 83.56123 555 ARG C O 1
ATOM 4931 N N . LYS C 1 112 ? 26.64000 8.01600 -25.73500 1.000 75.96689 556 LYS C N 1
ATOM 4932 C CA . LYS C 1 112 ? 26.67527 9.44917 -25.60736 1.000 67.55676 556 LYS C CA 1
ATOM 4933 C C . LYS C 1 112 ? 25.42400 9.94100 -24.95000 1.000 66.34703 556 LYS C C 1
ATOM 4934 O O . LYS C 1 112 ? 25.51104 10.81844 -24.08334 1.000 78.38472 556 LYS C O 1
ATOM 4940 N N . ALA C 1 113 ? 24.28800 9.43400 -25.42600 1.000 61.95673 557 ALA C N 1
ATOM 4941 C CA . ALA C 1 113 ? 23.04600 9.92400 -24.86300 1.000 47.00124 557 ALA C CA 1
ATOM 4942 C C . ALA C 1 113 ? 22.94900 9.63500 -23.36800 1.000 71.24902 557 ALA C C 1
ATOM 4943 O O . ALA C 1 113 ? 22.32600 10.39900 -22.62000 1.000 72.53319 557 ALA C O 1
ATOM 4945 N N . VAL C 1 114 ? 23.55300 8.54000 -22.90600 1.000 66.18811 558 VAL C N 1
ATOM 4946 C CA . VAL C 1 114 ? 23.42500 8.25200 -21.48300 1.000 68.00703 558 VAL C CA 1
ATOM 4947 C C . VAL C 1 114 ? 24.30800 9.15300 -20.64200 1.000 82.23555 558 VAL C C 1
ATOM 4948 O O . VAL C 1 114 ? 24.20400 9.12800 -19.41200 1.000 65.56935 558 VAL C O 1
ATOM 4952 N N . LEU C 1 115 ? 25.11200 10.01400 -21.25800 1.000 82.68676 559 LEU C N 1
ATOM 4953 C CA . LEU C 1 115 ? 25.78900 11.00300 -20.43200 1.000 69.33270 559 LEU C CA 1
ATOM 4954 C C . LEU C 1 115 ? 24.96200 12.27100 -20.29800 1.000 70.10846 559 LEU C C 1
ATOM 4955 O O . LEU C 1 115 ? 24.88900 12.86100 -19.21500 1.000 76.03416 559 LEU C O 1
ATOM 4960 N N . GLU C 1 116 ? 24.26100 12.67400 -21.35100 1.000 76.65142 560 GLU C N 1
ATOM 4961 C CA . GLU C 1 116 ? 23.38300 13.81800 -21.12300 1.000 55.06528 560 GLU C CA 1
ATOM 4962 C C . GLU C 1 116 ? 21.97800 13.36900 -20.69300 1.000 61.50799 560 GLU C C 1
ATOM 4963 O O . GLU C 1 116 ? 20.96700 13.94500 -21.07900 1.000 79.90877 560 GLU C O 1
ATOM 4969 N N . ILE C 1 117 ? 21.91800 12.44100 -19.73000 1.000 66.38013 561 ILE C N 1
ATOM 4970 C CA . ILE C 1 117 ? 20.62800 11.97100 -19.23800 1.000 61.95217 561 ILE C CA 1
ATOM 4971 C C . ILE C 1 117 ? 19.78100 13.15000 -18.75600 1.000 54.04823 561 ILE C C 1
ATOM 4972 O O . ILE C 1 117 ? 20.22500 13.96700 -17.92300 1.000 69.05702 561 ILE C O 1
ATOM 4977 N N . SER C 1 118 ? 18.51700 13.19700 -19.25800 1.000 51.55797 562 SER C N 1
ATOM 4978 C CA . SER C 1 118 ? 17.57147 14.30013 -19.41289 1.000 62.82299 562 SER C CA 1
ATOM 4979 C C . SER C 1 118 ? 16.21600 13.84200 -18.89900 1.000 59.85824 562 SER C C 1
ATOM 4980 O O . SER C 1 118 ? 16.01420 12.65353 -18.64340 1.000 61.99051 562 SER C O 1
ATOM 4983 N N . GLU C 1 119 ? 15.24200 14.71900 -18.62000 1.000 77.92125 563 GLU C N 1
ATOM 4984 C CA . GLU C 1 119 ? 13.95600 14.04900 -18.68000 1.000 61.44378 563 GLU C CA 1
ATOM 4985 C C . GLU C 1 119 ? 13.36400 14.13300 -20.06300 1.000 76.39446 563 GLU C C 1
ATOM 4986 O O . GLU C 1 119 ? 12.46200 13.36000 -20.39200 1.000 69.50383 563 GLU C O 1
ATOM 4992 N N . ASP C 1 120 ? 13.94000 14.87100 -21.00500 1.000 89.48413 564 ASP C N 1
ATOM 4993 C CA . ASP C 1 120 ? 13.25800 14.57800 -22.25200 1.000 75.84075 564 ASP C CA 1
ATOM 4994 C C . ASP C 1 120 ? 13.70400 13.25900 -22.88600 1.000 62.70460 564 ASP C C 1
ATOM 4995 O O . ASP C 1 120 ? 12.94300 12.70400 -23.69900 1.000 72.37188 564 ASP C O 1
ATOM 5000 N N . ASN C 1 121 ? 14.79100 12.62000 -22.44100 1.000 48.39983 565 ASN C N 1
ATOM 5001 C CA . ASN C 1 121 ? 15.24000 11.39800 -23.09500 1.000 59.41141 565 ASN C CA 1
ATOM 5002 C C . ASN C 1 121 ? 15.40100 10.20800 -22.14400 1.000 64.69551 565 ASN C C 1
ATOM 5003 O O . ASN C 1 121 ? 16.07600 9.23000 -22.49400 1.000 62.17593 565 ASN C O 1
ATOM 5008 N N . THR C 1 122 ? 14.81000 10.25800 -20.95100 1.000 52.14626 566 THR C N 1
ATOM 5009 C CA . THR C 1 122 ? 14.83100 9.08500 -20.08400 1.000 56.38038 566 THR C CA 1
ATOM 5010 C C . THR C 1 122 ? 14.01200 7.94600 -20.68900 1.000 60.08280 566 THR C C 1
ATOM 5011 O O . THR C 1 122 ? 14.49600 6.81100 -20.78700 1.000 47.83363 566 THR C O 1
ATOM 5015 N N . ASP C 1 123 ? 12.78600 8.22500 -21.14700 1.000 50.11260 567 ASP C N 1
ATOM 5016 C CA . ASP C 1 123 ? 11.94700 7.13000 -21.63100 1.000 48.98056 567 ASP C CA 1
ATOM 5017 C C . ASP C 1 123 ? 12.52700 6.51700 -22.89800 1.000 52.47075 567 ASP C C 1
ATOM 5018 O O . ASP C 1 123 ? 12.45800 5.29800 -23.09600 1.000 66.65034 567 ASP C O 1
ATOM 5023 N N . ALA C 1 124 ? 13.13000 7.34500 -23.75200 1.000 47.60690 568 ALA C N 1
ATOM 5024 C CA . ALA C 1 124 ? 13.79500 6.82600 -24.93900 1.000 49.69310 568 ALA C CA 1
ATOM 5025 C C . ALA C 1 124 ? 14.98200 5.95600 -24.55200 1.000 50.89677 568 ALA C C 1
ATOM 5026 O O . ALA C 1 124 ? 15.18500 4.87600 -25.12000 1.000 54.21000 568 ALA C O 1
ATOM 5028 N N . LEU C 1 125 ? 15.75900 6.39600 -23.56500 1.000 50.44323 569 LEU C N 1
ATOM 5029 C CA . LEU C 1 125 ? 16.81000 5.54800 -23.02200 1.000 48.19158 569 LEU C CA 1
ATOM 5030 C C . LEU C 1 125 ? 16.25100 4.22400 -22.51100 1.000 52.76839 569 LEU C C 1
ATOM 5031 O O . LEU C 1 125 ? 16.79300 3.15600 -22.81000 1.000 42.11923 569 LEU C O 1
ATOM 5036 N N . VAL C 1 126 ? 15.17100 4.25900 -21.73700 1.000 51.87030 570 VAL C N 1
ATOM 5037 C CA . VAL C 1 126 ? 14.73900 3.00800 -21.12400 1.000 45.31574 570 VAL C CA 1
ATOM 5038 C C . VAL C 1 126 ? 14.16200 2.06000 -22.17300 1.000 60.68719 570 VAL C C 1
ATOM 5039 O O . VAL C 1 126 ? 14.45000 0.85500 -22.15700 1.000 58.75868 570 VAL C O 1
ATOM 5043 N N . ALA C 1 127 ? 13.40300 2.57300 -23.15000 1.000 46.90296 571 ALA C N 1
ATOM 5044 C CA . ALA C 1 127 ? 12.86200 1.68200 -24.17400 1.000 41.97091 571 ALA C CA 1
ATOM 5045 C C . ALA C 1 127 ? 13.96900 1.06000 -25.01900 1.000 40.63666 571 ALA C C 1
ATOM 5046 O O . ALA C 1 127 ? 13.88600 -0.11700 -25.39400 1.000 37.39300 571 ALA C O 1
ATOM 5048 N N . SER C 1 128 ? 15.01800 1.81000 -25.33900 1.000 36.01826 572 SER C N 1
ATOM 5049 C CA . SER C 1 128 ? 15.99675 1.10157 -26.14706 1.000 36.43267 572 SER C CA 1
ATOM 5050 C C . SER C 1 128 ? 16.81200 0.13000 -25.30300 1.000 40.98084 572 SER C C 1
ATOM 5051 O O . SER C 1 128 ? 17.10253 -0.97006 -25.78110 1.000 42.80761 572 SER C O 1
ATOM 5054 N N . ALA C 1 129 ? 17.05700 0.37400 -24.00400 1.000 43.33166 573 ALA C N 1
ATOM 5055 C CA . ALA C 1 129 ? 17.64300 -0.68800 -23.18100 1.000 41.33857 573 ALA C CA 1
ATOM 5056 C C . ALA C 1 129 ? 16.80300 -1.95400 -23.23000 1.000 41.52204 573 ALA C C 1
ATOM 5057 O O . ALA C 1 129 ? 17.31800 -3.05800 -23.45900 1.000 39.32381 573 ALA C O 1
ATOM 5059 N N . LEU C 1 130 ? 15.51300 -1.82600 -22.94200 1.000 34.16226 574 LEU C N 1
ATOM 5060 C CA . LEU C 1 130 ? 14.65000 -2.99500 -22.95000 1.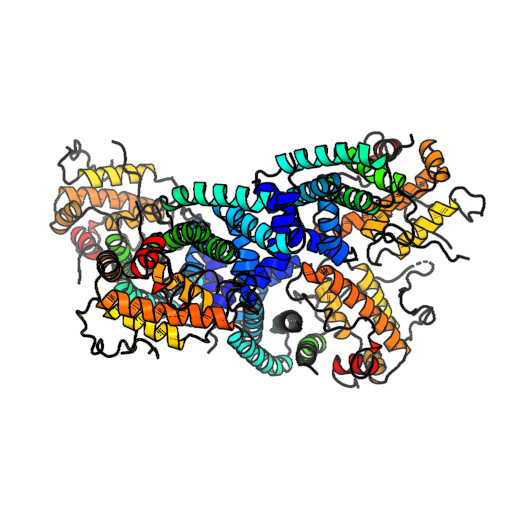000 40.66227 574 LEU C CA 1
ATOM 5061 C C . LEU C 1 130 ? 14.63200 -3.64500 -24.32600 1.000 52.58154 574 LEU C C 1
ATOM 5062 O O . LEU C 1 130 ? 14.61300 -4.87600 -24.43200 1.000 46.50512 574 LEU C O 1
ATOM 5067 N N . ILE C 1 131 ? 14.65200 -2.83800 -25.39500 1.000 43.62335 575 ILE C N 1
ATOM 5068 C CA . ILE C 1 131 ? 14.71300 -3.40800 -26.73800 1.000 32.02942 575 ILE C CA 1
ATOM 5069 C C . ILE C 1 131 ? 16.02500 -4.14800 -26.92500 1.000 44.65354 575 ILE C C 1
ATOM 5070 O O . ILE C 1 131 ? 16.06600 -5.27400 -27.43600 1.000 42.92234 575 ILE C O 1
ATOM 5075 N N . LEU C 1 132 ? 17.12000 -3.51500 -26.52100 1.000 45.77442 576 LEU C N 1
ATOM 5076 C CA . LEU C 1 132 ? 18.42900 -4.12500 -26.68300 1.000 48.17624 576 LEU C CA 1
ATOM 5077 C C . LEU C 1 132 ? 18.57200 -5.38900 -25.83700 1.000 55.51948 576 LEU C C 1
ATOM 5078 O O . LEU C 1 132 ? 19.30000 -6.30700 -26.22800 1.000 52.28785 576 LEU C O 1
ATOM 5083 N N . ILE C 1 133 ? 17.87500 -5.46800 -24.69800 1.000 42.03290 577 ILE C N 1
ATOM 5084 C CA . ILE C 1 133 ? 17.98563 -6.67234 -23.87478 1.000 45.61543 577 ILE C CA 1
ATOM 5085 C C . ILE C 1 133 ? 17.20100 -7.82700 -24.49500 1.000 46.03658 577 ILE C C 1
ATOM 5086 O O . ILE C 1 133 ? 17.69995 -8.95526 -24.57934 1.000 52.47686 577 ILE C O 1
ATOM 5091 N N . MET C 1 134 ? 15.97800 -7.59000 -24.99100 1.000 42.45222 578 MET C N 1
ATOM 5092 C CA . MET C 1 134 ? 15.27600 -8.66500 -25.69800 1.000 56.43854 578 MET C CA 1
ATOM 5093 C C . MET C 1 134 ? 16.04000 -9.08900 -26.94200 1.000 45.04825 578 MET C C 1
ATOM 5094 O O . MET C 1 134 ? 16.02500 -10.27000 -27.31000 1.000 46.18901 578 MET C O 1
ATOM 5099 N N . ASP C 1 135 ? 16.70300 -8.13700 -27.60500 1.000 44.72267 579 ASP C N 1
ATOM 5100 C CA . ASP C 1 135 ? 17.45400 -8.45600 -28.81200 1.000 48.59186 579 ASP C CA 1
ATOM 5101 C C . ASP C 1 135 ? 18.69600 -9.27300 -28.49100 1.000 47.28046 579 ASP C C 1
ATOM 5102 O O . ASP C 1 135 ? 19.05200 -10.18700 -29.23500 1.000 60.49480 579 ASP C O 1
ATOM 5107 N N . SER C 1 136 ? 19.38200 -8.96600 -27.40000 1.000 58.89684 580 SER C N 1
ATOM 5108 C CA . SER C 1 136 ? 20.55600 -9.79700 -27.18800 1.000 60.17367 580 SER C CA 1
ATOM 5109 C C . SER C 1 136 ? 20.18200 -11.14300 -26.59700 1.000 57.74117 580 SER C C 1
ATOM 5110 O O . SER C 1 136 ? 20.88400 -12.13200 -26.85000 1.000 58.14410 580 SER C O 1
ATOM 5113 N N . LEU C 1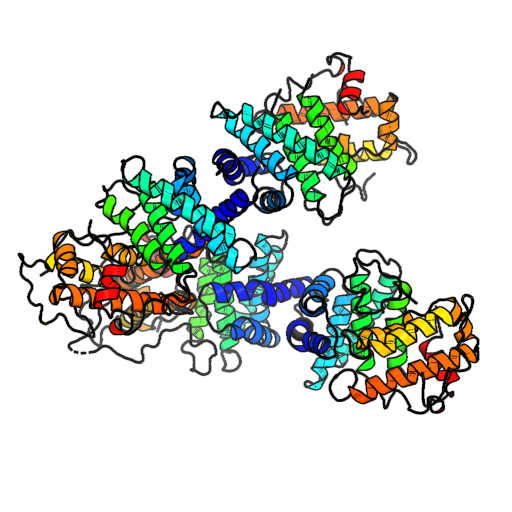 137 ? 19.04500 -11.22900 -25.90600 1.000 56.20020 581 LEU C N 1
ATOM 5114 C CA . LEU C 1 137 ? 18.54700 -12.51200 -25.41700 1.000 54.62269 581 LEU C CA 1
ATOM 5115 C C . LEU C 1 137 ? 18.07200 -13.40700 -26.55100 1.000 49.57880 581 LEU C C 1
ATOM 5116 O O . LEU C 1 137 ? 18.01500 -14.63000 -26.38000 1.000 67.84569 581 LEU C O 1
ATOM 5121 N N . ALA C 1 138 ? 17.70300 -12.81300 -27.66300 1.000 46.37504 582 ALA C N 1
ATOM 5122 C CA . ALA C 1 138 ? 17.25400 -13.56000 -28.82500 1.000 55.44435 582 ALA C CA 1
ATOM 5123 C C . ALA C 1 138 ? 18.41700 -13.96300 -29.70500 1.000 54.64063 582 ALA C C 1
ATOM 5124 O O . ALA C 1 138 ? 18.23500 -14.75700 -30.62700 1.000 69.08241 582 ALA C O 1
ATOM 5126 N N . ASN C 1 139 ? 19.57200 -13.38300 -29.47100 1.000 53.53789 583 ASN C N 1
ATOM 5127 C CA . ASN C 1 139 ? 20.73600 -13.76700 -30.25000 1.000 55.29062 583 ASN C CA 1
ATOM 5128 C C . ASN C 1 139 ? 21.70000 -14.54600 -29.37700 1.000 65.36853 583 ASN C C 1
ATOM 5129 O O . ASN C 1 139 ? 22.80800 -14.85900 -29.81600 1.000 75.15755 583 ASN C O 1
ATOM 5134 N N . ALA C 1 140 ? 21.25400 -14.89400 -28.17700 1.000 73.72751 584 ALA C N 1
ATOM 5135 C CA . ALA C 1 140 ? 22.07500 -15.71400 -27.30500 1.000 77.08048 584 ALA C CA 1
ATOM 5136 C C . ALA C 1 140 ? 22.10900 -17.13900 -27.81400 1.000 93.28443 584 ALA C C 1
ATOM 5137 O O . ALA C 1 140 ? 23.12400 -17.80100 -27.70300 1.000 94.21640 584 ALA C O 1
ATOM 5139 N N . SER C 1 141 ? 21.06200 -17.64500 -28.37000 1.000 91.73666 585 SER C N 1
ATOM 5140 C CA . SER C 1 141 ? 21.63384 -18.93361 -28.51292 1.000 94.33001 585 SER C CA 1
ATOM 5141 C C . SER C 1 141 ? 21.98500 -19.24000 -29.93300 1.000 101.40981 585 SER C C 1
ATOM 5142 O O . SER C 1 141 ? 23.18434 -19.36334 -30.21088 1.000 107.69877 585 SER C O 1
ATOM 5145 N N . SER C 1 147 ? 30.06300 -12.98500 -23.73800 1.000 88.76831 603 SER C N 1
ATOM 5146 C CA . SER C 1 147 ? 30.43200 -13.57300 -25.01700 1.000 89.09156 603 SER C CA 1
ATOM 5147 C C . SER C 1 147 ? 29.52900 -13.02400 -26.11100 1.000 86.30031 603 SER C C 1
ATOM 5148 O O . SER C 1 147 ? 28.68300 -13.72700 -26.62500 1.000 90.52226 603 SER C O 1
ATOM 5151 N N . ALA C 1 148 ? 29.73800 -11.74600 -26.38700 1.000 70.14923 604 ALA C N 1
ATOM 5152 C CA . ALA C 1 148 ? 29.05800 -10.81000 -27.29100 1.000 70.10503 604 ALA C CA 1
ATOM 5153 C C . ALA C 1 148 ? 27.64800 -10.45600 -26.83100 1.000 75.59028 604 ALA C C 1
ATOM 5154 O O . ALA C 1 148 ? 27.48100 -9.34800 -26.33200 1.000 62.86683 604 ALA C O 1
ATOM 5156 N N . TRP C 1 149 ? 26.79100 -11.46200 -26.58800 1.000 71.09027 605 TRP C N 1
ATOM 5157 C CA . TRP C 1 149 ? 25.44800 -11.10300 -26.11600 1.000 57.60911 605 TRP C CA 1
ATOM 5158 C C . TRP C 1 149 ? 25.52700 -10.68300 -24.64700 1.000 75.51286 605 TRP C C 1
ATOM 5159 O O . TRP C 1 149 ? 24.83700 -9.74400 -24.25200 1.000 62.85353 605 TRP C O 1
ATOM 5170 N N . ILE C 1 150 ? 26.44000 -11.28800 -23.87200 1.000 68.89867 606 ILE C N 1
ATOM 5171 C CA . ILE C 1 150 ? 26.58400 -10.92500 -22.44800 1.000 71.78656 606 ILE C CA 1
ATOM 5172 C C . ILE C 1 150 ? 26.98500 -9.45800 -22.30500 1.000 66.10349 606 ILE C C 1
ATOM 5173 O O . ILE C 1 150 ? 26.47500 -8.74700 -21.43000 1.000 64.31506 606 ILE C O 1
ATOM 5178 N N . PHE C 1 151 ? 27.90900 -9.00600 -23.15000 1.000 54.51972 607 PHE C N 1
ATOM 5179 C CA . PHE C 1 151 ? 28.38700 -7.62600 -23.08200 1.000 63.83825 607 PHE C CA 1
ATOM 5180 C C . PHE C 1 151 ? 27.30800 -6.66000 -23.57000 1.000 64.29165 607 PHE C C 1
ATOM 5181 O O . PHE C 1 151 ? 27.21700 -5.52700 -23.08100 1.000 58.61573 607 PHE C O 1
ATOM 5189 N N . HIS C 1 152 ? 26.47900 -7.12400 -24.50700 1.000 60.80202 608 HIS C N 1
ATOM 5190 C CA . HIS C 1 152 ? 25.35500 -6.31100 -24.98100 1.000 64.70004 608 HIS C CA 1
ATOM 5191 C C . HIS C 1 152 ? 24.25700 -6.25500 -23.92900 1.000 56.87623 608 HIS C C 1
ATOM 5192 O O . HIS C 1 152 ? 23.60700 -5.21800 -23.79900 1.000 51.02041 608 HIS C O 1
ATOM 5199 N N . VAL C 1 153 ? 24.06600 -7.33600 -23.17800 1.000 49.38458 609 VAL C N 1
ATOM 5200 C CA . VAL C 1 153 ? 23.13700 -7.29200 -22.05500 1.000 55.78746 609 VAL C CA 1
ATOM 5201 C C . VAL C 1 153 ? 23.66400 -6.36100 -20.98300 1.000 55.93577 609 VAL C C 1
ATOM 5202 O O . VAL C 1 153 ? 22.93700 -5.54000 -20.42600 1.000 56.51050 609 VAL C O 1
ATOM 5206 N N . LYS C 1 154 ? 24.91900 -6.56600 -20.62000 1.000 56.44536 610 LYS C N 1
ATOM 5207 C CA . LYS C 1 154 ? 25.46700 -5.73600 -19.57100 1.000 64.60882 610 LYS C CA 1
ATOM 5208 C C . LYS C 1 154 ? 25.45700 -4.28800 -20.00000 1.000 60.79981 610 LYS C C 1
ATOM 5209 O O . LYS C 1 154 ? 25.01400 -3.41600 -19.24000 1.000 51.77524 610 LYS C O 1
ATOM 5215 N N . GLY C 1 155 ? 25.83800 -3.99300 -21.24500 1.000 52.84769 611 GLY C N 1
ATOM 5216 C CA . GLY C 1 155 ? 25.87000 -2.60600 -21.66400 1.000 51.19484 611 GLY C CA 1
ATOM 5217 C C . GLY C 1 155 ? 24.48200 -1.99600 -21.66200 1.000 58.13554 611 GLY C C 1
ATOM 5218 O O . GLY C 1 155 ? 24.22800 -0.97500 -21.01100 1.000 54.64700 611 GLY C O 1
ATOM 5219 N N . ALA C 1 156 ? 23.55500 -2.64800 -22.35800 1.000 49.16223 612 ALA C N 1
ATOM 5220 C CA . ALA C 1 156 ? 22.15100 -2.26900 -22.29300 1.000 48.74314 612 ALA C CA 1
ATOM 5221 C C . ALA C 1 156 ? 21.69100 -2.05200 -20.85200 1.000 54.64437 612 ALA C C 1
ATOM 5222 O O . ALA C 1 156 ? 21.09800 -1.01600 -20.53400 1.000 56.24082 612 ALA C O 1
ATOM 5224 N N . ALA C 1 157 ? 21.95600 -3.01100 -19.95600 1.000 51.95567 613 ALA C N 1
ATOM 5225 C CA . ALA C 1 157 ? 21.46600 -2.88400 -18.58100 1.000 55.22328 613 ALA C CA 1
ATOM 5226 C C . ALA C 1 157 ? 22.09500 -1.71900 -17.82600 1.000 47.03548 613 ALA C C 1
ATOM 5227 O O . ALA C 1 157 ? 21.53200 -1.26000 -16.82700 1.000 59.07646 613 ALA C O 1
ATOM 5229 N N . THR C 1 158 ? 23.26300 -1.26400 -18.25400 1.000 54.80714 614 THR C N 1
ATOM 5230 C CA . THR C 1 158 ? 23.84100 -0.04300 -17.71900 1.000 45.95219 614 THR C CA 1
ATOM 5231 C C . THR C 1 158 ? 22.91900 1.16100 -17.90000 1.000 53.54979 614 THR C C 1
ATOM 5232 O O . THR C 1 158 ? 22.91900 2.07400 -17.06500 1.000 56.25241 614 THR C O 1
ATOM 5236 N N . ILE C 1 159 ? 22.11600 1.18700 -18.96400 1.000 53.05782 615 ILE C N 1
ATOM 5237 C CA . ILE C 1 159 ? 21.26000 2.35000 -19.16800 1.000 56.99550 615 ILE C CA 1
ATOM 5238 C C . ILE C 1 159 ? 20.16400 2.40500 -18.11400 1.000 47.49012 615 ILE C C 1
ATOM 5239 O O . ILE C 1 159 ? 19.82900 3.47900 -17.60300 1.000 45.97228 615 ILE C O 1
ATOM 5244 N N . LEU C 1 160 ? 19.57200 1.25900 -17.79100 1.000 49.32948 616 LEU C N 1
ATOM 5245 C CA . LEU C 1 160 ? 18.61100 1.2120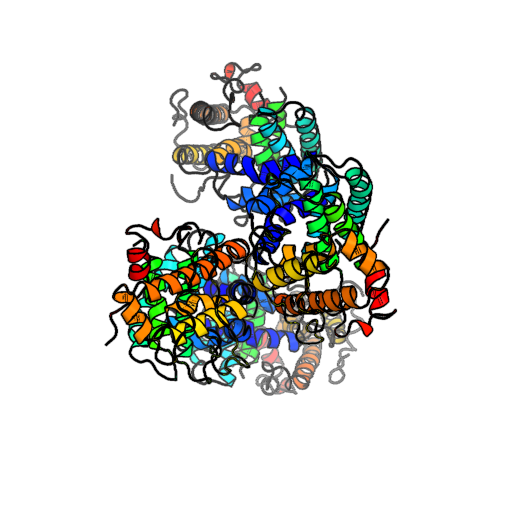0 -16.70000 1.000 52.78739 616 LEU C CA 1
ATOM 5246 C C . LEU C 1 160 ? 19.22200 1.74200 -15.41000 1.000 56.99315 616 LEU C C 1
ATOM 5247 O O . LEU C 1 160 ? 18.62800 2.57600 -14.71700 1.000 58.12873 616 LEU C O 1
ATOM 5252 N N . THR C 1 161 ? 20.42000 1.28000 -15.07300 1.000 60.52144 617 THR C N 1
ATOM 5253 C CA . THR C 1 161 ? 21.05600 1.75400 -13.85300 1.000 50.57127 617 THR C CA 1
ATOM 5254 C C . THR C 1 161 ? 21.24200 3.26500 -13.89000 1.000 55.11856 617 THR C C 1
ATOM 5255 O O . THR C 1 161 ? 20.88300 3.97500 -12.94000 1.000 47.75739 617 THR C O 1
ATOM 5259 N N . ALA C 1 162 ? 21.78000 3.77500 -15.00200 1.000 55.71888 618 ALA C N 1
ATOM 5260 C CA . ALA C 1 162 ? 22.07000 5.19900 -15.12400 1.000 57.77827 618 ALA C CA 1
ATOM 5261 C C . ALA C 1 162 ? 20.82200 6.05200 -15.03800 1.000 59.47198 618 ALA C C 1
ATOM 5262 O O . ALA C 1 162 ? 20.92000 7.24300 -14.75000 1.000 62.93472 618 ALA C O 1
ATOM 5264 N N . VAL C 1 163 ? 19.64800 5.49000 -15.27900 1.000 53.92745 619 VAL C N 1
ATOM 5265 C CA . VAL C 1 163 ? 18.47700 6.34600 -15.20600 1.000 55.97910 619 VAL C CA 1
ATOM 5266 C C . VAL C 1 163 ? 17.64100 6.09000 -13.96500 1.000 47.55424 619 VAL C C 1
ATOM 5267 O O . VAL C 1 163 ? 16.73500 6.88500 -13.67600 1.000 58.97992 619 VAL C O 1
ATOM 5271 N N . TRP C 1 164 ? 17.98800 5.10100 -13.14400 1.000 56.66255 620 TRP C N 1
ATOM 5272 C CA . TRP C 1 164 ? 17.20000 4.72700 -11.97300 1.000 68.92489 620 TRP C CA 1
ATOM 5273 C C . TRP C 1 164 ? 17.50900 5.64400 -10.77400 1.000 79.85645 620 TRP C C 1
ATOM 5274 O O . TRP C 1 164 ? 18.67200 5.94800 -10.50000 1.000 69.81262 620 TRP C O 1
ATOM 5285 N N . PRO C 1 165 ? 16.48000 6.07600 -10.01200 1.000 80.60060 621 PRO C N 1
ATOM 5286 C CA . PRO C 1 165 ? 15.08000 5.67700 -10.17100 1.000 83.57697 621 PRO C CA 1
ATOM 5287 C C . PRO C 1 165 ? 14.30400 6.57800 -11.10800 1.000 74.29763 621 PRO C C 1
ATOM 5288 O O . PRO C 1 165 ? 14.77300 7.67000 -11.41700 1.000 66.49623 621 PRO C O 1
ATOM 5292 N N . LEU C 1 166 ? 13.13200 6.10900 -11.53300 1.000 73.85138 622 LEU C N 1
ATOM 5293 C CA . LEU C 1 166 ? 12.24600 6.84200 -12.42500 1.000 71.89523 622 LEU C CA 1
ATOM 5294 C C . LEU C 1 166 ? 11.20600 7.62200 -11.63000 1.000 71.41661 622 LEU C C 1
ATOM 5295 O O . LEU C 1 166 ? 10.56000 7.07200 -10.73300 1.000 77.22186 622 LEU C O 1
ATOM 5300 N N . THR C 1 167 ? 11.03700 8.89600 -11.96200 1.000 72.61121 623 THR C N 1
ATOM 5301 C CA . THR C 1 167 ? 9.83600 9.55800 -11.49300 1.000 74.24585 623 THR C CA 1
ATOM 5302 C C . THR C 1 167 ? 8.61700 8.75000 -11.94400 1.000 70.96983 623 THR C C 1
ATOM 5303 O O . THR C 1 167 ? 8.67900 7.96600 -12.90200 1.000 73.29088 623 THR C O 1
ATOM 5307 N N . GLU C 1 168 ? 7.53200 8.92000 -11.17000 1.000 79.46357 624 GLU C N 1
ATOM 5308 C CA . GLU C 1 168 ? 6.14700 8.51100 -11.43700 1.000 80.37093 624 GLU C CA 1
ATOM 5309 C C . GLU C 1 168 ? 5.61700 8.92100 -12.78200 1.000 78.64347 624 GLU C C 1
ATOM 5310 O O . GLU C 1 168 ? 4.50000 8.52800 -13.15600 1.000 75.38760 624 GLU C O 1
ATOM 5316 N N . LYS C 1 169 ? 6.26300 9.85200 -13.43400 1.000 76.68203 625 LYS C N 1
ATOM 5317 C CA . LYS C 1 169 ? 5.70300 10.24500 -14.69700 1.000 73.81098 625 LYS C CA 1
ATOM 5318 C C . LYS C 1 169 ? 6.27700 9.41400 -15.83200 1.000 76.18636 625 LYS C C 1
ATOM 5319 O O . LYS C 1 169 ? 5.73800 9.45400 -16.94000 1.000 81.47022 625 LYS C O 1
ATOM 5325 N N . SER C 1 170 ? 7.24600 8.54500 -15.56600 1.000 66.80279 626 SER C N 1
ATOM 5326 C CA . SER C 1 170 ? 7.69700 7.63300 -16.61000 1.000 65.45299 626 SER C CA 1
ATOM 5327 C C . SER C 1 170 ? 6.61400 6.61300 -16.93600 1.000 58.15923 626 SER C C 1
ATOM 5328 O O . SER C 1 170 ? 5.98400 6.04500 -16.03800 1.000 66.97923 626 SER C O 1
ATOM 5331 N N . ARG C 1 171 ? 6.40700 6.41700 -18.24300 1.000 53.94407 627 ARG C N 1
ATOM 5332 C CA . ARG C 1 171 ? 5.55000 5.37100 -18.80000 1.000 68.61726 627 ARG C CA 1
ATOM 5333 C C . ARG C 1 171 ? 5.95300 4.00800 -18.28300 1.000 64.91506 627 ARG C C 1
ATOM 5334 O O . ARG C 1 171 ? 5.17700 3.05500 -18.38900 1.000 67.06268 627 ARG C O 1
ATOM 5342 N N . PHE C 1 172 ? 7.18700 3.93300 -17.81900 1.000 54.63572 628 PHE C N 1
ATOM 5343 C CA . PHE C 1 172 ? 7.89500 2.69200 -17.58500 1.000 62.90783 628 PHE C CA 1
ATOM 5344 C C . PHE C 1 172 ? 8.02100 2.34400 -16.11200 1.000 76.14897 628 PHE C C 1
ATOM 5345 O O . PHE C 1 172 ? 8.86800 1.51800 -15.76700 1.000 78.81649 628 PHE C O 1
ATOM 5353 N N . HIS C 1 173 ? 7.15600 2.87600 -15.24000 1.000 78.16608 629 HIS C N 1
ATOM 5354 C CA . HIS C 1 173 ? 7.29000 2.50800 -13.83300 1.000 76.92462 629 HIS C CA 1
ATOM 5355 C C . HIS C 1 173 ? 6.73400 1.10000 -13.62100 1.000 82.08906 629 HIS C C 1
ATOM 5356 O O . HIS C 1 173 ? 6.03300 0.81900 -12.64000 1.000 72.64845 629 HIS C O 1
ATOM 5363 N N . ASN C 1 174 ? 7.15300 0.18700 -14.51000 1.000 95.50380 630 ASN C N 1
ATOM 5364 C CA . ASN C 1 174 ? 6.71800 -1.20300 -14.53900 1.000 69.00713 630 ASN C CA 1
ATOM 5365 C C . ASN C 1 174 ? 7.89400 -2.16500 -14.68600 1.000 67.70305 630 ASN C C 1
ATOM 5366 O O . ASN C 1 174 ? 7.67700 -3.33900 -15.03500 1.000 58.80595 630 ASN C O 1
ATOM 5371 N N . LEU C 1 175 ? 9.13000 -1.67900 -14.48800 1.000 62.44401 631 LEU C N 1
ATOM 5372 C CA . LEU C 1 175 ? 10.39800 -2.38200 -14.32200 1.000 58.42528 631 LEU C CA 1
ATOM 5373 C C . LEU C 1 175 ? 10.71400 -2.69500 -12.87600 1.000 56.81741 631 LEU C C 1
ATOM 5374 O O . LEU C 1 175 ? 11.81300 -3.17900 -12.57200 1.000 65.10066 631 LEU C O 1
ATOM 5379 N N . ILE C 1 176 ? 9.86500 -2.27000 -11.95800 1.000 60.00673 632 ILE C N 1
ATOM 5380 C CA . ILE C 1 176 ? 10.16800 -2.33700 -10.54600 1.000 61.39772 632 ILE C CA 1
ATOM 5381 C C . ILE C 1 176 ? 8.90200 -2.83200 -9.87700 1.000 60.57298 632 ILE C C 1
ATOM 5382 O O . ILE C 1 176 ? 7.81200 -2.77900 -10.44800 1.000 55.05923 632 ILE C O 1
ATOM 5387 N N . SER C 1 177 ? 9.05900 -3.37100 -8.67900 1.000 66.68946 633 SER C N 1
ATOM 5388 C CA . SER C 1 177 ? 7.90900 -3.61200 -7.83100 1.000 73.98040 633 SER C CA 1
ATOM 5389 C C . SER C 1 177 ? 7.72400 -2.38600 -6.94300 1.000 64.04304 633 SER C C 1
ATOM 5390 O O . SER C 1 177 ? 8.53800 -1.46700 -6.94800 1.000 65.73414 633 SER C O 1
ATOM 5393 N N . VAL C 1 178 ? 6.60000 -2.30900 -6.24800 1.000 62.68891 634 VAL C N 1
ATOM 5394 C CA . VAL C 1 178 ? 6.44300 -1.25400 -5.25000 1.000 56.74440 634 VAL C CA 1
ATOM 5395 C C . VAL C 1 178 ? 6.85300 -1.86300 -3.92100 1.000 74.11655 634 VAL C C 1
ATOM 5396 O O . VAL C 1 178 ? 6.33900 -2.91000 -3.52600 1.000 74.90236 634 VAL C O 1
ATOM 5400 N N . ASP C 1 179 ? 7.83500 -1.23300 -3.29800 1.000 74.92923 635 ASP C N 1
ATOM 5401 C CA . ASP C 1 179 ? 8.29000 -1.54800 -1.94700 1.000 93.41634 635 ASP C CA 1
ATOM 5402 C C . ASP C 1 179 ? 7.68300 -0.56500 -0.99400 1.000 104.52042 635 ASP C C 1
ATOM 5403 O O . ASP C 1 179 ? 8.36100 -0.04600 -0.12500 1.000 96.75918 635 ASP C O 1
ATOM 5408 N N . LEU C 1 180 ? 6.43000 -0.20100 -1.15400 1.000 109.50781 636 LEU C N 1
ATOM 5409 C CA . LEU C 1 180 ? 6.16409 0.83414 -0.16787 1.000 105.48122 636 LEU C CA 1
ATOM 5410 C C . LEU C 1 180 ? 5.41200 0.48800 1.08100 1.000 111.52386 636 LEU C C 1
ATOM 5411 O O . LEU C 1 180 ? 5.80695 0.90466 2.14156 1.000 113.22413 636 LEU C O 1
ATOM 5416 N N . SER C 1 181 ? 4.68400 -0.60100 1.21700 1.000 112.77867 637 SER C N 1
ATOM 5417 C CA . SER C 1 181 ? 4.24944 -0.82707 2.58035 1.000 117.67171 637 SER C CA 1
ATOM 5418 C C . SER C 1 181 ? 5.11600 -1.80100 3.33100 1.000 117.90792 637 SER C C 1
ATOM 5419 O O . SER C 1 181 ? 6.20549 -2.10542 2.90753 1.000 114.88162 637 SER C O 1
ATOM 5422 N N . ASP C 1 182 ? 4.61800 -2.41800 4.39100 1.000 113.01409 638 ASP C N 1
ATOM 5423 C CA . ASP C 1 182 ? 5.58028 -3.29859 5.01702 1.000 117.70272 638 ASP C CA 1
ATOM 5424 C C . ASP C 1 182 ? 5.14700 -4.67900 5.54100 1.000 119.44454 638 ASP C C 1
ATOM 5425 O O . ASP C 1 182 ? 3.96891 -4.97410 5.66240 1.000 113.02923 638 ASP C O 1
ATOM 5430 N N . LEU C 1 183 ? 6.16300 -5.40500 6.01100 1.000 124.16717 639 LEU C N 1
ATOM 5431 C CA . LEU C 1 183 ? 6.11700 -6.83900 6.31500 1.000 129.74923 639 LEU C CA 1
ATOM 5432 C C . LEU C 1 183 ? 6.51600 -7.28600 7.70500 1.000 148.25923 639 LEU C C 1
ATOM 5433 O O . LEU C 1 183 ? 7.62300 -7.05200 8.12800 1.000 144.92923 639 LEU C O 1
ATOM 5438 N N . GLY C 1 184 ? 5.65400 -8.03500 8.37100 1.000 157.68945 640 GLY C N 1
ATOM 5439 C CA . GLY C 1 184 ? 5.96500 -8.51200 9.70000 1.000 119.18549 640 GLY C CA 1
ATOM 5440 C C . GLY C 1 184 ? 5.78000 -10.00500 9.84300 1.000 121.56181 640 GLY C C 1
ATOM 5441 O O . GLY C 1 184 ? 5.41200 -10.48100 10.91000 1.000 143.42946 640 GLY C O 1
ATOM 5442 N N . SER C 1 195 ? 7.04500 -12.29300 6.68900 1.000 151.99923 651 SER C N 1
ATOM 5443 C CA . SER C 1 195 ? 8.31038 -11.93397 5.99772 1.000 139.83438 651 SER C CA 1
ATOM 5444 C C . SER C 1 195 ? 9.36600 -13.02000 5.81800 1.000 135.22122 651 SER C C 1
ATOM 5445 O O . SER C 1 195 ? 9.81976 -13.51748 6.86439 1.000 134.66773 651 SER C O 1
ATOM 5448 N N . GLU C 1 196 ? 9.55500 -13.86700 4.77600 1.000 122.32876 652 GLU C N 1
ATOM 5449 C CA . GLU C 1 196 ? 10.52100 -14.99100 4.80400 1.000 123.48636 652 GLU C CA 1
ATOM 5450 C C . GLU C 1 196 ? 10.88500 -15.30200 3.35900 1.000 124.78629 652 GLU C C 1
ATOM 5451 O O . GLU C 1 196 ? 9.95900 -15.94100 2.77200 1.000 111.01845 652 GLU C O 1
ATOM 5457 N N . LEU C 1 197 ? 12.00500 -14.89000 2.81700 1.000 124.64979 653 LEU C N 1
ATOM 5458 C CA . LEU C 1 197 ? 11.99100 -15.54900 1.46800 1.000 108.52836 653 LEU C CA 1
ATOM 5459 C C . LEU C 1 197 ? 12.63100 -16.94900 1.60200 1.000 106.87734 653 LEU C C 1
ATOM 5460 O O . LEU C 1 197 ? 13.53400 -17.09000 2.41700 1.000 107.41734 653 LEU C O 1
ATOM 5465 N N . VAL C 1 198 ? 12.17000 -17.96200 0.82800 1.000 109.95006 654 VAL C N 1
ATOM 5466 C CA . VAL C 1 198 ? 12.56600 -19.39300 0.90100 1.000 120.30914 654 VAL C CA 1
ATOM 5467 C C . VAL C 1 198 ? 13.22900 -19.71500 -0.42900 1.000 119.70111 654 VAL C C 1
ATOM 5468 O O . VAL C 1 198 ? 12.56500 -19.61700 -1.47000 1.000 102.05763 654 VAL C O 1
ATOM 5472 N N . CYS C 1 199 ? 14.51400 -20.06000 -0.48900 1.000 123.15533 655 CYS C N 1
ATOM 5473 C CA . CYS C 1 199 ? 14.96500 -20.59300 -1.77600 1.000 120.09257 655 CYS C CA 1
ATOM 5474 C C . CYS C 1 199 ? 15.20900 -22.08500 -1.60500 1.000 128.30181 655 CYS C C 1
ATOM 5475 O O . CYS C 1 199 ? 15.67300 -22.51300 -0.54500 1.000 128.47383 655 CYS C O 1
ATOM 5478 N N . PHE C 1 200 ? 14.91700 -22.83200 -2.67700 1.000 122.86945 656 PHE C N 1
ATOM 5479 C CA . PHE C 1 200 ? 14.79800 -24.29100 -2.72600 1.000 115.45125 656 PHE C CA 1
ATOM 5480 C C . PHE C 1 200 ? 16.15300 -24.95300 -2.83800 1.000 120.56115 656 PHE C C 1
ATOM 5481 O O . PHE C 1 200 ? 16.66400 -25.36300 -1.82600 1.000 132.92136 656 PHE C O 1
ATOM 5489 N N . ASP C 1 201 ? 16.76600 -24.85400 -4.03100 1.000 116.61988 657 ASP C N 1
ATOM 5490 C CA . ASP C 1 201 ? 17.89800 -25.09100 -3.14000 1.000 121.89018 657 ASP C CA 1
ATOM 5491 C C . ASP C 1 201 ? 19.15700 -24.55100 -3.59700 1.000 117.12269 657 ASP C C 1
ATOM 5492 O O . ASP C 1 201 ? 19.75600 -24.97700 -4.58700 1.000 116.19862 657 ASP C O 1
ATOM 5497 N N . GLU C 1 202 ? 19.53800 -24.36500 -2.35400 1.000 114.48662 658 GLU C N 1
ATOM 5498 C CA . GLU C 1 202 ? 20.47500 -23.53800 -1.69500 1.000 106.73092 658 GLU C CA 1
ATOM 5499 C C . GLU C 1 202 ? 19.51600 -23.05200 -0.57600 1.000 112.71309 658 GLU C C 1
ATOM 5500 O O . GLU C 1 202 ? 18.29000 -22.97200 -0.79500 1.000 120.96332 658 GLU C O 1
ATOM 5506 N N . SER C 1 203 ? 19.98500 -22.57200 0.57700 1.000 107.18623 659 SER C N 1
ATOM 5507 C CA . SER C 1 203 ? 19.02593 -21.82596 1.40183 1.000 103.08875 659 SER C CA 1
ATOM 5508 C C . SER C 1 203 ? 19.70700 -20.64400 2.08900 1.000 100.30525 659 SER C C 1
ATOM 5509 O O . SER C 1 203 ? 20.89757 -20.69948 2.40017 1.000 105.97737 659 SER C O 1
ATOM 5512 N N . ILE C 1 204 ? 18.88300 -19.62400 2.33800 1.000 100.24736 660 ILE C N 1
ATOM 5513 C CA . ILE C 1 204 ? 19.21900 -18.26900 2.82800 1.000 99.15745 660 ILE C CA 1
ATOM 5514 C C . ILE C 1 204 ? 18.39500 -18.03200 4.08700 1.000 91.29705 660 ILE C C 1
ATOM 5515 O O . ILE C 1 204 ? 17.82800 -16.95500 4.30600 1.000 99.32168 660 ILE C O 1
ATOM 5520 N N . ALA C 1 205 ? 18.26800 -19.13500 4.81100 1.000 93.42857 661 ALA C N 1
ATOM 5521 C CA . ALA C 1 205 ? 17.54300 -19.51700 6.01600 1.000 91.65846 661 ALA C CA 1
ATOM 5522 C C . ALA C 1 205 ? 18.36500 -19.11500 7.20800 1.000 97.09175 661 ALA C C 1
ATOM 5523 O O . ALA C 1 205 ? 17.81600 -18.60900 8.21500 1.000 97.67077 661 ALA C O 1
ATOM 5525 N N . ASP C 1 206 ? 19.66500 -19.36400 7.01000 1.000 92.79167 662 ASP C N 1
ATOM 5526 C CA . ASP C 1 206 ? 20.92729 -18.93198 7.61908 1.000 91.44514 662 ASP C CA 1
ATOM 5527 C C . ASP C 1 206 ? 21.06500 -17.44300 7.87700 1.000 98.48302 662 ASP C C 1
ATOM 5528 O O . ASP C 1 206 ? 22.03847 -17.01726 8.53265 1.000 98.61252 662 ASP C O 1
ATOM 5533 N N . LEU C 1 207 ? 20.35000 -16.71200 7.04500 1.000 92.12725 663 LEU C N 1
ATOM 5534 C CA . LEU C 1 207 ? 20.25500 -15.29100 6.80700 1.000 98.69061 663 LEU C CA 1
ATOM 5535 C C . LEU C 1 207 ? 19.21700 -14.67700 7.69100 1.000 101.33379 663 LEU C C 1
ATOM 5536 O O . LEU C 1 207 ? 18.69300 -13.60500 7.34200 1.000 89.33987 663 LEU C O 1
ATOM 5541 N N . TYR C 1 208 ? 18.74100 -15.41800 8.67500 1.000 108.45038 664 TYR C N 1
ATOM 5542 C CA . TYR C 1 208 ? 17.51300 -14.93500 9.30000 1.000 105.05766 664 TYR C CA 1
ATOM 5543 C C . TYR C 1 208 ? 17.54300 -15.03800 10.82000 1.000 108.43086 664 TYR C C 1
ATOM 5544 O O . TYR C 1 208 ? 18.26900 -15.82200 11.42500 1.000 104.30053 664 TYR C O 1
ATOM 5553 N N . PRO C 1 209 ? 16.74000 -14.11600 11.47400 1.000 117.37443 665 PRO C N 1
ATOM 5554 C CA . PRO C 1 209 ? 15.95900 -13.03300 10.86500 1.000 102.95413 665 PRO C CA 1
ATOM 5555 C C . PRO C 1 209 ? 16.85200 -11.84400 10.56300 1.000 105.56548 665 PRO C C 1
ATOM 5556 O O . PRO C 1 209 ? 17.72200 -11.54100 11.37000 1.000 103.39489 665 PRO C O 1
ATOM 5560 N N . VAL C 1 210 ? 16.66500 -11.24100 9.39300 1.000 97.72646 666 VAL C N 1
ATOM 5561 C CA . VAL C 1 210 ? 17.53800 -10.14600 8.95400 1.000 93.81715 666 VAL C CA 1
ATOM 5562 C C . VAL C 1 210 ? 17.19300 -8.90600 9.76600 1.000 85.99073 666 VAL C C 1
ATOM 5563 O O . VAL C 1 210 ? 16.02400 -8.60400 9.96800 1.000 69.42923 666 VAL C O 1
ATOM 5567 N N . GLU C 1 211 ? 18.17500 -8.16000 10.17400 1.000 83.49690 667 GLU C N 1
ATOM 5568 C CA . GLU C 1 211 ? 17.62784 -7.01746 10.90748 1.000 88.74936 667 GLU C CA 1
ATOM 5569 C C . GLU C 1 211 ? 17.87300 -5.73600 10.13800 1.000 88.49477 667 GLU C C 1
ATOM 5570 O O . GLU C 1 211 ? 18.55774 -5.74821 9.11497 1.000 77.41585 667 GLU C O 1
ATOM 5576 N N . ILE C 1 212 ? 17.45600 -4.60500 10.70600 1.000 73.52014 668 ILE C N 1
ATOM 5577 C CA . ILE C 1 212 ? 17.15141 -3.53195 9.74369 1.000 67.40128 668 ILE C CA 1
ATOM 5578 C C . ILE C 1 212 ? 18.42000 -2.86400 9.20000 1.000 59.56923 668 ILE C C 1
ATOM 5579 O O . ILE C 1 212 ? 18.41276 -2.38848 8.06329 1.000 81.19231 668 ILE C O 1
ATOM 5584 N N . ASP C 1 213 ? 19.56000 -2.93900 9.87600 1.000 50.12672 669 ASP C N 1
ATOM 5585 C CA . ASP C 1 213 ? 20.80500 -2.34300 9.38300 1.000 70.19544 669 ASP C CA 1
ATOM 5586 C C . ASP C 1 213 ? 21.55900 -3.29700 8.46500 1.000 57.33923 669 ASP C C 1
ATOM 5587 O O . ASP C 1 213 ? 22.63000 -2.93400 7.96500 1.000 78.17020 669 ASP C O 1
ATOM 5592 N N . SER C 1 214 ? 21.01400 -4.49900 8.28100 1.000 48.96526 670 SER C N 1
ATOM 5593 C CA . SER C 1 214 ? 21.50400 -5.50200 7.35200 1.000 68.08840 670 SER C CA 1
ATOM 5594 C C . SER C 1 214 ? 21.63500 -4.91800 5.94100 1.000 55.12803 670 SER C C 1
ATOM 5595 O O . SER C 1 214 ? 20.69300 -4.27000 5.46200 1.000 48.09936 670 SER C O 1
ATOM 5598 N N . PRO C 1 215 ? 22.75400 -5.13000 5.24400 1.000 55.72773 671 PRO C N 1
ATOM 5599 C CA . PRO C 1 215 ? 22.83000 -4.75400 3.82300 1.000 51.98677 671 PRO C CA 1
ATOM 5600 C C . PRO C 1 215 ? 22.14500 -5.72100 2.86900 1.000 47.35815 671 PRO C C 1
ATOM 5601 O O . PRO C 1 215 ? 22.28800 -5.56400 1.65000 1.000 63.52745 671 PRO C O 1
ATOM 5605 N N . TYR C 1 216 ? 21.38800 -6.70100 3.36400 1.000 52.25807 672 TYR C N 1
ATOM 5606 C CA . TYR C 1 216 ? 20.59100 -7.62100 2.55600 1.000 51.00000 672 TYR C CA 1
ATOM 5607 C C . TYR C 1 216 ? 19.11800 -7.26800 2.53200 1.000 48.41607 672 TYR C C 1
ATOM 5608 O O . TYR C 1 216 ? 18.36500 -7.82100 1.71900 1.000 57.89844 672 TYR C O 1
ATOM 5617 N N . LEU C 1 217 ? 18.69100 -6.40300 3.44400 1.000 61.57164 673 LEU C N 1
ATOM 5618 C CA . LEU C 1 217 ? 17.27700 -6.13300 3.63100 1.000 58.35633 673 LEU C CA 1
ATOM 5619 C C . LEU C 1 217 ? 16.62800 -5.69400 2.32400 1.000 52.68213 673 LEU C C 1
ATOM 5620 O O . LEU C 1 217 ? 15.67500 -6.32000 1.84700 1.000 54.25035 673 LEU C O 1
ATOM 5625 N N . ILE C 1 218 ? 17.15900 -4.64300 1.70300 1.000 48.58023 674 ILE C N 1
ATOM 5626 C CA . ILE C 1 218 ? 16.52400 -4.11900 0.49900 1.000 42.04094 674 ILE C CA 1
ATOM 5627 C C . ILE C 1 218 ? 16.44800 -5.19200 -0.58500 1.000 56.11973 674 ILE C C 1
ATOM 5628 O O . ILE C 1 218 ? 15.40000 -5.38700 -1.21100 1.000 51.04581 674 ILE C O 1
ATOM 5633 N N . THR C 1 219 ? 17.55600 -5.90700 -0.82500 1.000 40.81289 675 THR C N 1
ATOM 5634 C CA . THR C 1 219 ? 17.53700 -6.93700 -1.86300 1.000 40.30437 675 THR C CA 1
ATOM 5635 C C . THR C 1 219 ? 16.61200 -8.09800 -1.49800 1.000 45.42651 675 THR C C 1
ATOM 5636 O O . THR C 1 219 ? 15.91500 -8.62800 -2.37000 1.000 48.15947 675 THR C O 1
ATOM 5640 N N . LEU C 1 220 ? 16.59900 -8.52900 -0.23000 1.000 57.21343 676 LEU C N 1
ATOM 5641 C CA . LEU C 1 220 ? 15.75700 -9.67000 0.14000 1.000 50.04861 676 LEU C CA 1
ATOM 5642 C C . LEU C 1 220 ? 14.27400 -9.32700 0.01700 1.000 50.84890 676 LEU C C 1
ATOM 5643 O O . LEU C 1 220 ? 13.49700 -10.09600 -0.56300 1.000 47.94677 676 LEU C O 1
ATOM 5648 N N . ALA C 1 221 ? 13.85900 -8.17700 0.55600 1.000 45.79844 677 ALA C N 1
ATOM 5649 C CA . ALA C 1 221 ? 12.49300 -7.71600 0.33300 1.000 55.57523 677 ALA C CA 1
ATOM 5650 C C . ALA C 1 221 ? 12.18500 -7.60700 -1.16100 1.000 57.80684 677 ALA C C 1
ATOM 5651 O O . ALA C 1 221 ? 11.13900 -8.07800 -1.62300 1.000 65.58505 677 ALA C O 1
ATOM 5653 N N . TYR C 1 222 ? 13.09300 -7.00200 -1.93600 1.000 54.48452 678 TYR C N 1
ATOM 5654 C CA . TYR C 1 222 ? 12.88500 -6.89300 -3.38100 1.000 51.55180 678 TYR C CA 1
ATOM 5655 C C . TYR C 1 222 ? 12.77500 -8.27600 -4.02400 1.000 65.13531 678 TYR C C 1
ATOM 5656 O O . TYR C 1 222 ? 11.90600 -8.50400 -4.87500 1.000 60.35336 678 TYR C O 1
ATOM 5665 N N . LEU C 1 223 ? 13.62300 -9.22300 -3.60400 1.000 55.24193 679 LEU C N 1
ATOM 5666 C CA . LEU C 1 223 ? 13.55400 -10.56800 -4.17000 1.000 56.67670 679 LEU C CA 1
ATOM 5667 C C . LEU C 1 223 ? 12.31700 -11.32600 -3.68800 1.000 60.15545 679 LEU C C 1
ATOM 5668 O O . LEU C 1 223 ? 11.74100 -12.10500 -4.45400 1.000 59.21508 679 LEU C O 1
ATOM 5673 N N . ASP C 1 224 ? 11.86300 -11.09000 -2.45200 1.000 63.70755 680 ASP C N 1
ATOM 5674 C CA . ASP C 1 224 ? 10.62800 -11.72200 -1.99000 1.000 67.36894 680 ASP C CA 1
ATOM 5675 C C . ASP C 1 224 ? 9.42000 -11.22300 -2.78100 1.000 61.66598 680 ASP C C 1
ATOM 5676 O O . ASP C 1 224 ? 8.63700 -12.02300 -3.30600 1.000 58.40487 680 ASP C O 1
ATOM 5681 N N . LYS C 1 225 ? 9.25400 -9.90500 -2.89100 1.000 61.39884 681 LYS C N 1
ATOM 5682 C CA . LYS C 1 225 ? 8.13100 -9.38100 -3.66400 1.000 61.80092 681 LYS C CA 1
ATOM 5683 C C . LYS C 1 225 ? 8.20600 -9.80200 -5.13100 1.000 65.06631 681 LYS C C 1
ATOM 5684 O O . LYS C 1 225 ? 7.16800 -10.03900 -5.76200 1.000 68.07934 681 LYS C O 1
ATOM 5690 N N . LEU C 1 226 ? 9.41500 -9.92900 -5.68500 1.000 61.16231 682 LEU C N 1
ATOM 5691 C CA . LEU C 1 226 ? 9.54700 -10.34400 -7.08000 1.000 58.20611 682 LEU C CA 1
ATOM 5692 C C . LEU C 1 226 ? 8.97400 -11.74300 -7.30700 1.000 64.51429 682 LEU C C 1
ATOM 5693 O O . LEU C 1 226 ? 8.31000 -11.98700 -8.32200 1.000 57.37525 682 LEU C O 1
ATOM 5698 N N . HIS C 1 227 ? 9.23300 -12.68000 -6.37800 1.000 63.24861 683 HIS C N 1
ATOM 5699 C CA . HIS C 1 227 ? 8.60700 -14.00300 -6.45600 1.000 65.71266 683 HIS C CA 1
ATOM 5700 C C . HIS C 1 227 ? 7.09400 -13.92300 -6.29100 1.000 65.26399 683 HIS C C 1
ATOM 5701 O O . HIS C 1 227 ? 6.37300 -14.73000 -6.87000 1.000 72.18710 683 HIS C O 1
ATOM 5708 N N . ARG C 1 228 ? 6.57400 -12.99700 -5.50700 1.000 71.17597 684 ARG C N 1
ATOM 5709 C CA . ARG C 1 228 ? 5.12601 -13.14212 -5.50089 1.000 65.20047 684 ARG C CA 1
ATOM 5710 C C . ARG C 1 228 ? 4.45200 -12.32600 -6.58700 1.000 67.49234 684 ARG C C 1
ATOM 5711 O O . ARG C 1 228 ? 3.24604 -12.47416 -6.79084 1.000 90.84942 684 ARG C O 1
ATOM 5719 N N . GLU C 1 229 ? 5.20200 -11.64800 -7.44600 1.000 76.23989 685 GLU C N 1
ATOM 5720 C CA . GLU C 1 229 ? 4.56800 -11.14700 -8.66000 1.000 66.89283 685 GLU C CA 1
ATOM 5721 C C . GLU C 1 229 ? 4.93200 -12.01500 -9.85900 1.000 55.50738 685 GLU C C 1
ATOM 5722 O O . GLU C 1 229 ? 4.81800 -11.56200 -11.00100 1.000 65.66245 685 GLU C O 1
ATOM 5728 N N . LYS C 1 230 ? 5.35900 -13.24500 -9.58000 1.000 55.21596 686 LYS C N 1
ATOM 5729 C CA . LYS C 1 230 ? 5.77871 -14.20275 -10.60563 1.000 62.94135 686 LYS C CA 1
ATOM 5730 C C . LYS C 1 230 ? 4.74100 -14.34800 -11.71700 1.000 74.73319 686 LYS C C 1
ATOM 5731 O O . LYS C 1 230 ? 5.09824 -14.71616 -12.83869 1.000 80.45245 686 LYS C O 1
ATOM 5737 N N . ASN C 1 231 ? 3.46800 -14.08100 -11.40100 1.000 72.98944 687 ASN C N 1
ATOM 5738 C CA . ASN C 1 231 ? 2.36500 -14.22900 -12.34100 1.000 74.97945 687 ASN C CA 1
ATOM 5739 C C . ASN C 1 231 ? 1.63100 -12.93000 -12.65500 1.000 73.38932 687 ASN C C 1
ATOM 5740 O O . ASN C 1 231 ? 0.72900 -12.93900 -13.50500 1.000 79.16820 687 ASN C O 1
ATOM 5745 N N . GLN C 1 232 ? 1.94200 -11.83600 -11.96200 1.000 71.14934 688 GLN C N 1
ATOM 5746 C CA . GLN C 1 232 ? 1.46900 -10.52600 -12.35900 1.000 54.26923 688 GLN C CA 1
ATOM 5747 C C . GLN C 1 232 ? 2.09000 -10.15900 -13.70600 1.000 64.13191 688 GLN C C 1
ATOM 5748 O O . GLN C 1 232 ? 3.10500 -10.73000 -14.12300 1.000 56.95367 688 GLN C O 1
ATOM 5754 N N . SER C 1 233 ? 1.42200 -9.25500 -14.42600 1.000 49.12821 689 SER C N 1
ATOM 5755 C CA . SER C 1 233 ? 1.89500 -8.70800 -15.69000 1.000 70.00173 689 SER C CA 1
ATOM 5756 C C . SER C 1 233 ? 3.26600 -8.05000 -15.53500 1.000 67.48103 689 SER C C 1
ATOM 5757 O O . SER C 1 233 ? 3.70900 -7.72400 -14.43000 1.000 49.92902 689 SER C O 1
ATOM 5760 N N . ASP C 1 234 ? 3.95800 -7.85500 -16.66300 1.000 56.66923 690 ASP C N 1
ATOM 5761 C CA . ASP C 1 234 ? 5.28100 -7.23000 -16.70600 1.000 57.81412 690 ASP C CA 1
ATOM 5762 C C . ASP C 1 234 ? 6.30200 -7.93800 -15.82700 1.000 46.42208 690 ASP C C 1
ATOM 5763 O O . ASP C 1 234 ? 7.29800 -7.33000 -15.42200 1.000 40.79894 690 ASP C O 1
ATOM 5768 N N . PHE C 1 235 ? 6.09100 -9.21100 -15.50800 1.000 51.50031 691 PHE C N 1
ATOM 5769 C CA . PHE C 1 235 ? 7.07200 -9.89100 -14.67900 1.000 45.21810 691 PHE C CA 1
ATOM 5770 C C . PHE C 1 235 ? 8.36700 -10.11600 -15.42900 1.000 58.20852 691 PHE C C 1
ATOM 5771 O O . PHE C 1 235 ? 9.44100 -10.13200 -14.82100 1.000 50.66237 691 PHE C O 1
ATOM 5779 N N . ILE C 1 236 ? 8.30800 -10.29400 -16.74100 1.000 53.34226 692 ILE C N 1
ATOM 5780 C CA . ILE C 1 236 ? 9.57900 -10.49600 -17.40700 1.000 51.10805 692 ILE C CA 1
ATOM 5781 C C . ILE C 1 236 ? 10.39700 -9.21300 -17.36400 1.000 59.70346 692 ILE C C 1
ATOM 5782 O O . ILE C 1 236 ? 11.58900 -9.24800 -17.02300 1.000 47.61597 692 ILE C O 1
ATOM 5787 N N . LEU C 1 237 ? 9.78500 -8.02900 -17.50500 1.000 52.42338 693 LEU C N 1
ATOM 5788 C CA . LEU C 1 237 ? 10.61600 -6.83000 -17.40700 1.000 46.63598 693 LEU C CA 1
ATOM 5789 C C . LEU C 1 237 ? 11.16500 -6.64800 -15.99100 1.000 52.18371 693 LEU C C 1
ATOM 5790 O O . LEU C 1 237 ? 12.33800 -6.27200 -15.79500 1.000 43.67592 693 LEU C O 1
ATOM 5795 N N . ARG C 1 238 ? 10.31700 -6.93000 -15.00200 1.000 46.84999 694 ARG C N 1
ATOM 5796 C CA . ARG C 1 238 ? 10.65700 -6.92800 -13.58500 1.000 40.64082 694 ARG C CA 1
ATOM 5797 C C . ARG C 1 238 ? 11.89400 -7.75100 -13.30700 1.000 55.57806 694 ARG C C 1
ATOM 5798 O O . ARG C 1 238 ? 12.81000 -7.32200 -12.60600 1.000 44.92038 694 ARG C O 1
ATOM 5806 N N . VAL C 1 239 ? 11.85100 -8.98500 -13.77500 1.000 43.23747 695 VAL C N 1
ATOM 5807 C CA . VAL C 1 239 ? 12.87500 -9.92800 -13.38400 1.000 48.59918 695 VAL C CA 1
ATOM 5808 C C . VAL C 1 239 ? 14.15500 -9.65600 -14.15600 1.000 47.77414 695 VAL C C 1
ATOM 5809 O O . VAL C 1 239 ? 15.24700 -9.81300 -13.60500 1.000 52.22406 695 VAL C O 1
ATOM 5813 N N . PHE C 1 240 ? 14.05700 -9.18200 -15.40000 1.000 47.43095 696 PHE C N 1
ATOM 5814 C CA . PHE C 1 240 ? 15.24200 -8.77100 -16.14100 1.000 41.15041 696 PHE C CA 1
ATOM 5815 C C . PHE C 1 240 ? 15.88700 -7.52400 -15.52300 1.000 47.76143 696 PHE C C 1
ATOM 5816 O O . PHE C 1 240 ? 17.11200 -7.40700 -15.43000 1.000 58.14112 696 PHE C O 1
ATOM 5824 N N . ALA C 1 241 ? 15.09100 -6.57900 -15.07300 1.000 46.13206 697 ALA C N 1
ATOM 5825 C CA . ALA C 1 241 ? 15.66900 -5.34400 -14.55700 1.000 43.86205 697 ALA C CA 1
ATOM 5826 C C . ALA C 1 241 ? 16.35800 -5.53800 -13.22200 1.000 45.65715 697 ALA C C 1
ATOM 5827 O O . ALA C 1 241 ? 17.23500 -4.74400 -12.86500 1.000 44.21887 697 ALA C O 1
ATOM 5829 N N . PHE C 1 242 ? 15.99100 -6.56200 -12.48900 1.000 46.36791 698 PHE C N 1
ATOM 5830 C CA . PHE C 1 242 ? 16.39600 -6.69700 -11.10000 1.000 46.18305 698 PHE C CA 1
ATOM 5831 C C . PHE C 1 242 ? 17.89800 -6.46600 -10.89000 1.000 53.48869 698 PHE C C 1
ATOM 5832 O O . PHE C 1 242 ? 18.25100 -5.55700 -10.12700 1.000 45.09014 698 PHE C O 1
ATOM 5840 N N . PRO C 1 243 ? 18.82400 -7.18700 -11.54000 1.000 44.69287 699 PRO C N 1
ATOM 5841 C CA . PRO C 1 243 ? 20.25500 -6.94600 -11.24000 1.000 44.25456 699 PRO C CA 1
ATOM 5842 C C . PRO C 1 243 ? 20.73100 -5.54000 -11.59400 1.000 55.31287 699 PRO C C 1
ATOM 5843 O O . PRO C 1 243 ? 21.74400 -5.08400 -11.04300 1.000 57.88440 699 PRO C O 1
ATOM 5847 N N . ALA C 1 244 ? 20.02300 -4.83100 -12.47300 1.000 51.65991 700 ALA C N 1
ATOM 5848 C CA . ALA C 1 244 ? 20.31500 -3.43000 -12.74600 1.000 47.39688 700 ALA C CA 1
ATOM 5849 C C . ALA C 1 244 ? 19.82000 -2.46800 -11.66800 1.000 48.55452 700 ALA C C 1
ATOM 5850 O O . ALA C 1 244 ? 20.28200 -1.32300 -11.63600 1.000 48.80275 700 ALA C O 1
ATOM 5852 N N . LEU C 1 245 ? 18.87300 -2.87000 -10.81600 1.000 47.11663 701 LEU C N 1
ATOM 5853 C CA . LEU C 1 245 ? 18.26000 -1.95300 -9.85700 1.000 44.88323 701 LEU C CA 1
ATOM 5854 C C . LEU C 1 245 ? 18.70100 -2.21900 -8.42100 1.000 53.61332 701 LEU C C 1
ATOM 5855 O O . LEU C 1 245 ? 18.08800 -1.69700 -7.48300 1.000 58.22268 701 LEU C O 1
ATOM 5860 N N . LEU C 1 246 ? 19.74800 -3.02100 -8.23500 1.000 46.89230 702 LEU C N 1
ATOM 5861 C CA . LEU C 1 246 ? 20.24900 -3.32800 -6.90900 1.000 53.56757 702 LEU C CA 1
ATOM 5862 C C . LEU C 1 246 ? 20.83000 -2.08400 -6.26200 1.000 52.27200 702 LEU C C 1
ATOM 5863 O O . LEU C 1 246 ? 21.38300 -1.20900 -6.93000 1.000 55.67059 702 LEU C O 1
ATOM 5868 N N . ASP C 1 247 ? 20.71300 -2.01400 -4.94500 1.000 50.12390 703 ASP C N 1
ATOM 5869 C CA . ASP C 1 247 ? 21.15400 -0.79600 -4.30600 1.000 60.07991 703 ASP C CA 1
ATOM 5870 C C . ASP C 1 247 ? 22.67100 -0.79000 -4.25700 1.000 57.42913 703 ASP C C 1
ATOM 5871 O O . ASP C 1 247 ? 23.32200 -1.84000 -4.28400 1.000 52.87083 703 ASP C O 1
ATOM 5876 N N . LYS C 1 248 ? 23.22300 0.42200 -4.27300 1.000 49.13852 704 LYS C N 1
ATOM 5877 C CA . LYS C 1 248 ? 24.66200 0.59300 -4.41700 1.000 67.54383 704 LYS C CA 1
ATOM 5878 C C . LYS C 1 248 ? 25.41900 -0.28700 -3.43000 1.000 62.65078 704 LYS C C 1
ATOM 5879 O O . LYS C 1 248 ? 26.41200 -0.92800 -3.79200 1.000 59.64979 704 LYS C O 1
ATOM 5885 N N . THR C 1 249 ? 24.95600 -0.31700 -2.17900 1.000 44.42052 705 THR C N 1
ATOM 5886 C CA . THR C 1 249 ? 25.68100 -1.02500 -1.12700 1.000 44.07288 705 THR C CA 1
ATOM 5887 C C . THR C 1 249 ? 25.71700 -2.51300 -1.41800 1.000 49.58180 705 THR C C 1
ATOM 5888 O O . THR C 1 249 ? 26.79000 -3.11700 -1.48900 1.000 68.04461 705 THR C O 1
ATOM 5892 N N . PHE C 1 250 ? 24.55000 -3.12100 -1.61200 1.000 57.62337 706 PHE C N 1
ATOM 5893 C CA . PHE C 1 250 ? 24.53700 -4.53400 -1.94700 1.000 46.56874 706 PHE C CA 1
ATOM 5894 C C . PHE C 1 250 ? 25.40100 -4.83800 -3.17200 1.000 52.91541 706 PHE C C 1
ATOM 5895 O O . PHE C 1 250 ? 26.06500 -5.87500 -3.22700 1.000 61.57532 706 PHE C O 1
ATOM 5903 N N . LEU C 1 251 ? 25.42000 -3.95500 -4.16200 1.000 43.15754 707 LEU C N 1
ATOM 5904 C CA . LEU C 1 251 ? 26.23400 -4.32600 -5.31800 1.000 66.75945 707 LEU C CA 1
ATOM 5905 C C . LEU C 1 251 ? 27.73100 -4.17200 -5.04300 1.000 60.34157 707 LEU C C 1
ATOM 5906 O O . LEU C 1 251 ? 28.52300 -4.97800 -5.54900 1.000 63.94417 707 LEU C O 1
ATOM 5911 N N . ALA C 1 252 ? 28.18200 -3.25200 -4.18800 1.000 54.99737 708 ALA C N 1
ATOM 5912 C CA . ALA C 1 252 ? 29.60600 -3.28000 -3.87100 1.000 57.44405 708 ALA C CA 1
ATOM 5913 C C . ALA C 1 252 ? 29.97200 -4.54400 -3.10300 1.000 57.78367 708 ALA C C 1
ATOM 5914 O O . ALA C 1 252 ? 31.05700 -5.11600 -3.28700 1.000 74.45049 708 ALA C O 1
ATOM 5916 N N . LEU C 1 253 ? 29.09100 -4.97000 -2.21100 1.000 60.56440 709 LEU C N 1
ATOM 5917 C CA . LEU C 1 253 ? 29.27100 -6.24700 -1.54100 1.000 65.83392 709 LEU C CA 1
ATOM 5918 C C . LEU C 1 253 ? 29.40200 -7.36400 -2.55800 1.000 64.32933 709 LEU C C 1
ATOM 5919 O O . LEU C 1 253 ? 30.30500 -8.20900 -2.47600 1.000 76.97385 709 LEU C O 1
ATOM 5924 N N . LEU C 1 254 ? 28.45700 -7.39600 -3.48600 1.000 60.97236 710 LEU C N 1
ATOM 5925 C CA . LEU C 1 254 ? 28.48300 -8.37500 -4.56200 1.000 63.30063 710 LEU C CA 1
ATOM 5926 C C . LEU C 1 254 ? 29.86600 -8.40800 -5.18600 1.000 63.60017 710 LEU C C 1
ATOM 5927 O O . LEU C 1 254 ? 30.46400 -9.47900 -5.32300 1.000 59.72632 710 LEU C O 1
ATOM 5932 N N . MET C 1 255 ? 30.41100 -7.22700 -5.44000 1.000 51.60348 711 MET C N 1
ATOM 5933 C CA . MET C 1 255 ? 31.70100 -7.12900 -6.11500 1.000 68.51951 711 MET C CA 1
ATOM 5934 C C . MET C 1 255 ? 32.85400 -7.59500 -5.23000 1.000 70.03394 711 MET C C 1
ATOM 5935 O O . MET C 1 255 ? 33.85800 -8.07500 -5.75900 1.000 82.41632 711 MET C O 1
ATOM 5940 N N . THR C 1 256 ? 32.72700 -7.44500 -3.91400 1.000 61.22611 712 THR C N 1
ATOM 5941 C CA . THR C 1 256 ? 33.76100 -7.89800 -2.98400 1.000 63.06522 712 THR C CA 1
ATOM 5942 C C . THR C 1 256 ? 33.71800 -9.39900 -2.77000 1.000 66.54481 712 THR C C 1
ATOM 5943 O O . THR C 1 256 ? 34.46200 -9.89900 -1.92600 1.000 71.26678 712 THR C O 1
ATOM 5947 N N . GLY C 1 257 ? 32.82000 -10.09800 -3.43100 1.000 59.64136 713 GLY C N 1
ATOM 5948 C CA . GLY C 1 257 ? 32.70900 -11.50700 -3.13400 1.000 58.29448 713 GLY C CA 1
ATOM 5949 C C . GLY C 1 257 ? 32.10900 -11.85100 -1.78600 1.000 59.11985 713 GLY C C 1
ATOM 5950 O O . GLY C 1 257 ? 32.39600 -12.92800 -1.25500 1.000 67.46520 713 GLY C O 1
ATOM 5951 N N . ASP C 1 258 ? 31.27200 -10.97900 -1.21800 1.000 61.92004 714 ASP C N 1
ATOM 5952 C CA . ASP C 1 258 ? 30.52700 -11.34400 -0.01600 1.000 57.08174 714 ASP C CA 1
ATOM 5953 C C . ASP C 1 258 ? 29.71100 -12.60400 -0.27900 1.000 70.72217 714 ASP C C 1
ATOM 5954 O O . ASP C 1 258 ? 28.94400 -12.66600 -1.25400 1.000 75.27011 714 ASP C O 1
ATOM 5959 N N . LEU C 1 259 ? 29.94700 -13.61300 0.57600 1.000 54.60869 715 LEU C N 1
ATOM 5960 C CA . LEU C 1 259 ? 29.33700 -14.94100 0.51400 1.000 56.59443 715 LEU C CA 1
ATOM 5961 C C . LEU C 1 259 ? 27.82700 -14.84500 0.54000 1.000 55.02315 715 LEU C C 1
ATOM 5962 O O . LEU C 1 259 ? 27.11300 -15.64300 -0.08300 1.000 64.51631 715 LEU C O 1
ATOM 5967 N N . GLY C 1 260 ? 27.37100 -13.94400 1.40300 1.000 62.23706 716 GLY C N 1
ATOM 5968 C CA . GLY C 1 260 ? 25.95900 -13.79400 1.66100 1.000 58.75470 716 GLY C CA 1
ATOM 5969 C C . GLY C 1 260 ? 25.25600 -13.15200 0.49400 1.000 68.21914 716 GLY C C 1
ATOM 5970 O O . GLY C 1 260 ? 24.22100 -13.64100 0.04700 1.000 64.92053 716 GLY C O 1
ATOM 5971 N N . ALA C 1 261 ? 25.81500 -12.05900 -0.02400 1.000 64.21083 717 ALA C N 1
ATOM 5972 C CA . ALA C 1 261 ? 25.22400 -11.45300 -1.20500 1.000 55.58178 717 ALA C CA 1
ATOM 5973 C C . ALA C 1 261 ? 25.15200 -12.44800 -2.35600 1.000 65.87582 717 ALA C C 1
ATOM 5974 O O . ALA C 1 261 ? 24.17300 -12.46300 -3.10500 1.000 62.50320 717 ALA C O 1
ATOM 5976 N N . MET C 1 262 ? 26.17100 -13.29000 -2.52400 1.000 59.37893 718 MET C N 1
ATOM 5977 C CA . MET C 1 262 ? 26.08000 -14.14600 -3.70100 1.000 55.82971 718 MET C CA 1
ATOM 5978 C C . MET C 1 262 ? 25.11700 -15.28900 -3.51400 1.000 62.74317 718 MET C C 1
ATOM 5979 O O . MET C 1 262 ? 24.51200 -15.72800 -4.49400 1.000 58.64697 718 MET C O 1
ATOM 5984 N N . ARG C 1 263 ? 24.85000 -15.75400 -2.30000 1.000 52.59962 719 ARG C N 1
ATOM 5985 C CA . ARG C 1 263 ? 23.85500 -16.81100 -2.23700 1.000 55.78951 719 ARG C CA 1
ATOM 5986 C C . ARG C 1 263 ? 22.47000 -16.26100 -2.51700 1.000 52.63923 719 ARG C C 1
ATOM 5987 O O . ARG C 1 263 ? 21.66200 -16.90400 -3.20000 1.000 50.95976 719 ARG C O 1
ATOM 5995 N N . ILE C 1 264 ? 22.18000 -15.04900 -2.05000 1.000 68.49531 720 ILE C N 1
ATOM 5996 C CA . ILE C 1 264 ? 20.95700 -14.38400 -2.47400 1.000 47.62792 720 ILE C CA 1
ATOM 5997 C C . ILE C 1 264 ? 20.88600 -14.32100 -3.99700 1.000 59.21799 720 ILE C C 1
ATOM 5998 O O . ILE C 1 264 ? 19.86000 -14.66400 -4.60200 1.000 54.83904 720 ILE C O 1
ATOM 6003 N N . MET C 1 265 ? 21.96500 -13.88900 -4.65100 1.000 53.34924 721 MET C N 1
ATOM 6004 C CA . MET C 1 265 ? 21.87400 -13.76100 -6.10500 1.000 53.32570 721 MET C CA 1
ATOM 6005 C C . MET C 1 265 ? 21.69300 -15.12300 -6.75400 1.000 61.38058 721 MET C C 1
ATOM 6006 O O . MET C 1 265 ? 20.96700 -15.24600 -7.74700 1.000 53.52521 721 MET C O 1
ATOM 6011 N N . ARG C 1 266 ? 22.30500 -16.16200 -6.18400 1.000 65.59998 722 ARG C N 1
ATOM 6012 C CA . ARG C 1 266 ? 22.06600 -17.50400 -6.70000 1.000 50.52995 722 ARG C CA 1
ATOM 6013 C C . ARG C 1 266 ? 20.59600 -17.87700 -6.58900 1.000 60.63016 722 ARG C C 1
ATOM 6014 O O . ARG C 1 266 ? 20.06000 -18.54300 -7.48200 1.000 59.38843 722 ARG C O 1
ATOM 6022 N N . CYS C 1 267 ? 19.90700 -17.41900 -5.54600 1.000 50.43719 723 CYS C N 1
ATOM 6023 C CA . CYS C 1 267 ? 18.46400 -17.62700 -5.49600 1.000 65.01254 723 CYS C CA 1
ATOM 6024 C C . CYS C 1 267 ? 17.75600 -16.90300 -6.64000 1.000 61.92488 723 CYS C C 1
ATOM 6025 O O . CYS C 1 267 ? 16.89600 -17.48400 -7.31500 1.000 49.09733 723 CYS C O 1
ATOM 6028 N N . TYR C 1 268 ? 18.09000 -15.62700 -6.87500 1.000 48.85047 724 TYR C N 1
ATOM 6029 C CA . TYR C 1 268 ? 17.48800 -14.91600 -8.00100 1.000 49.59438 724 TYR C CA 1
ATOM 6030 C C . TYR C 1 268 ? 17.71200 -15.66700 -9.31500 1.000 54.29955 724 TYR C C 1
ATOM 6031 O O . TYR C 1 268 ? 16.79500 -15.78600 -10.13700 1.000 46.96482 724 TYR C O 1
ATOM 6040 N N . TYR C 1 269 ? 18.92000 -16.20300 -9.52000 1.000 56.87437 725 TYR C N 1
ATOM 6041 C CA . TYR C 1 269 ? 19.21100 -16.94900 -10.74400 1.000 47.06717 725 TYR C CA 1
ATOM 6042 C C . TYR C 1 269 ? 18.25200 -18.12200 -10.92200 1.000 49.99528 725 TYR C C 1
ATOM 6043 O O . TYR C 1 269 ? 17.77300 -18.38200 -12.03400 1.000 48.07441 725 TYR C O 1
ATOM 6052 N N . GLN C 1 270 ? 17.95600 -18.84700 -9.84000 1.000 56.45031 726 GLN C N 1
ATOM 6053 C CA . GLN C 1 270 ? 17.00200 -19.94200 -9.95100 1.000 60.44871 726 GLN C CA 1
ATOM 6054 C C . GLN C 1 270 ? 15.63800 -19.40700 -10.35500 1.000 55.48341 726 GLN C C 1
ATOM 6055 O O . GLN C 1 270 ? 14.96700 -19.97500 -11.22500 1.000 48.76433 726 GLN C O 1
ATOM 6061 N N . LEU C 1 271 ? 15.24300 -18.27700 -9.77900 1.000 46.95836 727 LEU C N 1
ATOM 6062 C CA . LEU C 1 271 ? 14.02400 -17.61200 -10.21900 1.000 49.91579 727 LEU C CA 1
ATOM 6063 C C . LEU C 1 271 ? 14.06000 -17.31800 -11.72400 1.000 53.99423 727 LEU C C 1
ATOM 6064 O O . LEU C 1 271 ? 13.13800 -17.69300 -12.45400 1.000 62.48222 727 LEU C O 1
ATOM 6069 N N . LEU C 1 272 ? 15.13800 -16.69500 -12.21800 1.000 52.99709 728 LEU C N 1
ATOM 6070 C CA . LEU C 1 272 ? 15.16300 -16.23900 -13.61400 1.000 48.14621 728 LEU C CA 1
ATOM 6071 C C . LEU C 1 272 ? 15.34100 -17.39000 -14.60000 1.000 47.27049 728 LEU C C 1
ATOM 6072 O O . LEU C 1 272 ? 14.70500 -17.40700 -15.66300 1.000 53.47021 728 LEU C O 1
ATOM 6077 N N . ARG C 1 273 ? 16.24300 -18.32700 -14.30300 1.000 47.18938 729 ARG C N 1
ATOM 6078 C CA . ARG C 1 273 ? 16.42200 -19.46600 -15.19200 1.000 47.93632 729 ARG C CA 1
ATOM 6079 C C . ARG C 1 273 ? 15.19300 -20.35400 -15.19500 1.000 51.97164 729 ARG C C 1
ATOM 6080 O O . ARG C 1 273 ? 14.87300 -20.97200 -16.21500 1.000 48.01380 729 ARG C O 1
ATOM 6088 N N . GLY C 1 274 ? 14.48700 -20.41700 -14.06700 1.000 54.94274 730 GLY C N 1
ATOM 6089 C CA . GLY C 1 274 ? 13.28100 -21.21900 -14.01000 1.000 46.65961 730 GLY C CA 1
ATOM 6090 C C . GLY C 1 274 ? 12.15100 -20.61600 -14.81800 1.000 49.88985 730 GLY C C 1
ATOM 6091 O O . GLY C 1 274 ? 11.43200 -21.32300 -15.52600 1.000 41.94998 730 GLY C O 1
ATOM 6092 N N . PHE C 1 275 ? 11.96900 -19.30100 -14.71600 1.000 41.29772 731 PHE C N 1
ATOM 6093 C CA . PHE C 1 275 ? 10.94100 -18.66600 -15.52000 1.000 50.08969 731 PHE C CA 1
ATOM 6094 C C . PHE C 1 275 ? 11.31100 -18.69500 -16.99700 1.000 52.82444 731 PHE C C 1
ATOM 6095 O O . PHE C 1 275 ? 10.44200 -18.87100 -17.86000 1.000 55.86828 731 PHE C O 1
ATOM 6103 N N . ALA C 1 276 ? 12.59900 -18.54700 -17.30400 1.000 50.56024 732 ALA C N 1
ATOM 6104 C CA . ALA C 1 276 ? 13.04400 -18.54500 -18.69400 1.000 62.25094 732 ALA C CA 1
ATOM 6105 C C . ALA C 1 276 ? 12.86300 -19.91800 -19.33200 1.000 61.32874 732 ALA C C 1
ATOM 6106 O O . ALA C 1 276 ? 12.32900 -20.03100 -20.44400 1.000 52.29689 732 ALA C O 1
ATOM 6108 N N . THR C 1 277 ? 13.33000 -20.96800 -18.64200 1.000 68.80254 733 THR C N 1
ATOM 6109 C CA . THR C 1 277 ? 13.16000 -22.35100 -19.08400 1.000 60.13931 733 THR C CA 1
ATOM 6110 C C . THR C 1 277 ? 11.70300 -22.67700 -19.37900 1.000 68.01338 733 THR C C 1
ATOM 6111 O O . THR C 1 277 ? 11.41400 -23.54500 -20.21000 1.000 74.60094 733 THR C O 1
ATOM 6115 N N . GLU C 1 278 ? 10.76800 -21.98800 -18.74400 1.000 63.40641 734 GLU C N 1
ATOM 6116 C CA . GLU C 1 278 ? 9.39700 -22.41500 -18.92000 1.000 67.12808 734 GLU C CA 1
ATOM 6117 C C . GLU C 1 278 ? 8.55300 -21.49200 -19.80000 1.000 64.67456 734 GLU C C 1
ATOM 6118 O O . GLU C 1 278 ? 7.45000 -21.89900 -20.18300 1.000 63.39824 734 GLU C O 1
ATOM 6124 N N . VAL C 1 279 ? 9.05500 -20.32300 -20.22700 1.000 54.65156 735 VAL C N 1
ATOM 6125 C CA . VAL C 1 279 ? 8.40674 -19.49260 -21.25478 1.000 42.92060 735 VAL C CA 1
ATOM 6126 C C . VAL C 1 279 ? 9.15300 -19.51900 -22.57700 1.000 56.89620 735 VAL C C 1
ATOM 6127 O O . VAL C 1 279 ? 8.65852 -18.95518 -23.58283 1.000 59.43704 735 VAL C O 1
ATOM 6131 N N . LYS C 1 280 ? 10.23400 -20.28900 -22.64000 1.000 54.68334 736 LYS C N 1
ATOM 6132 C CA . LYS C 1 280 ? 11.11300 -20.77900 -23.69200 1.000 67.25312 736 LYS C CA 1
ATOM 6133 C C . LYS C 1 280 ? 10.66600 -20.73000 -25.09800 1.000 81.52388 736 LYS C C 1
ATOM 6134 O O . LYS C 1 280 ? 11.41100 -20.57800 -26.08700 1.000 92.16219 736 LYS C O 1
ATOM 6140 N N . ASP C 1 281 ? 9.51300 -21.36800 -25.10300 1.000 66.32651 737 ASP C N 1
ATOM 6141 C CA . ASP C 1 281 ? 8.84900 -22.04800 -26.14900 1.000 73.29649 737 ASP C CA 1
ATOM 6142 C C . ASP C 1 281 ? 7.65400 -21.26700 -26.62900 1.000 78.51553 737 ASP C C 1
ATOM 6143 O O . ASP C 1 281 ? 7.03100 -21.66100 -27.62000 1.000 73.59200 737 ASP C O 1
ATOM 6148 N N . LYS C 1 282 ? 7.24400 -20.28700 -25.82100 1.000 66.66342 738 LYS C N 1
ATOM 6149 C CA . LYS C 1 282 ? 6.14100 -19.35100 -25.96700 1.000 71.81793 738 LYS C CA 1
ATOM 6150 C C . LYS C 1 282 ? 6.61000 -17.98800 -26.43700 1.000 69.23787 738 LYS C C 1
ATOM 6151 O O . LYS C 1 282 ? 5.92600 -17.31700 -27.21100 1.000 75.18619 738 LYS C O 1
ATOM 6157 N N . VAL C 1 283 ? 7.74000 -17.56100 -25.88500 1.000 64.52924 739 VAL C N 1
ATOM 6158 C CA . VAL C 1 283 ? 8.29300 -16.23000 -26.09300 1.000 50.78460 739 VAL C CA 1
ATOM 6159 C C . VAL C 1 283 ? 9.47500 -16.37300 -27.03200 1.000 46.88105 739 VAL C C 1
ATOM 6160 O O . VAL C 1 283 ? 10.46800 -17.02800 -26.69400 1.000 59.25817 739 VAL C O 1
ATOM 6164 N N . TRP C 1 284 ? 9.39000 -15.72900 -28.19500 1.000 37.95975 740 TRP C N 1
ATOM 6165 C CA . TRP C 1 284 ? 10.34300 -16.01800 -29.26200 1.000 47.73288 740 TRP C CA 1
ATOM 6166 C C . TRP C 1 284 ? 11.74700 -15.52300 -28.92300 1.000 55.37197 740 TRP C C 1
ATOM 6167 O O . TRP C 1 284 ? 12.73100 -16.23800 -29.14600 1.000 46.36827 740 TRP C O 1
ATOM 6178 N N . PHE C 1 285 ? 11.86800 -14.28200 -28.40000 1.000 49.33152 741 PHE C N 1
ATOM 6179 C CA . PHE C 1 285 ? 13.18500 -13.72100 -28.06900 1.000 52.46268 741 PHE C CA 1
ATOM 6180 C C . PHE C 1 285 ? 13.80800 -14.38400 -26.86200 1.000 59.02818 741 PHE C C 1
ATOM 6181 O O . PHE C 1 285 ? 14.84600 -13.93100 -26.39200 1.000 50.29624 741 PHE C O 1
ATOM 6189 N N . LEU C 1 286 ? 13.24400 -15.43800 -26.28000 1.000 48.59446 742 LEU C N 1
ATOM 6190 C CA . LEU C 1 286 ? 13.91200 -16.16600 -25.21400 1.000 57.19951 742 LEU C CA 1
ATOM 6191 C C . LEU C 1 286 ? 14.25400 -17.58100 -25.63300 1.000 62.74482 742 LEU C C 1
ATOM 6192 O O . LEU C 1 286 ? 14.79700 -18.34500 -24.82800 1.000 59.06791 742 LEU C O 1
ATOM 6197 N N . GLU C 1 287 ? 13.95100 -17.94300 -26.87300 1.000 65.79819 743 GLU C N 1
ATOM 6198 C CA . GLU C 1 287 ? 14.26000 -19.27300 -27.36400 1.000 59.86660 743 GLU C CA 1
ATOM 6199 C C . GLU C 1 287 ? 15.72800 -19.59700 -27.12500 1.000 64.46438 743 GLU C C 1
ATOM 6200 O O . GLU C 1 287 ? 16.61200 -18.75300 -27.29500 1.000 64.64680 743 GLU C O 1
ATOM 6206 N N . GLY C 1 288 ? 15.97200 -20.81500 -26.65300 1.000 59.29877 744 GLY C N 1
ATOM 6207 C CA . GLY C 1 288 ? 17.31900 -21.29900 -26.45800 1.000 69.05800 744 GLY C CA 1
ATOM 6208 C C . GLY C 1 288 ? 18.11800 -20.63300 -25.35500 1.000 63.73105 744 GLY C C 1
ATOM 6209 O O . GLY C 1 288 ? 19.28300 -20.99200 -25.16900 1.000 77.88602 744 GLY C O 1
ATOM 6210 N N . ILE C 1 289 ? 17.52500 -19.69700 -24.62000 1.000 54.67947 745 ILE C N 1
ATOM 6211 C CA . ILE C 1 289 ? 18.21700 -18.96200 -23.55400 1.000 68.04891 745 ILE C CA 1
ATOM 6212 C C . ILE C 1 289 ? 18.87800 -19.91300 -22.55100 1.000 72.41927 745 ILE C C 1
ATOM 6213 O O . ILE C 1 289 ? 19.84300 -19.52500 -21.89000 1.000 83.04929 745 ILE C O 1
ATOM 6218 N N . THR C 1 290 ? 18.39600 -21.15200 -22.43000 1.000 67.45893 746 THR C N 1
ATOM 6219 C CA . THR C 1 290 ? 18.99600 -22.01800 -21.40500 1.000 83.33196 746 THR C CA 1
ATOM 6220 C C . THR C 1 290 ? 20.31800 -22.63100 -21.82900 1.000 81.71962 746 THR C C 1
ATOM 6221 O O . THR C 1 290 ? 20.99300 -23.23200 -20.98000 1.000 90.58546 746 THR C O 1
ATOM 6225 N N . GLN C 1 291 ? 20.66200 -22.52800 -23.10700 1.000 69.26508 747 GLN C N 1
ATOM 6226 C CA . GLN C 1 291 ? 21.91410 -22.91646 -23.75913 1.000 80.39894 747 GLN C CA 1
ATOM 6227 C C . GLN C 1 291 ? 22.89000 -21.78000 -23.67200 1.000 88.67296 747 GLN C C 1
ATOM 6228 O O . GLN C 1 291 ? 23.23454 -21.27435 -24.72237 1.000 113.84097 747 GLN C O 1
ATOM 6234 N N . VAL C 1 292 ? 22.94800 -20.99900 -22.58500 1.000 70.18254 748 VAL C N 1
ATOM 6235 C CA . VAL C 1 292 ? 23.80120 -19.81576 -22.55844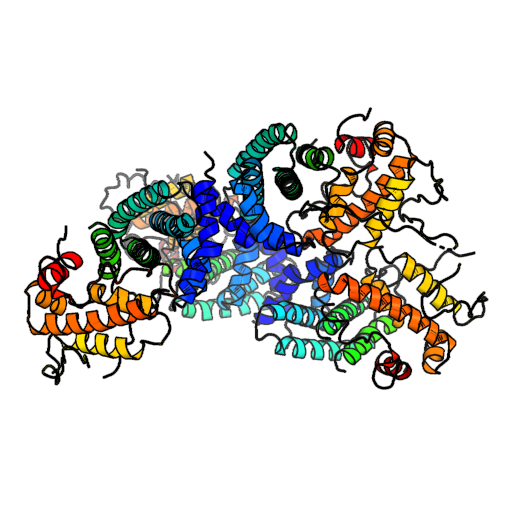 1.000 81.52261 748 VAL C CA 1
ATOM 6236 C C . VAL C 1 292 ? 23.85300 -19.30900 -21.12000 1.000 84.17572 748 VAL C C 1
ATOM 6237 O O . VAL C 1 292 ? 24.77351 -18.60101 -20.70646 1.000 86.57349 748 VAL C O 1
ATOM 6241 N N . LEU C 1 293 ? 22.82800 -19.65800 -20.37200 1.000 68.29916 749 LEU C N 1
ATOM 6242 C CA . LEU C 1 293 ? 22.74400 -19.49400 -18.93000 1.000 77.60333 749 LEU C CA 1
ATOM 6243 C C . LEU C 1 293 ? 22.72100 -20.90500 -18.39200 1.000 72.33216 749 LEU C C 1
ATOM 6244 O O . LEU C 1 293 ? 21.66500 -21.52800 -18.39500 1.000 71.34264 749 LEU C O 1
ATOM 6249 N N . PRO C 1 294 ? 23.88000 -21.48700 -17.89400 1.000 75.52081 750 PRO C N 1
ATOM 6250 C CA . PRO C 1 294 ? 23.99200 -22.89700 -17.44500 1.000 61.94348 750 PRO C CA 1
ATOM 6251 C C . PRO C 1 294 ? 23.07900 -23.24600 -16.27900 1.000 71.17339 750 PRO C C 1
ATOM 6252 O O . PRO C 1 294 ? 22.62000 -22.37200 -15.55400 1.000 72.28692 750 PRO C O 1
ATOM 6256 N N . GLN C 1 295 ? 22.82100 -24.55200 -16.08100 1.000 72.95996 751 GLN C N 1
ATOM 6257 C CA . GLN C 1 295 ? 21.99400 -24.96200 -14.94600 1.000 70.89408 751 GLN C CA 1
ATOM 6258 C C . GLN C 1 295 ? 22.74200 -24.76100 -13.63700 1.000 71.42472 751 GLN C C 1
ATOM 6259 O O . GLN C 1 295 ? 22.28400 -24.03600 -12.74700 1.000 61.00548 751 GLN C O 1
ATOM 6265 N N . ASP C 1 296 ? 23.89600 -25.40500 -13.49500 1.000 71.24775 752 ASP C N 1
ATOM 6266 C CA . ASP C 1 296 ? 24.76500 -25.16200 -12.34700 1.000 59.88923 752 ASP C CA 1
ATOM 6267 C C . ASP C 1 296 ? 25.68200 -24.00900 -12.71800 1.000 70.62506 752 ASP C C 1
ATOM 6268 O O . ASP C 1 296 ? 26.52700 -24.13100 -13.60900 1.000 60.82923 752 ASP C O 1
ATOM 6273 N N . VAL C 1 297 ? 25.50900 -22.89200 -12.01400 1.000 60.36789 753 VAL C N 1
ATOM 6274 C CA . VAL C 1 297 ? 26.22800 -21.68300 -12.37800 1.000 62.38999 753 VAL C CA 1
ATOM 6275 C C . VAL C 1 297 ? 27.71700 -21.85900 -12.18100 1.000 72.00540 753 VAL C C 1
ATOM 6276 O O . VAL C 1 297 ? 28.50800 -21.09800 -12.74900 1.000 60.30822 753 VAL C O 1
ATOM 6280 N N . ASP C 1 298 ? 28.12000 -22.88300 -11.43600 1.000 75.09120 754 ASP C N 1
ATOM 6281 C CA . ASP C 1 298 ? 29.52400 -23.24700 -11.37200 1.000 64.98498 754 ASP C CA 1
ATOM 6282 C C . ASP C 1 298 ? 30.02200 -23.91000 -12.65500 1.000 76.60567 754 ASP C C 1
ATOM 6283 O O . ASP C 1 298 ? 31.20800 -24.24600 -12.73200 1.000 73.19405 754 ASP C O 1
ATOM 6288 N N . ASP C 1 299 ? 29.16300 -24.08900 -13.65900 1.000 68.94029 755 ASP C N 1
ATOM 6289 C CA . ASP C 1 299 ? 29.57800 -24.61200 -14.95800 1.000 58.74865 755 ASP C CA 1
ATOM 6290 C C . ASP C 1 299 ? 30.02100 -23.53500 -15.93700 1.000 55.72182 755 ASP C C 1
ATOM 6291 O O . ASP C 1 299 ? 30.49500 -23.88000 -17.02400 1.000 62.63145 755 ASP C O 1
ATOM 6296 N N . TYR C 1 300 ? 29.81200 -22.25700 -15.60900 1.000 56.20168 756 TYR C N 1
ATOM 6297 C CA . TYR C 1 300 ? 30.23200 -21.13600 -16.43500 1.000 64.88363 756 TYR C CA 1
ATOM 6298 C C . TYR C 1 300 ? 31.75000 -21.18800 -16.56100 1.000 66.54945 756 TYR C C 1
ATOM 6299 O O . TYR C 1 300 ? 32.41200 -21.98600 -15.93200 1.000 71.00783 756 TYR C O 1
ATOM 6308 N N . SER C 1 301 ? 32.32800 -20.34700 -17.38900 1.000 68.71306 757 SER C N 1
ATOM 6309 C CA . SER C 1 301 ? 33.64400 -20.92100 -17.21300 1.000 74.26462 757 SER C CA 1
ATOM 6310 C C . SER C 1 301 ? 34.51400 -20.19700 -16.24700 1.000 68.26151 757 SER C C 1
ATOM 6311 O O . SER C 1 301 ? 34.91400 -20.90100 -15.28600 1.000 95.45436 757 SER C O 1
ATOM 6314 N N . GLY C 1 302 ? 34.66100 -18.92100 -15.89800 1.000 66.81224 758 GLY C N 1
ATOM 6315 C CA . GLY C 1 302 ? 35.43800 -19.04200 -14.66300 1.000 61.88482 758 GLY C CA 1
ATOM 6316 C C . GLY C 1 302 ? 34.80200 -19.41200 -13.28400 1.000 63.67114 758 GLY C C 1
ATOM 6317 O O . GLY C 1 302 ? 35.16400 -18.89100 -12.20500 1.000 70.27753 758 GLY C O 1
ATOM 6318 N N . GLY C 1 303 ? 33.79300 -20.28600 -13.32200 1.000 64.67959 759 GLY C N 1
ATOM 6319 C CA . GLY C 1 303 ? 32.95800 -20.55700 -12.16800 1.000 67.42619 759 GLY C CA 1
ATOM 6320 C C . GLY C 1 303 ? 31.91800 -19.47300 -11.93600 1.000 65.85366 759 GLY C C 1
ATOM 6321 O O . GLY C 1 303 ? 31.86100 -18.45100 -12.62300 1.000 55.74156 759 GLY C O 1
ATOM 6322 N N . GLY C 1 304 ? 31.07000 -19.71100 -10.93300 1.000 61.29129 760 GLY C N 1
ATOM 6323 C CA . GLY C 1 304 ? 29.98000 -18.78800 -10.66500 1.000 61.03923 760 GLY C CA 1
ATOM 6324 C C . GLY C 1 304 ? 30.46400 -17.39300 -10.32700 1.000 64.46561 760 GLY C C 1
ATOM 6325 O O . GLY C 1 304 ? 29.80800 -16.40200 -10.65900 1.000 54.16218 760 GLY C O 1
ATOM 6326 N N . MET C 1 305 ? 31.61500 -17.29500 -9.67100 1.000 74.84585 761 MET C N 1
ATOM 6327 C CA . MET C 1 305 ? 32.17000 -15.98700 -9.36700 1.000 72.43849 761 MET C CA 1
ATOM 6328 C C . MET C 1 305 ? 32.40500 -15.18300 -10.63300 1.000 67.24904 761 MET C C 1
ATOM 6329 O O . MET C 1 305 ? 32.13900 -13.97400 -10.67300 1.000 59.77327 761 MET C O 1
ATOM 6334 N N . HIS C 1 306 ? 32.93600 -15.83200 -11.67200 1.000 73.97763 762 HIS C N 1
ATOM 6335 C CA . HIS C 1 306 ? 33.17800 -15.12100 -12.92100 1.000 65.14613 762 HIS C CA 1
ATOM 6336 C C . HIS C 1 306 ? 31.87700 -14.78300 -13.63300 1.000 73.06078 762 HIS C C 1
ATOM 6337 O O . HIS C 1 306 ? 31.77700 -13.71500 -14.25000 1.000 54.21316 762 HIS C O 1
ATOM 6344 N N . MET C 1 307 ? 30.86800 -15.65600 -13.58300 1.000 70.48670 763 MET C N 1
ATOM 6345 C CA . MET C 1 307 ? 29.69400 -15.28700 -14.37200 1.000 61.48961 763 MET C CA 1
ATOM 6346 C C . MET C 1 307 ? 29.10400 -13.95300 -13.91000 1.000 68.65569 763 MET C C 1
ATOM 6347 O O . MET C 1 307 ? 28.34500 -13.34200 -14.66300 1.000 55.30221 763 MET C O 1
ATOM 6352 N N . MET C 1 308 ? 29.56200 -13.46300 -12.74600 1.000 60.06198 764 MET C N 1
ATOM 6353 C CA . MET C 1 308 ? 29.21900 -12.18700 -12.11300 1.000 50.02252 764 MET C CA 1
ATOM 6354 C C . MET C 1 308 ? 30.06000 -11.02500 -12.61300 1.000 63.47717 764 MET C C 1
ATOM 6355 O O . MET C 1 308 ? 29.53100 -9.95100 -12.87500 1.000 62.79258 764 MET C O 1
ATOM 6360 N N . LEU C 1 309 ? 31.36800 -11.17800 -12.74200 1.000 49.03923 765 LEU C N 1
ATOM 6361 C CA . LEU C 1 309 ? 31.95000 -9.94800 -13.25000 1.000 52.10923 765 LEU C CA 1
ATOM 6362 C C . LEU C 1 309 ? 31.70600 -9.83500 -14.75200 1.000 60.22030 765 LEU C C 1
ATOM 6363 O O . LEU C 1 309 ? 31.45600 -8.71700 -15.21200 1.000 50.84796 765 LEU C O 1
ATOM 6368 N N . ASP C 1 310 ? 31.50100 -10.92200 -15.48500 1.000 52.24583 766 ASP C N 1
ATOM 6369 C CA . ASP C 1 310 ? 31.10400 -10.80900 -16.89500 1.000 66.23249 766 ASP C CA 1
ATOM 6370 C C . ASP C 1 310 ? 29.65300 -10.32000 -17.12300 1.000 69.00855 766 ASP C C 1
ATOM 6371 O O . ASP C 1 310 ? 29.19200 -10.36300 -18.26700 1.000 77.60932 766 ASP C O 1
ATOM 6376 N N . PHE C 1 311 ? 28.87700 -10.00000 -16.08800 1.000 69.57005 767 PHE C N 1
ATOM 6377 C CA . PHE C 1 311 ? 27.46900 -9.58700 -16.25300 1.000 64.72261 767 PHE C CA 1
ATOM 6378 C C . PHE C 1 311 ? 27.11700 -8.35300 -15.45100 1.000 65.02973 767 PHE C C 1
ATOM 6379 O O . PHE C 1 311 ? 26.10800 -7.71500 -15.74300 1.000 61.94632 767 PHE C O 1
ATOM 6387 N N . LEU C 1 312 ? 27.87300 -8.06800 -14.41500 1.000 66.38238 768 LEU C N 1
ATOM 6388 C CA . LEU C 1 312 ? 27.62100 -6.93800 -13.53800 1.000 71.01693 768 LEU C CA 1
ATOM 6389 C C . LEU C 1 312 ? 28.91600 -6.15300 -13.45800 1.000 83.43199 768 LEU C C 1
ATOM 6390 O O . LEU C 1 312 ? 29.98800 -6.75000 -13.44400 1.000 73.71737 768 LEU C O 1
ATOM 6395 N N . GLY C 1 313 ? 28.83000 -4.83400 -13.39500 1.000 106.12521 769 GLY C N 1
ATOM 6396 C CA . GLY C 1 313 ? 30.03500 -4.02500 -13.29200 1.000 112.86482 769 GLY C CA 1
ATOM 6397 C C . GLY C 1 313 ? 29.79200 -2.83200 -12.39400 1.000 125.04471 769 GLY C C 1
ATOM 6398 O O . GLY C 1 313 ? 28.64300 -2.43100 -12.17500 1.000 120.48840 769 GLY C O 1
ATOM 6399 N N . GLY C 1 314 ? 30.87500 -2.30700 -11.84000 1.000 133.78111 770 GLY C N 1
ATOM 6400 C CA . GLY C 1 314 ? 30.85600 -1.07900 -11.05900 1.000 128.01042 770 GLY C CA 1
ATOM 6401 C C . GLY C 1 314 ? 31.98200 -0.17500 -11.52400 1.000 139.31248 770 GLY C C 1
ATOM 6402 O O . GLY C 1 314 ? 33.13800 -0.59800 -11.50900 1.000 137.92250 770 GLY C O 1
ATOM 6403 N N . GLY C 1 315 ? 31.66700 1.03500 -11.97000 1.000 144.19333 771 GLY C N 1
ATOM 6404 C CA . GLY C 1 315 ? 32.69500 1.95900 -12.41400 1.000 137.72311 771 GLY C CA 1
ATOM 6405 C C . GLY C 1 315 ? 33.64200 2.31100 -11.29000 1.000 132.81916 771 GLY C C 1
ATOM 6406 O O . GLY C 1 315 ? 34.85400 2.29800 -11.48000 1.000 135.87777 771 GLY C O 1
ATOM 6407 N N . THR D 1 31 ? 22.59200 6.01100 -43.56000 1.000 98.84575 475 THR D N 1
ATOM 6408 C CA . THR D 1 31 ? 22.98000 6.98900 -42.54900 1.000 113.08176 475 THR D CA 1
ATOM 6409 C C . THR D 1 31 ? 21.85600 7.22900 -41.55800 1.000 105.62291 475 THR D C 1
ATOM 6410 O O . THR D 1 31 ? 21.95100 8.19500 -40.78600 1.000 105.96469 475 THR D O 1
ATOM 6414 N N . LEU D 1 32 ? 20.81700 6.37000 -41.60500 1.000 83.01786 476 LEU D N 1
ATOM 6415 C CA . LEU D 1 32 ? 19.56000 6.50500 -40.82800 1.000 86.11356 476 LEU D CA 1
ATOM 6416 C C . LEU D 1 32 ? 18.64800 7.67400 -41.21000 1.000 77.35073 476 LEU D C 1
ATOM 6417 O O . LEU D 1 32 ? 19.12300 8.80700 -41.27800 1.000 76.99680 476 LEU D O 1
ATOM 6422 N N . ASN D 1 33 ? 17.48700 7.40100 -41.78200 1.000 86.23922 477 ASN D N 1
ATOM 6423 C CA . ASN D 1 33 ? 16.66000 8.51200 -42.25400 1.000 63.77146 477 ASN D CA 1
ATOM 6424 C C . ASN D 1 33 ? 15.31300 8.63000 -41.53300 1.000 73.39838 477 ASN D C 1
ATOM 6425 O O . ASN D 1 33 ? 14.33300 8.01000 -41.95000 1.000 70.62661 477 ASN D O 1
ATOM 6430 N N . LEU D 1 34 ? 15.23600 9.49600 -40.50700 1.000 65.92468 478 LEU D N 1
ATOM 6431 C CA . LEU D 1 34 ? 14.00079 9.63510 -39.73142 1.000 67.48223 478 LEU D CA 1
ATOM 6432 C C . LEU D 1 34 ? 12.88200 10.28000 -40.54500 1.000 64.37612 478 LEU D C 1
ATOM 6433 O O . LEU D 1 34 ? 11.71229 10.03543 -40.25715 1.000 61.97034 478 LEU D O 1
ATOM 6438 N N . ILE D 1 35 ? 13.20900 11.10600 -41.53600 1.000 67.31495 479 ILE D N 1
ATOM 6439 C CA . ILE D 1 35 ? 12.08100 11.76100 -42.18400 1.000 70.12768 479 ILE D CA 1
ATOM 6440 C C . ILE D 1 35 ? 11.33400 10.80500 -43.10800 1.000 69.98182 479 ILE D C 1
ATOM 6441 O O . ILE D 1 35 ? 10.10300 10.68000 -42.99300 1.000 71.94663 479 ILE D O 1
ATOM 6446 N N . ASP D 1 36 ? 11.97000 10.01600 -43.98500 1.000 51.78923 480 ASP D N 1
ATOM 6447 C CA . ASP D 1 36 ? 11.13000 9.04400 -44.68400 1.000 58.04348 480 ASP D CA 1
ATOM 6448 C C . ASP D 1 36 ? 10.41300 8.11700 -43.70200 1.000 64.47171 480 ASP D C 1
ATOM 6449 O O . ASP D 1 36 ? 9.27200 7.68800 -43.94800 1.000 61.36100 480 ASP D O 1
ATOM 6454 N N . LEU D 1 37 ? 11.06600 7.79700 -42.58600 1.000 57.21707 481 LEU D N 1
ATOM 6455 C CA . LEU D 1 37 ? 10.45600 6.93500 -41.58300 1.000 54.03604 481 LEU D CA 1
ATOM 6456 C C . LEU D 1 37 ? 9.20400 7.59000 -41.02300 1.000 58.79833 481 LEU D C 1
ATOM 6457 O O . LEU D 1 37 ? 8.13000 6.98200 -40.98600 1.000 57.53500 481 LEU D O 1
ATOM 6462 N N . LYS D 1 38 ? 9.30900 8.86600 -40.67400 1.000 59.01692 482 LYS D N 1
ATOM 6463 C CA . LYS D 1 38 ? 8.13100 9.62900 -40.28800 1.000 63.73447 482 LYS D CA 1
ATOM 6464 C C . LYS D 1 38 ? 7.08300 9.66200 -41.40700 1.000 68.66550 482 LYS D C 1
ATOM 6465 O O . LYS D 1 38 ? 5.90200 9.38900 -41.16800 1.000 63.75304 482 LYS D O 1
ATOM 6471 N N . LEU D 1 39 ? 7.49600 9.98000 -42.64100 1.000 63.52151 483 LEU D N 1
ATOM 6472 C CA . LEU D 1 39 ? 6.54000 10.06500 -43.74700 1.000 62.56889 483 LEU D CA 1
ATOM 6473 C C . LEU D 1 39 ? 5.83600 8.73300 -44.00100 1.000 56.81620 483 LEU D C 1
ATOM 6474 O O . LEU D 1 39 ? 4.62700 8.70000 -44.26100 1.000 48.08803 483 LEU D O 1
ATOM 6479 N N . PHE D 1 40 ? 6.56900 7.62400 -43.93000 1.000 47.60000 484 PHE D N 1
ATOM 6480 C CA . PHE D 1 40 ? 5.93900 6.33100 -44.16800 1.000 49.42555 484 PHE D CA 1
ATOM 6481 C C . PHE D 1 40 ? 5.01600 5.92800 -43.01500 1.000 57.10911 484 PHE D C 1
ATOM 6482 O O . PHE D 1 40 ? 3.92800 5.38500 -43.24900 1.000 54.09510 484 PHE D O 1
ATOM 6490 N N . HIS D 1 41 ? 5.43600 6.16600 -41.76200 1.000 53.70040 485 HIS D N 1
ATOM 6491 C CA . HIS D 1 41 ? 4.54000 5.93400 -40.62800 1.000 63.89340 485 HIS D CA 1
ATOM 6492 C C . HIS D 1 41 ? 3.27900 6.77200 -40.76100 1.000 49.70896 485 HIS D C 1
ATOM 6493 O O . HIS D 1 41 ? 2.17000 6.28400 -40.51900 1.000 54.50352 485 HIS D O 1
ATOM 6500 N N . HIS D 1 42 ? 3.43000 8.03000 -41.17500 1.000 49.93259 486 HIS D N 1
ATOM 6501 C CA . HIS D 1 42 ? 2.26000 8.86400 -41.42300 1.000 51.98865 486 HIS D CA 1
ATOM 6502 C C . HIS D 1 42 ? 1.33100 8.23300 -42.45700 1.000 52.71565 486 HIS D C 1
ATOM 6503 O O . HIS D 1 42 ? 0.10600 8.32200 -42.32600 1.000 56.43072 486 HIS D O 1
ATOM 6510 N N . TYR D 1 43 ? 1.88600 7.59300 -43.49300 1.000 51.85475 487 TYR D N 1
ATOM 6511 C CA . TYR D 1 43 ? 1.02000 6.97100 -44.49200 1.000 50.14979 487 TYR D CA 1
ATOM 6512 C C . TYR D 1 43 ? 0.20500 5.83500 -43.88200 1.000 58.03565 487 TYR D C 1
ATOM 6513 O O . TYR D 1 43 ? -1.02800 5.79500 -44.01300 1.000 59.17506 487 TYR D O 1
ATOM 6522 N N . CYS D 1 44 ? 0.88700 4.89200 -43.21900 1.000 57.38915 488 CYS D N 1
ATOM 6523 C CA . CYS D 1 44 ? 0.25200 3.74300 -42.57500 1.000 54.71782 488 CYS D CA 1
ATOM 6524 C C . CYS D 1 44 ? -0.69600 4.12600 -41.45300 1.000 57.21381 488 CYS D C 1
ATOM 6525 O O . CYS D 1 44 ? -1.44300 3.27000 -40.97500 1.000 63.63255 488 CYS D O 1
ATOM 6528 N N . THR D 1 45 ? -0.64500 5.35900 -40.96700 1.000 53.96140 489 THR D N 1
ATOM 6529 C CA . THR D 1 45 ? -1.51800 5.70800 -39.86100 1.000 65.74114 489 THR D CA 1
ATOM 6530 C C . THR D 1 45 ? -2.55600 6.75300 -40.24200 1.000 55.13219 489 THR D C 1
ATOM 6531 O O . THR D 1 45 ? -3.74800 6.51300 -40.06500 1.000 59.13181 489 THR D O 1
ATOM 6535 N N . GLU D 1 46 ? -2.19800 7.88300 -40.83700 1.000 55.02429 490 GLU D N 1
ATOM 6536 C CA . GLU D 1 46 ? -3.39009 8.66147 -41.10491 1.000 60.07651 490 GLU D CA 1
ATOM 6537 C C . GLU D 1 46 ? -3.62500 9.05100 -42.56300 1.000 66.23684 490 GLU D C 1
ATOM 6538 O O . GLU D 1 46 ? -4.78633 9.32605 -42.90632 1.000 80.02485 490 GLU D O 1
ATOM 6544 N N . VAL D 1 47 ? -2.77500 8.71800 -43.53500 1.000 58.08961 491 VAL D N 1
ATOM 6545 C CA . VAL D 1 47 ? -3.15000 9.00400 -44.92100 1.000 46.29532 491 VAL D CA 1
ATOM 6546 C C . VAL D 1 47 ? -4.03900 7.91000 -45.51500 1.000 56.72087 491 VAL D C 1
ATOM 6547 O O . VAL D 1 47 ? -5.06100 8.18900 -46.13100 1.000 59.64918 491 VAL D O 1
ATOM 6551 N N . TRP D 1 48 ? -3.71700 6.63200 -45.39300 1.000 42.08892 492 TRP D N 1
ATOM 6552 C CA . TRP D 1 48 ? -4.59000 5.64400 -46.02600 1.000 45.15923 492 TRP D CA 1
ATOM 6553 C C . TRP D 1 48 ? -6.05400 5.77900 -45.60000 1.000 54.61433 492 TRP D C 1
ATOM 6554 O O . TRP D 1 48 ? -6.92600 5.66100 -46.47600 1.000 56.13422 492 TRP D O 1
ATOM 6565 N N . PRO D 1 49 ? -6.40800 6.06500 -44.34000 1.000 71.93354 493 PRO D N 1
ATOM 6566 C CA . PRO D 1 49 ? -7.84200 6.26500 -44.04900 1.000 56.29251 493 PRO D CA 1
ATOM 6567 C C . PRO D 1 49 ? -8.42400 7.45000 -44.79700 1.000 58.19666 493 PRO D C 1
ATOM 6568 O O . PRO D 1 49 ? -9.63500 7.48600 -45.06600 1.000 55.75223 493 PRO D O 1
ATOM 6572 N N . THR D 1 50 ? -7.56700 8.42800 -45.10900 1.000 63.65574 494 THR D N 1
ATOM 6573 C CA . THR D 1 50 ? -7.89200 9.56400 -45.96500 1.000 63.94056 494 THR D CA 1
ATOM 6574 C C . THR D 1 50 ? -8.40500 9.10500 -47.32200 1.000 69.76174 494 THR D C 1
ATOM 6575 O O . THR D 1 50 ? -9.23200 9.77300 -47.95400 1.000 65.71602 494 THR D O 1
ATOM 6579 N N . ILE D 1 51 ? -7.86100 7.99900 -47.79600 1.000 64.00401 495 ILE D N 1
ATOM 6580 C CA . ILE D 1 51 ? -8.19900 7.48900 -49.10600 1.000 59.88999 495 ILE D CA 1
ATOM 6581 C C . ILE D 1 51 ? -9.51500 6.73200 -49.04600 1.000 63.88239 495 ILE D C 1
ATOM 6582 O O . ILE D 1 51 ? -10.39100 6.90700 -49.89500 1.000 68.42476 495 ILE D O 1
ATOM 6587 N N . THR D 1 52 ? -9.71000 5.92200 -48.00800 1.000 62.79433 496 THR D N 1
ATOM 6588 C CA . THR D 1 52 ? -10.89500 5.07000 -47.97000 1.000 65.79841 496 THR D CA 1
ATOM 6589 C C . THR D 1 52 ? -12.15500 5.85200 -47.62900 1.000 66.74124 496 THR D C 1
ATOM 6590 O O . THR D 1 52 ? -13.26600 5.43900 -48.03000 1.000 69.79458 496 THR D O 1
ATOM 6594 N N . SER D 1 53 ? -12.02300 6.97400 -46.89900 1.000 66.01907 497 SER D N 1
ATOM 6595 C CA . SER D 1 53 ? -13.00800 7.96100 -46.47000 1.000 65.90144 497 SER D CA 1
ATOM 6596 C C . SER D 1 53 ? -13.59100 8.79600 -47.59000 1.000 73.80155 497 SER D C 1
ATOM 6597 O O . SER D 1 53 ? -14.54600 9.55700 -47.36400 1.000 71.83674 497 SER D O 1
ATOM 6600 N N . ALA D 1 54 ? -12.87200 8.87700 -48.69000 1.000 76.15403 498 ALA D N 1
ATOM 6601 C CA . ALA D 1 54 ? -13.32700 9.61400 -49.84500 1.000 71.38522 498 ALA D CA 1
ATOM 6602 C C . ALA D 1 54 ? -14.26400 8.78300 -50.70000 1.000 68.84531 498 ALA D C 1
ATOM 6603 O O . ALA D 1 54 ? -14.94100 9.34200 -51.56400 1.000 86.95273 498 ALA D O 1
ATOM 6605 N N . GLY D 1 55 ? -14.32600 7.47200 -50.47200 1.000 69.26258 499 GLY D N 1
ATOM 6606 C CA . GLY D 1 55 ? -15.30000 6.63200 -51.14300 1.000 55.55907 499 GLY D CA 1
ATOM 6607 C C . GLY D 1 55 ? -14.67000 5.40700 -51.76400 1.000 75.25773 499 GLY D C 1
ATOM 6608 O O . GLY D 1 55 ? -15.34800 4.53500 -52.31700 1.000 87.02539 499 GLY D O 1
ATOM 6609 N N . ILE D 1 56 ? -13.35000 5.34600 -51.67900 1.000 66.60974 500 ILE D N 1
ATOM 6610 C CA . ILE D 1 56 ? -12.62500 4.23900 -52.26000 1.000 66.26757 500 ILE D CA 1
ATOM 6611 C C . ILE D 1 56 ? -12.81100 3.00200 -51.39400 1.000 62.44833 500 ILE D C 1
ATOM 6612 O O . ILE D 1 56 ? -13.01500 3.09100 -50.17100 1.000 71.14411 500 ILE D O 1
ATOM 6617 N N . SER D 1 57 ? -12.81700 1.84100 -52.04300 1.000 60.11274 501 SER D N 1
ATOM 6618 C CA . SER D 1 57 ? -13.00400 0.53700 -51.43600 1.000 69.56790 501 SER D CA 1
ATOM 6619 C C . SER D 1 57 ? -11.64300 -0.12800 -51.23700 1.000 73.70751 501 SER D C 1
ATOM 6620 O O . SER D 1 57 ? -10.59300 0.51100 -51.32700 1.000 65.25596 501 SER D O 1
ATOM 6623 N N . GLY D 1 58 ? -11.67600 -1.41800 -50.91200 1.000 75.87923 502 GLY D N 1
ATOM 6624 C CA . GLY D 1 58 ? -10.47900 -2.22100 -50.77200 1.000 64.20923 502 GLY D CA 1
ATOM 6625 C C . GLY D 1 58 ? -9.55700 -1.67600 -49.70200 1.000 70.06551 502 GLY D C 1
ATOM 6626 O O . GLY D 1 58 ? -8.42100 -1.30000 -49.99400 1.000 75.29692 502 GLY D O 1
ATOM 6627 N N . GLU D 1 59 ? -10.03900 -1.63800 -48.45700 1.000 70.88371 503 GLU D N 1
ATOM 6628 C CA . GLU D 1 59 ? -9.26000 -0.98600 -47.40000 1.000 71.58381 503 GLU D CA 1
ATOM 6629 C C . GLU D 1 59 ? -7.91800 -1.66900 -47.18700 1.000 73.99079 503 GLU D C 1
ATOM 6630 O O . GLU D 1 59 ? -6.88600 -0.98500 -47.12000 1.000 72.83810 503 GLU D O 1
ATOM 6636 N N . ARG D 1 60 ? -7.86800 -3.00100 -47.16000 1.000 71.42614 504 ARG D N 1
ATOM 6637 C CA . ARG D 1 60 ? -6.55900 -3.62700 -46.93600 1.000 67.82727 504 ARG D CA 1
ATOM 6638 C C . ARG D 1 60 ? -5.54100 -3.29600 -48.04900 1.000 64.95302 504 ARG D C 1
ATOM 6639 O O . ARG D 1 60 ? -4.32700 -3.26100 -47.78200 1.000 60.06022 504 ARG D O 1
ATOM 6647 N N . ILE D 1 61 ? -6.00200 -3.02100 -49.27400 1.000 70.21536 505 ILE D N 1
ATOM 6648 C CA . ILE D 1 61 ? -5.08700 -2.57500 -50.34300 1.000 56.09129 505 ILE D CA 1
ATOM 6649 C C . ILE D 1 61 ? -4.31600 -1.33700 -49.89700 1.000 56.61736 505 ILE D C 1
ATOM 6650 O O . ILE D 1 61 ? -3.08800 -1.27600 -50.02300 1.000 58.22500 505 ILE D O 1
ATOM 6655 N N . TRP D 1 62 ? -5.03800 -0.33400 -49.40800 1.000 56.66868 506 TRP D N 1
ATOM 6656 C CA . TRP D 1 62 ? -4.41300 0.94400 -49.07200 1.000 65.07942 506 TRP D CA 1
ATOM 6657 C C . TRP D 1 62 ? -3.62700 0.88000 -47.76700 1.000 71.45572 506 TRP D C 1
ATOM 6658 O O . TRP D 1 62 ? -2.61500 1.58300 -47.63500 1.000 65.00272 506 TRP D O 1
ATOM 6669 N N . SER D 1 63 ? -4.05200 0.04500 -46.82900 1.000 63.92411 507 SER D N 1
ATOM 6670 C CA . SER D 1 63 ? -3.49700 -0.07900 -45.48100 1.000 65.32927 507 SER D CA 1
ATOM 6671 C C . SER D 1 63 ? -2.32800 -1.06300 -45.39200 1.000 60.18566 507 SER D C 1
ATOM 6672 O O . SER D 1 63 ? -1.45500 -0.88700 -44.54700 1.000 70.38619 507 SER D O 1
ATOM 6675 N N . ASP D 1 64 ? -2.41900 -2.15500 -46.15300 1.000 67.96209 508 ASP D N 1
ATOM 6676 C CA . ASP D 1 64 ? -1.49600 -3.30200 -46.04800 1.000 73.16070 508 ASP D CA 1
ATOM 6677 C C . ASP D 1 64 ? -0.76000 -3.59400 -47.34500 1.000 65.03833 508 ASP D C 1
ATOM 6678 O O . ASP D 1 64 ? 0.47400 -3.57000 -47.38100 1.000 58.46432 508 ASP D O 1
ATOM 6683 N N . GLU D 1 65 ? -1.52700 -3.92600 -48.39100 1.000 65.34776 509 GLU D N 1
ATOM 6684 C CA . GLU D 1 65 ? -0.96800 -4.41000 -49.66100 1.000 63.29258 509 GLU D CA 1
ATOM 6685 C C . GLU D 1 65 ? -0.07500 -3.35800 -50.32100 1.000 57.60846 509 GLU D C 1
ATOM 6686 O O . GLU D 1 65 ? 1.04200 -3.66800 -50.72500 1.000 65.15074 509 GLU D O 1
ATOM 6692 N N . ILE D 1 66 ? -0.54800 -2.11700 -50.44900 1.000 56.56200 510 ILE D N 1
ATOM 6693 C CA . ILE D 1 66 ? 0.28900 -1.09400 -51.08400 1.000 61.47808 510 ILE D CA 1
ATOM 6694 C C . ILE D 1 66 ? 1.58900 -0.85000 -50.32500 1.000 65.11371 510 ILE D C 1
ATOM 6695 O O . ILE D 1 66 ? 2.64100 -0.72700 -50.97000 1.000 59.10934 510 ILE D O 1
ATOM 6700 N N . PRO D 1 67 ? 1.61000 -0.72400 -48.98300 1.000 68.50215 511 PRO D N 1
ATOM 6701 C CA . PRO D 1 67 ? 2.90600 -0.59900 -48.28400 1.000 49.22923 511 PRO D CA 1
ATOM 6702 C C . PRO D 1 67 ? 3.87700 -1.74000 -48.54200 1.000 56.51281 511 PRO D C 1
ATOM 6703 O O . PRO D 1 67 ? 5.09200 -1.49700 -48.64800 1.000 55.29795 511 PRO D O 1
ATOM 6707 N N . GLN D 1 68 ? 3.38100 -2.98300 -48.57800 1.000 55.90236 512 GLN D N 1
ATOM 6708 C CA . GLN D 1 68 ? 4.29189 -4.10056 -48.83541 1.000 68.32664 512 GLN D CA 1
ATOM 6709 C C . GLN D 1 68 ? 4.78200 -4.07400 -50.27600 1.000 61.15571 512 GLN D C 1
ATOM 6710 O O . GLN D 1 68 ? 5.95864 -4.31736 -50.56185 1.000 59.83095 512 GLN D O 1
ATOM 6716 N N . LEU D 1 69 ? 3.91500 -3.70800 -51.22000 1.000 62.69707 513 LEU D N 1
ATOM 6717 C CA . LEU D 1 69 ? 4.30800 -3.51900 -52.61500 1.000 65.73092 513 LEU D CA 1
ATOM 6718 C C . LEU D 1 69 ? 5.39900 -2.47100 -52.74100 1.000 57.10573 513 LEU D C 1
ATOM 6719 O O . LEU D 1 69 ? 6.29500 -2.61100 -53.57400 1.000 66.09532 513 LEU D O 1
ATOM 6724 N N . ALA D 1 70 ? 5.36200 -1.42800 -51.90800 1.000 54.41379 514 ALA D N 1
ATOM 6725 C CA . ALA D 1 70 ? 6.38400 -0.39000 -52.00800 1.000 61.24403 514 ALA D CA 1
ATOM 6726 C C . ALA D 1 70 ? 7.78600 -0.87400 -51.62100 1.000 68.52300 514 ALA D C 1
ATOM 6727 O O . ALA D 1 70 ? 8.76900 -0.25500 -52.04500 1.000 67.13761 514 ALA D O 1
ATOM 6729 N N . PHE D 1 71 ? 7.91100 -1.94800 -50.82500 1.000 62.84526 515 PHE D N 1
ATOM 6730 C CA . PHE D 1 71 ? 9.24600 -2.44500 -50.47800 1.000 58.04133 515 PHE D CA 1
ATOM 6731 C C . PHE D 1 71 ? 9.91600 -3.14600 -51.64900 1.000 61.91451 515 PHE D C 1
ATOM 6732 O O . PHE D 1 71 ? 11.14100 -3.20800 -51.70500 1.000 70.85164 515 PHE D O 1
ATOM 6740 N N . ASP D 1 72 ? 9.14700 -3.68800 -52.58300 1.000 75.29146 516 ASP D N 1
ATOM 6741 C CA . ASP D 1 72 ? 9.89000 -4.21400 -53.71300 1.000 75.37083 516 ASP D CA 1
ATOM 6742 C C . ASP D 1 72 ? 9.86200 -3.30400 -54.93200 1.000 77.16987 516 ASP D C 1
ATOM 6743 O O . ASP D 1 72 ? 10.72600 -3.46800 -55.80100 1.000 74.90215 516 ASP D O 1
ATOM 6748 N N . TYR D 1 73 ? 9.06100 -2.24000 -54.97900 1.000 74.47011 517 TYR D N 1
ATOM 6749 C CA . TYR D 1 73 ? 9.15400 -1.31100 -56.10400 1.000 64.96540 517 TYR D CA 1
ATOM 6750 C C . TYR D 1 73 ? 9.44100 0.11400 -55.65300 1.000 69.81477 517 TYR D C 1
ATOM 6751 O O . TYR D 1 73 ? 8.52300 0.81800 -55.20100 1.000 61.88030 517 TYR D O 1
ATOM 6760 N N . PRO D 1 74 ? 10.69100 0.58100 -55.77500 1.000 59.07395 518 PRO D N 1
ATOM 6761 C CA . PRO D 1 74 ? 11.02100 1.93700 -55.29600 1.000 54.51407 518 PRO D CA 1
ATOM 6762 C C . PRO D 1 74 ? 10.08200 3.02800 -55.78500 1.000 71.56927 518 PRO D C 1
ATOM 6763 O O . PRO D 1 74 ? 9.70800 3.90500 -54.99600 1.000 78.29379 518 PRO D O 1
ATOM 6767 N N . PHE D 1 75 ? 9.67600 2.99100 -57.06000 1.000 65.98726 519 PHE D N 1
ATOM 6768 C CA . PHE D 1 75 ? 8.85800 4.07300 -57.60200 1.000 61.47653 519 PHE D CA 1
ATOM 6769 C C . PHE D 1 75 ? 7.56000 4.24300 -56.81100 1.000 52.63667 519 PHE D C 1
ATOM 6770 O O . PHE D 1 75 ? 7.10300 5.37400 -56.60100 1.000 54.18102 519 PHE D O 1
ATOM 6778 N N . LEU D 1 76 ? 6.97900 3.13600 -56.32800 1.000 48.66618 520 LEU D N 1
ATOM 6779 C CA . LEU D 1 76 ? 5.79600 3.22200 -55.47300 1.000 60.98433 520 LEU D CA 1
ATOM 6780 C C . LEU D 1 76 ? 6.13100 3.81900 -54.11100 1.000 58.56671 520 LEU D C 1
ATOM 6781 O O . LEU D 1 76 ? 5.34800 4.59600 -53.55900 1.000 60.91947 520 LEU D O 1
ATOM 6786 N N . MET D 1 77 ? 7.27800 3.46800 -53.53800 1.000 65.44180 521 MET D N 1
ATOM 6787 C CA . MET D 1 77 ? 7.54700 4.02400 -52.22000 1.000 63.21657 521 MET D CA 1
ATOM 6788 C C . MET D 1 77 ? 7.76700 5.52300 -52.31300 1.000 65.18897 521 MET D C 1
ATOM 6789 O O . MET D 1 77 ? 7.20500 6.28800 -51.51300 1.000 45.36823 521 MET D O 1
ATOM 6794 N N . HIS D 1 78 ? 8.49100 5.99500 -53.32900 1.000 62.89724 522 HIS D N 1
ATOM 6795 C CA . HIS D 1 78 ? 8.60100 7.43400 -53.52300 1.000 62.22254 522 HIS D CA 1
ATOM 6796 C C . HIS D 1 78 ? 7.23300 8.08500 -53.71300 1.000 57.44174 522 HIS D C 1
ATOM 6797 O O . HIS D 1 78 ? 7.00000 9.20700 -53.24400 1.000 59.03046 522 HIS D O 1
ATOM 6804 N N . ALA D 1 79 ? 6.31700 7.41000 -54.41600 1.000 51.80332 523 ALA D N 1
ATOM 6805 C CA . ALA D 1 79 ? 5.00200 8.00600 -54.64300 1.000 63.14562 523 ALA D CA 1
ATOM 6806 C C . ALA D 1 79 ? 4.18500 8.04100 -53.35800 1.000 56.74773 523 ALA D C 1
ATOM 6807 O O . ALA D 1 79 ? 3.52600 9.04500 -53.06700 1.000 50.73026 523 ALA D O 1
ATOM 6809 N N . LEU D 1 80 ? 4.21600 6.95600 -52.57600 1.000 60.13933 524 LEU D N 1
ATOM 6810 C CA . LEU D 1 80 ? 3.64800 6.98800 -51.23200 1.000 59.95670 524 LEU D CA 1
ATOM 6811 C C . LEU D 1 80 ? 4.27500 8.09900 -50.39700 1.000 55.62264 524 LEU D C 1
ATOM 6812 O O . LEU D 1 80 ? 3.56400 8.91500 -49.79500 1.000 49.44875 524 LEU D O 1
ATOM 6817 N N . LEU D 1 81 ? 5.60800 8.17100 -50.36400 1.000 52.18700 525 LEU D N 1
ATOM 6818 C CA . LEU D 1 81 ? 6.26300 9.14900 -49.50400 1.000 48.96923 525 LEU D CA 1
ATOM 6819 C C . LEU D 1 81 ? 5.87200 10.58100 -49.87300 1.000 58.32194 525 LEU D C 1
ATOM 6820 O O . LEU D 1 81 ? 5.63300 11.41600 -48.99200 1.000 70.65861 525 LEU D O 1
ATOM 6825 N N . ALA D 1 82 ? 5.79200 10.88000 -51.17000 1.000 60.01875 526 ALA D N 1
ATOM 6826 C CA . ALA D 1 82 ? 5.47500 12.24200 -51.59500 1.000 51.16923 526 ALA D CA 1
ATOM 6827 C C . ALA D 1 82 ? 4.06000 12.63100 -51.18400 1.000 56.12955 526 ALA D C 1
ATOM 6828 O O . ALA D 1 82 ? 3.84200 13.69100 -50.59000 1.000 52.97523 526 ALA D O 1
ATOM 6830 N N . PHE D 1 83 ? 3.08300 11.78700 -51.51800 1.000 47.20188 527 PHE D N 1
ATOM 6831 C CA . PHE D 1 83 ? 1.71300 11.99300 -51.06700 1.000 56.00000 527 PHE D CA 1
ATOM 6832 C C . PHE D 1 83 ? 1.64600 12.15800 -49.55500 1.000 61.09516 527 PHE D C 1
ATOM 6833 O O . PHE D 1 83 ? 0.86000 12.96300 -49.04000 1.000 65.77538 527 PHE D O 1
ATOM 6841 N N . SER D 1 84 ? 2.44800 11.38600 -48.82400 1.000 56.14629 528 SER D N 1
ATOM 6842 C CA . SER D 1 84 ? 2.42800 11.50900 -47.37400 1.000 56.47207 528 SER D CA 1
ATOM 6843 C C . SER D 1 84 ? 2.95100 12.87300 -46.94800 1.000 62.72949 528 SER D C 1
ATOM 6844 O O . SER D 1 84 ? 2.30000 13.57900 -46.16800 1.000 50.52028 528 SER D O 1
ATOM 6847 N N . ALA D 1 85 ? 4.09800 13.29300 -47.48900 1.000 53.23895 529 ALA D N 1
ATOM 6848 C CA . ALA D 1 85 ? 4.60700 14.61800 -47.15000 1.000 57.40835 529 ALA D CA 1
ATOM 6849 C C . ALA D 1 85 ? 3.60900 15.70300 -47.53100 1.000 64.11069 529 ALA D C 1
ATOM 6850 O O . ALA D 1 85 ? 3.43600 16.68400 -46.79600 1.000 67.25419 529 ALA D O 1
ATOM 6852 N N . THR D 1 86 ? 2.94500 15.54800 -48.68000 1.000 66.20863 530 THR D N 1
ATOM 6853 C CA . THR D 1 86 ? 1.96000 16.53500 -49.11000 1.000 63.00302 530 THR D CA 1
ATOM 6854 C C . THR D 1 86 ? 0.83800 16.66300 -48.09100 1.000 57.40851 530 THR D C 1
ATOM 6855 O O . THR D 1 86 ? 0.42700 17.77700 -47.74200 1.000 62.77920 530 THR D O 1
ATOM 6859 N N . HIS D 1 87 ? 0.34300 15.53100 -47.59700 1.000 59.01873 531 HIS D N 1
ATOM 6860 C CA . HIS D 1 87 ? -0.72300 15.56100 -46.60700 1.000 59.75071 531 HIS D CA 1
ATOM 6861 C C . HIS D 1 87 ? -0.23700 16.10200 -45.26600 1.000 74.39122 531 HIS D C 1
ATOM 6862 O O . HIS D 1 87 ? -0.96700 16.83600 -44.59200 1.000 67.75070 531 HIS D O 1
ATOM 6869 N N . LEU D 1 88 ? 0.98100 15.74200 -44.84800 1.000 63.98251 532 LEU D N 1
ATOM 6870 C CA . LEU D 1 88 ? 1.44600 16.22500 -43.54900 1.000 64.17404 532 LEU D CA 1
ATOM 6871 C C . LEU D 1 88 ? 1.80300 17.70100 -43.59400 1.000 73.67643 532 LEU D C 1
ATOM 6872 O O . LEU D 1 88 ? 1.55800 18.42600 -42.62100 1.000 71.09895 532 LEU D O 1
ATOM 6877 N N . ALA D 1 89 ? 2.31800 18.19100 -44.72600 1.000 71.41849 533 ALA D N 1
ATOM 6878 C CA . ALA D 1 89 ? 2.76000 19.57600 -44.84200 1.000 71.51574 533 ALA D CA 1
ATOM 6879 C C . ALA D 1 89 ? 1.60400 20.54300 -44.60700 1.000 73.10561 533 ALA D C 1
ATOM 6880 O O . ALA D 1 89 ? 1.77300 21.76300 -44.69800 1.000 80.08672 533 ALA D O 1
ATOM 6882 N N . ARG D 1 90 ? 0.42300 20.00800 -44.30400 1.000 66.87709 534 ARG D N 1
ATOM 6883 C CA . ARG D 1 90 ? -0.70100 20.84300 -43.91100 1.000 66.88866 534 ARG D CA 1
ATOM 6884 C C . ARG D 1 90 ? -0.61300 21.34100 -42.47100 1.000 80.75135 534 ARG D C 1
ATOM 6885 O O . ARG D 1 90 ? -1.23200 22.36400 -42.15500 1.000 88.17873 534 ARG D O 1
ATOM 6893 N N . LYS D 1 91 ? 0.14400 20.65300 -41.59600 1.000 81.76757 535 LYS D N 1
ATOM 6894 C CA . LYS D 1 91 ? 0.26587 20.86048 -40.15379 1.000 78.97269 535 LYS D CA 1
ATOM 6895 C C . LYS D 1 91 ? 1.67900 21.18800 -39.69300 1.000 82.70159 535 LYS D C 1
ATOM 6896 O O . LYS D 1 91 ? 1.89065 21.38126 -38.48989 1.000 101.14984 535 LYS D O 1
ATOM 6902 N N . GLU D 1 92 ? 2.67100 20.97100 -40.54800 1.000 74.13748 536 GLU D N 1
ATOM 6903 C CA . GLU D 1 92 ? 4.02632 21.34564 -40.22682 1.000 98.17726 536 GLU D CA 1
ATOM 6904 C C . GLU D 1 92 ? 4.66900 21.93900 -41.47200 1.000 95.87289 536 GLU D C 1
ATOM 6905 O O . GLU D 1 92 ? 4.44702 21.44639 -42.58662 1.000 97.18569 536 GLU D O 1
ATOM 6911 N N . PRO D 1 93 ? 5.37000 23.05600 -41.27700 1.000 102.23237 537 PRO D N 1
ATOM 6912 C CA . PRO D 1 93 ? 6.35900 23.56200 -42.24500 1.000 97.95215 537 PRO D CA 1
ATOM 6913 C C . PRO D 1 93 ? 7.64200 22.72800 -42.37300 1.000 92.08104 537 PRO D C 1
ATOM 6914 O O . PRO D 1 93 ? 7.79300 21.69800 -41.71600 1.000 82.89687 537 PRO D O 1
ATOM 6918 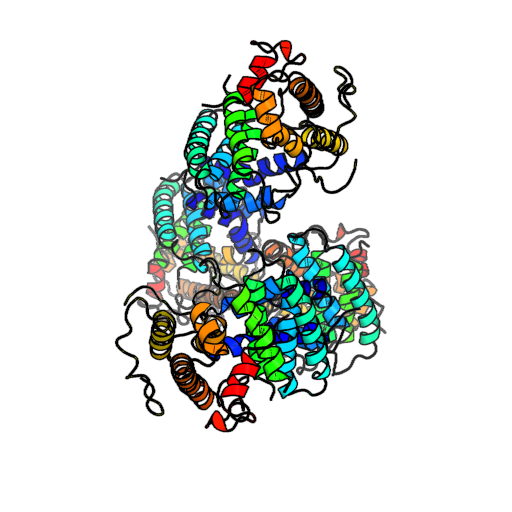N N . GLY D 1 94 ? 8.58700 23.20600 -43.19600 1.000 110.01967 538 GLY D N 1
ATOM 6919 C CA . GLY D 1 94 ? 9.54100 22.28300 -43.78100 1.000 98.53709 538 GLY D CA 1
ATOM 6920 C C . GLY D 1 94 ? 8.67500 21.32300 -44.58200 1.000 100.70414 538 GLY D C 1
ATOM 6921 O O . GLY D 1 94 ? 7.50700 21.56300 -44.83600 1.000 105.98431 538 GLY D O 1
ATOM 6922 N N . LEU D 1 95 ? 9.27900 20.21700 -44.98200 1.000 93.70251 539 LEU D N 1
ATOM 6923 C CA . LEU D 1 95 ? 8.54600 19.19400 -45.71800 1.000 101.11239 539 LEU D CA 1
ATOM 6924 C C . LEU D 1 95 ? 8.19300 19.50100 -47.17000 1.000 99.75208 539 LEU D C 1
ATOM 6925 O O . LEU D 1 95 ? 8.21200 18.57100 -47.98400 1.000 98.58985 539 LEU D O 1
ATOM 6930 N N . GLU D 1 96 ? 8.00300 20.78400 -47.54900 1.000 101.93131 540 GLU D N 1
ATOM 6931 C CA . GLU D 1 96 ? 7.67300 21.10700 -48.94000 1.000 93.10969 540 GLU D CA 1
ATOM 6932 C C . GLU D 1 96 ? 8.84600 20.83600 -49.85800 1.000 94.69285 540 GLU D C 1
ATOM 6933 O O . GLU D 1 96 ? 8.65900 20.71100 -51.07100 1.000 100.41041 540 GLU D O 1
ATOM 6939 N N . GLN D 1 97 ? 10.06700 20.81100 -49.32700 1.000 94.02675 541 GLN D N 1
ATOM 6940 C CA . GLN D 1 97 ? 11.28980 20.32606 -49.94063 1.000 90.22170 541 GLN D CA 1
ATOM 6941 C C . GLN D 1 97 ? 11.20800 18.83900 -50.24700 1.000 99.54494 541 GLN D C 1
ATOM 6942 O O . GLN D 1 97 ? 12.02722 18.34581 -51.02636 1.000 101.64179 541 GLN D O 1
ATOM 6948 N N . TYR D 1 98 ? 10.50700 18.13100 -49.35200 1.000 101.64807 542 TYR D N 1
ATOM 6949 C CA . TYR D 1 98 ? 10.44100 16.67800 -49.44600 1.000 84.96264 542 TYR D CA 1
ATOM 6950 C C . TYR D 1 98 ? 9.33200 16.20200 -50.37300 1.000 85.63453 542 TYR D C 1
ATOM 6951 O O . TYR D 1 98 ? 9.39000 15.06300 -50.84700 1.000 81.15153 542 TYR D O 1
ATOM 6960 N N . VAL D 1 99 ? 8.33500 17.04200 -50.65300 1.000 76.22740 543 VAL D N 1
ATOM 6961 C CA . VAL D 1 99 ? 7.35900 16.69100 -51.67800 1.000 76.58971 543 VAL D CA 1
ATOM 6962 C C . VAL D 1 99 ? 8.02400 16.67600 -53.04500 1.000 82.81501 543 VAL D C 1
ATOM 6963 O O . VAL D 1 99 ? 7.74200 15.81500 -53.88600 1.000 84.56947 543 VAL D O 1
ATOM 6967 N N . ALA D 1 100 ? 8.93200 17.62200 -53.28100 1.000 87.94872 544 ALA D N 1
ATOM 6968 C CA . ALA D 1 100 ? 9.51700 17.77200 -54.60600 1.000 82.95794 544 ALA D CA 1
ATOM 6969 C C . ALA D 1 100 ? 10.50300 16.64900 -54.91500 1.000 78.43300 544 ALA D C 1
ATOM 6970 O O . ALA D 1 100 ? 10.50300 16.10900 -56.03000 1.000 90.71737 544 ALA D O 1
ATOM 6972 N N . SER D 1 101 ? 11.36000 16.32800 -53.93000 1.000 84.11521 545 SER D N 1
ATOM 6973 C CA . SER D 1 101 ? 12.36715 15.25753 -53.95491 1.000 79.97616 545 SER D CA 1
ATOM 6974 C C . SER D 1 101 ? 11.80300 13.95600 -54.47200 1.000 84.40523 545 SER D C 1
ATOM 6975 O O . SER D 1 101 ? 12.36070 13.29540 -55.35592 1.000 72.82234 545 SER D O 1
ATOM 6978 N N . HIS D 1 102 ? 10.79300 13.50700 -53.73400 1.000 84.21513 546 HIS D N 1
ATOM 6979 C CA . HIS D 1 102 ? 10.26800 12.16600 -53.83600 1.000 82.02870 546 HIS D CA 1
ATOM 6980 C C . HIS D 1 102 ? 9.44200 12.01200 -55.08600 1.000 74.29323 546 HIS D C 1
ATOM 6981 O O . HIS D 1 102 ? 9.39600 10.92100 -55.65100 1.000 60.70923 546 HIS D O 1
ATOM 6988 N N . ARG D 1 103 ? 8.79000 13.08000 -55.54400 1.000 68.06200 547 ARG D N 1
ATOM 6989 C CA . ARG D 1 103 ? 8.00500 12.94900 -56.76300 1.000 77.16944 547 ARG D CA 1
ATOM 6990 C C . ARG D 1 103 ? 8.89800 12.86200 -57.98600 1.000 83.21730 547 ARG D C 1
ATOM 6991 O O . ARG D 1 103 ? 8.68600 12.01900 -58.86200 1.000 66.82550 547 ARG D O 1
ATOM 6999 N N . LEU D 1 104 ? 9.88600 13.74800 -58.09500 1.000 65.25259 548 LEU D N 1
ATOM 7000 C CA . LEU D 1 104 ? 10.73371 13.61537 -59.26762 1.000 68.54765 548 LEU D CA 1
ATOM 7001 C C . LEU D 1 104 ? 11.41200 12.26700 -59.26200 1.000 74.84570 548 LEU D C 1
ATOM 7002 O O . LEU D 1 104 ? 11.42585 11.57090 -60.28864 1.000 85.94021 548 LEU D O 1
ATOM 7007 N N . ASP D 1 105 ? 11.87200 11.77800 -58.11400 1.000 78.74936 549 ASP D N 1
ATOM 7008 C CA . ASP D 1 105 ? 12.39700 10.43000 -58.20700 1.000 76.79500 549 ASP D CA 1
ATOM 7009 C C . ASP D 1 105 ? 11.29400 9.42000 -58.50600 1.000 77.68973 549 ASP D C 1
ATOM 7010 O O . ASP D 1 105 ? 11.55700 8.41600 -59.18000 1.000 76.67473 549 ASP D O 1
ATOM 7015 N N . ALA D 1 106 ? 10.04200 9.69000 -58.13900 1.000 70.21803 550 ALA D N 1
ATOM 7016 C CA . ALA D 1 106 ? 8.99600 8.73600 -58.48300 1.000 79.74712 550 ALA D CA 1
ATOM 7017 C C . ALA D 1 106 ? 8.73200 8.70200 -59.98500 1.000 79.78182 550 ALA D C 1
ATOM 7018 O O . ALA D 1 106 ? 8.55900 7.62300 -60.56500 1.000 76.34892 550 ALA D O 1
ATOM 7020 N N . LEU D 1 107 ? 8.66500 9.87300 -60.62700 1.000 78.15159 551 LEU D N 1
ATOM 7021 C CA . LEU D 1 107 ? 8.40900 9.90300 -62.06300 1.000 87.33635 551 LEU D CA 1
ATOM 7022 C C . LEU D 1 107 ? 9.58400 9.33400 -62.84400 1.000 85.11501 551 LEU D C 1
ATOM 7023 O O . LEU D 1 107 ? 9.38200 8.57400 -63.79900 1.000 81.95400 551 LEU D O 1
ATOM 7028 N N . ARG D 1 108 ? 10.82000 9.67200 -62.44500 1.000 72.14454 552 ARG D N 1
ATOM 7029 C CA . ARG D 1 108 ? 12.02500 9.15400 -63.09300 1.000 74.26069 552 ARG D CA 1
ATOM 7030 C C . ARG D 1 108 ? 11.98500 7.63500 -63.16300 1.000 83.02052 552 ARG D C 1
ATOM 7031 O O . ARG D 1 108 ? 12.15200 7.04000 -64.22500 1.000 92.03267 552 ARG D O 1
ATOM 7039 N N . LEU D 1 109 ? 11.82000 6.98300 -62.01900 1.000 73.09400 553 LEU D N 1
ATOM 7040 C CA . LEU D 1 109 ? 11.78800 5.53700 -62.20900 1.000 71.20481 553 LEU D CA 1
ATOM 7041 C C . LEU D 1 109 ? 10.41300 5.07600 -62.64300 1.000 74.48946 553 LEU D C 1
ATOM 7042 O O . LEU D 1 109 ? 10.29900 3.95100 -63.12600 1.000 65.29923 553 LEU D O 1
ATOM 7047 N N . LEU D 1 110 ? 9.43300 5.97300 -62.69400 1.000 86.84649 554 LEU D N 1
ATOM 7048 C CA . LEU D 1 110 ? 8.13400 5.60300 -63.25200 1.000 79.06015 554 LEU D CA 1
ATOM 7049 C C . LEU D 1 110 ? 8.14700 5.60100 -64.77800 1.000 85.73747 554 LEU D C 1
ATOM 7050 O O . LEU D 1 110 ? 7.52200 4.74000 -65.40000 1.000 74.16219 554 LEU D O 1
ATOM 7055 N N . ARG D 1 111 ? 8.82000 6.54600 -65.40400 1.000 81.36306 555 ARG D N 1
ATOM 7056 C CA . ARG D 1 111 ? 8.73100 6.34300 -66.84100 1.000 85.79430 555 ARG D CA 1
ATOM 7057 C C . ARG D 1 111 ? 9.63500 5.18600 -67.24000 1.000 89.24591 555 ARG D C 1
ATOM 7058 O O . ARG D 1 111 ? 9.21600 4.37900 -68.07200 1.000 97.94441 555 ARG D O 1
ATOM 7066 N N . LYS D 1 112 ? 10.73600 4.89500 -66.55400 1.000 77.24621 556 LYS D N 1
ATOM 7067 C CA . LYS D 1 112 ? 11.38300 3.65465 -66.99800 1.000 76.87613 556 LYS D CA 1
ATOM 7068 C C . LYS D 1 112 ? 10.54500 2.40900 -66.60900 1.000 81.00089 556 LYS D C 1
ATOM 7069 O O . LYS D 1 112 ? 10.08996 1.69009 -67.51267 1.000 87.26638 556 LYS D O 1
ATOM 7075 N N . ALA D 1 113 ? 10.18400 2.16900 -65.33000 1.000 87.03318 557 ALA D N 1
ATOM 7076 C CA . ALA D 1 113 ? 9.38000 0.97900 -64.99100 1.000 85.18599 557 ALA D CA 1
ATOM 7077 C C . ALA D 1 113 ? 8.19900 0.78200 -65.94100 1.000 82.65511 557 ALA D C 1
ATOM 7078 O O . ALA D 1 113 ? 7.76600 -0.35200 -66.19500 1.000 92.25195 557 ALA D O 1
ATOM 7080 N N . VAL D 1 114 ? 7.68600 1.88200 -66.49300 1.000 88.51714 558 VAL D N 1
ATOM 7081 C CA . VAL D 1 114 ? 6.52700 1.77400 -67.37700 1.000 84.12678 558 VAL D CA 1
ATOM 7082 C C . VAL D 1 114 ? 6.93300 1.36600 -68.77500 1.000 90.89280 558 VAL D C 1
ATOM 7083 O O . VAL D 1 114 ? 6.08400 1.19000 -69.64000 1.000 94.34390 558 VAL D O 1
ATOM 7087 N N . LEU D 1 115 ? 8.19400 1.10500 -69.02700 1.000 99.61493 559 LEU D N 1
ATOM 7088 C CA . LEU D 1 115 ? 8.18700 0.32200 -70.23700 1.000 86.30812 559 LEU D CA 1
ATOM 7089 C C . LEU D 1 115 ? 8.58500 -1.11100 -70.00400 1.000 87.90885 559 LEU D C 1
ATOM 7090 O O . LEU D 1 115 ? 8.01300 -1.98300 -70.67800 1.000 92.67237 559 LEU D O 1
ATOM 7095 N N . GLU D 1 116 ? 9.27300 -1.48800 -68.92000 1.000 94.38889 560 GLU D N 1
ATOM 7096 C CA . GLU D 1 116 ? 9.21600 -2.90400 -68.67800 1.000 88.91997 560 GLU D CA 1
ATOM 7097 C C . GLU D 1 116 ? 7.93100 -3.37200 -67.98300 1.000 85.24177 560 GLU D C 1
ATOM 7098 O O . GLU D 1 116 ? 8.00800 -4.11200 -67.00100 1.000 85.78851 560 GLU D O 1
ATOM 7104 N N . ILE D 1 117 ? 6.74500 -2.96500 -68.46800 1.000 81.24742 561 ILE D N 1
ATOM 7105 C CA . ILE D 1 117 ? 5.52300 -3.32300 -67.76100 1.000 79.85645 561 ILE D CA 1
ATOM 7106 C C . ILE D 1 117 ? 5.33300 -4.82900 -67.86700 1.000 80.59444 561 ILE D C 1
ATOM 7107 O O . ILE D 1 117 ? 5.45900 -5.42400 -68.95500 1.000 100.73866 561 ILE D O 1
ATOM 7112 N N . SER D 1 118 ? 5.06000 -5.44200 -66.71300 1.000 76.39538 562 SER D N 1
ATOM 7113 C CA . SER D 1 118 ? 5.17500 -6.83600 -66.34800 1.000 84.30304 562 SER D CA 1
ATOM 7114 C C . SER D 1 118 ? 3.86900 -7.21200 -65.68600 1.000 89.55842 562 SER D C 1
ATOM 7115 O O . SER D 1 118 ? 3.08700 -6.32600 -65.33500 1.000 95.68563 562 SER D O 1
ATOM 7118 N N . GLU D 1 119 ? 3.57200 -8.50800 -65.53200 1.000 81.64811 563 GLU D N 1
ATOM 7119 C CA . GLU D 1 119 ? 2.53700 -8.86300 -64.57000 1.000 84.81197 563 GLU D CA 1
ATOM 7120 C C . GLU D 1 119 ? 3.00600 -8.69000 -63.12600 1.000 95.24461 563 GLU D C 1
ATOM 7121 O O . GLU D 1 119 ? 2.17100 -8.65200 -62.21700 1.000 90.09924 563 GLU D O 1
ATOM 7127 N N . ASP D 1 120 ? 4.30400 -8.62300 -62.86000 1.000 97.08082 564 ASP D N 1
ATOM 7128 C CA . ASP D 1 120 ? 4.61400 -8.51000 -61.44200 1.000 94.60307 564 ASP D CA 1
ATOM 7129 C C . ASP D 1 120 ? 4.50300 -7.08300 -60.94300 1.000 90.42157 564 ASP D C 1
ATOM 7130 O O . ASP D 1 120 ? 4.26000 -6.87400 -59.74800 1.000 91.74952 564 ASP D O 1
ATOM 7135 N N . ASN D 1 121 ? 4.58800 -6.09500 -61.83100 1.000 86.41500 565 ASN D N 1
ATOM 7136 C CA . ASN D 1 121 ? 4.64800 -4.71400 -61.38700 1.000 83.26467 565 ASN D CA 1
ATOM 7137 C C . ASN D 1 121 ? 3.49900 -3.83800 -61.90000 1.000 85.25699 565 ASN D C 1
ATOM 7138 O O . ASN D 1 121 ? 3.61800 -2.61300 -61.82700 1.000 72.96195 565 ASN D O 1
ATOM 7143 N N . THR D 1 122 ? 2.37300 -4.40700 -62.38700 1.000 77.02840 566 THR D N 1
ATOM 7144 C CA . THR D 1 122 ? 1.30400 -3.51200 -62.86400 1.000 82.87774 566 THR D CA 1
ATOM 7145 C C . THR D 1 122 ? 0.52300 -2.91200 -61.70700 1.000 69.24155 566 THR D C 1
ATOM 7146 O O . THR D 1 122 ? 0.21200 -1.71300 -61.72000 1.000 77.54868 566 THR D O 1
ATOM 7150 N N . ASP D 1 123 ? 0.18000 -3.73100 -60.71300 1.000 58.67923 567 ASP D N 1
ATOM 7151 C CA . ASP D 1 123 ? -0.52600 -3.22500 -59.54300 1.000 64.65405 567 ASP D CA 1
ATOM 7152 C C . ASP D 1 123 ? 0.29100 -2.15400 -58.84200 1.000 54.05621 567 ASP D C 1
ATOM 7153 O O . ASP D 1 123 ? -0.24300 -1.11100 -58.44500 1.000 58.22427 567 ASP D O 1
ATOM 7158 N N . ALA D 1 124 ? 1.59800 -2.37800 -58.70500 1.000 52.25673 568 ALA D N 1
ATOM 7159 C CA . ALA D 1 124 ? 2.46200 -1.32300 -58.19700 1.000 55.68828 568 ALA D CA 1
ATOM 7160 C C . ALA D 1 124 ? 2.43200 -0.09700 -59.10700 1.000 58.91180 568 ALA D C 1
ATOM 7161 O O . ALA D 1 124 ? 2.52400 1.03500 -58.62100 1.000 68.01728 568 ALA D O 1
ATOM 7163 N N . LEU D 1 125 ? 2.26800 -0.29700 -60.42000 1.000 64.16818 569 LEU D N 1
ATOM 7164 C CA . LEU D 1 125 ? 2.21300 0.83100 -61.35000 1.000 42.21666 569 LEU D CA 1
ATOM 7165 C C . LEU D 1 125 ? 0.90200 1.60900 -61.22600 1.000 55.45617 569 LEU D C 1
ATOM 7166 O O . LEU D 1 125 ? 0.90200 2.84400 -61.27400 1.000 41.29923 569 LEU D O 1
ATOM 7171 N N . VAL D 1 126 ? -0.22100 0.90100 -61.07700 1.000 46.99970 570 VAL D N 1
ATOM 7172 C CA . VAL D 1 126 ? -1.51600 1.55600 -60.92300 1.000 51.89843 570 VAL D CA 1
ATOM 7173 C C . VAL D 1 126 ? -1.57300 2.32800 -59.60300 1.000 61.67073 570 VAL D C 1
ATOM 7174 O O . VAL D 1 126 ? -1.99800 3.49100 -59.56300 1.000 48.74370 570 VAL D O 1
ATOM 7178 N N . ALA D 1 127 ? -1.12900 1.70300 -58.50200 1.000 51.21401 571 ALA D N 1
ATOM 7179 C CA . ALA D 1 127 ? -1.20000 2.36700 -57.19900 1.000 53.54008 571 ALA D CA 1
ATOM 7180 C C . ALA D 1 127 ? -0.38500 3.66000 -57.20100 1.000 55.43342 571 ALA D C 1
ATOM 7181 O O . ALA D 1 127 ? -0.84400 4.69300 -56.68900 1.000 52.40470 571 ALA D O 1
ATOM 7183 N N . SER D 1 128 ? 0.82300 3.60000 -57.79200 1.000 43.83035 572 SER D N 1
ATOM 7184 C CA . SER D 1 128 ? 1.71500 4.69900 -58.18900 1.000 40.78727 572 SER D CA 1
ATOM 7185 C C . SER D 1 128 ? 1.01000 5.88200 -58.79200 1.000 56.85521 572 SER D C 1
ATOM 7186 O O . SER D 1 128 ? 1.30800 7.05100 -58.52600 1.000 60.51626 572 SER D O 1
ATOM 7189 N N . ALA D 1 129 ? 0.26800 5.52400 -59.82700 1.000 51.93489 573 ALA D N 1
ATOM 7190 C CA . ALA D 1 129 ? -0.43100 6.50400 -60.62600 1.000 52.21601 573 ALA D CA 1
ATOM 7191 C C . ALA D 1 129 ? -1.58700 7.08400 -59.83700 1.000 44.96796 573 ALA D C 1
ATOM 7192 O O . ALA D 1 129 ? -1.78400 8.29800 -59.83500 1.000 50.96417 573 ALA D O 1
ATOM 7194 N N . LEU D 1 130 ? -2.32400 6.24600 -59.10700 1.000 39.14116 574 LEU D N 1
ATOM 7195 C CA . LEU D 1 130 ? -3.42400 6.77100 -58.30600 1.000 47.91346 574 LEU D CA 1
ATOM 7196 C C . LEU D 1 130 ? -2.92300 7.70000 -57.20300 1.000 50.81313 574 LEU D C 1
ATOM 7197 O O . LEU D 1 130 ? -3.52200 8.75200 -56.95000 1.000 47.12497 574 LEU D O 1
ATOM 7202 N N . ILE D 1 131 ? -1.83200 7.31900 -56.53100 1.000 38.99923 575 ILE D N 1
ATOM 7203 C CA . ILE D 1 131 ? -1.24500 8.17200 -55.50100 1.000 54.10966 575 ILE D CA 1
ATOM 7204 C C . ILE D 1 131 ? -0.77800 9.48600 -56.11000 1.000 43.25634 575 ILE D C 1
ATOM 7205 O O . ILE D 1 131 ? -1.03700 10.57000 -55.58000 1.000 55.99437 575 ILE D O 1
ATOM 7210 N N . LEU D 1 132 ? -0.09500 9.42800 -57.23700 1.000 54.49593 576 LEU D N 1
ATOM 7211 C CA . LEU D 1 132 ? 0.37000 10.72700 -57.69100 1.000 65.96563 576 LEU D CA 1
ATOM 7212 C C . LEU D 1 132 ? -0.75200 11.53200 -58.32600 1.000 53.62764 576 LEU D C 1
ATOM 7213 O O . LEU D 1 132 ? -0.75000 12.76200 -58.20500 1.000 50.92004 576 LEU D O 1
ATOM 7218 N N . ILE D 1 133 ? -1.81100 10.90700 -58.83400 1.000 43.70732 577 ILE D N 1
ATOM 7219 C CA . ILE D 1 133 ? -2.98700 11.68500 -59.21100 1.000 47.28658 577 ILE D CA 1
ATOM 7220 C C . ILE D 1 133 ? -3.55300 12.45200 -57.99900 1.000 49.29338 577 ILE D C 1
ATOM 7221 O O . ILE D 1 133 ? -3.75000 13.67700 -58.05300 1.000 53.14145 577 ILE D O 1
ATOM 7226 N N . MET D 1 134 ? -3.78000 11.75800 -56.87400 1.000 54.08456 578 MET D N 1
ATOM 7227 C CA . MET D 1 134 ? -4.27400 12.43000 -55.66600 1.000 52.41997 578 MET D CA 1
ATOM 7228 C C . MET D 1 134 ? -3.28700 13.48300 -55.17300 1.000 50.63885 578 MET D C 1
ATOM 7229 O O . MET D 1 134 ? -3.68400 14.58500 -54.77000 1.000 54.36587 578 MET D O 1
ATOM 7234 N N . ASP D 1 135 ? -1.99800 13.16600 -55.21400 1.000 44.78745 579 ASP D N 1
ATOM 7235 C CA . ASP D 1 135 ? -0.99400 14.15600 -54.85300 1.000 55.70610 579 ASP D CA 1
ATOM 7236 C C . ASP D 1 135 ? -1.03900 15.38100 -55.77200 1.000 68.66954 579 ASP D C 1
ATOM 7237 O O . ASP D 1 135 ? -0.92600 16.50600 -55.30300 1.000 67.10882 579 ASP D O 1
ATOM 7242 N N . SER D 1 136 ? -1.17200 15.20800 -57.07400 1.000 62.87069 580 SER D N 1
ATOM 7243 C CA . SER D 1 136 ? -1.05800 16.55300 -57.62500 1.000 71.48441 580 SER D CA 1
ATOM 7244 C C . SER D 1 136 ? -2.39600 17.22900 -57.72400 1.000 69.47430 580 SER D C 1
ATOM 7245 O O . SER D 1 136 ? -2.45800 18.46500 -57.59200 1.000 69.13332 580 SER D O 1
ATOM 7248 N N . LEU D 1 137 ? -3.49900 16.48000 -57.65300 1.000 57.29273 581 LEU D N 1
ATOM 7249 C CA . LEU D 1 137 ? -4.79500 17.07800 -57.38000 1.000 57.98687 581 LEU D CA 1
ATOM 7250 C C . LEU D 1 137 ? -4.80600 17.92900 -56.11900 1.000 75.17584 581 LEU D C 1
ATOM 7251 O O . LEU D 1 137 ? -5.69200 18.78100 -55.95600 1.000 83.64055 581 LEU D O 1
ATOM 7256 N N . ALA D 1 138 ? -3.90100 17.65700 -55.21600 1.000 75.84392 582 ALA D N 1
ATOM 7257 C CA . ALA D 1 138 ? -3.89300 18.38100 -53.96400 1.000 69.87212 582 ALA D CA 1
ATOM 7258 C C . ALA D 1 138 ? -3.03000 19.62500 -54.04100 1.000 77.56227 582 ALA D C 1
ATOM 7259 O O . ALA D 1 138 ? -2.89800 20.31300 -53.03100 1.000 60.32403 582 ALA D O 1
ATOM 7261 N N . ASN D 1 139 ? -2.43600 19.90600 -55.18400 1.000 84.21018 583 ASN D N 1
ATOM 7262 C CA . ASN D 1 139 ? -1.68900 21.14700 -55.34600 1.000 76.73263 583 ASN D CA 1
ATOM 7263 C C . ASN D 1 139 ? -2.34900 21.96300 -56.46400 1.000 92.60984 583 ASN D C 1
ATOM 7264 O O . ASN D 1 139 ? -2.92800 21.39900 -57.40200 1.000 81.77348 583 ASN D O 1
ATOM 7269 N N . ALA D 1 140 ? -2.37700 23.27900 -56.29100 1.000 108.63509 584 ALA D N 1
ATOM 7270 C CA . ALA D 1 140 ? -3.10500 24.17400 -57.19600 1.000 90.73794 584 ALA D CA 1
ATOM 7271 C C . ALA D 1 140 ? -2.60000 25.60000 -57.07100 1.000 114.28747 584 ALA D C 1
ATOM 7272 O O . ALA D 1 140 ? -3.05600 26.33000 -56.19400 1.000 132.14335 584 ALA D O 1
ATOM 7274 N N . SER D 1 147 ? 1.62900 25.91300 -64.11900 1.000 116.91214 603 SER D N 1
ATOM 7275 C CA . SER D 1 147 ? 1.14300 24.87100 -65.01000 1.000 104.95108 603 SER D CA 1
ATOM 7276 C C . SER D 1 147 ? 1.46200 23.49900 -64.48100 1.000 105.79064 603 SER D C 1
ATOM 7277 O O . SER D 1 147 ? 1.48800 22.57800 -65.22400 1.000 103.83313 603 SER D O 1
ATOM 7280 N N . ALA D 1 148 ? 2.03000 23.34200 -63.31800 1.000 107.68855 604 ALA D N 1
ATOM 7281 C CA . ALA D 1 148 ? 2.74100 22.07800 -63.21400 1.000 98.83155 604 ALA D CA 1
ATOM 7282 C C . ALA D 1 148 ? 1.82400 20.91500 -62.81500 1.000 94.40807 604 ALA D C 1
ATOM 7283 O O . ALA D 1 148 ? 2.11100 19.75600 -63.16000 1.000 80.90771 604 ALA D O 1
ATOM 7285 N N . TRP D 1 149 ? 0.74300 21.21100 -62.09700 1.000 92.28445 605 TRP D N 1
ATOM 7286 C CA . TRP D 1 149 ? -0.12600 20.13500 -61.61100 1.000 88.60365 605 TRP D CA 1
ATOM 7287 C C . TRP D 1 149 ? -0.64000 19.30900 -62.79500 1.000 92.89235 605 TRP D C 1
ATOM 7288 O O . TRP D 1 149 ? -0.56200 18.07900 -62.76200 1.000 71.98975 605 TRP D O 1
ATOM 7299 N N . ILE D 1 150 ? -1.03800 19.99200 -63.88200 1.000 91.11210 606 ILE D N 1
ATOM 7300 C CA . ILE D 1 150 ? -1.53100 19.36900 -65.11100 1.000 84.66878 606 ILE D CA 1
ATOM 7301 C C . ILE D 1 150 ? -0.49000 18.42200 -65.69000 1.000 84.21798 606 ILE D C 1
ATOM 7302 O O . ILE D 1 150 ? -0.81800 17.33100 -66.17600 1.000 79.87404 606 ILE D O 1
ATOM 7307 N N . PHE D 1 151 ? 0.76800 18.84300 -65.66500 1.000 79.39592 607 PHE D N 1
ATOM 7308 C CA . PHE D 1 151 ? 1.78900 18.01500 -66.29600 1.000 83.63462 607 PHE D CA 1
ATOM 7309 C C . PHE D 1 151 ? 2.10200 16.79000 -65.44600 1.000 88.93588 607 PHE D C 1
ATOM 7310 O O . PHE D 1 151 ? 2.35500 15.72400 -66.01300 1.000 82.41860 607 PHE D O 1
ATOM 7318 N N . HIS D 1 152 ? 2.00100 16.86600 -64.11500 1.000 80.35432 608 HIS D N 1
ATOM 7319 C CA . HIS D 1 152 ? 2.15100 15.63500 -63.32300 1.000 85.51270 608 HIS D CA 1
ATOM 7320 C C . HIS D 1 152 ? 0.94700 14.73400 -63.49300 1.000 81.30140 608 HIS D C 1
ATOM 7321 O O . HIS D 1 152 ? 1.08400 13.50500 -63.58300 1.000 73.37069 608 HIS D O 1
ATOM 7328 N N . VAL D 1 153 ? -0.23000 15.35100 -63.49900 1.000 58.15527 609 VAL D N 1
ATOM 7329 C CA . VAL D 1 153 ? -1.42462 14.51208 -63.63831 1.000 63.53440 609 VAL D CA 1
ATOM 7330 C C . VAL D 1 153 ? -1.39800 13.81500 -64.98500 1.000 66.26982 609 VAL D C 1
ATOM 7331 O O . VAL D 1 153 ? -1.54308 12.59378 -65.07993 1.000 65.87011 609 VAL D O 1
ATOM 7335 N N . LYS D 1 154 ? -1.08300 14.50900 -66.07400 1.000 64.95637 610 LYS D N 1
ATOM 7336 C CA . LYS D 1 154 ? -1.00600 13.89100 -67.38300 1.000 69.52065 610 LYS D CA 1
ATOM 7337 C C . LYS D 1 154 ? 0.01300 12.76100 -67.37500 1.000 70.43457 610 LYS D C 1
ATOM 7338 O O . LYS D 1 154 ? -0.28200 11.63900 -67.79600 1.000 65.71092 610 LYS D O 1
ATOM 7344 N N . GLY D 1 155 ? 1.20400 13.03600 -66.83500 1.000 66.35883 611 GLY D N 1
ATOM 7345 C CA . GLY D 1 155 ? 2.22800 12.00600 -66.74600 1.000 59.79923 611 GLY D CA 1
ATOM 7346 C C . GLY D 1 155 ? 1.78100 10.81400 -65.92400 1.000 71.34956 611 GLY D C 1
ATOM 7347 O O . GLY D 1 155 ? 1.85500 9.66900 -66.37600 1.000 79.80125 611 GLY D O 1
ATOM 7348 N N . ALA D 1 156 ? 1.30600 11.07000 -64.70200 1.000 71.72947 612 ALA D N 1
ATOM 7349 C CA . ALA D 1 156 ? 0.71900 10.01800 -63.87500 1.000 56.34606 612 ALA D CA 1
ATOM 7350 C C . ALA D 1 156 ? -0.35900 9.23700 -64.62300 1.000 57.74620 612 ALA D C 1
ATOM 7351 O O . ALA D 1 156 ? -0.40800 8.00400 -64.54800 1.000 56.45325 612 ALA D O 1
ATOM 7353 N N . ALA D 1 157 ? -1.25400 9.93200 -65.32600 1.000 62.53899 613 ALA D N 1
ATOM 7354 C CA . ALA D 1 157 ? -2.34400 9.22400 -65.98300 1.000 59.35615 613 ALA D CA 1
ATOM 7355 C C . ALA D 1 157 ? -1.89400 8.48000 -67.23100 1.000 60.01061 613 ALA D C 1
ATOM 7356 O O . ALA D 1 157 ? -2.61100 7.60200 -67.71300 1.000 68.06598 613 ALA D O 1
ATOM 7358 N N . THR D 1 158 ? -0.72600 8.78600 -67.76800 1.000 58.31332 614 THR D N 1
ATOM 7359 C CA . THR D 1 158 ? -0.36800 7.89700 -68.85600 1.000 64.66882 614 THR D CA 1
ATOM 7360 C C . THR D 1 158 ? 0.10700 6.54900 -68.34000 1.000 63.15063 614 THR D C 1
ATOM 7361 O O . THR D 1 158 ? -0.01200 5.55100 -69.05700 1.000 70.50348 614 THR D O 1
ATOM 7365 N N . ILE D 1 159 ? 0.46200 6.41300 -67.06500 1.000 65.09638 615 ILE D N 1
ATOM 7366 C CA . ILE D 1 159 ? 0.74500 5.07100 -66.57800 1.000 42.49923 615 ILE D CA 1
ATOM 7367 C C . ILE D 1 159 ? -0.51400 4.20500 -66.58600 1.000 56.14006 615 ILE D C 1
ATOM 7368 O O . ILE D 1 159 ? -0.46100 3.00900 -66.91300 1.000 61.54706 615 ILE D O 1
ATOM 7373 N N . LEU D 1 160 ? -1.67000 4.78300 -66.25600 1.000 56.03751 616 LEU D N 1
ATOM 7374 C CA . LEU D 1 160 ? -2.91700 4.02900 -66.34600 1.000 59.58837 616 LEU D CA 1
ATOM 7375 C C . LEU D 1 160 ? -3.19200 3.58000 -67.77200 1.000 66.86173 616 LEU D C 1
ATOM 7376 O O . LEU D 1 160 ? -3.62100 2.44300 -68.00900 1.000 73.39015 616 LEU D O 1
ATOM 7381 N N . THR D 1 161 ? -2.99900 4.48800 -68.73100 1.000 72.90667 617 THR D N 1
ATOM 7382 C CA . THR D 1 161 ? -3.20400 4.16900 -70.14000 1.000 67.35781 617 THR D CA 1
ATOM 7383 C C . THR D 1 161 ? -2.33300 2.98700 -70.57100 1.000 73.18801 617 THR D C 1
ATOM 7384 O O . THR D 1 161 ? -2.82100 2.05000 -71.20800 1.000 76.95509 617 THR D O 1
ATOM 7388 N N . ALA D 1 162 ? -1.03700 3.02800 -70.23100 1.000 63.92508 618 ALA D N 1
ATOM 7389 C CA . ALA D 1 162 ? -0.06100 2.04300 -70.70900 1.000 57.27923 618 ALA D CA 1
ATOM 7390 C C . ALA D 1 162 ? -0.23500 0.67900 -70.06400 1.000 60.39397 618 ALA D C 1
ATOM 7391 O O . ALA D 1 162 ? 0.34600 -0.30200 -70.54900 1.000 82.95940 618 ALA D O 1
ATOM 7393 N N . VAL D 1 163 ? -1.01100 0.61000 -68.98800 1.000 79.75894 619 VAL D N 1
ATOM 7394 C CA . VAL D 1 163 ? -1.29000 -0.60700 -68.24400 1.000 64.67880 619 VAL D CA 1
ATOM 7395 C C . VAL D 1 163 ? -2.65700 -1.17100 -68.61800 1.000 76.82568 619 VAL D C 1
ATOM 7396 O O . VAL D 1 163 ? -2.92400 -2.35800 -68.35900 1.000 78.07338 619 VAL D O 1
ATOM 7400 N N . TRP D 1 164 ? -3.51200 -0.35100 -69.23100 1.000 86.95816 620 TRP D N 1
ATOM 7401 C CA . TRP D 1 164 ? -4.87700 -0.70700 -69.58800 1.000 83.76840 620 TRP D CA 1
ATOM 7402 C C . TRP D 1 164 ? -4.86600 -1.64300 -70.80400 1.000 83.99645 620 TRP D C 1
ATOM 7403 O O . TRP D 1 164 ? -4.16100 -1.34900 -71.77600 1.000 82.79811 620 TRP D O 1
ATOM 7414 N N . PRO D 1 165 ? -5.60500 -2.78400 -70.77600 1.000 91.72061 621 PRO D N 1
ATOM 7415 C CA . PRO D 1 165 ? -6.47900 -3.26400 -69.70100 1.000 90.11356 621 PRO D CA 1
ATOM 7416 C C . PRO D 1 165 ? -5.76900 -4.09300 -68.65200 1.000 94.40341 621 PRO D C 1
ATOM 7417 O O . PRO D 1 165 ? -4.65500 -4.57200 -68.85100 1.000 95.53310 621 PRO D O 1
ATOM 7421 N N . LEU D 1 166 ? -6.42400 -4.28500 -67.52400 1.000 83.28364 622 LEU D N 1
ATOM 7422 C CA . LEU D 1 166 ? -5.83300 -5.10300 -66.49000 1.000 85.21512 622 LEU D CA 1
ATOM 7423 C C . LEU D 1 166 ? -6.52300 -6.45500 -66.42800 1.000 91.24052 622 LEU D C 1
ATOM 7424 O O . LEU D 1 166 ? -7.75400 -6.55900 -66.56900 1.000 95.69687 622 LEU D O 1
ATOM 7429 N N . THR D 1 167 ? -5.68800 -7.44800 -66.10500 1.000 92.85024 623 THR D N 1
ATOM 7430 C CA . THR D 1 167 ? -5.90298 -8.63334 -65.29506 1.000 93.40388 623 THR D CA 1
ATOM 7431 C C . THR D 1 167 ? -7.29800 -8.60400 -64.69900 1.000 90.04457 623 THR D C 1
ATOM 7432 O O . THR D 1 167 ? -7.89460 -7.52109 -64.63327 1.000 97.07579 623 THR D O 1
ATOM 7436 N N . GLU D 1 168 ? -8.10500 -9.64000 -64.51300 1.000 89.52223 624 GLU D N 1
ATOM 7437 C CA . GLU D 1 168 ? -8.99700 -9.44300 -63.38900 1.000 87.78871 624 GLU D CA 1
ATOM 7438 C C . GLU D 1 168 ? -8.38100 -9.94600 -62.09300 1.000 90.75676 624 GLU D C 1
ATOM 7439 O O . GLU D 1 168 ? -9.00100 -9.84000 -61.03400 1.000 83.33923 624 GLU D O 1
ATOM 7445 N N . LYS D 1 169 ? -7.15800 -10.45200 -62.13200 1.000 94.62015 625 LYS D N 1
ATOM 7446 C CA . LYS D 1 169 ? -6.47533 -10.71415 -60.87528 1.000 98.04126 625 LYS D CA 1
ATOM 7447 C C . LYS D 1 169 ? -5.82500 -9.45600 -60.31000 1.000 102.77907 625 LYS D C 1
ATOM 7448 O O . LYS D 1 169 ? -5.24594 -9.50915 -59.21833 1.000 102.35902 625 LYS D O 1
ATOM 7454 N N . SER D 1 170 ? -5.91200 -8.32400 -61.01200 1.000 92.31776 626 SER D N 1
ATOM 7455 C CA . SER D 1 170 ? -5.48500 -7.05100 -60.44900 1.000 84.04944 626 SER D CA 1
ATOM 7456 C C . SER D 1 170 ? -6.37800 -6.66800 -59.27700 1.000 93.51073 626 SER D C 1
ATOM 7457 O O . SER D 1 170 ? -7.60800 -6.63900 -59.40800 1.000 84.65243 626 SER D O 1
ATOM 7460 N N . ARG D 1 171 ? -5.76400 -6.37900 -58.12200 1.000 79.64501 627 ARG D N 1
ATOM 7461 C CA . ARG D 1 171 ? -6.43500 -5.74200 -56.99200 1.000 73.34444 627 ARG D CA 1
ATOM 7462 C C . ARG D 1 171 ? -7.26500 -4.54200 -57.40500 1.000 75.05792 627 ARG D C 1
ATOM 7463 O O . ARG D 1 171 ? -8.13000 -4.08900 -56.65300 1.000 87.07375 627 ARG D O 1
ATOM 7471 N N . PHE D 1 172 ? -6.91800 -3.95200 -58.53900 1.000 74.83887 628 PHE D N 1
ATOM 7472 C CA . PHE D 1 172 ? -7.33500 -2.60500 -58.87200 1.000 72.11992 628 PHE D CA 1
ATOM 7473 C C . PHE D 1 172 ? -8.37800 -2.55100 -59.96700 1.000 77.00213 628 PHE D C 1
ATOM 7474 O O . PHE D 1 172 ? -8.69000 -1.45700 -60.44300 1.000 76.18151 628 PHE D O 1
ATOM 7482 N N . HIS D 1 173 ? -8.86700 -3.69900 -60.42900 1.000 90.25764 629 HIS D N 1
ATOM 7483 C CA . HIS D 1 173 ? -9.62700 -3.59700 -61.66700 1.000 71.05897 629 HIS D CA 1
ATOM 7484 C C . HIS D 1 173 ? -11.05300 -3.11100 -61.47000 1.000 83.88661 629 HIS D C 1
ATOM 7485 O O . HIS D 1 173 ? -11.52800 -2.35100 -62.30400 1.000 75.20939 629 HIS D O 1
ATOM 7492 N N . ASN D 1 174 ? -11.79100 -3.44800 -60.43100 1.000 83.54285 630 ASN D N 1
ATOM 7493 C CA . ASN D 1 174 ? -13.06200 -2.72800 -60.53900 1.000 75.89627 630 ASN D CA 1
ATOM 7494 C C . ASN D 1 174 ? -13.06800 -1.46200 -59.71000 1.000 74.18217 630 ASN D C 1
ATOM 7495 O O . ASN D 1 174 ? -14.03100 -0.69600 -59.78200 1.000 73.80503 630 ASN D O 1
ATOM 7500 N N . LEU D 1 175 ? -11.92700 -1.09900 -59.14100 1.000 73.50879 631 LEU D N 1
ATOM 7501 C CA . LEU D 1 175 ? -11.85972 0.23998 -58.57010 1.000 80.48989 631 LEU D CA 1
ATOM 7502 C C . LEU D 1 175 ? -11.72100 1.33700 -59.63700 1.000 68.35180 631 LEU D C 1
ATOM 7503 O O . LEU D 1 175 ? -12.29314 2.41472 -59.44571 1.000 64.29089 631 LEU D O 1
ATOM 7508 N N . ILE D 1 176 ? -11.04100 1.10400 -60.75800 1.000 63.92745 632 ILE D N 1
ATOM 7509 C CA . ILE D 1 176 ? -10.85000 2.21600 -61.70700 1.000 76.39303 632 ILE D CA 1
ATOM 7510 C C . ILE D 1 176 ? -11.75800 2.16300 -62.94200 1.000 66.63066 632 ILE D C 1
ATOM 7511 O O . ILE D 1 176 ? -11.79500 3.15300 -63.68800 1.000 70.58172 632 ILE D O 1
ATOM 7516 N N . SER D 1 177 ? -12.47700 1.06900 -63.18100 1.000 61.88419 633 SER D N 1
ATOM 7517 C CA . SER D 1 177 ? -13.22100 0.88000 -64.42900 1.000 69.18989 633 SER D CA 1
ATOM 7518 C C . SER D 1 177 ? -14.70200 0.63100 -64.11300 1.000 65.90801 633 SER D C 1
ATOM 7519 O O . SER D 1 177 ? -15.06700 0.48500 -62.95100 1.000 68.40565 633 SER D O 1
ATOM 7522 N N . VAL D 1 178 ? -15.58300 0.60400 -65.12500 1.000 78.47276 634 VAL D N 1
ATOM 7523 C CA . VAL D 1 178 ? -16.98800 0.23700 -64.90100 1.000 75.39021 634 VAL D CA 1
ATOM 7524 C C . VAL D 1 178 ? -17.29500 -1.01400 -65.72900 1.000 73.70236 634 VAL D C 1
ATOM 7525 O O . VAL D 1 178 ? -16.61400 -1.28400 -66.71900 1.000 76.63852 634 VAL D O 1
ATOM 7529 N N . ASP D 1 179 ? -18.27800 -1.81200 -65.35300 1.000 87.39768 635 ASP D N 1
ATOM 7530 C CA . ASP D 1 179 ? -18.38100 -3.02500 -66.17300 1.000 87.01685 635 ASP D CA 1
ATOM 7531 C C . ASP D 1 179 ? -19.37900 -2.85600 -67.32600 1.000 79.77979 635 ASP D C 1
ATOM 7532 O O . ASP D 1 179 ? -20.51400 -2.42600 -67.13100 1.000 83.66646 635 ASP D O 1
ATOM 7537 N N . LEU D 1 180 ? -18.94200 -3.29400 -68.49800 1.000 74.85230 636 LEU D N 1
ATOM 7538 C CA . LEU D 1 180 ? -19.65700 -3.07800 -69.76200 1.000 91.12263 636 LEU D CA 1
ATOM 7539 C C . LEU D 1 180 ? -20.01300 -4.39600 -70.44700 1.000 104.16673 636 LEU D C 1
ATOM 7540 O O . LEU D 1 180 ? -19.63200 -4.60100 -71.60000 1.000 100.60299 636 LEU D O 1
ATOM 7545 N N . SER D 1 181 ? -20.68700 -5.30600 -69.74700 1.000 99.00779 637 SER D N 1
ATOM 7546 C CA . SER D 1 181 ? -21.00200 -6.61100 -70.34800 1.000 104.09111 637 SER D CA 1
ATOM 7547 C C . SER D 1 181 ? -22.50600 -6.91700 -70.39400 1.000 112.62132 637 SER D C 1
ATOM 7548 O O . SER D 1 181 ? -22.89000 -7.92600 -69.78700 1.000 121.38564 637 SER D O 1
ATOM 7551 N N . ASP D 1 182 ? -23.38300 -5.94800 -70.71400 1.000 114.98628 638 ASP D N 1
ATOM 7552 C CA . ASP D 1 182 ? -24.79892 -6.24008 -71.03876 1.000 121.55840 638 ASP D CA 1
ATOM 7553 C C . ASP D 1 182 ? -25.63700 -5.07500 -71.63300 1.000 121.90197 638 ASP D C 1
ATOM 7554 O O . ASP D 1 182 ? -25.57321 -4.83856 -72.84569 1.000 103.97301 638 ASP D O 1
ATOM 7559 N N . LEU D 1 183 ? -26.10400 -4.06200 -70.85200 1.000 125.67790 639 LEU D N 1
ATOM 7560 C CA . LEU D 1 183 ? -27.22315 -3.10331 -71.23018 1.000 123.75197 639 LEU D CA 1
ATOM 7561 C C . LEU D 1 183 ? -26.93700 -2.14100 -72.39900 1.000 124.83894 639 LEU D C 1
ATOM 7562 O O . LEU D 1 183 ? -25.88637 -1.57895 -72.58436 1.000 114.74509 639 LEU D O 1
ATOM 7567 N N . GLY D 1 184 ? -28.13500 -1.66900 -73.08200 1.000 113.03220 640 GLY D N 1
ATOM 7568 C CA . GLY D 1 184 ? -28.30800 -0.80600 -74.35600 1.000 100.93020 640 GLY D CA 1
ATOM 7569 C C . GLY D 1 184 ? -27.57200 0.51400 -74.29700 1.000 110.41062 640 GLY D C 1
ATOM 7570 O O . GLY D 1 184 ? -28.14400 1.58900 -74.48700 1.000 111.39504 640 GLY D O 1
ATOM 7571 N N . VAL D 1 198 ? -27.46200 12.47100 -71.19300 1.000 110.38762 654 VAL D N 1
ATOM 7572 C CA . VAL D 1 198 ? -27.27605 13.13667 -69.88732 1.000 121.68010 654 VAL D CA 1
ATOM 7573 C C . VAL D 1 198 ? -27.56500 14.65100 -69.81600 1.000 119.21722 654 VAL D C 1
ATOM 7574 O O . VAL D 1 198 ? -28.72824 15.06204 -69.78719 1.000 108.21153 654 VAL D O 1
ATOM 7578 N N . CYS D 1 199 ? -26.38500 15.27600 -69.89000 1.000 129.29587 655 CYS D N 1
ATOM 7579 C CA . CYS D 1 199 ? -26.10237 16.62787 -69.36550 1.000 135.61650 655 CYS D CA 1
ATOM 7580 C C . CYS D 1 199 ? -26.91000 17.76600 -69.97100 1.000 130.41742 655 CYS D C 1
ATOM 7581 O O . CYS D 1 199 ? -26.94953 17.98890 -71.20402 1.000 123.95945 655 CYS D O 1
ATOM 7584 N N . PHE D 1 200 ? -27.14400 18.60900 -68.96600 1.000 128.56301 656 PHE D N 1
ATOM 7585 C CA . PHE D 1 200 ? -28.01720 19.77921 -68.81596 1.000 125.46509 656 PHE D CA 1
ATOM 7586 C C . PHE D 1 200 ? -27.59000 20.95100 -69.69400 1.000 121.72556 656 PHE D C 1
ATOM 7587 O O . PHE D 1 200 ? -28.42809 21.62600 -70.28039 1.000 116.82232 656 PHE D O 1
ATOM 7595 N N . ASP D 1 201 ? -26.31200 21.26000 -69.79600 1.000 123.87381 657 ASP D N 1
ATOM 7596 C CA . ASP D 1 201 ? -25.95500 22.44600 -70.57300 1.000 123.02636 657 ASP D CA 1
ATOM 7597 C C . ASP D 1 201 ? -25.64100 22.22100 -72.00900 1.000 126.33297 657 ASP D C 1
ATOM 7598 O O . ASP D 1 201 ? -25.98500 23.03900 -72.84400 1.000 125.67347 657 ASP D O 1
ATOM 7603 N N . GLU D 1 202 ? -24.97100 21.12400 -72.30400 1.000 121.53979 658 GLU D N 1
ATOM 7604 C CA . GLU D 1 202 ? -24.58298 20.86167 -73.66587 1.000 108.29969 658 GLU D CA 1
ATOM 7605 C C . GLU D 1 202 ? -25.04400 19.48800 -74.01200 1.000 111.27799 658 GLU D C 1
ATOM 7606 O O . GLU D 1 202 ? -24.25279 18.56885 -74.04691 1.000 110.78273 658 GLU D O 1
ATOM 7612 N N . SER D 1 203 ? -26.32900 19.36100 -74.29300 1.000 106.46892 659 SER D N 1
ATOM 7613 C CA . SER D 1 203 ? -27.02580 18.17714 -74.77402 1.000 111.20811 659 SER D CA 1
ATOM 7614 C C . SER D 1 203 ? -26.19700 17.29100 -75.66200 1.000 111.91135 659 SER D C 1
ATOM 7615 O O . SER D 1 203 ? -25.48140 17.76928 -76.52674 1.000 108.62502 659 SER D O 1
ATOM 7618 N N . ILE D 1 204 ? -26.05500 15.99600 -75.45900 1.000 106.67690 660 ILE D N 1
ATOM 7619 C CA . ILE D 1 204 ? -25.35100 15.24400 -76.52400 1.000 99.51759 660 ILE D CA 1
ATOM 7620 C C . ILE D 1 204 ? -26.38200 14.29400 -77.11600 1.000 102.74070 660 ILE D C 1
ATOM 7621 O O . ILE D 1 204 ? -26.07100 13.14900 -77.46600 1.000 105.16743 660 ILE D O 1
ATOM 7626 N N . ALA D 1 205 ? -27.62000 14.76000 -77.14700 1.000 98.28941 661 ALA D N 1
ATOM 7627 C CA . ALA D 1 205 ? -28.72900 13.94000 -77.63900 1.000 98.30761 661 ALA D CA 1
ATOM 7628 C C . ALA D 1 205 ? -28.71800 13.81900 -79.15400 1.000 106.81367 661 ALA D C 1
ATOM 7629 O O . ALA D 1 205 ? -29.20700 12.81400 -79.68600 1.000 123.33321 661 ALA D O 1
ATOM 7631 N N . ASP D 1 206 ? -28.17400 14.81600 -79.84100 1.000 99.05938 662 ASP D N 1
ATOM 7632 C CA . ASP D 1 206 ? -28.07557 14.74883 -81.29786 1.000 99.43372 662 ASP D CA 1
ATOM 7633 C C . ASP D 1 206 ? -27.09100 13.65500 -81.68800 1.000 109.33195 662 ASP D C 1
ATOM 7634 O O . ASP D 1 206 ? -26.71060 13.54792 -82.86179 1.000 113.20467 662 ASP D O 1
ATOM 7639 N N . LEU D 1 207 ? -26.70900 12.83000 -80.71800 1.000 106.98317 663 LEU D N 1
ATOM 7640 C CA . LEU D 1 207 ? -25.73100 11.75200 -80.88800 1.000 94.94305 663 LEU D CA 1
ATOM 7641 C C . LEU D 1 207 ? -26.36600 10.36800 -80.87500 1.000 98.01848 663 LEU D C 1
ATOM 7642 O O . LEU D 1 207 ? -25.79100 9.44400 -81.45100 1.000 101.07981 663 LEU D O 1
ATOM 7647 N N . TYR D 1 208 ? -27.50300 10.21100 -80.19300 1.000 88.93895 664 TYR D N 1
ATOM 7648 C CA . TYR D 1 208 ? -28.21800 8.94200 -80.16000 1.000 105.89100 664 TYR D CA 1
ATOM 7649 C C . TYR D 1 208 ? -29.34100 8.99000 -81.18600 1.000 114.58362 664 TYR D C 1
ATOM 7650 O O . TYR D 1 208 ? -30.07500 9.97900 -81.22100 1.000 113.63164 664 TYR D O 1
ATOM 7659 N N . PRO D 1 209 ? -29.55600 7.95400 -82.01600 1.000 120.00147 665 PRO D N 1
ATOM 7660 C CA . PRO D 1 209 ? -28.87600 6.67400 -81.92800 1.000 113.90282 665 PRO D CA 1
ATOM 7661 C C . PRO D 1 209 ? -27.59200 6.54400 -82.72500 1.000 113.72815 665 PRO D C 1
ATOM 7662 O O . PRO D 1 209 ? -27.59100 6.68200 -83.95500 1.000 117.02092 665 PRO D O 1
ATOM 7666 N N . VAL D 1 210 ? -26.62100 6.41400 -81.81200 1.000 113.36758 666 VAL D N 1
ATOM 7667 C CA . VAL D 1 210 ? -25.81200 5.27000 -81.58700 1.000 108.92255 666 VAL D CA 1
ATOM 7668 C C . VAL D 1 210 ? -25.95800 4.19400 -82.64900 1.000 96.57362 666 VAL D C 1
ATOM 7669 O O . VAL D 1 210 ? -26.90000 3.37100 -82.61300 1.000 99.12425 666 VAL D O 1
ATOM 7673 N N . GLU D 1 211 ? -25.00700 4.05200 -83.53500 1.000 102.39538 667 GLU D N 1
ATOM 7674 C CA . GLU D 1 211 ? -25.09200 2.87500 -84.37100 1.000 97.45070 667 GLU D CA 1
ATOM 7675 C C . GLU D 1 211 ? -23.90000 2.03200 -83.99600 1.000 92.57069 667 GLU D C 1
ATOM 7676 O O . GLU D 1 211 ? -22.87200 2.57000 -83.64300 1.000 92.88939 667 GLU D O 1
ATOM 7682 N N . ILE D 1 212 ? -24.00500 0.72400 -84.18800 1.000 73.44034 668 ILE D N 1
ATOM 7683 C CA . ILE D 1 212 ? -22.95400 -0.02800 -83.50500 1.000 61.46768 668 ILE D CA 1
ATOM 7684 C C . ILE D 1 212 ? -21.59800 0.21100 -84.14200 1.000 73.77734 668 ILE D C 1
ATOM 7685 O O . ILE D 1 212 ? -20.59100 0.03500 -83.46100 1.000 83.01610 668 ILE D O 1
ATOM 7690 N N . ASP D 1 213 ? -21.55000 0.74500 -85.35700 1.000 59.01506 669 ASP D N 1
ATOM 7691 C CA . ASP D 1 213 ? -20.30000 1.13200 -85.99900 1.000 64.56778 669 ASP D CA 1
ATOM 7692 C C . ASP D 1 213 ? -19.81600 2.50400 -85.56300 1.000 67.39351 669 ASP D C 1
ATOM 7693 O O . ASP D 1 213 ? -18.91300 3.05700 -86.21200 1.000 65.83550 669 ASP D O 1
ATOM 7698 N N . SER D 1 214 ? -20.46600 3.12200 -84.62700 1.000 70.35556 670 SER D N 1
ATOM 7699 C CA . SER D 1 214 ? -20.03400 4.48600 -84.47100 1.000 70.95708 670 SER D CA 1
ATOM 7700 C C . SER D 1 214 ? -18.85600 4.52000 -83.52600 1.000 64.23235 670 SER D C 1
ATOM 7701 O O . SER D 1 214 ? -18.78100 3.73700 -82.58200 1.000 64.58077 670 SER D O 1
ATOM 7704 N N . PRO D 1 215 ? -17.94100 5.44200 -83.78600 1.000 62.70167 671 PRO D N 1
ATOM 7705 C CA . PRO D 1 215 ? -16.77000 5.56600 -82.94200 1.000 69.51993 671 PRO D CA 1
ATOM 7706 C C . PRO D 1 215 ? -17.09800 6.21000 -81.59400 1.000 55.80627 671 PRO D C 1
ATOM 7707 O O . PRO D 1 215 ? -16.20900 6.33100 -80.76700 1.000 72.54276 671 PRO D O 1
ATOM 7711 N N . TYR D 1 216 ? -18.37000 6.55900 -81.35800 1.000 46.83256 672 TYR D N 1
ATOM 7712 C CA . TYR D 1 216 ? -18.80000 7.07400 -80.05800 1.000 52.69308 672 TYR D CA 1
ATOM 7713 C C . TYR D 1 216 ? -19.38300 6.00600 -79.14100 1.000 59.94564 672 TYR D C 1
ATOM 7714 O O . TYR D 1 216 ? -19.66400 6.29900 -77.97400 1.000 60.64586 672 TYR D O 1
ATOM 7723 N N . LEU D 1 217 ? -19.58200 4.78500 -79.63700 1.000 60.05188 673 LEU D N 1
ATOM 7724 C CA . LEU D 1 217 ? -20.39700 3.81700 -78.91400 1.000 61.58950 673 LEU D CA 1
ATOM 7725 C C . LEU D 1 217 ? -19.79500 3.51700 -77.54800 1.000 57.94649 673 LEU D C 1
ATOM 7726 O O . LEU D 1 217 ? -20.42100 3.75500 -76.50600 1.000 64.21795 673 LEU D O 1
ATOM 7731 N N . ILE D 1 218 ? -18.55200 3.04000 -77.53900 1.000 39.45949 674 ILE D N 1
ATOM 7732 C CA . ILE D 1 218 ? -17.90600 2.66500 -76.28800 1.000 51.48543 674 ILE D CA 1
ATOM 7733 C C . ILE D 1 218 ? -17.89500 3.83300 -75.31100 1.000 56.78244 674 ILE D C 1
ATOM 7734 O O . ILE D 1 218 ? -18.24700 3.67500 -74.13600 1.000 51.94716 674 ILE D O 1
ATOM 7739 N N . THR D 1 219 ? -17.48400 5.02500 -75.77100 1.000 47.67560 675 THR D N 1
ATOM 7740 C CA . THR D 1 219 ? -17.33100 6.15400 -74.84600 1.000 51.19747 675 THR D CA 1
ATOM 7741 C C . THR D 1 219 ? -18.67900 6.63100 -74.31900 1.000 59.42239 675 THR D C 1
ATOM 7742 O O . THR D 1 219 ? -18.81300 6.91900 -73.12600 1.000 62.69372 675 THR D O 1
ATOM 7746 N N . LEU D 1 220 ? -19.69300 6.71300 -75.18400 1.000 52.52551 676 LEU D N 1
ATOM 7747 C CA . LEU D 1 220 ? -21.03100 7.06400 -74.70700 1.000 64.59487 676 LEU D CA 1
ATOM 7748 C C . LEU D 1 220 ? -21.57200 6.03000 -73.71000 1.000 63.72906 676 LEU D C 1
ATOM 7749 O O . LEU D 1 220 ? -22.14000 6.40500 -72.67900 1.000 64.97291 676 LEU D O 1
ATOM 7754 N N . ALA D 1 221 ? -21.40900 4.73100 -73.99000 1.000 44.97310 677 ALA D N 1
ATOM 7755 C CA . ALA D 1 221 ? -21.80300 3.70400 -73.02100 1.000 58.02257 677 ALA D CA 1
ATOM 7756 C C . ALA D 1 221 ? -21.07500 3.88900 -71.69000 1.000 57.92834 677 ALA D C 1
ATOM 7757 O O . ALA D 1 221 ? -21.70000 4.00800 -70.62900 1.000 63.61441 677 ALA D O 1
ATOM 7759 N N . TYR D 1 222 ? -19.74100 3.86700 -71.73700 1.000 55.67099 678 TYR D N 1
ATOM 7760 C CA . TYR D 1 222 ? -18.89400 4.12800 -70.57700 1.000 68.72358 678 TYR D CA 1
ATOM 7761 C C . TYR D 1 222 ? -19.37500 5.34700 -69.80200 1.000 62.65666 678 TYR D C 1
ATOM 7762 O O . TYR D 1 222 ? -19.62900 5.28400 -68.59100 1.000 60.29550 678 TYR D O 1
ATOM 7771 N N . LEU D 1 223 ? -19.48300 6.48000 -70.49200 1.000 54.62079 679 LEU D N 1
ATOM 7772 C CA . LEU D 1 223 ? -19.91900 7.69600 -69.82600 1.000 58.39512 679 LEU D CA 1
ATOM 7773 C C . LEU D 1 223 ? -21.32500 7.53500 -69.26200 1.000 66.01406 679 LEU D C 1
ATOM 7774 O O . LEU D 1 223 ? -21.62400 8.05800 -68.18400 1.000 72.88818 679 LEU D O 1
ATOM 7779 N N . ASP D 1 224 ? -22.20000 6.79600 -69.95200 1.000 66.17052 680 ASP D N 1
ATOM 7780 C CA . ASP D 1 224 ? -23.53473 6.64246 -69.38000 1.000 76.24779 680 ASP D CA 1
ATOM 7781 C C . ASP D 1 224 ? -23.50900 5.73600 -68.16100 1.000 80.48094 680 ASP D C 1
ATOM 7782 O O . ASP D 1 224 ? -24.12165 6.05401 -67.13771 1.000 77.50391 680 ASP D O 1
ATOM 7787 N N . LYS D 1 225 ? -22.77100 4.63200 -68.18400 1.000 68.73671 681 LYS D N 1
ATOM 7788 C CA . LYS D 1 225 ? -22.73600 3.89100 -66.93600 1.000 73.55812 681 LYS D CA 1
ATOM 7789 C C . LYS D 1 225 ? -21.95700 4.63600 -65.86600 1.000 70.51987 681 LYS D C 1
ATOM 7790 O O . LYS D 1 225 ? -22.24000 4.46700 -64.67300 1.000 69.05011 681 LYS D O 1
ATOM 7796 N N . LEU D 1 226 ? -21.03700 5.51500 -66.23800 1.000 78.17839 682 LEU D N 1
ATOM 7797 C CA . LEU D 1 226 ? -20.34300 6.24600 -65.19600 1.000 73.56901 682 LEU D CA 1
ATOM 7798 C C . LEU D 1 226 ? -21.28300 7.19400 -64.45800 1.000 77.89233 682 LEU D C 1
ATOM 7799 O O . LEU D 1 226 ? -21.13300 7.40200 -63.25100 1.000 73.61261 682 LEU D O 1
ATOM 7804 N N . HIS D 1 227 ? -22.27300 7.76100 -65.13900 1.000 65.21903 683 HIS D N 1
ATOM 7805 C CA . HIS D 1 227 ? -23.16900 8.59700 -64.36200 1.000 84.09528 683 HIS D CA 1
ATOM 7806 C C . HIS D 1 227 ? -24.09000 7.77800 -63.46700 1.000 84.36767 683 HIS D C 1
ATOM 7807 O O . HIS D 1 227 ? -24.51200 8.28300 -62.42000 1.000 89.90594 683 HIS D O 1
ATOM 7814 N N . ARG D 1 228 ? -24.37700 6.51900 -63.79900 1.000 69.11470 684 ARG D N 1
ATOM 7815 C CA . ARG D 1 228 ? -25.30000 5.74900 -62.97500 1.000 81.40507 684 ARG D CA 1
ATOM 7816 C C . ARG D 1 228 ? -24.67900 5.21400 -61.69000 1.000 92.13733 684 ARG D C 1
ATOM 7817 O O . ARG D 1 228 ? -25.42300 4.90300 -60.74600 1.000 103.13769 684 ARG D O 1
ATOM 7825 N N . GLU D 1 229 ? -23.35500 5.05200 -61.65900 1.000 87.45179 685 GLU D N 1
ATOM 7826 C CA . GLU D 1 229 ? -22.53300 4.74600 -60.49700 1.000 84.81189 685 GLU D CA 1
ATOM 7827 C C . GLU D 1 229 ? -22.04000 6.00300 -59.79800 1.000 74.22988 685 GLU D C 1
ATOM 7828 O O . GLU D 1 229 ? -21.11000 5.93600 -58.98100 1.000 74.02872 685 GLU D O 1
ATOM 7834 N N . LYS D 1 230 ? -22.60400 7.16500 -60.13200 1.000 81.54732 686 LYS D N 1
ATOM 7835 C CA . LYS D 1 230 ? -22.22100 8.40300 -59.47400 1.000 84.32726 686 LYS D CA 1
ATOM 7836 C C . LYS D 1 230 ? -22.27700 8.28100 -57.95500 1.000 83.02111 686 LYS D C 1
ATOM 7837 O O . LYS D 1 230 ? -21.71200 9.12300 -57.24500 1.000 91.32790 686 LYS D O 1
ATOM 7843 N N . ASN D 1 231 ? -22.93400 7.24100 -57.44400 1.000 75.40756 687 ASN D N 1
ATOM 7844 C CA . ASN D 1 231 ? -23.07400 7.03900 -56.01600 1.000 68.00102 687 ASN D CA 1
ATOM 7845 C C . ASN D 1 231 ? -22.55000 5.70200 -55.50800 1.000 79.15695 687 ASN D C 1
ATOM 7846 O O . ASN D 1 231 ? -22.37100 5.56200 -54.29500 1.000 93.37264 687 ASN D O 1
ATOM 7851 N N . GLN D 1 232 ? -22.30300 4.72300 -56.37500 1.000 81.61239 688 GLN D N 1
ATOM 7852 C CA . GLN D 1 232 ? -21.66900 3.51300 -55.87800 1.000 74.18201 688 GLN D CA 1
ATOM 7853 C C . GLN D 1 232 ? -20.23500 3.83300 -55.45900 1.000 60.99033 688 GLN D C 1
ATOM 7854 O O . GLN D 1 232 ? -19.69300 4.89600 -55.75600 1.000 73.31652 688 GLN D O 1
ATOM 7860 N N . SER D 1 233 ? -19.61200 2.91500 -54.74400 1.000 74.08918 689 SER D N 1
ATOM 7861 C CA . SER D 1 233 ? -18.31300 3.36800 -54.28400 1.000 75.82917 689 SER D CA 1
ATOM 7862 C C . SER D 1 233 ? -17.26100 3.16900 -55.37400 1.000 71.51920 689 SER D C 1
ATOM 7863 O O . SER D 1 233 ? -17.47700 2.48000 -56.37100 1.000 83.24705 689 SER D O 1
ATOM 7866 N N . ASP D 1 234 ? -16.08400 3.74000 -55.12400 1.000 75.25706 690 ASP D N 1
ATOM 7867 C CA . ASP D 1 234 ? -14.98100 3.82400 -56.07900 1.000 67.69341 690 ASP D CA 1
ATOM 7868 C C . ASP D 1 234 ? -15.30700 4.75500 -57.23900 1.000 65.53220 690 ASP D C 1
ATOM 7869 O O . ASP D 1 234 ? -14.69300 4.66600 -58.30700 1.000 68.64493 690 ASP D O 1
ATOM 7874 N N . PHE D 1 235 ? -16.26400 5.66200 -57.05500 1.000 63.69337 691 PHE D N 1
ATOM 7875 C CA . PHE D 1 235 ? -16.59800 6.59000 -58.12500 1.000 54.11468 691 PHE D CA 1
ATOM 7876 C C . PHE D 1 235 ? -15.49100 7.61300 -58.37900 1.000 59.65213 691 PHE D C 1
ATOM 7877 O O . PHE D 1 235 ? -15.31900 8.04900 -59.52500 1.000 73.94221 691 PHE D O 1
ATOM 7885 N N . ILE D 1 236 ? -14.75100 8.02100 -57.33800 1.000 69.35226 692 ILE D N 1
ATOM 7886 C CA . ILE D 1 236 ? -13.62300 8.94600 -57.50200 1.000 63.71088 692 ILE D CA 1
ATOM 7887 C C . ILE D 1 236 ? -12.63100 8.41400 -58.51600 1.000 65.57810 692 ILE D C 1
ATOM 7888 O O . ILE D 1 236 ? -12.12600 9.14200 -59.37200 1.000 66.14947 692 ILE D O 1
ATOM 7893 N N . LEU D 1 237 ? -12.22800 7.17300 -58.33400 1.000 67.25998 693 LEU D N 1
ATOM 7894 C CA . LEU D 1 237 ? -11.18000 6.74900 -59.22900 1.000 72.28446 693 LEU D CA 1
ATOM 7895 C C . LEU D 1 237 ? -11.76300 6.40200 -60.57800 1.000 64.07151 693 LEU D C 1
ATOM 7896 O O . LEU D 1 237 ? -11.11000 6.64800 -61.59500 1.000 62.59548 693 LEU D O 1
ATOM 7901 N N . ARG D 1 238 ? -13.03500 6.01100 -60.65500 1.000 63.76108 694 ARG D N 1
ATOM 7902 C CA . ARG D 1 238 ? -13.56800 5.72500 -61.97500 1.000 54.69068 694 ARG D CA 1
ATOM 7903 C C . ARG D 1 238 ? -13.73200 6.99100 -62.80300 1.000 65.45074 694 ARG D C 1
ATOM 7904 O O . ARG D 1 238 ? -13.47800 6.98400 -64.00400 1.000 61.94079 694 ARG D O 1
ATOM 7912 N N . VAL D 1 239 ? -14.10700 8.10100 -62.20200 1.000 64.18468 695 VAL D N 1
ATOM 7913 C CA . VAL D 1 239 ? -14.16548 9.30637 -63.00272 1.000 64.51604 695 VAL D CA 1
ATOM 7914 C C . VAL D 1 239 ? -12.79400 9.87100 -63.26200 1.000 66.46921 695 VAL D C 1
ATOM 7915 O O . VAL D 1 239 ? -12.55311 10.42055 -64.34719 1.000 60.54127 695 VAL D O 1
ATOM 7919 N N . PHE D 1 240 ? -11.90000 9.78700 -62.26900 1.000 54.92826 696 PHE D N 1
ATOM 7920 C CA . PHE D 1 240 ? -10.55400 10.19700 -62.62000 1.000 66.53962 696 PHE D CA 1
ATOM 7921 C C . PHE D 1 240 ? -9.92300 9.33700 -63.73100 1.000 55.05132 696 PHE D C 1
ATOM 7922 O O . PHE D 1 240 ? -9.13800 9.85600 -64.54200 1.000 57.03436 696 PHE D O 1
ATOM 7930 N N . ALA D 1 241 ? -10.20900 8.03500 -63.77500 1.000 58.84873 697 ALA D N 1
ATOM 7931 C CA . ALA D 1 241 ? -9.48400 7.13300 -64.66800 1.000 60.96518 697 ALA D CA 1
ATOM 7932 C C . ALA D 1 241 ? -9.99800 7.15600 -66.10000 1.000 66.32675 697 ALA D C 1
ATOM 7933 O O . ALA D 1 241 ? -9.30900 6.65200 -66.99500 1.000 56.83434 697 ALA D O 1
ATOM 7935 N N . PHE D 1 242 ? -11.17700 7.72900 -66.31900 1.000 67.41132 698 PHE D N 1
ATOM 7936 C CA . PHE D 1 242 ? -11.94100 7.77300 -67.55900 1.000 64.26212 698 PHE D CA 1
ATOM 7937 C C . PHE D 1 242 ? -11.14200 8.28800 -68.75000 1.000 68.66218 698 PHE D C 1
ATOM 7938 O O . PHE D 1 242 ? -11.05900 7.58500 -69.76400 1.000 55.74088 698 PHE D O 1
ATOM 7946 N N . PRO D 1 243 ? -10.56600 9.49600 -68.70800 1.000 62.78086 699 PRO D N 1
ATOM 7947 C CA . PRO D 1 243 ? -9.83100 9.95000 -69.90100 1.000 52.10409 699 PRO D CA 1
ATOM 7948 C C . PRO D 1 243 ? -8.61700 9.08700 -70.18900 1.000 62.80261 699 PRO D C 1
ATOM 7949 O O . PRO D 1 243 ? -8.22500 8.95800 -71.35700 1.000 66.21216 699 PRO D O 1
ATOM 7953 N N . ALA D 1 244 ? -8.03700 8.45600 -69.16300 1.000 55.07814 700 ALA D N 1
ATOM 7954 C CA . ALA D 1 244 ? -6.91700 7.54000 -69.36200 1.000 43.27483 700 ALA D CA 1
ATOM 7955 C C . ALA D 1 244 ? -7.32900 6.19000 -69.94300 1.000 61.70854 700 ALA D C 1
ATOM 7956 O O . ALA D 1 244 ? -6.47600 5.50300 -70.51000 1.000 50.34855 700 ALA D O 1
ATOM 7958 N N . LEU D 1 245 ? -8.59700 5.78200 -69.83500 1.000 45.29928 701 LEU D N 1
ATOM 7959 C CA . LEU D 1 245 ? -9.01200 4.50100 -70.40400 1.000 62.45875 701 LEU D CA 1
ATOM 7960 C C . LEU D 1 245 ? -9.85200 4.63100 -71.67200 1.000 58.06328 701 LEU D C 1
ATOM 7961 O O . LEU D 1 245 ? -10.53400 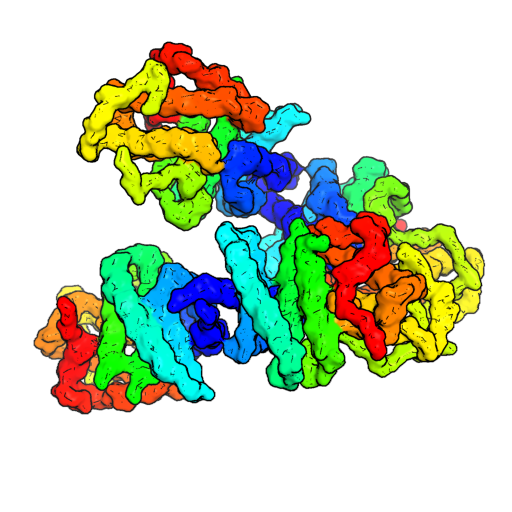3.67500 -72.04700 1.000 48.29934 701 LEU D O 1
ATOM 7966 N N . LEU D 1 246 ? -9.81100 5.77300 -72.35200 1.000 58.51698 702 LEU D N 1
ATOM 7967 C CA . LEU D 1 246 ? -10.53800 5.88100 -73.61100 1.000 62.44284 702 LEU D CA 1
ATOM 7968 C C . LEU D 1 246 ? -9.96500 4.88900 -74.62100 1.000 60.81899 702 LEU D C 1
ATOM 7969 O O . LEU D 1 246 ? -8.76800 4.59400 -74.61500 1.000 67.79717 702 LEU D O 1
ATOM 7974 N N . ASP D 1 247 ? -10.83300 4.32400 -75.45800 1.000 58.23886 703 ASP D N 1
ATOM 7975 C CA . ASP D 1 247 ? -10.33000 3.46800 -76.52200 1.000 61.88845 703 ASP D CA 1
ATOM 7976 C C . ASP D 1 247 ? -9.60000 4.31700 -77.55800 1.000 63.86509 703 ASP D C 1
ATOM 7977 O O . ASP D 1 247 ? -9.87900 5.50400 -77.73700 1.000 69.80414 703 ASP D O 1
ATOM 7982 N N . LYS D 1 248 ? -8.63100 3.70300 -78.22100 1.000 66.21878 704 LYS D N 1
ATOM 7983 C CA . LYS D 1 248 ? -7.69761 4.49194 -79.00612 1.000 65.03031 704 LYS D CA 1
ATOM 7984 C C . LYS D 1 248 ? -8.31600 5.04800 -80.26800 1.000 64.44440 704 LYS D C 1
ATOM 7985 O O . LYS D 1 248 ? -7.81372 6.04654 -80.78526 1.000 63.75781 704 LYS D O 1
ATOM 7991 N N . THR D 1 249 ? -9.36900 4.44400 -80.80700 1.000 56.83285 705 THR D N 1
ATOM 7992 C CA . THR D 1 249 ? -9.95300 5.15300 -81.92600 1.000 55.75499 705 THR D CA 1
ATOM 7993 C C . THR D 1 249 ? -10.59400 6.45600 -81.45000 1.000 65.14915 705 THR D C 1
ATOM 7994 O O . THR D 1 249 ? -10.18700 7.54400 -81.89700 1.000 74.52486 705 THR D O 1
ATOM 7998 N N . PHE D 1 250 ? -11.48800 6.43600 -80.44900 1.000 72.35066 706 PHE D N 1
ATOM 7999 C CA . PHE D 1 250 ? -12.01000 7.70400 -79.93100 1.000 60.21402 706 PHE D CA 1
ATOM 8000 C C . PHE D 1 250 ? -10.88800 8.70200 -79.62600 1.000 56.81983 706 PHE D C 1
ATOM 8001 O O . PHE D 1 250 ? -10.97800 9.89100 -79.96900 1.000 57.69108 706 PHE D O 1
ATOM 8009 N N . LEU D 1 251 ? -9.81900 8.23100 -78.99100 1.000 52.53135 707 LEU D N 1
ATOM 8010 C CA . LEU D 1 251 ? -8.71200 9.10700 -78.63500 1.000 66.89741 707 LEU D CA 1
ATOM 8011 C C . LEU D 1 251 ? -8.07600 9.73700 -79.87100 1.000 73.74370 707 LEU D C 1
ATOM 8012 O O . LEU D 1 251 ? -7.73200 10.92600 -79.86400 1.000 70.78338 707 LEU D O 1
ATOM 8017 N N . ALA D 1 252 ? -7.91600 8.95900 -80.94300 1.000 60.74779 708 ALA D N 1
ATOM 8018 C CA . ALA D 1 252 ? -7.38000 9.51000 -82.18500 1.000 62.02423 708 ALA D CA 1
ATOM 8019 C C . ALA D 1 252 ? -8.30200 10.58800 -82.74300 1.000 54.11923 708 ALA D C 1
ATOM 8020 O O . ALA D 1 252 ? -7.86400 11.69500 -83.07500 1.000 75.35404 708 ALA D O 1
ATOM 8022 N N . LEU D 1 253 ? -9.59200 10.27100 -82.85200 1.000 59.84124 709 LEU D N 1
ATOM 8023 C CA . LEU D 1 253 ? -10.61500 11.26100 -83.17900 1.000 58.71194 709 LEU D CA 1
ATOM 8024 C C . LEU D 1 253 ? -10.48900 12.53400 -82.33100 1.000 66.20512 709 LEU D C 1
ATOM 8025 O O . LEU D 1 253 ? -10.58500 13.64700 -82.85800 1.000 71.70081 709 LEU D O 1
ATOM 8030 N N . LEU D 1 254 ? -10.29000 12.39300 -81.01400 1.000 73.90249 710 LEU D N 1
ATOM 8031 C CA . LEU D 1 254 ? -10.24000 13.56000 -80.12900 1.000 69.11555 710 LEU D CA 1
ATOM 8032 C C . LEU D 1 254 ? -9.09500 14.49700 -80.48700 1.000 79.26824 710 LEU D C 1
ATOM 8033 O O . LEU D 1 254 ? -9.28400 15.71600 -80.61000 1.000 73.40748 710 LEU D O 1
ATOM 8038 N N . MET D 1 255 ? -7.88200 13.94600 -80.58500 1.000 72.45649 711 MET D N 1
ATOM 8039 C CA . MET D 1 255 ? -6.62500 14.61400 -80.90600 1.000 82.72897 711 MET D CA 1
ATOM 8040 C C . MET D 1 255 ? -6.61200 15.28200 -82.27800 1.000 80.89051 711 MET D C 1
ATOM 8041 O O . MET D 1 255 ? -5.62500 15.95000 -82.61300 1.000 90.87089 711 MET D O 1
ATOM 8046 N N . THR D 1 256 ? -7.61200 15.02600 -83.11200 1.000 71.37166 712 THR D N 1
ATOM 8047 C CA . THR D 1 256 ? -7.77800 15.70400 -84.38700 1.000 83.13461 712 THR D CA 1
ATOM 8048 C C . THR D 1 256 ? -8.81400 16.81000 -84.29200 1.000 79.27292 712 THR D C 1
ATOM 8049 O O . THR D 1 256 ? -8.89500 17.65700 -85.18900 1.000 82.99455 712 THR D O 1
ATOM 8053 N N . GLY D 1 257 ? -9.59600 16.81700 -83.21900 1.000 63.12337 713 GLY D N 1
ATOM 8054 C CA . GLY D 1 257 ? -10.59100 17.83700 -83.00300 1.000 60.87706 713 GLY D CA 1
ATOM 8055 C C . GLY D 1 257 ? -11.96200 17.50500 -83.53300 1.000 57.76254 713 GLY D C 1
ATOM 8056 O O . GLY D 1 257 ? -12.73200 18.43100 -83.82000 1.000 68.00558 713 GLY D O 1
ATOM 8057 N N . ASP D 1 258 ? -12.28500 16.21800 -83.68800 1.000 53.57455 714 ASP D N 1
ATOM 8058 C CA . ASP D 1 258 ? -13.62400 15.80300 -84.08500 1.000 46.97923 714 ASP D CA 1
ATOM 8059 C C . ASP D 1 258 ? -14.65400 16.49700 -83.22000 1.000 62.06207 714 ASP D C 1
ATOM 8060 O O . ASP D 1 258 ? -14.56300 16.48900 -81.98800 1.000 63.22550 714 ASP D O 1
ATOM 8065 N N . LEU D 1 259 ? -15.63100 17.12500 -83.85900 1.000 54.85181 715 LEU D N 1
ATOM 8066 C CA . LEU D 1 259 ? -16.56900 17.89800 -83.06900 1.000 63.86716 715 LEU D CA 1
ATOM 8067 C C . LEU D 1 259 ? -17.35400 16.98400 -82.13900 1.000 61.01051 715 LEU D C 1
ATOM 8068 O O . LEU D 1 259 ? -17.44100 17.24600 -80.93200 1.000 59.63987 715 LEU D O 1
ATOM 8073 N N . GLY D 1 260 ? -17.82800 15.84400 -82.65000 1.000 59.47691 716 GLY D N 1
ATOM 8074 C CA . GLY D 1 260 ? -18.62100 14.94600 -81.82900 1.000 45.40296 716 GLY D CA 1
ATOM 8075 C C . GLY D 1 260 ? -17.87100 14.45400 -80.60500 1.000 63.16018 716 GLY D C 1
ATOM 8076 O O . GLY D 1 260 ? -18.42900 14.39500 -79.50500 1.000 48.90005 716 GLY D O 1
ATOM 8077 N N . ALA D 1 261 ? -16.59100 14.11900 -80.77400 1.000 59.87981 717 ALA D N 1
ATOM 8078 C CA . ALA D 1 261 ? -15.79700 13.64500 -79.64900 1.000 54.66092 717 ALA D CA 1
ATOM 8079 C C . ALA D 1 261 ? -15.58300 14.73900 -78.61600 1.000 64.50221 717 ALA D C 1
ATOM 8080 O O . ALA D 1 261 ? -15.48500 14.45400 -77.41800 1.000 58.24548 717 ALA D O 1
ATOM 8082 N N . MET D 1 262 ? -15.52500 15.99200 -79.04000 1.000 62.05169 718 MET D N 1
ATOM 8083 C CA . MET D 1 262 ? -15.28000 17.02500 -78.05000 1.000 52.86832 718 MET D CA 1
ATOM 8084 C C . MET D 1 262 ? -16.52100 17.32800 -77.22200 1.000 50.46328 718 MET D C 1
ATOM 8085 O O . MET D 1 262 ? -16.41900 17.53400 -76.00600 1.000 57.53454 718 MET D O 1
ATOM 8090 N N . ARG D 1 263 ? -17.69200 17.34200 -77.86500 1.000 47.44999 719 ARG D N 1
ATOM 8091 C CA . ARG D 1 263 ? -18.97000 17.48300 -77.17200 1.000 59.29675 719 ARG D CA 1
ATOM 8092 C C . ARG D 1 263 ? -19.18800 16.39100 -76.13200 1.000 54.30277 719 ARG D C 1
ATOM 8093 O O . ARG D 1 263 ? -19.86000 16.61300 -75.11700 1.000 58.89495 719 ARG D O 1
ATOM 8101 N N . ILE D 1 264 ? -18.70600 15.18100 -76.41400 1.000 58.31713 720 ILE D N 1
ATOM 8102 C CA . ILE D 1 264 ? -18.83400 14.09800 -75.45100 1.000 57.58322 720 ILE D CA 1
ATOM 8103 C C . ILE D 1 264 ? -17.91200 14.34500 -74.27100 1.000 58.34016 720 ILE D C 1
ATOM 8104 O O . ILE D 1 264 ? -18.30400 14.18500 -73.11000 1.000 58.37314 720 ILE D O 1
ATOM 8109 N N . MET D 1 265 ? -16.67400 14.75100 -74.55100 1.000 59.70713 721 MET D N 1
ATOM 8110 C CA . MET D 1 265 ? -15.73800 15.04500 -73.48000 1.000 52.70646 721 MET D CA 1
ATOM 8111 C C . MET D 1 265 ? -16.18300 16.24200 -72.64700 1.000 65.81939 721 MET D C 1
ATOM 8112 O O . MET D 1 265 ? -15.98000 16.24500 -71.42700 1.000 67.03836 721 MET D O 1
ATOM 8117 N N . ARG D 1 266 ? -16.81300 17.24900 -73.25100 1.000 59.30119 722 ARG D N 1
ATOM 8118 C CA . ARG D 1 266 ? -17.28900 18.35800 -72.42800 1.000 43.88020 722 ARG D CA 1
ATOM 8119 C C . ARG D 1 266 ? -18.41700 17.94200 -71.50700 1.000 43.45031 722 ARG D C 1
ATOM 8120 O O . ARG D 1 266 ? -18.57700 18.51800 -70.42800 1.000 58.42434 722 ARG D O 1
ATOM 8128 N N . CYS D 1 267 ? -19.24100 16.98600 -71.92200 1.000 44.11787 723 CYS D N 1
ATOM 8129 C CA . CYS D 1 267 ? -20.20900 16.47000 -70.97100 1.000 68.77292 723 CYS D CA 1
ATOM 8130 C C . CYS D 1 267 ? -19.50700 15.68500 -69.86800 1.000 62.56458 723 CYS D C 1
ATOM 8131 O O . CYS D 1 267 ? -19.78200 15.90700 -68.68100 1.000 53.43479 723 CYS D O 1
ATOM 8134 N N . TYR D 1 268 ? -18.52000 14.84400 -70.19600 1.000 58.13970 724 TYR D N 1
ATOM 8135 C CA . TYR D 1 268 ? -17.70100 14.26200 -69.13100 1.000 60.59216 724 TYR D CA 1
ATOM 8136 C C . TYR D 1 268 ? -17.21400 15.32500 -68.14600 1.000 65.86934 724 TYR D C 1
ATOM 8137 O O . TYR D 1 268 ? -17.27200 15.13500 -66.92400 1.000 62.83980 724 TYR D O 1
ATOM 8146 N N . TYR D 1 269 ? -16.71800 16.44900 -68.67100 1.000 60.49420 725 TYR D N 1
ATOM 8147 C CA . TYR D 1 269 ? -16.14900 17.50500 -67.83600 1.000 56.28073 725 TYR D CA 1
ATOM 8148 C C . TYR D 1 269 ? -17.17500 18.09800 -66.87100 1.000 55.45926 725 TYR D C 1
ATOM 8149 O O . TYR D 1 269 ? -16.84500 18.39900 -65.72200 1.000 64.19750 725 TYR D O 1
ATOM 8158 N N . GLN D 1 270 ? -18.41500 18.30300 -67.30100 1.000 54.42397 726 GLN D N 1
ATOM 8159 C CA . GLN D 1 270 ? -19.32600 18.78400 -66.26900 1.000 56.96014 726 GLN D CA 1
ATOM 8160 C C . GLN D 1 270 ? -19.56800 17.71300 -65.21400 1.000 57.15711 726 GLN D C 1
ATOM 8161 O O . GLN D 1 270 ? -19.60100 18.03800 -64.01700 1.000 58.14598 726 GLN D O 1
ATOM 8167 N N . LEU D 1 271 ? -19.60500 16.41900 -65.55800 1.000 51.18346 727 LEU D N 1
ATOM 8168 C CA . LEU D 1 271 ? -19.69400 15.41400 -64.49900 1.000 58.94365 727 LEU D CA 1
ATOM 8169 C C . LEU D 1 271 ? -18.50900 15.51900 -63.53600 1.000 55.12866 727 LEU D C 1
ATOM 8170 O O . LEU D 1 271 ? -18.69000 15.65400 -62.31600 1.000 65.02532 727 LEU D O 1
ATOM 8175 N N . LEU D 1 272 ? -17.28300 15.49300 -64.07500 1.000 50.44379 728 LEU D N 1
ATOM 8176 C CA . LEU D 1 272 ? -16.07100 15.58200 -63.25800 1.000 47.52196 728 LEU D CA 1
ATOM 8177 C C . LEU D 1 272 ? -16.06300 16.84200 -62.39400 1.000 58.02799 728 LEU D C 1
ATOM 8178 O O . LEU D 1 272 ? -15.80400 16.77200 -61.18900 1.000 58.86241 728 LEU D O 1
ATOM 8183 N N . ARG D 1 273 ? -16.32400 18.00700 -62.99200 1.000 64.33348 729 ARG D N 1
ATOM 8184 C CA . ARG D 1 273 ? -16.27500 19.23100 -62.19400 1.000 58.61780 729 ARG D CA 1
ATOM 8185 C C . ARG D 1 273 ? -17.44000 19.29800 -61.21900 1.000 60.73140 729 ARG D C 1
ATOM 8186 O O . ARG D 1 273 ? -17.26300 19.69500 -60.06300 1.000 61.59775 729 ARG D O 1
ATOM 8194 N N . GLY D 1 274 ? -18.64000 18.92900 -61.67600 1.000 45.72333 730 GLY D N 1
ATOM 8195 C CA . GLY D 1 274 ? -19.76000 18.77200 -60.76100 1.000 53.92376 730 GLY D CA 1
ATOM 8196 C C . GLY D 1 274 ? -19.40800 17.94800 -59.53700 1.000 72.12301 730 GLY D C 1
ATOM 8197 O O . GLY D 1 274 ? -19.59500 18.39000 -58.40200 1.000 63.90843 730 GLY D O 1
ATOM 8198 N N . PHE D 1 275 ? -18.88400 16.73900 -59.74900 1.000 65.43473 731 PHE D N 1
ATOM 8199 C CA . PHE D 1 275 ? -18.54100 15.88600 -58.61600 1.000 51.15186 731 PHE D CA 1
ATOM 8200 C C . PHE D 1 275 ? -17.51300 16.55200 -57.71100 1.000 60.08946 731 PHE D C 1
ATOM 8201 O O . PHE D 1 275 ? -17.65200 16.54800 -56.48100 1.000 60.45172 731 PHE D O 1
ATOM 8209 N N . ALA D 1 276 ? -16.46700 17.12900 -58.30100 1.000 50.37597 732 ALA D N 1
ATOM 8210 C CA . ALA D 1 276 ? -15.44100 17.78300 -57.49700 1.000 69.10584 732 ALA D CA 1
ATOM 8211 C C . ALA D 1 276 ? -16.00200 18.96900 -56.71800 1.000 74.58994 732 ALA D C 1
ATOM 8212 O O . ALA D 1 276 ? -15.59600 19.21900 -55.58100 1.000 75.32155 732 ALA D O 1
ATOM 8214 N N . THR D 1 277 ? -16.92000 19.72700 -57.30200 1.000 75.89150 733 THR D N 1
ATOM 8215 C CA . THR D 1 277 ? -17.33000 20.89100 -56.52800 1.000 70.29883 733 THR D CA 1
ATOM 8216 C C . THR D 1 277 ? -18.21600 20.50200 -55.35400 1.000 74.54513 733 THR D C 1
ATOM 8217 O O . THR D 1 277 ? -18.26300 21.23000 -54.34700 1.000 80.23398 733 THR D O 1
ATOM 8221 N N . GLU D 1 278 ? -18.73800 19.28600 -55.34400 1.000 58.21434 734 GLU D N 1
ATOM 8222 C CA . GLU D 1 278 ? -19.68487 18.74083 -54.39823 1.000 73.48300 734 GLU D CA 1
ATOM 8223 C C . GLU D 1 278 ? -19.06400 17.97600 -53.22900 1.000 72.25727 734 GLU D C 1
ATOM 8224 O O . GLU D 1 278 ? -19.78666 17.56262 -52.30990 1.000 71.38358 734 GLU D O 1
ATOM 8230 N N . VAL D 1 279 ? -17.78200 17.61900 -53.33000 1.000 63.62921 735 VAL D N 1
ATOM 8231 C CA . VAL D 1 279 ? -17.10000 16.89300 -52.26300 1.000 68.31814 735 VAL D CA 1
ATOM 8232 C C . VAL D 1 279 ? -15.77000 17.57200 -51.95100 1.000 76.19495 735 VAL D C 1
ATOM 8233 O O . VAL D 1 279 ? -14.97900 17.07300 -51.14300 1.000 79.06817 735 VAL D O 1
ATOM 8237 N N . LYS D 1 280 ? -15.53700 18.73600 -52.56400 1.000 58.35770 736 LYS D N 1
ATOM 8238 C CA . LYS D 1 280 ? -14.39666 19.61128 -52.31259 1.000 65.57770 736 LYS D CA 1
ATOM 8239 C C . LYS D 1 280 ? -14.09000 19.78400 -50.83300 1.000 75.37818 736 LYS D C 1
ATOM 8240 O O . LYS D 1 280 ? -12.91962 19.91609 -50.43726 1.000 69.84172 736 LYS D O 1
ATOM 8246 N N . ASP D 1 281 ? -15.18100 19.89900 -50.05800 1.000 73.94950 737 ASP D N 1
ATOM 8247 C CA . ASP D 1 281 ? -15.31100 20.28800 -48.65700 1.000 82.80908 737 ASP D CA 1
ATOM 8248 C C . ASP D 1 281 ? -15.00600 19.15400 -47.69100 1.000 87.68209 737 ASP D C 1
ATOM 8249 O O . ASP D 1 281 ? -14.94500 19.37900 -46.47400 1.000 76.23883 737 ASP D O 1
ATOM 8254 N N . LYS D 1 282 ? -14.97200 17.93300 -48.22000 1.000 76.22434 738 LYS D N 1
ATOM 8255 C CA . LYS D 1 282 ? -14.90900 16.65700 -47.52000 1.000 63.21490 738 LYS D CA 1
ATOM 8256 C C . LYS D 1 282 ? -13.63100 15.89600 -47.82200 1.000 67.98900 738 LYS D C 1
ATOM 8257 O O . LYS D 1 282 ? -13.07500 15.23600 -46.93800 1.000 85.44200 738 LYS D O 1
ATOM 8263 N N . VAL D 1 283 ? -13.20100 15.95400 -49.07900 1.000 67.33196 739 VAL D N 1
ATOM 8264 C CA . VAL D 1 283 ? -12.07200 15.20700 -49.61300 1.000 51.18923 739 VAL D CA 1
ATOM 8265 C C . VAL D 1 283 ? -10.87400 16.14500 -49.61400 1.000 60.77480 739 VAL D C 1
ATOM 8266 O O . VAL D 1 283 ? -10.81900 17.10100 -50.39600 1.000 63.98700 739 VAL D O 1
ATOM 8270 N N . TRP D 1 284 ? -9.90800 15.91100 -48.73400 1.000 64.38993 740 TRP D N 1
ATOM 8271 C CA . TRP D 1 284 ? -8.87900 16.92300 -48.54900 1.000 65.36661 740 TRP D CA 1
ATOM 8272 C C . TRP D 1 284 ? -8.04400 17.12900 -49.81000 1.000 68.66567 740 TRP D C 1
ATOM 8273 O O . TRP D 1 284 ? -7.64600 18.26200 -50.11500 1.000 66.30829 740 TRP D O 1
ATOM 8284 N N . PHE D 1 285 ? -7.74100 16.05300 -50.54500 1.000 70.82008 741 PHE D N 1
ATOM 8285 C CA . PHE D 1 285 ? -6.89200 16.19500 -51.72600 1.000 71.69200 741 PHE D CA 1
ATOM 8286 C C . PHE D 1 285 ? -7.64100 16.72600 -52.94100 1.000 65.38152 741 PHE D C 1
ATOM 8287 O O . PHE D 1 285 ? -7.02500 16.87700 -53.99800 1.000 68.24953 741 PHE D O 1
ATOM 8295 N N . LEU D 1 286 ? -8.94000 17.00500 -52.82600 1.000 54.73722 742 LEU D N 1
ATOM 8296 C CA . LEU D 1 286 ? -9.66400 17.73800 -53.85500 1.000 62.10790 742 LEU D CA 1
ATOM 8297 C C . LEU D 1 286 ? -9.94900 19.18500 -53.45000 1.000 73.72330 742 LEU D C 1
ATOM 8298 O O . LEU D 1 286 ? -10.75100 19.85100 -54.11000 1.000 74.43723 742 LEU D O 1
ATOM 8303 N N . GLU D 1 287 ? -9.31400 19.68800 -52.38800 1.000 75.59094 743 GLU D N 1
ATOM 8304 C CA . GLU D 1 287 ? -9.60400 21.03500 -51.90900 1.000 71.26244 743 GLU D CA 1
ATOM 8305 C C . GLU D 1 287 ? -9.14000 22.06500 -52.92900 1.000 79.41396 743 GLU D C 1
ATOM 8306 O O . GLU D 1 287 ? -7.95900 22.11200 -53.29100 1.000 92.57255 743 GLU D O 1
ATOM 8312 N N . GLY D 1 288 ? -10.06700 22.87300 -53.42000 1.000 76.42124 744 GLY D N 1
ATOM 8313 C CA . GLY D 1 288 ? -9.64900 23.88000 -54.38500 1.000 82.87015 744 GLY D CA 1
ATOM 8314 C C . GLY D 1 288 ? -9.27100 23.33300 -55.74900 1.000 87.04485 744 GLY D C 1
ATOM 8315 O O . GLY D 1 288 ? -8.40200 23.93100 -56.41400 1.000 98.50654 744 GLY D O 1
ATOM 8316 N N . ILE D 1 289 ? -9.88300 22.16800 -56.09400 1.000 87.46683 745 ILE D N 1
ATOM 8317 C CA . ILE D 1 289 ? -10.00000 21.51000 -57.43100 1.000 88.97424 745 ILE D CA 1
ATOM 8318 C C . ILE D 1 289 ? -10.38300 22.49300 -58.49500 1.000 87.69064 745 ILE D C 1
ATOM 8319 O O . ILE D 1 289 ? -10.02800 22.38600 -59.68400 1.000 90.16080 745 ILE D O 1
ATOM 8324 N N . THR D 1 290 ? -11.43200 23.18900 -58.01600 1.000 83.04289 746 THR D N 1
ATOM 8325 C CA . THR D 1 290 ? -12.40300 24.17800 -58.48800 1.000 85.27505 746 THR D CA 1
ATOM 8326 C C . THR D 1 290 ? -11.81600 25.39500 -59.06500 1.000 90.11894 746 THR D C 1
ATOM 8327 O O . THR D 1 290 ? -12.52300 26.15500 -59.73900 1.000 85.81051 746 THR D O 1
ATOM 8331 N N . GLN D 1 291 ? -10.67500 25.75800 -58.55700 1.000 84.96063 747 GLN D N 1
ATOM 8332 C CA . GLN D 1 291 ? -10.06100 26.97900 -59.00400 1.000 72.81725 747 GLN D CA 1
ATOM 8333 C C . GLN D 1 291 ? -9.20800 26.64200 -60.20300 1.000 88.27522 747 GLN D C 1
ATOM 8334 O O . GLN D 1 291 ? -9.19900 27.40800 -61.17600 1.000 107.82988 747 GLN D O 1
ATOM 8340 N N . VAL D 1 292 ? -8.61500 25.45300 -60.10800 1.000 80.10305 748 VAL D N 1
ATOM 8341 C CA . VAL D 1 292 ? -7.75100 24.81500 -61.11700 1.000 84.68383 748 VAL D CA 1
ATOM 8342 C C . VAL D 1 292 ? -8.52500 24.51900 -62.39700 1.000 73.39824 748 VAL D C 1
ATOM 8343 O O . VAL D 1 292 ? -7.99300 24.62100 -63.50400 1.000 88.61318 748 VAL D O 1
ATOM 8347 N N . LEU D 1 293 ? -9.71300 23.98700 -62.21400 1.000 66.25168 749 LEU D N 1
ATOM 8348 C CA . LEU D 1 293 ? -10.60600 23.57500 -63.28800 1.000 73.94562 749 LEU D CA 1
ATOM 8349 C C . LEU D 1 293 ? -11.63900 24.66900 -63.48300 1.000 71.17661 749 LEU D C 1
ATOM 8350 O O . LEU D 1 293 ? -12.56900 24.76300 -62.68100 1.000 62.05541 749 LEU D O 1
ATOM 8355 N N . PRO D 1 294 ? -11.54900 25.47800 -64.53400 1.000 55.64331 750 PRO D N 1
ATOM 8356 C CA . PRO D 1 294 ? -12.51900 26.55500 -64.72300 1.000 59.04785 750 PRO D CA 1
ATOM 8357 C C . PRO D 1 294 ? -13.91600 26.02200 -65.04200 1.000 63.11384 750 PRO D C 1
ATOM 8358 O O . PRO D 1 294 ? -14.09100 24.90700 -65.52300 1.000 74.84060 750 PRO D O 1
ATOM 8362 N N . GLN D 1 295 ? -14.91500 26.86700 -64.78700 1.000 66.97864 751 GLN D N 1
ATOM 8363 C CA . GLN D 1 295 ? -16.28500 26.43600 -65.02900 1.000 61.03896 751 GLN D CA 1
ATOM 8364 C C . GLN D 1 295 ? -16.61500 26.42300 -66.51200 1.000 75.63368 751 GLN D C 1
ATOM 8365 O O . GLN D 1 295 ? -17.12500 25.43900 -67.04100 1.000 74.19664 751 GLN D O 1
ATOM 8371 N N . ASP D 1 296 ? -16.33800 27.49000 -67.21600 1.000 77.10407 752 ASP D N 1
ATOM 8372 C CA . ASP D 1 296 ? -16.46400 27.30700 -68.64900 1.000 63.92923 752 ASP D CA 1
ATOM 8373 C C . ASP D 1 296 ? -15.07300 27.02600 -69.18600 1.000 72.27465 752 ASP D C 1
ATOM 8374 O O . ASP D 1 296 ? -14.22100 27.90400 -69.26300 1.000 75.72420 752 ASP D O 1
ATOM 8379 N N . VAL D 1 297 ? -14.98200 25.79800 -69.65700 1.000 65.73769 753 VAL D N 1
ATOM 8380 C CA . VAL D 1 297 ? -13.73404 25.23604 -70.15210 1.000 59.39061 753 VAL D CA 1
ATOM 8381 C C . VAL D 1 297 ? -13.12600 26.12800 -71.20700 1.000 70.53309 753 VAL D C 1
ATOM 8382 O O . VAL D 1 297 ? -11.90335 26.18181 -71.32635 1.000 63.39770 753 VAL D O 1
ATOM 8386 N N . ASP D 1 298 ? -13.93200 26.94300 -71.91800 1.000 66.88873 754 ASP D N 1
ATOM 8387 C CA . ASP D 1 298 ? -13.40700 27.98400 -72.81000 1.000 72.18290 754 ASP D CA 1
ATOM 8388 C C . ASP D 1 298 ? -12.67100 29.11500 -72.08500 1.000 80.05451 754 ASP D C 1
ATOM 8389 O O . ASP D 1 298 ? -12.15500 30.01400 -72.76000 1.000 74.92881 754 ASP D O 1
ATOM 8394 N N . ASP D 1 299 ? -12.61100 29.09600 -70.74900 1.000 75.80092 755 ASP D N 1
ATOM 8395 C CA . ASP D 1 299 ? -11.87900 30.07400 -69.94800 1.000 63.14202 755 ASP D CA 1
ATOM 8396 C C . ASP D 1 299 ? -10.46100 29.64100 -69.61700 1.000 70.88209 755 ASP D C 1
ATOM 8397 O O . ASP D 1 299 ? -9.74000 30.38800 -68.94400 1.000 74.26000 755 ASP D O 1
ATOM 8402 N N . TYR D 1 300 ? -10.07200 28.43400 -70.00300 1.000 64.63472 756 TYR D N 1
ATOM 8403 C CA . TYR D 1 300 ? -8.69000 28.00900 -69.91100 1.000 70.28936 756 TYR D CA 1
ATOM 8404 C C . TYR D 1 300 ? -7.87200 28.92500 -70.82700 1.000 64.34256 756 TYR D C 1
ATOM 8405 O O . TYR D 1 300 ? -8.41600 29.72800 -71.55700 1.000 86.04398 756 TYR D O 1
ATOM 8414 N N . SER D 1 301 ? -6.56200 28.84400 -70.80100 1.000 68.33557 757 SER D N 1
ATOM 8415 C CA . SER D 1 301 ? -6.35688 29.97186 -71.69351 1.000 75.61640 757 SER D CA 1
ATOM 8416 C C . SER D 1 301 ? -6.06500 29.61200 -73.10500 1.000 89.61647 757 SER D C 1
ATOM 8417 O O . SER D 1 301 ? -6.70077 30.25549 -73.98938 1.000 94.29182 757 SER D O 1
ATOM 8420 N N . GLY D 1 302 ? -5.57500 28.48800 -73.60100 1.000 97.41519 758 GLY D N 1
ATOM 8421 C CA . GLY D 1 302 ? -5.90500 28.57400 -75.06300 1.000 84.37572 758 GLY D CA 1
ATOM 8422 C C . GLY D 1 302 ? -7.40600 28.47600 -75.50500 1.000 77.64742 758 GLY D C 1
ATOM 8423 O O . GLY D 1 302 ? -7.71300 28.54000 -76.71300 1.000 78.98277 758 GLY D O 1
ATOM 8424 N N . GLY D 1 303 ? -8.32400 28.37500 -74.56000 1.000 75.86482 759 GLY D N 1
ATOM 8425 C CA . GLY D 1 303 ? -9.66500 27.92700 -74.84100 1.000 76.69648 759 GLY D CA 1
ATOM 8426 C C . GLY D 1 303 ? -9.77200 26.42900 -74.64700 1.000 72.43144 759 GLY D C 1
ATOM 8427 O O . GLY D 1 303 ? -8.79000 25.72000 -74.41600 1.000 53.48923 759 GLY D O 1
ATOM 8428 N N . GLY D 1 304 ? -11.00900 25.94700 -74.75200 1.000 76.70792 760 GLY D N 1
ATOM 8429 C CA . GLY D 1 304 ? -11.27400 24.55200 -74.46800 1.000 82.33399 760 GLY D CA 1
ATOM 8430 C C . GLY D 1 304 ? -10.41300 23.60300 -75.27100 1.000 72.49776 760 GLY D C 1
ATOM 8431 O O . GLY D 1 304 ? -10.13300 22.48800 -74.83500 1.000 71.36193 760 GLY D O 1
ATOM 8432 N N . MET D 1 305 ? -9.94600 24.02400 -76.43800 1.000 67.57713 761 MET D N 1
ATOM 8433 C CA . MET D 1 305 ? -9.18800 23.04800 -77.20600 1.000 60.20341 761 MET D CA 1
ATOM 8434 C C . MET D 1 305 ? -7.77500 22.85600 -76.71200 1.000 58.59244 761 MET D C 1
ATOM 8435 O O . MET D 1 305 ? -7.20200 21.77100 -76.88200 1.000 69.80188 761 MET D O 1
ATOM 8440 N N . HIS D 1 306 ? -7.14100 23.91700 -76.23200 1.000 62.44716 762 HIS D N 1
ATOM 8441 C CA . HIS D 1 306 ? -5.81500 23.76800 -75.66400 1.000 68.87652 762 HIS D CA 1
ATOM 8442 C C . HIS D 1 306 ? -5.87700 23.11400 -74.29500 1.000 76.22569 762 HIS D C 1
ATOM 8443 O O . HIS D 1 306 ? -4.91100 22.47500 -73.87100 1.000 60.99023 762 HIS D O 1
ATOM 8450 N N . MET D 1 307 ? -6.97200 23.31900 -73.56200 1.000 67.06498 763 MET D N 1
ATOM 8451 C CA . MET D 1 307 ? -7.13700 22.55300 -72.34000 1.000 65.25320 763 MET D CA 1
ATOM 8452 C C . MET D 1 307 ? -7.16400 21.06800 -72.66100 1.000 77.00489 763 MET D C 1
ATOM 8453 O O . MET D 1 307 ? -6.53800 20.26400 -71.96300 1.000 65.27529 763 MET D O 1
ATOM 8458 N N . MET D 1 308 ? -7.84300 20.68900 -73.74500 1.000 68.41733 764 MET D N 1
ATOM 8459 C CA . MET D 1 308 ? -7.90000 19.27400 -74.09100 1.000 62.44527 764 MET D CA 1
ATOM 8460 C C . MET D 1 308 ? -6.53000 18.75100 -74.44100 1.000 67.78807 764 MET D C 1
ATOM 8461 O O . MET D 1 308 ? -6.17100 17.63000 -74.07100 1.000 82.30762 764 MET D O 1
ATOM 8466 N N . LEU D 1 309 ? -5.74800 19.56000 -75.14000 1.000 65.81080 765 LEU D N 1
ATOM 8467 C CA . LEU D 1 309 ? -4.46000 19.09500 -75.61800 1.000 73.33828 765 LEU D CA 1
ATOM 8468 C C . LEU D 1 309 ? -3.42400 19.04300 -74.50900 1.000 76.34527 765 LEU D C 1
ATOM 8469 O O . LEU D 1 309 ? -2.57800 18.14200 -74.50800 1.000 84.91841 765 LEU D O 1
ATOM 8474 N N . ASP D 1 310 ? -3.48700 19.95400 -73.53600 1.000 76.32811 766 ASP D N 1
ATOM 8475 C CA . ASP D 1 310 ? -2.50700 19.91300 -72.46100 1.000 73.83774 766 ASP D CA 1
ATOM 8476 C C . ASP D 1 310 ? -2.71500 18.75400 -71.51000 1.000 71.43896 766 ASP D C 1
ATOM 8477 O O . ASP D 1 310 ? -1.81400 18.43100 -70.73600 1.000 81.69933 766 ASP D O 1
ATOM 8482 N N . PHE D 1 311 ? -3.85200 18.12400 -71.54700 1.000 75.69490 767 PHE D N 1
ATOM 8483 C CA . PHE D 1 311 ? -3.97200 16.99500 -70.65600 1.000 72.52792 767 PHE D CA 1
ATOM 8484 C C . PHE D 1 311 ? -3.84100 15.68200 -71.41400 1.000 75.30990 767 PHE D C 1
ATOM 8485 O O . PHE D 1 311 ? -3.69400 14.64600 -70.77700 1.000 76.75466 767 PHE D O 1
ATOM 8493 N N . LEU D 1 312 ? -3.82500 15.71200 -72.72900 1.000 76.07082 768 LEU D N 1
ATOM 8494 C CA . LEU D 1 312 ? -3.60100 14.43200 -73.38100 1.000 73.90320 768 LEU D CA 1
ATOM 8495 C C . LEU D 1 312 ? -2.61800 14.47700 -74.54300 1.000 81.60186 768 LEU D C 1
ATOM 8496 O O . LEU D 1 312 ? -2.22200 13.39900 -75.00000 1.000 95.07286 768 LEU D O 1
ATOM 8501 N N . GLY D 1 313 ? -2.08600 15.63500 -74.91600 1.000 86.13646 769 GLY D N 1
ATOM 8502 C CA . GLY D 1 313 ? -1.01000 15.65400 -75.89100 1.000 83.40127 769 GLY D CA 1
ATOM 8503 C C . GLY D 1 313 ? 0.27000 15.01800 -75.36200 1.000 111.88901 769 GLY D C 1
ATOM 8504 O O . GLY D 1 313 ? 0.48000 14.91900 -74.15600 1.000 117.51751 769 GLY D O 1
ATOM 8505 N N . GLY D 1 314 ? 1.14600 14.57000 -76.28400 1.000 110.93893 770 GLY D N 1
ATOM 8506 C CA . GLY D 1 314 ? 2.39600 13.90700 -75.92300 1.000 118.35909 770 GLY D CA 1
ATOM 8507 C C . GLY D 1 314 ? 3.51200 14.28700 -76.89100 1.000 133.28429 770 GLY D C 1
ATOM 8508 O O . GLY D 1 314 ? 3.31400 15.11900 -77.77700 1.000 138.23796 770 GLY D O 1
ATOM 8509 N N . GLY D 1 315 ? 4.68600 13.70800 -76.66900 1.000 137.63457 771 GLY D N 1
ATOM 8510 C CA . GLY D 1 315 ? 5.85300 13.94300 -77.51700 1.000 144.29402 771 GLY D CA 1
ATOM 8511 C C . GLY D 1 315 ? 6.96200 12.92900 -77.29600 1.000 139.20296 771 GLY D C 1
ATOM 8512 O O . GLY D 1 315 ? 7.44900 12.75800 -76.17700 1.000 137.49703 771 GLY D O 1
#

B-factor: mean 70.81, std 19.47, range [26.27, 157.69]

Solvent-accessible surface area: 49746 Å² total; per-residue (Å²): 89,67,38,67,10,4,46,0,1,10,17,0,26,46,102,0,41,51,32,0,43,67,13,30,7,36,33,90,153,19,0,16,36,43,0,0,71,19,0,23,100,46,51,8,0,0,14,0,0,1,0,0,0,0,10,30,18,30,107,136,73,126,62,19,107,115,60,11,55,58,13,19,116,73,0,26,171,55,0,82,131,13,20,155,123,62,41,148,103,2,24,7,0,0,0,0,0,0,1,0,0,6,2,1,5,11,19,68,14,103,134,95,50,28,11,129,44,23,61,20,0,22,62,0,4,72,50,14,70,107,13,100,144,140,9,89,1,67,17,2,25,7,82,80,148,70,124,92,88,117,129,80,62,94,9,86,12,88,112,86,50,2,63,95,32,52,121,40,105,160,129,14,60,34,63,102,2,6,40,8,0,22,28,2,27,122,31,25,16,85,65,8,7,2,2,40,0,32,0,0,41,14,16,17,35,151,86,0,24,33,48,1,43,110,16,42,145,12,0,23,46,0,29,74,6,11,22,72,18,20,42,32,14,1,44,18,8,31,49,81,5,24,0,1,66,14,2,22,141,40,15,31,138,84,20,101,115,34,108,45,21,10,95,83,7,31,66,34,51,23,65,52,68,54,169,165,31,49,33,68,9,2,39,0,2,3,12,0,28,39,95,0,50,50,21,0,36,99,18,34,5,38,30,80,169,19,0,12,58,70,0,0,77,28,0,26,94,46,51,8,0,0,12,0,0,0,0,0,0,0,11,34,17,35,122,185,70,127,40,17,109,124,65,26,54,58,11,14,107,44,0,22,158,65,0,106,125,14,23,143,111,68,47,105,113,13,19,20,0,0,0,0,0,0,3,0,0,8,0,2,4,13,29,73,99,131,61,39,14,125,33,24,56,17,0,21,72,3,0,49,54,9,78,109,17,69,122,146,9,79,0,44,71,17,0,11,15,86,90,83,149,197,132,14,182,112,60,56,6,57,110,27,102,127,48,113,157,122,27,62,34,56,92,2,4,43,15,12,93,37,0,95,160,23,54,125,103,62,8,8,2,2,18,0,31,0,0,39,11,14,14,36,160,86,0,54,60,52,0,62,112,20,40,131,9,0,22,79,0,24,65,10,13,23,66,23,24,45,35,16,2,61,94,25,80,102,146,9,25,0,1,86,21,5,27,156,33,12,25,137,77,19,78,105,43,110,58,16,10,86,83,11,32,75,44,47,55,22,80,73,197,68,72,32,68,14,2,41,0,3,19,17,0,29,62,97,0,26,9,14,0,6,7,7,6,2,43,31,64,154,18,2,11,41,63,0,0,90,23,0,23,98,48,50,8,0,0,12,0,0,1,1,0,0,0,9,29,17,22,119,183,72,124,56,13,102,142,97,8,29,55,14,36,102,75,0,30,146,49,2,134,103,4,26,156,126,63,46,157,110,10,23,20,0,0,0,0,0,0,3,0,4,8,2,1,3,10,26,64,7,92,95,71,19,5,131,42,24,48,27,0,23,74,7,3,70,50,15,69,107,12,89,124,154,15,96,1,92,18,0,25,11,92,65,145,104,129,105,112,93,86,10,115,5,138,100,62,52,2,59,113,23,56,111,38,118,149,137,28,61,34,59,100,1,5,29,8,0,14,61,0,48,135,17,55,45,62,52,10,8,3,3,33,0,31,0,0,36,10,15,19,37,181,91,0,31,58,45,1,54,102,17,39,135,8,0,36,70,0,25,68,1,13,23,43,18,21,40,28,15,2,60,68,1,67,126,60,5,28,0,0,62,10,2,27,133,40,12,28,140,76,15,84,108,34,102,53,19,17,97,59,13,22,85,35,45,31,45,61,137,189,33,64,39,66,8,2,51,0,2,20,12,0,30,54,109,0,45,48,20,0,31,92,22,33,8,38,30,95,86,17,0,15,58,48,0,0,75,24,0,19,111,48,52,8,0,0,17,0,0,0,0,0,0,0,13,33,6,33,125,157,74,126,38,15,126,118,59,14,57,54,13,26,117,51,0,14,121,62,0,148,148,18,29,144,134,57,48,152,117,12,16,12,0,0,0,0,0,0,2,0,1,5,0,0,0,13,29,58,100,115,64,37,10,110,46,21,39,27,0,19,74,5,2,43,57,11,58,109,14,58,154,175,10,94,0,25,68,17,1,7,12,67,87,89,155,146,121,107,9,160,99,61,69,4,70,135,29,92,109,60,100,152,128,24,59,38,63,90,1,5,40,15,5,53,52,0,69,123,31,101,123,109,58,13,11,3,0,16,0,25,0,0,32,7,13,5,38,110,89,0,46,57,48,0,63,112,17,40,133,10,0,26,87,0,25,62,3,12,24,39,32,23,35,31,32,0,43,137,27,67,132,169,10,28,0,0,87,23,4,24,140,28,8,26,132,77,19,78,110,41,107,60,15,9,83,94,10,30,63,36,42,60,23,84,134

InterPro domains:
  IPR001138 Zn(2)Cys(6) fungal-type DNA-binding domain [PF00172] (49-81)
  IPR001138 Zn(2)Cys(6) fungal-type DNA-binding domain [PS00463] (49-77)
  IPR001138 Zn(2)Cys(6) fungal-type DNA-binding domain [PS50048] (49-79)
  IPR001138 Zn(2)Cys(6) fungal-type DNA-binding domain [SM00066] (44-88)
  IPR001138 Zn(2)Cys(6) fungal-type DNA-binding domain [cd00067] (45-80)
  IPR021858 Fungal transcription factor [PF11951] (483-628)
  IPR036864 Zn(2)-C6 fungal-type DNA-binding domain superfamily [G3DSA:4.10.240.10] (40-101)
  IPR036864 Zn(2)-C6 fungal-type DNA-binding domain superfamily [SSF57701] (40-87)
  IPR053157 Sterol Uptake Control Transcription Regulator [PTHR47784] (394-765)

Foldseek 3Di:
DDVLLVVLVVLQLPPNLVLVVVLQADDSCCRNPVQVVVCVVQVLLSLLSSLLSLLVCVVPDPPSVVSNVVSVVVSLVSLVVVLVVDDPSCLLSLLNSLVSQLLSLLLVLCVVPSLVSNQSSLLSVLSSPDDDPVHPPPLLFDDPPDDWPVGGDDDAFPPPGLPVCPDPDPPHLCVVVRSRVVVLVVVLPHGSSVSNLSNSVSHRDLVLVLCLLVCVVSSVVSVVSSLCVNLVSLVVCQVVNNSSPPVCVRCDPQQQVPDPGVSVVVVSNHDDNDD/DDDVLLVVLLVLQLPPNLVLVVVLFADPSCVSNPPLVVLCVVQVLSSLLSSLLSLLVVCVPDPDSPVSNVVSNVVNLVSLVVCLVVPDVVCLLSLLNSLVSQLLSLLQDDVVSLVSNLSSLLSVLSCPPDDPVRPCHPLAFDDDDDAAQVVQGLVVPPPDDDPDLCVVVVSRLVRLVVVLPHGNNVNHLSNNVSHRDPVLLVCVLVPPPSSLSSVVSSVCSVLVSLVVCLVPNNSSPPSCVVVDPQQLPPVVGVSVVVCSNRHDDD/DDPLLVVLVVLQLPPNLCLVVQLQADDSCCRNPVQVVVCVVQVLLSLLSSLLSLLVCVVPDPPSVVSNVVSLVVSLVSLVVVLVVDDVVCLLSLLVSLVSQLLNLLLVVCVVSLVSNQSSLLSVLSSPDDPPVHPPPLLADDPPDDDVADDAFDPDGCNVVPDPDDVHLCVVVRSRLRVLVVCLPHGSSVSNLSNSLSHRDPVLVVCLVVPPVNSVSSVVSSLCVNLVSLVVCQVVRNSNPPSCVRCDPQQLVPPVGVSVVVVSRYDDD/DDDVLLVVLVVLQLPPVLVLVVQLFFDDSCCSNPVLVVLCVVPVLSSLLSSLLSLLVCCVPDPDSVVSNVVSNVVNLVVLVVCLVVPDVVCLLSLLSSLVSVCLVLLQDDVVSLVSNLSSLLSLLSSPPDDPVRPCHVLAAPDDDDDDDDDPQDLPVPPPDDVPDLCNVVVSRVVVLVVCLPHGSNVNNLSNNVSHRDVVLVVCVVVPPPSSLSSVVVSVCSVQVSLVVCLVPNNSNPCVDVNCDPQCLPPVVGVSVVVCSNHPDD

Secondary structure (DSSP, 8-state):
--HHHHHHHHHIIIIIHHHHHTTT---HHIIIIIHHHHHTT-HHHHHHHHHHHHHHHTTS-SS-HHHHHHHHHHHHHHHHHHTTS--SSSHHHHHHHHHHHHHHHHHS----SHHHHHHHHHHHHHHHPSPPTTSTTTTSS----S-----------SSS---TT-SPPSS-TTHHHHHHHHHHHHTTTSTTHHHHHHHGGGS--HHHHHHHHTT-HHHHHHHHHHHHHHHHHHHHHTTTSGGGTTTTTTS-SSGGGSTTHHHHHHHTT------/---HHHHHHHHHIIIIIHHHHHTTT---HHIIIIIHHHHHHH-HHHHHHHHHHHHHHHTTT-SS-HHHHHHHHHHHHHHHHHHTTS--SSSHHHHHHHHHHHHHHHHT---HHHHHHHHHHHHHHHHPSPPTTSTTHHHHS--------STT--GGG-S--TT-TTHHHHHHHHHHHHTSSSTTHHHHHHHTGGG--HHHHHHHHHT-HHHHHHHHHHHHHHHHHHHHHTTT-GGGTTHHHHS-SSGGGSSS-HHHHHHHHH----/--HHHHHHHHHIIIIIHHHHHTTT---HHIIIIIHHHHHHH-HHHHHHHHHHHHHHHTTS-SS-HHHHHHHHHHHHHHHHHHTTS--SSSHHHHHHHHHHHHHHHHHS----HHHHHHHHHHHHHHHPSPPTT-TTTTSS----S--------SSS---TT-S--TT-TTHHHHHHHHHHHHTTTSTTHHHHHHHGGGS--HHHHHHHHTT-HHHHHHHHHHHHHHHHHHHHHTTT-GGGTTTTTTS-SSGGGSTTHHHHHHHTT----/---HHHHHHHHHIIIIIHHHHHTTT---HHIIIIIHHHHHHH-HHHHHHHHHHHHHHHTTTSSS-HHHHHHHHHHHHHHHHHHTTS--SSSHHHHHHHHHHHHHHHHT---HHHHHHHHHHHHHHHH-S--SSSTTHHHH----SS----SSS--GGG-S--TT-TTHHHHHHHHHHHHTSSSTTHHHHHHHTGGG--HHHHHHHTTT-HHHHHHHHHHHHHHHHHHHHHTTT-GGGTTHHHHS-SSGGGSSS-HHHHHHHHH---